Protein 3AP3 (pdb70)

Secondary structure (DSSP, 8-state):
-----TTS-EEEEESSTTSSHHHHHHHHHHSTTEE--S--SHHHHHHHHHHHH---S--HHHHHHHHHHHHHHHHHHHS---SEEEEE-GGGGGSHHHHHHHSTT-EEEEEE--HHHHHHHHHHHT---SS--TT-HHHHHHHHHHHHHHHHHHHHHH-TTTEEEEEHHHHHH-HHHHHHHHHHHHT----GGGGGGGGGBTSTTSB---TTSSS-TTTSS-S-STTTTTTTT-S-HHHHHSHHHH-HHHHHTT--TTSSS-------HHHHHHHHHHHHT-/-----TTS-EEEEESSSSSSHHHHHHHHHHSTTEE--S--SHHHHHHHHHHHHHH-SHHHHHHHHTT--HHHHHHHHHHHHHHHHHHSS---SEEEEE-GGGGGSHHHHHHH-TT-EEEEEE--HHHHHHHHHH--TT--TT-HHHHHHHHHHHHHHHHHHHHHH-TTTEEEEEHHHHHH-HHHHHHHHHHHHTPPP-GGGGGGGGGBTSTTSB---TT----S-S-STTSSTTTT-S-HHHHHSHHHH-HHHHHHT--SSSSS-------HHHHHHHHHHHHT-/-----TTS-EEEEE-SSSSSHHHHHHHHHHSTTEE--S--SHHHHHHHHHHHHHH-SHHHHHHHTTT--HHHHHHHHHHHHHHHHHHSS---SEEEEE-GGGGGSHHHHHHH-TT-EEEEEE--HHHHHHHHHHTT----HHHHHHHHHHHHHHHHHHHHHH-TTTEEEEEHHHHHHSHHHHHHHHHHHHT----GGGGGGGG-BTSTTSB---TTSTTTTTSSS-S-GGGSSTTTT-S-HHHHHSHHHH-HHHHHTT--TTSSS-------HHHHHHHHHHHHT-/-----TTS-EEEEESSTTSSHHHHHHHHHHSTTEE--S--SHHHHHHHHHHHHHT-SSSHHHHHTTT--HHHHHHHHHHHHHHHHHHHS---SEEEEE-GGGGGGHHHHHHHSTT-EEEEEE--HHHHHHHHHHTT---TT--TT-HHHHHHHHHHHHHHHHHHHHHH-TTTEEEEEHHHHHH-HHHHHHHHHHHHT----GGGGGGGGGBTSTTSB---TTSSSSTTTTS-S-STTTTTTTT-S-HHHHHSHHHH-HHHHHTT--TTSSS-------HHHHHHHHHHHHT-

B-factor: mean 124.52, std 7.96, range [46.43, 150.07]

Solvent-accessible surface area: 47917 Å² total; per-residue (Å²): 184,128,212,85,31,116,68,22,65,6,4,2,0,0,0,1,16,19,1,11,6,6,18,0,0,0,0,0,0,4,1,86,54,1,6,0,0,10,38,0,68,0,1,31,90,7,6,41,33,18,121,25,40,94,124,17,23,32,64,86,121,7,12,34,16,0,3,28,16,8,2,19,26,1,3,15,90,6,25,91,89,10,126,3,10,0,0,2,3,12,46,0,0,92,29,1,19,37,1,17,168,5,0,70,83,0,52,0,0,0,1,0,18,0,0,1,3,0,1,10,4,0,26,67,70,146,18,112,33,77,35,12,78,41,105,40,36,92,41,0,1,67,60,2,15,115,9,4,72,40,0,60,56,36,0,85,128,28,20,186,147,50,3,43,36,8,65,14,6,78,1,1,5,52,0,108,149,18,0,89,91,6,2,109,39,18,64,27,74,96,19,59,28,0,6,72,0,32,90,44,54,71,111,108,37,5,1,51,34,4,178,71,32,109,19,21,82,45,5,87,65,14,1,20,34,83,22,18,39,93,2,45,77,106,16,49,52,64,4,43,162,26,0,29,127,14,0,66,14,0,55,145,16,66,12,76,11,125,23,63,48,25,135,34,29,116,52,39,105,60,0,67,95,1,14,84,88,24,110,161,66,138,186,128,211,98,29,113,57,30,61,4,3,1,0,0,0,0,20,64,2,17,7,36,19,0,1,0,0,1,0,3,2,86,50,2,7,0,0,11,37,1,83,0,0,30,52,6,10,63,33,11,92,53,16,36,154,39,67,163,19,74,106,65,4,46,71,5,23,1,40,54,119,6,10,33,14,0,2,25,18,7,0,22,28,0,2,18,95,13,28,83,91,8,118,6,11,0,1,3,5,18,49,1,0,86,35,0,30,43,0,15,175,3,0,69,84,1,47,0,0,0,1,0,15,0,0,0,2,0,0,12,4,31,55,62,111,53,66,20,27,31,115,102,35,33,91,47,4,0,69,83,1,12,111,10,4,68,46,0,58,58,36,0,85,136,27,21,179,151,54,1,42,31,6,64,20,7,66,0,2,3,46,0,112,151,13,0,94,99,4,4,112,41,21,67,15,67,82,26,78,28,0,9,78,0,32,86,45,53,66,111,118,31,6,1,48,43,8,83,72,43,111,64,84,87,13,2,32,38,68,25,22,39,86,0,18,55,111,14,54,56,64,4,42,160,26,0,25,127,13,0,66,15,0,54,149,8,64,13,64,15,140,24,58,47,18,138,33,29,118,47,34,104,67,0,66,89,0,14,73,89,27,113,158,66,133,182,129,208,108,26,113,57,23,64,2,5,2,0,0,0,7,16,24,2,16,6,7,19,0,0,0,0,2,0,3,2,86,54,3,9,0,1,13,39,0,73,2,1,31,56,6,9,67,30,13,88,55,15,44,154,31,47,180,28,98,114,76,5,56,54,2,20,2,38,72,124,10,12,34,20,2,2,29,14,7,0,18,26,3,2,20,99,11,30,79,98,11,119,6,11,0,1,2,4,15,64,0,0,77,32,0,24,43,1,10,167,1,0,74,86,1,50,0,0,0,0,0,17,0,0,0,2,0,0,6,3,21,28,12,77,42,36,88,66,76,29,92,44,24,0,72,93,6,11,110,21,3,64,42,0,67,60,36,0,82,126,27,25,181,147,52,1,41,34,7,69,17,7,66,0,0,4,49,0,111,156,14,0,94,101,5,4,109,40,20,66,17,70,76,24,77,26,0,6,67,1,33,82,45,58,68,105,118,33,4,2,49,36,2,136,26,30,104,13,20,84,50,8,79,68,14,3,22,32,80,23,26,35,91,0,43,58,48,11,58,52,60,5,42,153,27,0,26,126,12,0,64,16,0,56,151,11,65,11,68,16,142,26,39,37,21,136,34,31,115,48,39,98,64,0,67,92,1,14,79,89,27,114,156,66,134,183,134,216,85,31,118,64,24,65,1,4,2,0,0,1,2,18,21,2,13,5,10,19,0,0,0,0,1,0,5,2,90,50,1,8,0,0,10,39,0,74,2,1,34,78,5,9,65,34,16,95,46,12,44,128,23,43,65,11,41,46,31,1,68,59,2,26,2,44,65,124,14,7,35,20,1,3,21,17,9,0,15,31,2,0,14,102,11,24,95,95,10,121,4,6,0,0,2,6,11,53,0,1,89,29,0,22,43,1,13,173,3,0,74,82,0,52,0,0,0,2,0,17,0,0,0,3,0,0,12,4,0,22,76,71,160,18,116,24,85,22,22,70,37,114,34,28,90,43,0,0,72,80,2,16,105,9,5,69,39,1,61,58,33,1,89,129,27,21,181,146,54,2,46,31,8,66,17,6,75,1,1,4,53,0,117,162,17,0,86,96,4,4,111,41,22,66,20,75,87,18,60,34,0,6,72,2,31,91,42,58,68,114,118,38,7,2,48,40,3,158,79,34,117,18,40,93,48,7,81,61,13,1,23,32,86,22,16,32,84,1,48,76,113,16,54,52,65,3,42,166,24,0,27,123,15,0,63,21,0,54,146,11,68,11,72,16,134,24,60,48,22,144,33,33,120,45,35,99,64,0,69,95,0,15,88,80,26,117,160,69,145

GO terms:
  GO:0008476 protein-tyrosine sulfotransferase activity (F, IDA)
  GO:0006478 peptidyl-tyrosine sulfation (P, IDA)
  GO:0000139 Golgi membrane (C, EXP)
  GO:0042803 protein homodimerization activity (F, IPI)
  GO:0000139 Golgi membrane (C, TAS)
  GO:0008476 protein-tyrosine sulfotransferase activity (F, TAS)
  GO:0050427 3'-phosphoadenosine 5'-phosphosulfate metabolic process (P, TAS)
  GO:0006478 peptidyl-tyrosine sulfation (P, TAS)
  GO:0005783 endoplasmic reticulum (C, IDA)

Sequence (1145 aa):
VYRYGKAMPLIFVGGVPRSGTTLMRAMLDAHPEVRCGEETRIIPRVLAMRQAWSEAGVTDEVLDAAMQAFILEVIAKHGEPARVLCNKDPFTLKSSVYLSRLFPNSKFLLMVRDGRASVHSMITRKVTIAGFDLSSYRDCLTKWNKAIEVMYAQCMEVGKEKCLPVYYEQLVLHPRRRSLKLILDFLGIAWSDAVLHHEDLIGKPGGVSLSKIERSTDQVIKPVNLEALSKWTGHIPGDVVRDMAQIAPMLAQLGYDPYANPPNYGNPDPFVINNTQRVLKGDVYRYGKAMPLIFVGGVPRSGTTLMRAMLDAHPEVRCGEETRIIPRVLAMRQAWSKSGREKLRLDEAGVTDEVLDAAMQAFILEVIAKHGEPARVLCNKDPFTLKSSVYLSRLFPNSKFLLMVRDGRASVHSMITRIAGFDLSSYRDCLTKWNKAIEVMYAQCMEVGKEKCLPVYYEQLVLHPRRRSLKLILDFLGIAWSDAVLHHEDLIGKPGGVSLSKIERVIKPVNLEALSKWTGHIPGDVVRDMAQIAPMLAQLGYDPYANPPNYGNPDPFVINNTQRVLKGDVYRYGKAMPLIFVGGVPRSGTTLMRAMLDAHPEVRCGEETRIIPRVLAMRQAWSKSGREKLRLDEAGVTDEVLDAAMQAFILEVIAKHGEPARVLCNKDPFTLKSSVYLSRLFPNSKFLLMVRDGRASVHSMITRKVTISYRDCLTKWNKAIEVMYAQCMEVGKEKCLPVYYEQLVLHPRRRSLKLILDFLGIAWSDAVLHHEDLIGKPGGVSLSKIERSTDQVIKPVNLEALSKWTGHIPGDVVRDMAQIAPMLAQLGYDPYANPPNYGNPDPFVINNTQRVLKGDVYRYGKAMPLIFVGGVPRSGTTLMRAMLDAHPEVRCGEETRIIPRVLAMRQAWSKSGREKLRLDEAGVTDEVLDAAMQAFILEVIAKHGEPARVLCNKDPFTLKSSVYLSRLFPNSKFLLMVRDGRASVHSMITRKVTIAGFDLSSYRDCLTKWNKAIEVMYAQCMEVGKEKCLPVYYEQLVLHPRRRSLKLILDFLGIAWSDAVLHHEDLIGKPGGVSLSKIERSTDQVIKPVNLEALSKWTGHIPGDVVRDMAQIAPMLAQLGYDPYANPPNYGNPDPFVINNTQRVLKGD

Nearest PDB structures (foldseek):
  3ap3-assembly1_A  TM=1.004E+00  e=2.841E-54  Homo sapiens
  3ap3-assembly2_D  TM=1.002E+00  e=1.233E-50  Homo sapiens
  3ap3-assembly2_C  TM=9.803E-01  e=1.554E-47  Homo sapiens
  5wri-assembly1_B  TM=9.965E-01  e=2.778E-38  Homo sapiens
  8w5z-assembly1_C  TM=9.884E-01  e=1.675E-38  Ixodes

InterPro domains:
  IPR026634 Protein-tyrosine sulfotransferase-like [PTHR12788] (1-373)
  IPR027417 P-loop containing nucleoside triphosphate hydrolase [G3DSA:3.40.50.300] (52-359)
  IPR027417 P-loop containing nucleoside triphosphate hydrolase [SSF52540] (63-330)

Organism: Homo sapiens (NCBI:txid9606)

CATH classification: 3.40.50.300

Radius of gyration: 36.96 Å; Cα contacts (8 Å, |Δi|>4): 1955; chains: 4; bounding box: 76×49×127 Å

Foldseek 3Di:
DEDFDQAAEEEEEAADPPLCSLVVQQLQLLALQEHAADAPVVLVVLVVVVVVVPVVPCDPVNSLVVSLVVVRCCQCPVDDHHHYTYYYDHLPLLCVLSVCVRHVNYAYEYRDEDVLLVLLCCLVLVPDDDQQDSPDSLSNLLVSQVRRVRSVVSLVVVHPLRYDYAYSLCCLFCVPVRVVVVVVSSVDDDDPSSQVSLVCEPHPSHYDDDPPDRPPVVSNAGSEDVRRQPSQPVDDVVCLVCQCVSHVVCVVVPAPSNPSHPCSDHHDPSHVVSNVVVVVPD/DEDDDQAAEEEEEAEDPVLCSQQVQLLQLLALQEDAADAPVVLVVVVVVLCVCVVDDPNQVVCVVVVNHPVNSLVVSLVVVRCCQCPVDDHHNYTYYYDHLVLLCVLSVCVRHVNYAYEYRDEDQLLSLLVVQVQDDLADNPDSLRSLLRSQVSNVRSVVSLVVVDVLRYDYQYSLCCLQPVPVRVVVVCVSSVHDDDPSSQVSLVCEVHPSHGDDDPPPSHNAGSEPPSRLPSFPVDDVVCLVCQCVSHVPCVVVPADSNPSHPDSDHHDPSRVVSNVVVVVPD/DEDDFQAAAEEEEAAQPVLCSLLVQQLQLLALQEHAADALVVLVVVVVVLCVCCVDPVNQVVQVVVVNHPVVSLVVSRVVVRCCQCPVDDDHHYYYYYDHLVLLCVLVVCVRHVNYAYEYRDEQQLLSLLCCVVLVHDVPSLVSLLVSQVSRVSSVVSLVVVDCLRYDYQYSLCCLQPVPVRVVVVCVSSVHDDDPSSQVSLVQEPHPSHYDDDCPDSVRPVSNAGSEDVSRQPSFPVDDVVCLVCQCVSHVVCVVVPADSNPRHDCSDHHDPSRVVSNVVVVVPD/DADDDQAAAEEEFAAQPVLCSQLVQLLQLLPLQEHAADAPVVLVVVVVVLCVQVVDDVNVVVVVVVVNDPVNSLVVSLVVVRCCQCPVDDHHNYTYYYDHLVLLCLLVVCVRHVNYAYEYRDEQVLLVLLCCLVLVPDDDDADSVDSLRNLLVSQVSRVNSVVSLVVVPPLRYDYHYSLCCLACVPVRVVVVCVSSVHDDDPSSQVSLVCEPHPSHYDYDPPPSCPVPSNATSEDVSRQPSQPVDDPVCLVCQCVSHVVCVVVPADSNPRHPCSDHHDPSHVVSHVVVVVPD

Structure (mmCIF, N/CA/C/O backbone):
data_3AP3
#
_entry.id   3AP3
#
_cell.length_a   71.432
_cell.length_b   81.326
_cell.length_c   226.659
_cell.angle_alpha   90.00
_cell.angle_beta   90.00
_cell.angle_gamma   90.00
#
_symmetry.space_group_name_H-M   'P 2 21 21'
#
loop_
_entity.id
_entity.type
_entity.pdbx_description
1 polymer 'Protein-tyrosine sulfotransferase 2'
2 non-polymer "ADENOSINE-3'-5'-DIPHOSPHATE"
#
loop_
_atom_site.group_PDB
_atom_site.id
_atom_site.type_symbol
_atom_site.label_atom_id
_atom_site.label_alt_id
_atom_site.label_comp_id
_atom_site.label_asym_id
_atom_site.label_entity_id
_atom_site.label_seq_id
_atom_site.pdbx_PDB_ins_code
_atom_site.Cartn_x
_atom_site.Cartn_y
_atom_site.Cartn_z
_atom_site.occupancy
_atom_site.B_iso_or_equiv
_atom_site.auth_seq_id
_atom_site.auth_comp_id
_atom_site.auth_asym_id
_atom_site.auth_atom_id
_atom_site.pdbx_PDB_model_num
ATOM 1 N N . VAL A 1 39 ? 20.346 -24.814 0.704 1.00 145.53 61 VAL A N 1
ATOM 2 C CA . VAL A 1 39 ? 19.812 -25.527 -0.499 1.00 145.61 61 VAL A CA 1
ATOM 3 C C . VAL A 1 39 ? 18.489 -26.226 -0.166 1.00 145.44 61 VAL A C 1
ATOM 4 O O . VAL A 1 39 ? 18.487 -27.322 0.407 1.00 145.51 61 VAL A O 1
ATOM 8 N N . TYR A 1 40 ? 17.374 -25.582 -0.529 1.00 145.15 62 TYR A N 1
ATOM 9 C CA . TYR A 1 40 ? 16.026 -26.101 -0.246 1.00 144.72 62 TYR A CA 1
ATOM 10 C C . TYR A 1 40 ? 15.368 -26.768 -1.455 1.00 144.20 62 TYR A C 1
ATOM 11 O O . TYR A 1 40 ? 15.225 -26.152 -2.524 1.00 144.22 62 TYR A O 1
ATOM 20 N N . ARG A 1 41 ? 14.962 -28.024 -1.269 1.00 143.39 63 ARG A N 1
ATOM 21 C CA . ARG A 1 41 ? 14.227 -28.762 -2.293 1.00 142.66 63 ARG A CA 1
ATOM 22 C C . ARG A 1 41 ? 12.731 -28.624 -2.098 1.00 141.74 63 ARG A C 1
ATOM 23 O O . ARG A 1 41 ? 12.256 -28.501 -0.968 1.00 141.78 63 ARG A O 1
ATOM 31 N N . TYR A 1 42 ? 11.992 -28.631 -3.205 1.00 140.51 64 TYR A N 1
ATOM 32 C CA . TYR A 1 42 ? 10.537 -28.550 -3.149 1.00 139.10 64 TYR A CA 1
ATOM 33 C C . TYR A 1 42 ? 9.900 -29.421 -4.211 1.00 138.24 64 TYR A C 1
ATOM 34 O O . TYR A 1 42 ? 10.297 -29.382 -5.402 1.00 138.07 64 TYR A O 1
ATOM 43 N N . GLY A 1 43 ? 8.921 -30.220 -3.750 1.00 137.29 65 GLY A N 1
ATOM 44 C CA . GLY A 1 43 ? 8.207 -31.133 -4.616 1.00 136.17 65 GLY A CA 1
ATOM 45 C C . GLY A 1 43 ? 6.773 -31.378 -4.189 1.00 135.44 65 GLY A C 1
ATOM 46 O O . GLY A 1 43 ? 6.354 -31.026 -3.080 1.00 135.43 65 GLY A O 1
ATOM 47 N N . LYS A 1 44 ? 6.030 -31.978 -5.111 1.00 134.57 66 LYS A N 1
ATOM 48 C CA . LYS A 1 44 ? 4.692 -32.511 -4.904 1.00 133.71 66 LYS A CA 1
ATOM 49 C C . LYS A 1 44 ? 4.397 -33.039 -3.488 1.00 132.77 66 LYS A C 1
ATOM 50 O O . LYS A 1 44 ? 3.329 -32.773 -2.934 1.00 132.69 66 LYS A O 1
ATOM 56 N N . ALA A 1 45 ? 5.346 -33.781 -2.917 1.00 131.69 67 ALA A N 1
ATOM 57 C CA . ALA A 1 45 ? 5.115 -34.571 -1.705 1.00 130.62 67 ALA A CA 1
ATOM 58 C C . ALA A 1 45 ? 5.622 -33.938 -0.410 1.00 129.97 67 ALA A C 1
ATOM 59 O O . ALA A 1 45 ? 5.635 -34.587 0.643 1.00 129.96 67 ALA A O 1
ATOM 61 N N . MET A 1 46 ? 6.026 -32.671 -0.485 1.00 129.14 68 MET A N 1
ATOM 62 C CA . MET A 1 46 ? 6.587 -31.995 0.678 1.00 128.43 68 MET A CA 1
ATOM 63 C C . MET A 1 46 ? 5.521 -31.602 1.717 1.00 127.89 68 MET A C 1
ATOM 64 O O . MET A 1 46 ? 4.328 -31.529 1.394 1.00 127.83 68 MET A O 1
ATOM 69 N N . PRO A 1 47 ? 5.952 -31.340 2.971 1.00 127.35 69 PRO A N 1
ATOM 70 C CA . PRO A 1 47 ? 4.986 -30.950 3.987 1.00 126.87 69 PRO A CA 1
ATOM 71 C C . PRO A 1 47 ? 4.624 -29.476 3.834 1.00 126.26 69 PRO A C 1
ATOM 72 O O . PRO A 1 47 ? 5.504 -28.554 4.028 1.00 126.24 69 PRO A O 1
ATOM 76 N N . LEU A 1 48 ? 3.320 -29.265 3.470 1.00 125.44 70 LEU A N 1
ATOM 77 C CA . LEU A 1 48 ? 2.854 -27.910 3.278 1.00 124.63 70 LEU A CA 1
ATOM 78 C C . LEU A 1 48 ? 1.777 -27.549 4.277 1.00 123.81 70 LEU A C 1
ATOM 79 O O . LEU A 1 48 ? 1.132 -28.416 4.870 1.00 123.61 70 LEU A O 1
ATOM 84 N N . ILE A 1 49 ? 1.600 -26.251 4.469 1.00 122.83 71 ILE A N 1
ATOM 85 C CA . ILE A 1 49 ? 0.595 -25.767 5.371 1.00 121.97 71 ILE A CA 1
ATOM 86 C C . ILE A 1 49 ? -0.280 -24.797 4.632 1.00 121.49 71 ILE A C 1
ATOM 87 O O . ILE A 1 49 ? 0.210 -23.873 3.987 1.00 121.37 71 ILE A O 1
ATOM 92 N N . PHE A 1 50 ? -1.583 -25.012 4.732 1.00 120.91 72 PHE A N 1
ATOM 93 C CA . PHE A 1 50 ? -2.524 -24.079 4.173 1.00 120.41 72 PHE A CA 1
ATOM 94 C C . PHE A 1 50 ? -3.411 -23.556 5.260 1.00 120.20 72 PHE A C 1
ATOM 95 O O . PHE A 1 50 ? -4.165 -24.310 5.896 1.00 120.10 72 PHE A O 1
ATOM 103 N N . VAL A 1 51 ? -3.290 -22.253 5.482 1.00 120.05 73 VAL A N 1
ATOM 104 C CA . VAL A 1 51 ? -4.128 -21.560 6.438 1.00 120.05 73 VAL A CA 1
ATOM 105 C C . VAL A 1 51 ? -5.254 -20.912 5.667 1.00 120.01 73 VAL A C 1
ATOM 106 O O . VAL A 1 51 ? -5.047 -20.454 4.532 1.00 120.09 73 VAL A O 1
ATOM 110 N N . GLY A 1 52 ? -6.436 -20.869 6.286 1.00 119.85 74 GLY A N 1
ATOM 111 C CA . GLY A 1 52 ? -7.597 -20.214 5.685 1.00 119.71 74 GLY A CA 1
ATOM 112 C C . GLY A 1 52 ? -8.830 -20.032 6.556 1.00 119.38 74 GLY A C 1
ATOM 113 O O . GLY A 1 52 ? -8.735 -20.007 7.787 1.00 119.38 74 GLY A O 1
ATOM 114 N N . GLY A 1 53 ? -9.986 -19.920 5.889 1.00 119.11 75 GLY A N 1
ATOM 115 C CA . GLY A 1 53 ? -11.254 -19.565 6.527 1.00 118.69 75 GLY A CA 1
ATOM 116 C C . GLY A 1 53 ? -11.828 -18.300 5.913 1.00 118.35 75 GLY A C 1
ATOM 117 O O . GLY A 1 53 ? -11.237 -17.715 5.012 1.00 118.44 75 GLY A O 1
ATOM 118 N N . VAL A 1 54 ? -12.985 -17.870 6.394 1.00 118.01 76 VAL A N 1
ATOM 119 C CA . VAL A 1 54 ? -13.567 -16.619 5.929 1.00 117.79 76 VAL A CA 1
ATOM 120 C C . VAL A 1 54 ? -12.663 -15.476 6.361 1.00 117.57 76 VAL A C 1
ATOM 121 O O . VAL A 1 54 ? -12.122 -15.501 7.462 1.00 117.49 76 VAL A O 1
ATOM 125 N N . PRO A 1 55 ? -12.474 -14.483 5.479 1.00 117.48 77 PRO A N 1
ATOM 126 C CA . PRO A 1 55 ? -11.740 -13.277 5.815 1.00 117.52 77 PRO A CA 1
ATOM 127 C C . PRO A 1 55 ? -12.156 -12.698 7.157 1.00 117.55 77 PRO A C 1
ATOM 128 O O . PRO A 1 55 ? -13.260 -12.951 7.638 1.00 117.64 77 PRO A O 1
ATOM 132 N N . ARG A 1 56 ? -11.260 -11.917 7.743 1.00 117.62 78 ARG A N 1
ATOM 133 C CA . ARG A 1 56 ? -11.476 -11.310 9.047 1.00 117.68 78 ARG A CA 1
ATOM 134 C C . ARG A 1 56 ? -11.495 -12.351 10.164 1.00 117.58 78 ARG A C 1
ATOM 135 O O . ARG A 1 56 ? -11.890 -12.043 11.299 1.00 117.72 78 ARG A O 1
ATOM 143 N N . SER A 1 57 ? -11.061 -13.576 9.834 1.00 117.47 79 SER A N 1
ATOM 144 C CA . SER A 1 57 ? -10.986 -14.672 10.806 1.00 117.45 79 SER A CA 1
ATOM 145 C C . SER A 1 57 ? -9.579 -14.873 11.341 1.00 117.36 79 SER A C 1
ATOM 146 O O . SER A 1 57 ? -9.131 -16.023 11.539 1.00 117.15 79 SER A O 1
ATOM 149 N N . GLY A 1 58 ? -8.895 -13.737 11.573 1.00 117.41 80 GLY A N 1
ATOM 150 C CA . GLY A 1 58 ? -7.556 -13.746 12.124 1.00 117.52 80 GLY A CA 1
ATOM 151 C C . GLY A 1 58 ? -6.664 -14.719 11.398 1.00 117.67 80 GLY A C 1
ATOM 152 O O . GLY A 1 58 ? -5.816 -15.357 12.007 1.00 117.77 80 GLY A O 1
ATOM 153 N N . THR A 1 59 ? -6.868 -14.848 10.093 1.00 117.89 81 THR A N 1
ATOM 154 C CA . THR A 1 59 ? -6.040 -15.734 9.283 1.00 118.13 81 THR A CA 1
ATOM 155 C C . THR A 1 59 ? -4.625 -15.155 9.092 1.00 118.48 81 THR A C 1
ATOM 156 O O . THR A 1 59 ? -3.634 -15.899 9.162 1.00 118.64 81 THR A O 1
ATOM 160 N N . THR A 1 60 ? -4.536 -13.833 8.868 1.00 118.64 82 THR A N 1
ATOM 161 C CA . THR A 1 60 ? -3.244 -13.132 8.800 1.00 118.65 82 THR A CA 1
ATOM 162 C C . THR A 1 60 ? -2.475 -13.337 10.108 1.00 118.70 82 THR A C 1
ATOM 163 O O . THR A 1 60 ? -1.290 -13.663 10.110 1.00 118.49 82 THR A O 1
ATOM 167 N N . LEU A 1 61 ? -3.181 -13.148 11.217 1.00 118.83 83 LEU A N 1
ATOM 168 C CA . LEU A 1 61 ? -2.650 -13.449 12.521 1.00 118.90 83 LEU A CA 1
ATOM 169 C C . LEU A 1 61 ? -2.121 -14.871 12.530 1.00 119.07 83 LEU A C 1
ATOM 170 O O . LEU A 1 61 ? -0.962 -15.081 12.821 1.00 119.37 83 LEU A O 1
ATOM 175 N N . MET A 1 62 ? -2.953 -15.841 12.175 1.00 119.27 84 MET A N 1
ATOM 176 C CA . MET A 1 62 ? -2.534 -17.230 12.225 1.00 119.58 84 MET A CA 1
ATOM 177 C C . MET A 1 62 ? -1.239 -17.467 11.487 1.00 120.05 84 MET A C 1
ATOM 178 O O . MET A 1 62 ? -0.308 -18.047 12.040 1.00 120.33 84 MET A O 1
ATOM 183 N N . ARG A 1 63 ? -1.176 -17.031 10.235 1.00 120.49 85 ARG A N 1
ATOM 184 C CA . ARG A 1 63 ? 0.005 -17.314 9.426 1.00 121.06 85 ARG A CA 1
ATOM 185 C C . ARG A 1 63 ? 1.234 -16.540 9.898 1.00 121.39 85 ARG A C 1
ATOM 186 O O . ARG A 1 63 ? 2.346 -17.056 9.844 1.00 121.47 85 ARG A O 1
ATOM 194 N N . ALA A 1 64 ? 1.027 -15.315 10.376 1.00 121.85 86 ALA A N 1
ATOM 195 C CA . ALA A 1 64 ? 2.134 -14.474 10.836 1.00 122.33 86 ALA A CA 1
ATOM 196 C C . ALA A 1 64 ? 2.967 -15.139 11.936 1.00 122.66 86 ALA A C 1
ATOM 197 O O . ALA A 1 64 ? 4.183 -14.979 11.981 1.00 122.76 86 ALA A O 1
ATOM 199 N N . MET A 1 65 ? 2.305 -15.892 12.811 1.00 123.17 87 MET A N 1
ATOM 200 C CA . MET A 1 65 ? 2.975 -16.598 13.895 1.00 123.67 87 MET A CA 1
ATOM 201 C C . MET A 1 65 ? 3.723 -17.810 13.367 1.00 123.81 87 MET A C 1
ATOM 202 O O . MET A 1 65 ? 4.692 -18.258 13.972 1.00 123.88 87 MET A O 1
ATOM 207 N N . LEU A 1 66 ? 3.277 -18.340 12.237 1.00 124.06 88 LEU A N 1
ATOM 208 C CA . LEU A 1 66 ? 3.988 -19.442 11.609 1.00 124.53 88 LEU A CA 1
ATOM 209 C C . LEU A 1 66 ? 5.210 -18.976 10.790 1.00 124.98 88 LEU A C 1
ATOM 210 O O . LEU A 1 66 ? 6.206 -19.695 10.706 1.00 124.97 88 LEU A O 1
ATOM 215 N N . ASP A 1 67 ? 5.129 -17.781 10.192 1.00 125.52 89 ASP A N 1
ATOM 216 C CA . ASP A 1 67 ? 6.255 -17.163 9.457 1.00 126.00 89 ASP A CA 1
ATOM 217 C C . ASP A 1 67 ? 7.443 -16.927 10.377 1.00 126.32 89 ASP A C 1
ATOM 218 O O . ASP A 1 67 ? 8.598 -17.192 10.006 1.00 126.39 89 ASP A O 1
ATOM 223 N N . ALA A 1 68 ? 7.125 -16.421 11.574 1.00 126.71 90 ALA A N 1
ATOM 224 C CA . ALA A 1 68 ? 8.090 -16.119 12.620 1.00 127.16 90 ALA A CA 1
ATOM 225 C C . ALA A 1 68 ? 8.939 -17.341 12.981 1.00 127.54 90 ALA A C 1
ATOM 226 O O . ALA A 1 68 ? 10.140 -17.211 13.235 1.00 127.53 90 ALA A O 1
ATOM 228 N N . HIS A 1 69 ? 8.305 -18.517 13.003 1.00 128.03 91 HIS A N 1
ATOM 229 C CA . HIS A 1 69 ? 9.002 -19.789 13.142 1.00 128.48 91 HIS A CA 1
ATOM 230 C C . HIS A 1 69 ? 10.083 -19.850 12.062 1.00 129.03 91 HIS A C 1
ATOM 231 O O . HIS A 1 69 ? 9.818 -19.573 10.877 1.00 129.07 91 HIS A O 1
ATOM 238 N N . PRO A 1 70 ? 11.317 -20.185 12.471 1.00 129.48 92 PRO A N 1
ATOM 239 C CA . PRO A 1 70 ? 12.457 -20.189 11.563 1.00 129.76 92 PRO A CA 1
ATOM 240 C C . PRO A 1 70 ? 12.246 -21.183 10.431 1.00 129.97 92 PRO A C 1
ATOM 241 O O . PRO A 1 70 ? 12.442 -20.827 9.241 1.00 130.03 92 PRO A O 1
ATOM 245 N N . GLU A 1 71 ? 11.816 -22.405 10.812 1.00 130.11 93 GLU A N 1
ATOM 246 C CA . GLU A 1 71 ? 11.603 -23.487 9.859 1.00 130.24 93 GLU A CA 1
ATOM 247 C C . GLU A 1 71 ? 10.436 -23.226 8.912 1.00 129.54 93 GLU A C 1
ATOM 248 O O . GLU A 1 71 ? 10.183 -24.039 7.999 1.00 129.74 93 GLU A O 1
ATOM 254 N N . VAL A 1 72 ? 9.700 -22.130 9.132 1.00 128.55 94 VAL A N 1
ATOM 255 C CA . VAL A 1 72 ? 8.481 -21.928 8.363 1.00 127.53 94 VAL A CA 1
ATOM 256 C C . VAL A 1 72 ? 8.335 -20.540 7.774 1.00 126.73 94 VAL A C 1
ATOM 257 O O . VAL A 1 72 ? 8.773 -19.538 8.360 1.00 126.49 94 VAL A O 1
ATOM 261 N N . ARG A 1 73 ? 7.717 -20.525 6.594 1.00 125.72 95 ARG A N 1
ATOM 262 C CA . ARG A 1 73 ? 7.318 -19.313 5.910 1.00 124.87 95 ARG A CA 1
ATOM 263 C C . ARG A 1 73 ? 5.953 -19.519 5.240 1.00 124.45 95 ARG A C 1
ATOM 264 O O . ARG A 1 73 ? 5.707 -20.555 4.603 1.00 124.41 95 ARG A O 1
ATOM 272 N N . CYS A 1 74 ? 5.071 -18.530 5.415 1.00 123.78 96 CYS A N 1
ATOM 273 C CA . CYS A 1 74 ? 3.776 -18.482 4.737 1.00 123.12 96 CYS A CA 1
ATOM 274 C C . CYS A 1 74 ? 3.734 -17.335 3.757 1.00 122.68 96 CYS A C 1
ATOM 275 O O . CYS A 1 74 ? 3.199 -17.468 2.651 1.00 122.62 96 CYS A O 1
ATOM 278 N N . GLY A 1 75 ? 4.277 -16.195 4.194 1.00 122.20 97 GLY A N 1
ATOM 279 C CA . GLY A 1 75 ? 4.218 -14.966 3.423 1.00 121.77 97 GLY A CA 1
ATOM 280 C C . GLY A 1 75 ? 2.786 -14.510 3.218 1.00 121.48 97 GLY A C 1
ATOM 281 O O . GLY A 1 75 ? 1.848 -15.077 3.791 1.00 121.58 97 GLY A O 1
ATOM 282 N N . GLU A 1 76 ? 2.620 -13.499 2.371 1.00 121.09 98 GLU A N 1
ATOM 283 C CA . GLU A 1 76 ? 1.337 -12.830 2.180 1.00 120.79 98 GLU A CA 1
ATOM 284 C C . GLU A 1 76 ? 0.293 -13.691 1.459 1.00 120.49 98 GLU A C 1
ATOM 285 O O . GLU A 1 76 ? 0.526 -14.874 1.170 1.00 120.30 98 GLU A O 1
ATOM 291 N N . GLU A 1 77 ? -0.870 -13.084 1.214 1.00 120.25 99 GLU A N 1
ATOM 292 C CA . GLU A 1 77 ? -1.913 -13.662 0.383 1.00 120.07 99 GLU A CA 1
ATOM 293 C C . GLU A 1 77 ? -1.481 -13.572 -1.067 1.00 119.99 99 GLU A C 1
ATOM 294 O O . GLU A 1 77 ? -1.065 -12.512 -1.519 1.00 119.97 99 GLU A O 1
ATOM 300 N N . THR A 1 78 ? -1.609 -14.673 -1.802 1.00 119.97 100 THR A N 1
ATOM 301 C CA . THR A 1 78 ? -1.226 -14.717 -3.214 1.00 120.02 100 THR A CA 1
ATOM 302 C C . THR A 1 78 ? -2.265 -14.120 -4.177 1.00 120.19 100 THR A C 1
ATOM 303 O O . THR A 1 78 ? -1.898 -13.518 -5.183 1.00 120.40 100 THR A O 1
ATOM 307 N N . ARG A 1 79 ? -3.552 -14.289 -3.873 1.00 120.32 101 ARG A N 1
ATOM 308 C CA . ARG A 1 79 ? -4.649 -13.850 -4.743 1.00 120.53 101 ARG A CA 1
ATOM 309 C C . ARG A 1 79 ? -4.792 -14.774 -5.924 1.00 120.39 101 ARG A C 1
ATOM 310 O O . ARG A 1 79 ? -5.891 -15.014 -6.406 1.00 120.49 101 ARG A O 1
ATOM 318 N N . ILE A 1 80 ? -3.667 -15.282 -6.398 1.00 120.42 102 ILE A N 1
ATOM 319 C CA . ILE A 1 80 ? -3.646 -16.012 -7.647 1.00 120.50 102 ILE A CA 1
ATOM 320 C C . ILE A 1 80 ? -4.052 -17.459 -7.459 1.00 120.31 102 ILE A C 1
ATOM 321 O O . ILE A 1 80 ? -4.720 -18.039 -8.314 1.00 120.34 102 ILE A O 1
ATOM 326 N N . ILE A 1 81 ? -3.655 -18.035 -6.333 1.00 120.11 103 ILE A N 1
ATOM 327 C CA . ILE A 1 81 ? -3.906 -19.439 -6.101 1.00 120.03 103 ILE A CA 1
ATOM 328 C C . ILE A 1 81 ? -5.411 -19.717 -6.071 1.00 120.16 103 ILE A C 1
ATOM 329 O O . ILE A 1 81 ? -5.889 -20.592 -6.798 1.00 120.22 103 ILE A O 1
ATOM 334 N N . PRO A 1 82 ? -6.173 -18.945 -5.273 1.00 120.26 104 PRO A N 1
ATOM 335 C CA . PRO A 1 82 ? -7.623 -19.159 -5.290 1.00 120.34 104 PRO A CA 1
ATOM 336 C C . PRO A 1 82 ? -8.201 -18.957 -6.688 1.00 120.38 104 PRO A C 1
ATOM 337 O O . PRO A 1 82 ? -9.048 -19.730 -7.141 1.00 120.25 104 PRO A O 1
ATOM 341 N N . ARG A 1 83 ? -7.707 -17.928 -7.363 1.00 120.48 105 ARG A N 1
ATOM 342 C CA . ARG A 1 83 ? -8.168 -17.567 -8.676 1.00 120.75 105 ARG A CA 1
ATOM 343 C C . ARG A 1 83 ? -8.030 -18.721 -9.654 1.00 120.42 105 ARG A C 1
ATOM 344 O O . ARG A 1 83 ? -8.965 -19.010 -10.393 1.00 120.52 105 ARG A O 1
ATOM 352 N N . VAL A 1 84 ? -6.878 -19.388 -9.644 1.00 120.23 106 VAL A N 1
ATOM 353 C CA . VAL A 1 84 ? -6.632 -20.512 -10.560 1.00 120.03 106 VAL A CA 1
ATOM 354 C C . VAL A 1 84 ? -7.360 -21.783 -10.129 1.00 119.92 106 VAL A C 1
ATOM 355 O O . VAL A 1 84 ? -7.568 -22.698 -10.937 1.00 119.84 106 VAL A O 1
ATOM 359 N N . LEU A 1 85 ? -7.743 -21.837 -8.855 1.00 119.89 107 LEU A N 1
ATOM 360 C CA . LEU A 1 85 ? -8.552 -22.937 -8.365 1.00 119.83 107 LEU A CA 1
ATOM 361 C C . LEU A 1 85 ? -10.004 -22.736 -8.781 1.00 120.21 107 LEU A C 1
ATOM 362 O O . LEU A 1 85 ? -10.654 -23.677 -9.257 1.00 120.32 107 LEU A O 1
ATOM 367 N N . ALA A 1 86 ? -10.497 -21.503 -8.613 1.00 120.58 108 ALA A N 1
ATOM 368 C CA . ALA A 1 86 ? -11.845 -21.111 -9.045 1.00 120.99 108 ALA A CA 1
ATOM 369 C C . ALA A 1 86 ? -12.129 -21.559 -10.479 1.00 121.46 108 ALA A C 1
ATOM 370 O O . ALA A 1 86 ? -13.145 -22.197 -10.746 1.00 121.45 108 ALA A O 1
ATOM 372 N N . MET A 1 87 ? -11.212 -21.236 -11.388 1.00 122.18 109 MET A N 1
ATOM 373 C CA . MET A 1 87 ? -11.292 -21.696 -12.772 1.00 123.04 109 MET A CA 1
ATOM 374 C C . MET A 1 87 ? -11.113 -23.211 -12.863 1.00 123.48 109 MET A C 1
ATOM 375 O O . MET A 1 87 ? -11.715 -23.844 -13.735 1.00 123.58 109 MET A O 1
ATOM 380 N N . ARG A 1 88 ? -10.268 -23.778 -11.985 1.00 124.17 110 ARG A N 1
ATOM 381 C CA . ARG A 1 88 ? -9.994 -25.220 -11.980 1.00 125.09 110 ARG A CA 1
ATOM 382 C C . ARG A 1 88 ? -11.268 -25.963 -11.707 1.00 125.52 110 ARG A C 1
ATOM 383 O O . ARG A 1 88 ? -11.623 -26.898 -12.420 1.00 125.65 110 ARG A O 1
ATOM 391 N N . GLN A 1 89 ? -11.925 -25.556 -10.632 1.00 126.27 111 GLN A N 1
ATOM 392 C CA . GLN A 1 89 ? -13.260 -26.008 -10.329 1.00 127.28 111 GLN A CA 1
ATOM 393 C C . GLN A 1 89 ? -14.105 -25.989 -11.603 1.00 127.47 111 GLN A C 1
ATOM 394 O O . GLN A 1 89 ? -14.591 -27.031 -12.058 1.00 127.53 111 GLN A O 1
ATOM 400 N N . ALA A 1 90 ? -14.239 -24.792 -12.180 1.00 127.79 112 ALA A N 1
ATOM 401 C CA . ALA A 1 90 ? -15.080 -24.539 -13.346 1.00 128.01 112 ALA A CA 1
ATOM 402 C C . ALA A 1 90 ? -15.012 -25.599 -14.458 1.00 128.26 112 ALA A C 1
ATOM 403 O O . ALA A 1 90 ? -16.055 -26.095 -14.882 1.00 128.48 112 ALA A O 1
ATOM 405 N N . TRP A 1 91 ? -13.810 -25.959 -14.913 1.00 128.54 113 TRP A N 1
ATOM 406 C CA . TRP A 1 91 ? -13.667 -26.843 -16.091 1.00 128.85 113 TRP A CA 1
ATOM 407 C C . TRP A 1 91 ? -14.096 -28.294 -15.867 1.00 129.21 113 TRP A C 1
ATOM 408 O O . TRP A 1 91 ? -14.464 -28.993 -16.837 1.00 129.30 113 TRP A O 1
ATOM 419 N N . SER A 1 92 ? -14.048 -28.747 -14.607 1.00 129.57 114 SER A N 1
ATOM 420 C CA . SER A 1 92 ? -14.577 -30.064 -14.286 1.00 129.99 114 SER A CA 1
ATOM 421 C C . SER A 1 92 ? -16.024 -29.977 -13.829 1.00 130.17 114 SER A C 1
ATOM 422 O O . SER A 1 92 ? -16.806 -30.897 -14.059 1.00 130.31 114 SER A O 1
ATOM 425 N N . GLU A 1 103 ? -11.467 -35.545 -24.632 1.00 129.14 125 GLU A N 1
ATOM 426 C CA . GLU A 1 103 ? -11.193 -35.676 -26.066 1.00 129.30 125 GLU A CA 1
ATOM 427 C C . GLU A 1 103 ? -9.860 -35.041 -26.478 1.00 128.88 125 GLU A C 1
ATOM 428 O O . GLU A 1 103 ? -9.132 -35.579 -27.330 1.00 128.89 125 GLU A O 1
ATOM 434 N N . ALA A 1 104 ? -9.556 -33.900 -25.853 1.00 128.40 126 ALA A N 1
ATOM 435 C CA . ALA A 1 104 ? -8.321 -33.147 -26.089 1.00 127.85 126 ALA A CA 1
ATOM 436 C C . ALA A 1 104 ? -7.074 -33.839 -25.498 1.00 127.50 126 ALA A C 1
ATOM 437 O O . ALA A 1 104 ? -5.939 -33.392 -25.733 1.00 127.43 126 ALA A O 1
ATOM 439 N N . GLY A 1 105 ? -7.296 -34.931 -24.752 1.00 127.04 127 GLY A N 1
ATOM 440 C CA . GLY A 1 105 ? -6.243 -35.604 -23.981 1.00 126.55 127 GLY A CA 1
ATOM 441 C C . GLY A 1 105 ? -6.026 -34.923 -22.632 1.00 126.28 127 GLY A C 1
ATOM 442 O O . GLY A 1 105 ? -5.191 -35.364 -21.822 1.00 126.28 127 GLY A O 1
ATOM 443 N N . VAL A 1 106 ? -6.787 -33.847 -22.403 1.00 125.93 128 VAL A N 1
ATOM 444 C CA . VAL A 1 106 ? -6.687 -33.016 -21.199 1.00 125.48 128 VAL A CA 1
ATOM 445 C C . VAL A 1 106 ? -7.519 -33.654 -20.066 1.00 125.45 128 VAL A C 1
ATOM 446 O O . VAL A 1 106 ? -8.565 -33.113 -19.650 1.00 125.32 128 VAL A O 1
ATOM 450 N N . THR A 1 107 ? -7.039 -34.819 -19.589 1.00 125.49 129 THR A N 1
ATOM 451 C CA . THR A 1 107 ? -7.718 -35.594 -18.540 1.00 125.59 129 THR A CA 1
ATOM 452 C C . THR A 1 107 ? -7.501 -34.970 -17.158 1.00 125.95 129 THR A C 1
ATOM 453 O O . THR A 1 107 ? -6.632 -34.108 -16.985 1.00 126.05 129 THR A O 1
ATOM 457 N N . ASP A 1 108 ? -8.290 -35.408 -16.179 1.00 126.30 130 ASP A N 1
ATOM 458 C CA . ASP A 1 108 ? -8.117 -34.980 -14.789 1.00 126.75 130 ASP A CA 1
ATOM 459 C C . ASP A 1 108 ? -6.638 -34.984 -14.362 1.00 126.73 130 ASP A C 1
ATOM 460 O O . ASP A 1 108 ? -6.127 -33.986 -13.838 1.00 126.76 130 ASP A O 1
ATOM 465 N N . GLU A 1 109 ? -5.965 -36.106 -14.625 1.00 126.75 131 GLU A N 1
ATOM 466 C CA . GLU A 1 109 ? -4.554 -36.336 -14.274 1.00 126.87 131 GLU A CA 1
ATOM 467 C C . GLU A 1 109 ? -3.614 -35.217 -14.727 1.00 126.22 131 GLU A C 1
ATOM 468 O O . GLU A 1 109 ? -2.690 -34.831 -13.990 1.00 126.19 131 GLU A O 1
ATOM 474 N N . VAL A 1 110 ? -3.855 -34.713 -15.942 1.00 125.46 132 VAL A N 1
ATOM 475 C CA . VAL A 1 110 ? -3.051 -33.633 -16.512 1.00 124.81 132 VAL A CA 1
ATOM 476 C C . VAL A 1 110 ? -3.327 -32.296 -15.799 1.00 124.39 132 VAL A C 1
ATOM 477 O O . VAL A 1 110 ? -2.404 -31.663 -15.274 1.00 124.35 132 VAL A O 1
ATOM 481 N N . LEU A 1 111 ? -4.594 -31.884 -15.773 1.00 123.78 133 LEU A N 1
ATOM 482 C CA . LEU A 1 111 ? -4.998 -30.655 -15.100 1.00 123.47 133 LEU A CA 1
ATOM 483 C C . LEU A 1 111 ? -4.393 -30.568 -13.715 1.00 123.37 133 LEU A C 1
ATOM 484 O O . LEU A 1 111 ? -3.808 -29.552 -13.344 1.00 123.38 133 LEU A O 1
ATOM 489 N N . ASP A 1 112 ? -4.538 -31.653 -12.962 1.00 123.24 134 ASP A N 1
ATOM 490 C CA . ASP A 1 112 ? -4.000 -31.758 -11.617 1.00 123.13 134 ASP A CA 1
ATOM 491 C C . ASP A 1 112 ? -2.481 -31.623 -11.622 1.00 122.90 134 ASP A C 1
ATOM 492 O O . ASP A 1 112 ? -1.928 -30.814 -10.876 1.00 122.94 134 ASP A O 1
ATOM 497 N N . ALA A 1 113 ? -1.816 -32.392 -12.485 1.00 122.53 135 ALA A N 1
ATOM 498 C CA . ALA A 1 113 ? -0.370 -32.306 -12.639 1.00 122.19 135 ALA A CA 1
ATOM 499 C C . ALA A 1 113 ? 0.043 -30.865 -12.903 1.00 122.01 135 ALA A C 1
ATOM 500 O O . ALA A 1 113 ? 1.021 -30.372 -12.330 1.00 122.09 135 ALA A O 1
ATOM 502 N N . ALA A 1 114 ? -0.732 -30.196 -13.753 1.00 121.74 136 ALA A N 1
ATOM 503 C CA . ALA A 1 114 ? -0.510 -28.801 -14.095 1.00 121.70 136 ALA A CA 1
ATOM 504 C C . ALA A 1 114 ? -0.776 -27.882 -12.912 1.00 121.69 136 ALA A C 1
ATOM 505 O O . ALA A 1 114 ? -0.058 -26.894 -12.711 1.00 121.75 136 ALA A O 1
ATOM 507 N N . MET A 1 115 ? -1.811 -28.206 -12.134 1.00 121.72 137 MET A N 1
ATOM 508 C CA . MET A 1 115 ? -2.141 -27.425 -10.949 1.00 121.62 137 MET A CA 1
ATOM 509 C C . MET A 1 115 ? -1.009 -27.509 -9.921 1.00 121.62 137 MET A C 1
ATOM 510 O O . MET A 1 115 ? -0.494 -26.481 -9.486 1.00 121.54 137 MET A O 1
ATOM 515 N N . GLN A 1 116 ? -0.622 -28.736 -9.567 1.00 121.68 138 GLN A N 1
ATOM 516 C CA . GLN A 1 116 ? 0.492 -29.013 -8.652 1.00 121.81 138 GLN A CA 1
ATOM 517 C C . GLN A 1 116 ? 1.620 -28.063 -8.928 1.00 121.58 138 GLN A C 1
ATOM 518 O O . GLN A 1 116 ? 1.921 -27.170 -8.140 1.00 121.52 138 GLN A O 1
ATOM 524 N N . ALA A 1 117 ? 2.238 -28.289 -10.079 1.00 121.46 139 ALA A N 1
ATOM 525 C CA . ALA A 1 117 ? 3.339 -27.488 -10.547 1.00 121.43 139 ALA A CA 1
ATOM 526 C C . ALA A 1 117 ? 3.043 -25.998 -10.410 1.00 121.33 139 ALA A C 1
ATOM 527 O O . ALA A 1 117 ? 3.873 -25.259 -9.888 1.00 121.39 139 ALA A O 1
ATOM 529 N N . PHE A 1 118 ? 1.861 -25.561 -10.852 1.00 121.23 140 PHE A N 1
ATOM 530 C CA . PHE A 1 118 ? 1.556 -24.130 -10.862 1.00 121.11 140 PHE A CA 1
ATOM 531 C C . PHE A 1 118 ? 1.652 -23.581 -9.461 1.00 121.14 140 PHE A C 1
ATOM 532 O O . PHE A 1 118 ? 2.388 -22.620 -9.200 1.00 121.18 140 PHE A O 1
ATOM 540 N N . ILE A 1 119 ? 0.897 -24.210 -8.563 1.00 121.21 141 ILE A N 1
ATOM 541 C CA . ILE A 1 119 ? 0.830 -23.769 -7.184 1.00 121.23 141 ILE A CA 1
ATOM 542 C C . ILE A 1 119 ? 2.214 -23.845 -6.524 1.00 121.23 141 ILE A C 1
ATOM 543 O O . ILE A 1 119 ? 2.703 -22.844 -5.998 1.00 121.15 141 ILE A O 1
ATOM 548 N N . LEU A 1 120 ? 2.855 -25.011 -6.599 1.00 121.31 142 LEU A N 1
ATOM 549 C CA . LEU A 1 120 ? 4.188 -25.201 -6.026 1.00 121.47 142 LEU A CA 1
ATOM 550 C C . LEU A 1 120 ? 5.092 -24.012 -6.275 1.00 121.52 142 LEU A C 1
ATOM 551 O O . LEU A 1 120 ? 5.647 -23.451 -5.341 1.00 121.51 142 LEU A O 1
ATOM 556 N N . GLU A 1 121 ? 5.219 -23.627 -7.540 1.00 121.74 143 GLU A N 1
ATOM 557 C CA . GLU A 1 121 ? 6.078 -22.520 -7.934 1.00 122.02 143 GLU A CA 1
ATOM 558 C C . GLU A 1 121 ? 5.703 -21.243 -7.208 1.00 121.83 143 GLU A C 1
ATOM 559 O O . GLU A 1 121 ? 6.559 -20.598 -6.618 1.00 121.95 143 GLU A O 1
ATOM 565 N N . VAL A 1 122 ? 4.423 -20.886 -7.237 1.00 121.74 144 VAL A N 1
ATOM 566 C CA . VAL A 1 122 ? 3.984 -19.638 -6.614 1.00 121.73 144 VAL A CA 1
ATOM 567 C C . VAL A 1 122 ? 4.470 -19.561 -5.170 1.00 121.82 144 VAL A C 1
ATOM 568 O O . VAL A 1 122 ? 5.224 -18.648 -4.807 1.00 121.89 144 VAL A O 1
ATOM 572 N N . ILE A 1 123 ? 4.055 -20.542 -4.361 1.00 121.89 145 ILE A N 1
ATOM 573 C CA . ILE A 1 123 ? 4.403 -20.577 -2.936 1.00 121.85 145 ILE A CA 1
ATOM 574 C C . ILE A 1 123 ? 5.920 -20.559 -2.792 1.00 122.00 145 ILE A C 1
ATOM 575 O O . ILE A 1 123 ? 6.462 -19.674 -2.111 1.00 122.03 145 ILE A O 1
ATOM 580 N N . ALA A 1 124 ? 6.597 -21.508 -3.469 1.00 122.11 146 ALA A N 1
ATOM 581 C CA . ALA A 1 124 ? 8.048 -21.583 -3.413 1.00 122.28 146 ALA A CA 1
ATOM 582 C C . ALA A 1 124 ? 8.666 -20.223 -3.683 1.00 122.60 146 ALA A C 1
ATOM 583 O O . ALA A 1 124 ? 9.489 -19.754 -2.908 1.00 122.70 146 ALA A O 1
ATOM 585 N N . LYS A 1 125 ? 8.232 -19.566 -4.752 1.00 123.11 147 LYS A N 1
ATOM 586 C CA . LYS A 1 125 ? 8.947 -18.391 -5.233 1.00 123.84 147 LYS A CA 1
ATOM 587 C C . LYS A 1 125 ? 8.471 -17.058 -4.683 1.00 124.08 147 LYS A C 1
ATOM 588 O O . LYS A 1 125 ? 9.253 -16.112 -4.615 1.00 124.22 147 LYS A O 1
ATOM 594 N N . HIS A 1 126 ? 7.207 -16.964 -4.293 1.00 124.44 148 HIS A N 1
ATOM 595 C CA . HIS A 1 126 ? 6.662 -15.662 -3.936 1.00 124.79 148 HIS A CA 1
ATOM 596 C C . HIS A 1 126 ? 7.259 -15.063 -2.664 1.00 125.62 148 HIS A C 1
ATOM 597 O O . HIS A 1 126 ? 7.081 -13.878 -2.404 1.00 125.64 148 HIS A O 1
ATOM 604 N N . GLY A 1 127 ? 7.979 -15.873 -1.890 1.00 126.59 149 GLY A N 1
ATOM 605 C CA . GLY A 1 127 ? 8.606 -15.400 -0.649 1.00 128.08 149 GLY A CA 1
ATOM 606 C C . GLY A 1 127 ? 9.975 -16.006 -0.376 1.00 129.06 149 GLY A C 1
ATOM 607 O O . GLY A 1 127 ? 10.477 -16.806 -1.189 1.00 129.17 149 GLY A O 1
ATOM 608 N N . GLU A 1 128 ? 10.580 -15.615 0.760 1.00 129.93 150 GLU A N 1
ATOM 609 C CA . GLU A 1 128 ? 11.853 -16.180 1.214 1.00 130.96 150 GLU A CA 1
ATOM 610 C C . GLU A 1 128 ? 11.750 -17.696 1.402 1.00 131.04 150 GLU A C 1
ATOM 611 O O . GLU A 1 128 ? 10.694 -18.200 1.763 1.00 131.21 150 GLU A O 1
ATOM 617 N N . PRO A 1 129 ? 12.849 -18.433 1.174 1.00 131.25 151 PRO A N 1
ATOM 618 C CA . PRO A 1 129 ? 12.769 -19.892 1.305 1.00 131.33 151 PRO A CA 1
ATOM 619 C C . PRO A 1 129 ? 12.750 -20.371 2.754 1.00 131.33 151 PRO A C 1
ATOM 620 O O . PRO A 1 129 ? 13.035 -19.585 3.671 1.00 131.37 151 PRO A O 1
ATOM 624 N N . ALA A 1 130 ? 12.408 -21.663 2.939 1.00 131.29 152 ALA A N 1
ATOM 625 C CA . ALA A 1 130 ? 12.372 -22.302 4.252 1.00 131.29 152 ALA A CA 1
ATOM 626 C C . ALA A 1 130 ? 12.333 -23.825 4.072 1.00 131.26 152 ALA A C 1
ATOM 627 O O . ALA A 1 130 ? 12.261 -24.315 2.933 1.00 131.24 152 ALA A O 1
ATOM 629 N N . ARG A 1 131 ? 12.388 -24.570 5.185 1.00 131.20 153 ARG A N 1
ATOM 630 C CA . ARG A 1 131 ? 12.265 -26.031 5.125 1.00 131.19 153 ARG A CA 1
ATOM 631 C C . ARG A 1 131 ? 10.793 -26.485 5.092 1.00 130.54 153 ARG A C 1
ATOM 632 O O . ARG A 1 131 ? 10.473 -27.493 4.448 1.00 130.63 153 ARG A O 1
ATOM 640 N N . VAL A 1 132 ? 9.912 -25.756 5.791 1.00 129.65 154 VAL A N 1
ATOM 641 C CA . VAL A 1 132 ? 8.461 -26.007 5.728 1.00 128.55 154 VAL A CA 1
ATOM 642 C C . VAL A 1 132 ? 7.737 -24.814 5.120 1.00 127.65 154 VAL A C 1
ATOM 643 O O . VAL A 1 132 ? 7.794 -23.695 5.649 1.00 127.50 154 VAL A O 1
ATOM 647 N N . LEU A 1 133 ? 7.049 -25.060 4.013 1.00 126.49 155 LEU A N 1
ATOM 648 C CA . LEU A 1 133 ? 6.373 -23.987 3.314 1.00 125.37 155 LEU A CA 1
ATOM 649 C C . LEU A 1 133 ? 4.900 -23.975 3.597 1.00 124.64 155 LEU A C 1
ATOM 650 O O . LEU A 1 133 ? 4.264 -25.017 3.743 1.00 124.40 155 LEU A O 1
ATOM 655 N N . CYS A 1 134 ? 4.372 -22.766 3.670 1.00 123.90 156 CYS A N 1
ATOM 656 C CA . CYS A 1 134 ? 2.985 -22.556 3.983 1.00 123.36 156 CYS A CA 1
ATOM 657 C C . CYS A 1 134 ? 2.404 -21.434 3.135 1.00 123.03 156 CYS A C 1
ATOM 658 O O . CYS A 1 134 ? 3.135 -20.558 2.670 1.00 123.02 156 CYS A O 1
ATOM 661 N N . ASN A 1 135 ? 1.085 -21.462 2.953 1.00 122.49 157 ASN A N 1
ATOM 662 C CA . ASN A 1 135 ? 0.382 -20.446 2.180 1.00 121.91 157 ASN A CA 1
ATOM 663 C C . ASN A 1 135 ? -0.932 -20.034 2.821 1.00 121.47 157 ASN A C 1
ATOM 664 O O . ASN A 1 135 ? -1.731 -20.891 3.270 1.00 121.37 157 ASN A O 1
ATOM 669 N N . LYS A 1 136 ? -1.164 -18.717 2.834 1.00 120.96 158 LYS A N 1
ATOM 670 C CA . LYS A 1 136 ? -2.416 -18.199 3.358 1.00 120.54 158 LYS A CA 1
ATOM 671 C C . LYS A 1 136 ? -3.217 -17.391 2.346 1.00 120.34 158 LYS A C 1
ATOM 672 O O . LYS A 1 136 ? -2.872 -16.249 2.020 1.00 120.25 158 LYS A O 1
ATOM 678 N N . ASP A 1 137 ? -4.295 -18.005 1.868 1.00 120.08 159 ASP A N 1
ATOM 679 C CA . ASP A 1 137 ? -5.291 -17.325 1.059 1.00 120.00 159 ASP A CA 1
ATOM 680 C C . ASP A 1 137 ? -6.679 -17.785 1.456 1.00 119.80 159 ASP A C 1
ATOM 681 O O . ASP A 1 137 ? -7.086 -18.900 1.119 1.00 119.85 159 ASP A O 1
ATOM 686 N N . PRO A 1 138 ? -7.424 -16.913 2.158 1.00 119.51 160 PRO A N 1
ATOM 687 C CA . PRO A 1 138 ? -8.643 -17.335 2.821 1.00 119.28 160 PRO A CA 1
ATOM 688 C C . PRO A 1 138 ? -9.402 -18.431 2.066 1.00 119.25 160 PRO A C 1
ATOM 689 O O . PRO A 1 138 ? -9.579 -19.530 2.604 1.00 119.08 160 PRO A O 1
ATOM 693 N N . PHE A 1 139 ? -9.792 -18.168 0.817 1.00 119.32 161 PHE A N 1
ATOM 694 C CA . PHE A 1 139 ? -10.763 -19.038 0.164 1.00 119.51 161 PHE A CA 1
ATOM 695 C C . PHE A 1 139 ? -10.245 -20.379 -0.346 1.00 119.57 161 PHE A C 1
ATOM 696 O O . PHE A 1 139 ? -11.015 -21.197 -0.829 1.00 119.48 161 PHE A O 1
ATOM 704 N N . THR A 1 140 ? -8.947 -20.611 -0.203 1.00 119.81 162 THR A N 1
ATOM 705 C CA . THR A 1 140 ? -8.353 -21.888 -0.582 1.00 120.20 162 THR A CA 1
ATOM 706 C C . THR A 1 140 ? -9.025 -23.049 0.126 1.00 120.42 162 THR A C 1
ATOM 707 O O . THR A 1 140 ? -9.307 -24.089 -0.466 1.00 120.33 162 THR A O 1
ATOM 711 N N . LEU A 1 141 ? -9.285 -22.851 1.406 1.00 120.93 163 LEU A N 1
ATOM 712 C CA . LEU A 1 141 ? -9.866 -23.882 2.232 1.00 121.58 163 LEU A CA 1
ATOM 713 C C . LEU A 1 141 ? -11.189 -24.356 1.658 1.00 121.92 163 LEU A C 1
ATOM 714 O O . LEU A 1 141 ? -11.761 -25.334 2.129 1.00 122.02 163 LEU A O 1
ATOM 719 N N . LYS A 1 142 ? -11.663 -23.657 0.628 1.00 122.38 164 LYS A N 1
ATOM 720 C CA . LYS A 1 142 ? -12.849 -24.072 -0.109 1.00 122.85 164 LYS A CA 1
ATOM 721 C C . LYS A 1 142 ? -12.594 -25.347 -0.901 1.00 122.69 164 LYS A C 1
ATOM 722 O O . LYS A 1 142 ? -13.508 -26.150 -1.115 1.00 122.66 164 LYS A O 1
ATOM 728 N N . SER A 1 143 ? -11.352 -25.526 -1.342 1.00 122.58 165 SER A N 1
ATOM 729 C CA . SER A 1 143 ? -11.036 -26.590 -2.279 1.00 122.38 165 SER A CA 1
ATOM 730 C C . SER A 1 143 ? -10.182 -27.637 -1.619 1.00 122.33 165 SER A C 1
ATOM 731 O O . SER A 1 143 ? -9.691 -28.562 -2.280 1.00 122.16 165 SER A O 1
ATOM 734 N N . SER A 1 144 ? -10.030 -27.492 -0.300 1.00 122.48 166 SER A N 1
ATOM 735 C CA . SER A 1 144 ? -9.099 -28.308 0.471 1.00 122.76 166 SER A CA 1
ATOM 736 C C . SER A 1 144 ? -9.118 -29.821 0.187 1.00 122.80 166 SER A C 1
ATOM 737 O O . SER A 1 144 ? -8.059 -30.454 0.152 1.00 122.88 166 SER A O 1
ATOM 740 N N . VAL A 1 145 ? -10.300 -30.404 -0.011 1.00 122.86 167 VAL A N 1
ATOM 741 C CA . VAL A 1 145 ? -10.388 -31.830 -0.357 1.00 122.89 167 VAL A CA 1
ATOM 742 C C . VAL A 1 145 ? -9.512 -32.100 -1.574 1.00 123.07 167 VAL A C 1
ATOM 743 O O . VAL A 1 145 ? -8.649 -32.992 -1.548 1.00 123.09 167 VAL A O 1
ATOM 747 N N . TYR A 1 146 ? -9.724 -31.299 -2.623 1.00 123.22 168 TYR A N 1
ATOM 748 C CA . TYR A 1 146 ? -8.893 -31.353 -3.815 1.00 123.42 168 TYR A CA 1
ATOM 749 C C . TYR A 1 146 ? -7.421 -31.153 -3.448 1.00 123.59 168 TYR A C 1
ATOM 750 O O . TYR A 1 146 ? -6.577 -31.994 -3.769 1.00 123.59 168 TYR A O 1
ATOM 759 N N . LEU A 1 147 ? -7.131 -30.057 -2.745 1.00 123.77 169 LEU A N 1
ATOM 760 C CA . LEU A 1 147 ? -5.765 -29.713 -2.368 1.00 123.85 169 LEU A CA 1
ATOM 761 C C . LEU A 1 147 ? -5.047 -30.873 -1.704 1.00 124.34 169 LEU A C 1
ATOM 762 O O . LEU A 1 147 ? -3.858 -31.069 -1.936 1.00 124.41 169 LEU A O 1
ATOM 767 N N . SER A 1 148 ? -5.777 -31.652 -0.903 1.00 125.06 170 SER A N 1
ATOM 768 C CA . SER A 1 148 ? -5.192 -32.788 -0.188 1.00 125.81 170 SER A CA 1
ATOM 769 C C . SER A 1 148 ? -4.819 -33.927 -1.114 1.00 126.19 170 SER A C 1
ATOM 770 O O . SER A 1 148 ? -3.882 -34.682 -0.844 1.00 126.28 170 SER A O 1
ATOM 773 N N . ARG A 1 149 ? -5.575 -34.062 -2.194 1.00 126.66 171 ARG A N 1
ATOM 774 C CA . ARG A 1 149 ? -5.291 -35.079 -3.183 1.00 127.17 171 ARG A CA 1
ATOM 775 C C . ARG A 1 149 ? -4.039 -34.730 -3.976 1.00 126.72 171 ARG A C 1
ATOM 776 O O . ARG A 1 149 ? -3.247 -35.609 -4.301 1.00 126.71 171 ARG A O 1
ATOM 784 N N . LEU A 1 150 ? -3.868 -33.445 -4.277 1.00 126.29 172 LEU A N 1
ATOM 785 C CA . LEU A 1 150 ? -2.690 -32.956 -4.990 1.00 125.88 172 LEU A CA 1
ATOM 786 C C . LEU A 1 150 ? -1.401 -33.108 -4.189 1.00 125.68 172 LEU A C 1
ATOM 787 O O . LEU A 1 150 ? -0.370 -33.529 -4.722 1.00 125.53 172 LEU A O 1
ATOM 792 N N . PHE A 1 151 ? -1.469 -32.738 -2.908 1.00 125.44 173 PHE A N 1
ATOM 793 C CA . PHE A 1 151 ? -0.295 -32.670 -2.056 1.00 125.07 173 PHE A CA 1
ATOM 794 C C . PHE A 1 151 ? -0.543 -33.503 -0.808 1.00 125.08 173 PHE A C 1
ATOM 795 O O . PHE A 1 151 ? -0.817 -32.960 0.268 1.00 125.15 173 PHE A O 1
ATOM 803 N N . PRO A 1 152 ? -0.449 -34.841 -0.960 1.00 125.01 174 PRO A N 1
ATOM 804 C CA . PRO A 1 152 ? -0.858 -35.834 0.039 1.00 124.96 174 PRO A CA 1
ATOM 805 C C . PRO A 1 152 ? -0.183 -35.689 1.408 1.00 124.82 174 PRO A C 1
ATOM 806 O O . PRO A 1 152 ? -0.513 -36.440 2.336 1.00 124.85 174 PRO A O 1
ATOM 810 N N . ASN A 1 153 ? 0.735 -34.730 1.537 1.00 124.53 175 ASN A N 1
ATOM 811 C CA . ASN A 1 153 ? 1.357 -34.460 2.828 1.00 124.30 175 ASN A CA 1
ATOM 812 C C . ASN A 1 153 ? 1.189 -33.028 3.298 1.00 123.92 175 ASN A C 1
ATOM 813 O O . ASN A 1 153 ? 1.841 -32.586 4.241 1.00 123.86 175 ASN A O 1
ATOM 818 N N . SER A 1 154 ? 0.299 -32.303 2.638 1.00 123.54 176 SER A N 1
ATOM 819 C CA . SER A 1 154 ? -0.086 -30.987 3.108 1.00 123.18 176 SER A CA 1
ATOM 820 C C . SER A 1 154 ? -1.066 -31.109 4.270 1.00 122.90 176 SER A C 1
ATOM 821 O O . SER A 1 154 ? -1.788 -32.105 4.398 1.00 122.71 176 SER A O 1
ATOM 824 N N . LYS A 1 155 ? -1.071 -30.087 5.118 1.00 122.64 177 LYS A N 1
ATOM 825 C CA . LYS A 1 155 ? -1.988 -30.015 6.249 1.00 122.40 177 LYS A CA 1
ATOM 826 C C . LYS A 1 155 ? -2.760 -28.703 6.220 1.00 121.74 177 LYS A C 1
ATOM 827 O O . LYS A 1 155 ? -2.356 -27.740 5.556 1.00 121.70 177 LYS A O 1
ATOM 833 N N . PHE A 1 156 ? -3.869 -28.665 6.947 1.00 120.92 178 PHE A N 1
ATOM 834 C CA . PHE A 1 156 ? -4.770 -27.546 6.831 1.00 120.32 178 PHE A CA 1
ATOM 835 C C . PHE A 1 156 ? -5.257 -27.038 8.159 1.00 120.06 178 PHE A C 1
ATOM 836 O O . PHE A 1 156 ? -5.712 -27.803 9.010 1.00 119.93 178 PHE A O 1
ATOM 844 N N . LEU A 1 157 ? -5.181 -25.724 8.308 1.00 119.77 179 LEU A N 1
ATOM 845 C CA . LEU A 1 157 ? -5.714 -25.052 9.475 1.00 119.50 179 LEU A CA 1
ATOM 846 C C . LEU A 1 157 ? -6.855 -24.154 9.035 1.00 119.31 179 LEU A C 1
ATOM 847 O O . LEU A 1 157 ? -6.680 -23.278 8.178 1.00 119.31 179 LEU A O 1
ATOM 852 N N . LEU A 1 158 ? -8.023 -24.392 9.623 1.00 118.96 180 LEU A N 1
ATOM 853 C CA . LEU A 1 158 ? -9.224 -23.673 9.259 1.00 118.70 180 LEU A CA 1
ATOM 854 C C . LEU A 1 158 ? -9.635 -22.705 10.368 1.00 118.56 180 LEU A C 1
ATOM 855 O O . LEU A 1 158 ? -10.125 -23.126 11.414 1.00 118.57 180 LEU A O 1
ATOM 860 N N . MET A 1 159 ? -9.426 -21.412 10.123 1.00 118.55 181 MET A N 1
ATOM 861 C CA . MET A 1 159 ? -9.678 -20.358 11.111 1.00 118.61 181 MET A CA 1
ATOM 862 C C . MET A 1 159 ? -11.147 -20.130 11.322 1.00 118.58 181 MET A C 1
ATOM 863 O O . MET A 1 159 ? -11.841 -19.691 10.405 1.00 118.60 181 MET A O 1
ATOM 868 N N . VAL A 1 160 ? -11.604 -20.403 12.544 1.00 118.66 182 VAL A N 1
ATOM 869 C CA . VAL A 1 160 ? -13.013 -20.256 12.906 1.00 118.52 182 VAL A CA 1
ATOM 870 C C . VAL A 1 160 ? -13.189 -19.093 13.880 1.00 118.45 182 VAL A C 1
ATOM 871 O O . VAL A 1 160 ? -12.768 -19.173 15.035 1.00 118.72 182 VAL A O 1
ATOM 875 N N . ARG A 1 161 ? -13.801 -18.013 13.409 1.00 118.20 183 ARG A N 1
ATOM 876 C CA . ARG A 1 161 ? -14.071 -16.863 14.257 1.00 118.19 183 ARG A CA 1
ATOM 877 C C . ARG A 1 161 ? -15.571 -16.590 14.307 1.00 118.31 183 ARG A C 1
ATOM 878 O O . ARG A 1 161 ? -16.272 -16.791 13.312 1.00 118.56 183 ARG A O 1
ATOM 886 N N . ASP A 1 162 ? -16.066 -16.154 15.466 1.00 118.20 184 ASP A N 1
ATOM 887 C CA . ASP A 1 162 ? -17.453 -15.724 15.585 1.00 118.02 184 ASP A CA 1
ATOM 888 C C . ASP A 1 162 ? -17.758 -14.837 14.381 1.00 117.76 184 ASP A C 1
ATOM 889 O O . ASP A 1 162 ? -17.209 -13.739 14.261 1.00 117.61 184 ASP A O 1
ATOM 894 N N . GLY A 1 163 ? -18.601 -15.337 13.473 1.00 117.48 185 GLY A N 1
ATOM 895 C CA . GLY A 1 163 ? -18.962 -14.603 12.260 1.00 117.20 185 GLY A CA 1
ATOM 896 C C . GLY A 1 163 ? -19.504 -13.221 12.535 1.00 117.08 185 GLY A C 1
ATOM 897 O O . GLY A 1 163 ? -19.459 -12.345 11.677 1.00 116.82 185 GLY A O 1
ATOM 898 N N . ARG A 1 164 ? -20.015 -13.046 13.751 1.00 117.20 186 ARG A N 1
ATOM 899 C CA . ARG A 1 164 ? -20.503 -11.763 14.247 1.00 117.37 186 ARG A CA 1
ATOM 900 C C . ARG A 1 164 ? -19.353 -10.783 14.375 1.00 117.30 186 ARG A C 1
ATOM 901 O O . ARG A 1 164 ? -19.503 -9.584 14.137 1.00 117.26 186 ARG A O 1
ATOM 909 N N . ALA A 1 165 ? -18.197 -11.315 14.742 1.00 117.24 187 ALA A N 1
ATOM 910 C CA . ALA A 1 165 ? -16.986 -10.540 14.746 1.00 117.13 187 ALA A CA 1
ATOM 911 C C . ALA A 1 165 ? -16.519 -10.346 13.301 1.00 117.09 187 ALA A C 1
ATOM 912 O O . ALA A 1 165 ? -16.226 -9.215 12.883 1.00 117.11 187 ALA A O 1
ATOM 914 N N . SER A 1 166 ? -16.476 -11.441 12.536 1.00 117.00 188 SER A N 1
ATOM 915 C CA . SER A 1 166 ? -16.044 -11.387 11.138 1.00 116.96 188 SER A CA 1
ATOM 916 C C . SER A 1 166 ? -16.837 -10.364 10.362 1.00 117.07 188 SER A C 1
ATOM 917 O O . SER A 1 166 ? -16.268 -9.481 9.725 1.00 117.04 188 SER A O 1
ATOM 920 N N . VAL A 1 167 ? -18.160 -10.491 10.431 1.00 117.28 189 VAL A N 1
ATOM 921 C CA . VAL A 1 167 ? -19.073 -9.687 9.620 1.00 117.33 189 VAL A CA 1
ATOM 922 C C . VAL A 1 167 ? -19.070 -8.224 10.059 1.00 117.41 189 VAL A C 1
ATOM 923 O O . VAL A 1 167 ? -19.134 -7.311 9.229 1.00 117.23 189 VAL A O 1
ATOM 927 N N . HIS A 1 168 ? -18.977 -8.006 11.366 1.00 117.71 190 HIS A N 1
ATOM 928 C CA . HIS A 1 168 ? -18.790 -6.661 11.877 1.00 118.15 190 HIS A CA 1
ATOM 929 C C . HIS A 1 168 ? -17.520 -6.102 11.253 1.00 117.99 190 HIS A C 1
ATOM 930 O O . HIS A 1 168 ? -17.554 -5.075 10.562 1.00 118.00 190 HIS A O 1
ATOM 937 N N . SER A 1 169 ? -16.417 -6.818 11.469 1.00 117.97 191 SER A N 1
ATOM 938 C CA . SER A 1 169 ? -15.107 -6.409 10.977 1.00 118.03 191 SER A CA 1
ATOM 939 C C . SER A 1 169 ? -15.185 -5.944 9.521 1.00 118.16 191 SER A C 1
ATOM 940 O O . SER A 1 169 ? -14.825 -4.806 9.202 1.00 118.07 191 SER A O 1
ATOM 943 N N . MET A 1 170 ? -15.699 -6.810 8.653 1.00 118.37 192 MET A N 1
ATOM 944 C CA . MET A 1 170 ? -15.750 -6.498 7.229 1.00 118.57 192 MET A CA 1
ATOM 945 C C . MET A 1 170 ? -16.713 -5.359 6.913 1.00 118.82 192 MET A C 1
ATOM 946 O O . MET A 1 170 ? -16.520 -4.651 5.928 1.00 118.91 192 MET A O 1
ATOM 951 N N . ILE A 1 171 ? -17.734 -5.179 7.747 1.00 119.17 193 ILE A N 1
ATOM 952 C CA . ILE A 1 171 ? -18.694 -4.105 7.520 1.00 119.55 193 ILE A CA 1
ATOM 953 C C . ILE A 1 171 ? -18.122 -2.753 7.923 1.00 119.91 193 ILE A C 1
ATOM 954 O O . ILE A 1 171 ? -18.198 -1.786 7.164 1.00 120.12 193 ILE A O 1
ATOM 959 N N . THR A 1 172 ? -17.520 -2.690 9.100 1.00 120.33 194 THR A N 1
ATOM 960 C CA . THR A 1 172 ? -16.965 -1.435 9.569 1.00 120.89 194 THR A CA 1
ATOM 961 C C . THR A 1 172 ? -15.695 -1.073 8.818 1.00 120.91 194 THR A C 1
ATOM 962 O O . THR A 1 172 ? -15.424 0.103 8.596 1.00 121.04 194 THR A O 1
ATOM 966 N N . ARG A 1 173 ? -14.922 -2.082 8.423 1.00 120.96 195 ARG A N 1
ATOM 967 C CA . ARG A 1 173 ? -13.631 -1.827 7.790 1.00 121.06 195 ARG A CA 1
ATOM 968 C C . ARG A 1 173 ? -13.723 -1.644 6.268 1.00 121.00 195 ARG A C 1
ATOM 969 O O . ARG A 1 173 ? -12.728 -1.305 5.633 1.00 121.13 195 ARG A O 1
ATOM 977 N N . LYS A 1 174 ? -14.911 -1.857 5.699 1.00 120.73 196 LYS A N 1
ATOM 978 C CA . LYS A 1 174 ? -15.166 -1.721 4.243 1.00 120.53 196 LYS A CA 1
ATOM 979 C C . LYS A 1 174 ? -14.460 -2.738 3.332 1.00 120.39 196 LYS A C 1
ATOM 980 O O . LYS A 1 174 ? -14.160 -2.436 2.170 1.00 120.34 196 LYS A O 1
ATOM 986 N N . VAL A 1 175 ? -14.237 -3.942 3.850 1.00 120.26 197 VAL A N 1
ATOM 987 C CA . VAL A 1 175 ? -13.496 -4.983 3.132 1.00 120.22 197 VAL A CA 1
ATOM 988 C C . VAL A 1 175 ? -14.357 -5.761 2.118 1.00 120.12 197 VAL A C 1
ATOM 989 O O . VAL A 1 175 ? -14.929 -6.804 2.440 1.00 120.07 197 VAL A O 1
ATOM 993 N N . THR A 1 176 ? -14.429 -5.258 0.890 1.00 120.11 198 THR A N 1
ATOM 994 C CA . THR A 1 176 ? -15.188 -5.925 -0.172 1.00 120.28 198 THR A CA 1
ATOM 995 C C . THR A 1 176 ? -14.666 -7.337 -0.496 1.00 120.38 198 THR A C 1
ATOM 996 O O . THR A 1 176 ? -13.475 -7.516 -0.808 1.00 120.37 198 THR A O 1
ATOM 1000 N N . ILE A 1 177 ? -15.571 -8.326 -0.412 1.00 120.52 199 ILE A N 1
ATOM 1001 C CA . ILE A 1 177 ? -15.250 -9.730 -0.738 1.00 120.54 199 ILE A CA 1
ATOM 1002 C C . ILE A 1 177 ? -16.180 -10.290 -1.842 1.00 120.99 199 ILE A C 1
ATOM 1003 O O . ILE A 1 177 ? -17.097 -9.570 -2.322 1.00 120.87 199 ILE A O 1
ATOM 1008 N N . ALA A 1 178 ? -15.931 -11.561 -2.225 1.00 121.62 200 ALA A N 1
ATOM 1009 C CA . ALA A 1 178 ? -16.669 -12.269 -3.287 1.00 122.27 200 ALA A CA 1
ATOM 1010 C C . ALA A 1 178 ? -18.169 -12.478 -3.011 1.00 122.79 200 ALA A C 1
ATOM 1011 O O . ALA A 1 178 ? -18.582 -13.553 -2.547 1.00 123.08 200 ALA A O 1
ATOM 1013 N N . GLY A 1 179 ? -18.973 -11.451 -3.305 1.00 123.23 201 GLY A N 1
ATOM 1014 C CA . GLY A 1 179 ? -20.436 -11.509 -3.146 1.00 123.65 201 GLY A CA 1
ATOM 1015 C C . GLY A 1 179 ? -20.990 -10.914 -1.856 1.00 123.93 201 GLY A C 1
ATOM 1016 O O . GLY A 1 179 ? -22.212 -10.750 -1.707 1.00 124.11 201 GLY A O 1
ATOM 1017 N N . PHE A 1 180 ? -20.091 -10.588 -0.927 1.00 124.01 202 PHE A N 1
ATOM 1018 C CA . PHE A 1 180 ? -20.463 -10.049 0.381 1.00 124.12 202 PHE A CA 1
ATOM 1019 C C . PHE A 1 180 ? -20.863 -8.573 0.280 1.00 124.07 202 PHE A C 1
ATOM 1020 O O . PHE A 1 180 ? -20.013 -7.676 0.203 1.00 123.97 202 PHE A O 1
ATOM 1028 N N . ASP A 1 181 ? -22.176 -8.348 0.257 1.00 124.08 203 ASP A N 1
ATOM 1029 C CA . ASP A 1 181 ? -22.759 -7.014 0.129 1.00 124.05 203 ASP A CA 1
ATOM 1030 C C . ASP A 1 181 ? -22.706 -6.288 1.473 1.00 123.93 203 ASP A C 1
ATOM 1031 O O . ASP A 1 181 ? -23.394 -6.672 2.420 1.00 124.00 203 ASP A O 1
ATOM 1036 N N . LEU A 1 182 ? -21.896 -5.232 1.536 1.00 123.69 204 LEU A N 1
ATOM 1037 C CA . LEU A 1 182 ? -21.580 -4.532 2.787 1.00 123.58 204 LEU A CA 1
ATOM 1038 C C . LEU A 1 182 ? -22.743 -3.774 3.439 1.00 123.28 204 LEU A C 1
ATOM 1039 O O . LEU A 1 182 ? -22.650 -3.351 4.604 1.00 123.22 204 LEU A O 1
ATOM 1044 N N . SER A 1 183 ? -23.837 -3.639 2.685 1.00 122.99 205 SER A N 1
ATOM 1045 C CA . SER A 1 183 ? -25.005 -2.826 3.063 1.00 122.62 205 SER A CA 1
ATOM 1046 C C . SER A 1 183 ? -26.000 -3.486 4.049 1.00 122.11 205 SER A C 1
ATOM 1047 O O . SER A 1 183 ? -26.836 -2.805 4.663 1.00 122.05 205 SER A O 1
ATOM 1050 N N . SER A 1 184 ? -25.905 -4.807 4.192 1.00 121.36 206 SER A N 1
ATOM 1051 C CA . SER A 1 184 ? -26.806 -5.556 5.054 1.00 120.53 206 SER A CA 1
ATOM 1052 C C . SER A 1 184 ? -26.050 -6.602 5.854 1.00 120.14 206 SER A C 1
ATOM 1053 O O . SER A 1 184 ? -25.422 -7.505 5.283 1.00 119.92 206 SER A O 1
ATOM 1056 N N . TYR A 1 185 ? -26.119 -6.473 7.178 1.00 119.81 207 TYR A N 1
ATOM 1057 C CA . TYR A 1 185 ? -25.589 -7.495 8.079 1.00 119.54 207 TYR A CA 1
ATOM 1058 C C . TYR A 1 185 ? -26.209 -8.855 7.747 1.00 119.47 207 TYR A C 1
ATOM 1059 O O . TYR A 1 185 ? -25.504 -9.873 7.691 1.00 119.37 207 TYR A O 1
ATOM 1068 N N . ARG A 1 186 ? -27.527 -8.840 7.498 1.00 119.46 208 ARG A N 1
ATOM 1069 C CA . ARG A 1 186 ? -28.314 -10.040 7.166 1.00 119.25 208 ARG A CA 1
ATOM 1070 C C . ARG A 1 186 ? -27.691 -10.779 5.995 1.00 119.06 208 ARG A C 1
ATOM 1071 O O . ARG A 1 186 ? -27.458 -11.990 6.057 1.00 119.03 208 ARG A O 1
ATOM 1079 N N . ASP A 1 187 ? -27.415 -10.026 4.937 1.00 118.82 209 ASP A N 1
ATOM 1080 C CA . ASP A 1 187 ? -26.737 -10.548 3.780 1.00 118.60 209 ASP A CA 1
ATOM 1081 C C . ASP A 1 187 ? -25.429 -11.198 4.234 1.00 118.34 209 ASP A C 1
ATOM 1082 O O . ASP A 1 187 ? -25.244 -12.433 4.124 1.00 118.25 209 ASP A O 1
ATOM 1087 N N . CYS A 1 188 ? -24.548 -10.370 4.794 1.00 118.17 210 CYS A N 1
ATOM 1088 C CA . CYS A 1 188 ? -23.190 -10.791 5.139 1.00 118.15 210 CYS A CA 1
ATOM 1089 C C . CYS A 1 188 ? -23.145 -12.075 5.942 1.00 118.03 210 CYS A C 1
ATOM 1090 O O . CYS A 1 188 ? -22.293 -12.933 5.718 1.00 117.97 210 CYS A O 1
ATOM 1093 N N . LEU A 1 189 ? -24.075 -12.190 6.879 1.00 117.97 211 LEU A N 1
ATOM 1094 C CA . LEU A 1 189 ? -24.085 -13.290 7.822 1.00 117.99 211 LEU A CA 1
ATOM 1095 C C . LEU A 1 189 ? -24.554 -14.572 7.168 1.00 117.98 211 LEU A C 1
ATOM 1096 O O . LEU A 1 189 ? -23.993 -15.647 7.398 1.00 117.89 211 LEU A O 1
ATOM 1101 N N . THR A 1 190 ? -25.581 -14.442 6.334 1.00 118.08 212 THR A N 1
ATOM 1102 C CA . THR A 1 190 ? -26.048 -15.547 5.527 1.00 118.10 212 THR A CA 1
ATOM 1103 C C . THR A 1 190 ? -24.866 -16.046 4.730 1.00 118.00 212 THR A C 1
ATOM 1104 O O . THR A 1 190 ? -24.613 -17.248 4.647 1.00 118.00 212 THR A O 1
ATOM 1108 N N . LYS A 1 191 ? -24.131 -15.090 4.173 1.00 117.99 213 LYS A N 1
ATOM 1109 C CA . LYS A 1 191 ? -23.036 -15.373 3.274 1.00 118.07 213 LYS A CA 1
ATOM 1110 C C . LYS A 1 191 ? -21.930 -16.092 4.031 1.00 118.02 213 LYS A C 1
ATOM 1111 O O . LYS A 1 191 ? -21.547 -17.216 3.674 1.00 117.91 213 LYS A O 1
ATOM 1117 N N . TRP A 1 192 ? -21.441 -15.441 5.088 1.00 118.01 214 TRP A N 1
ATOM 1118 C CA . TRP A 1 192 ? -20.491 -16.036 6.021 1.00 118.07 214 TRP A CA 1
ATOM 1119 C C . TRP A 1 192 ? -20.935 -17.456 6.294 1.00 118.06 214 TRP A C 1
ATOM 1120 O O . TRP A 1 192 ? -20.147 -18.399 6.230 1.00 117.83 214 TRP A O 1
ATOM 1131 N N . ASN A 1 193 ? -22.229 -17.584 6.572 1.00 118.35 215 ASN A N 1
ATOM 1132 C CA . ASN A 1 193 ? -22.816 -18.843 6.949 1.00 118.65 215 ASN A CA 1
ATOM 1133 C C . ASN A 1 193 ? -22.610 -19.880 5.864 1.00 118.92 215 ASN A C 1
ATOM 1134 O O . ASN A 1 193 ? -21.981 -20.911 6.100 1.00 118.91 215 ASN A O 1
ATOM 1139 N N . LYS A 1 194 ? -23.111 -19.593 4.669 1.00 119.39 216 LYS A N 1
ATOM 1140 C CA . LYS A 1 194 ? -22.909 -20.497 3.558 1.00 120.06 216 LYS A CA 1
ATOM 1141 C C . LYS A 1 194 ? -21.431 -20.821 3.444 1.00 120.07 216 LYS A C 1
ATOM 1142 O O . LYS A 1 194 ? -21.046 -21.994 3.411 1.00 120.30 216 LYS A O 1
ATOM 1148 N N . ALA A 1 195 ? -20.610 -19.773 3.411 1.00 119.99 217 ALA A N 1
ATOM 1149 C CA . ALA A 1 195 ? -19.175 -19.921 3.227 1.00 119.78 217 ALA A CA 1
ATOM 1150 C C . ALA A 1 195 ? -18.609 -20.942 4.199 1.00 119.71 217 ALA A C 1
ATOM 1151 O O . ALA A 1 195 ? -18.119 -22.000 3.788 1.00 119.65 217 ALA A O 1
ATOM 1153 N N . ILE A 1 196 ? -18.731 -20.637 5.489 1.00 119.84 218 ILE A N 1
ATOM 1154 C CA . ILE A 1 196 ? -18.080 -21.414 6.539 1.00 120.13 218 ILE A CA 1
ATOM 1155 C C . ILE A 1 196 ? -18.522 -22.883 6.522 1.00 120.20 218 ILE A C 1
ATOM 1156 O O . ILE A 1 196 ? -17.701 -23.809 6.702 1.00 119.96 218 ILE A O 1
ATOM 1161 N N . GLU A 1 197 ? -19.818 -23.076 6.260 1.00 120.54 219 GLU A N 1
ATOM 1162 C CA . GLU A 1 197 ? -20.437 -24.393 6.238 1.00 120.95 219 GLU A CA 1
ATOM 1163 C C . GLU A 1 197 ? -19.672 -25.322 5.302 1.00 120.76 219 GLU A C 1
ATOM 1164 O O . GLU A 1 197 ? -19.417 -26.487 5.619 1.00 120.57 219 GLU A O 1
ATOM 1170 N N . VAL A 1 198 ? -19.293 -24.776 4.156 1.00 120.81 220 VAL A N 1
ATOM 1171 C CA . VAL A 1 198 ? -18.637 -25.539 3.119 1.00 121.01 220 VAL A CA 1
ATOM 1172 C C . VAL A 1 198 ? -17.226 -25.927 3.545 1.00 121.14 220 VAL A C 1
ATOM 1173 O O . VAL A 1 198 ? -16.905 -27.110 3.634 1.00 120.90 220 VAL A O 1
ATOM 1177 N N . MET A 1 199 ? -16.397 -24.921 3.823 1.00 121.64 221 MET A N 1
ATOM 1178 C CA . MET A 1 199 ? -15.010 -25.140 4.220 1.00 122.23 221 MET A CA 1
ATOM 1179 C C . MET A 1 199 ? -14.921 -26.177 5.340 1.00 122.56 221 MET A C 1
ATOM 1180 O O . MET A 1 199 ? -14.002 -27.003 5.355 1.00 122.35 221 MET A O 1
ATOM 1185 N N . TYR A 1 200 ? -15.881 -26.126 6.271 1.00 123.11 222 TYR A N 1
ATOM 1186 C CA . TYR A 1 200 ? -15.929 -27.072 7.383 1.00 123.70 222 TYR A CA 1
ATOM 1187 C C . TYR A 1 200 ? -16.257 -28.464 6.869 1.00 123.79 222 TYR A C 1
ATOM 1188 O O . TYR A 1 200 ? -15.589 -29.437 7.230 1.00 123.68 222 TYR A O 1
ATOM 1197 N N . ALA A 1 201 ? -17.282 -28.547 6.019 1.00 124.05 223 ALA A N 1
ATOM 1198 C CA . ALA A 1 201 ? -17.677 -29.811 5.408 1.00 124.31 223 ALA A CA 1
ATOM 1199 C C . ALA A 1 201 ? -16.447 -30.455 4.779 1.00 124.52 223 ALA A C 1
ATOM 1200 O O . ALA A 1 201 ? -16.140 -31.628 5.032 1.00 124.55 223 ALA A O 1
ATOM 1202 N N . GLN A 1 202 ? -15.735 -29.654 3.988 1.00 124.76 224 GLN A N 1
ATOM 1203 C CA . GLN A 1 202 ? -14.456 -30.039 3.415 1.00 124.99 224 GLN A CA 1
ATOM 1204 C C . GLN A 1 202 ? -13.519 -30.552 4.502 1.00 125.08 224 GLN A C 1
ATOM 1205 O O . GLN A 1 202 ? -13.109 -31.717 4.489 1.00 124.92 224 GLN A O 1
ATOM 1211 N N . CYS A 1 203 ? -13.209 -29.675 5.452 1.00 125.43 225 CYS A N 1
ATOM 1212 C CA . CYS A 1 203 ? -12.288 -29.988 6.535 1.00 126.00 225 CYS A CA 1
ATOM 1213 C C . CYS A 1 203 ? -12.626 -31.311 7.220 1.00 126.57 225 CYS A C 1
ATOM 1214 O O . CYS A 1 203 ? -11.722 -32.067 7.604 1.00 126.56 225 CYS A O 1
ATOM 1217 N N . MET A 1 204 ? -13.930 -31.576 7.354 1.00 127.22 226 MET A N 1
ATOM 1218 C CA . MET A 1 204 ? -14.440 -32.788 7.995 1.00 127.89 226 MET A CA 1
ATOM 1219 C C . MET A 1 204 ? -14.243 -34.009 7.122 1.00 128.26 226 MET A C 1
ATOM 1220 O O . MET A 1 204 ? -13.805 -35.061 7.594 1.00 128.28 226 MET A O 1
ATOM 1225 N N . GLU A 1 205 ? -14.581 -33.865 5.846 1.00 128.80 227 GLU A N 1
ATOM 1226 C CA . GLU A 1 205 ? -14.351 -34.919 4.886 1.00 129.46 227 GLU A CA 1
ATOM 1227 C C . GLU A 1 205 ? -12.868 -35.235 4.910 1.00 129.54 227 GLU A C 1
ATOM 1228 O O . GLU A 1 205 ? -12.467 -36.398 5.013 1.00 129.57 227 GLU A O 1
ATOM 1234 N N . VAL A 1 206 ? -12.069 -34.172 4.854 1.00 129.78 228 VAL A N 1
ATOM 1235 C CA . VAL A 1 206 ? -10.619 -34.254 4.863 1.00 130.06 228 VAL A CA 1
ATOM 1236 C C . VAL A 1 206 ? -10.120 -35.173 5.961 1.00 130.23 228 VAL A C 1
ATOM 1237 O O . VAL A 1 206 ? -9.353 -36.107 5.705 1.00 130.23 228 VAL A O 1
ATOM 1241 N N . GLY A 1 207 ? -10.570 -34.908 7.182 1.00 130.55 229 GLY A N 1
ATOM 1242 C CA . GLY A 1 207 ? -10.187 -35.733 8.310 1.00 131.10 229 GLY A CA 1
ATOM 1243 C C . GLY A 1 207 ? -9.367 -35.013 9.362 1.00 131.42 229 GLY A C 1
ATOM 1244 O O . GLY A 1 207 ? -8.560 -34.123 9.053 1.00 131.49 229 GLY A O 1
ATOM 1245 N N . LYS A 1 208 ? -9.577 -35.439 10.608 1.00 131.65 230 LYS A N 1
ATOM 1246 C CA . LYS A 1 208 ? -8.946 -34.872 11.800 1.00 131.86 230 LYS A CA 1
ATOM 1247 C C . LYS A 1 208 ? -7.430 -34.873 11.662 1.00 131.50 230 LYS A C 1
ATOM 1248 O O . LYS A 1 208 ? -6.740 -34.035 12.243 1.00 131.50 230 LYS A O 1
ATOM 1254 N N . GLU A 1 209 ? -6.937 -35.808 10.856 1.00 131.16 231 GLU A N 1
ATOM 1255 C CA . GLU A 1 209 ? -5.519 -36.031 10.659 1.00 130.90 231 GLU A CA 1
ATOM 1256 C C . GLU A 1 209 ? -4.852 -34.958 9.807 1.00 130.01 231 GLU A C 1
ATOM 1257 O O . GLU A 1 209 ? -3.671 -34.654 9.996 1.00 130.01 231 GLU A O 1
ATOM 1263 N N . LYS A 1 210 ? -5.601 -34.395 8.864 1.00 128.91 232 LYS A N 1
ATOM 1264 C CA . LYS A 1 210 ? -5.033 -33.415 7.944 1.00 127.91 232 LYS A CA 1
ATOM 1265 C C . LYS A 1 210 ? -5.557 -31.993 8.169 1.00 126.99 232 LYS A C 1
ATOM 1266 O O . LYS A 1 210 ? -4.879 -31.012 7.838 1.00 126.76 232 LYS A O 1
ATOM 1272 N N . CYS A 1 211 ? -6.752 -31.887 8.742 1.00 125.96 233 CYS A N 1
ATOM 1273 C CA . CYS A 1 211 ? -7.362 -30.588 8.985 1.00 125.05 233 CYS A CA 1
ATOM 1274 C C . CYS A 1 211 ? -7.623 -30.347 10.457 1.00 124.28 233 CYS A C 1
ATOM 1275 O O . CYS A 1 211 ? -8.155 -31.212 11.166 1.00 123.99 233 CYS A O 1
ATOM 1278 N N . LEU A 1 212 ? -7.258 -29.149 10.898 1.00 123.58 234 LEU A N 1
ATOM 1279 C CA . LEU A 1 212 ? -7.422 -28.760 12.284 1.00 123.04 234 LEU A CA 1
ATOM 1280 C C . LEU A 1 212 ? -8.160 -27.440 12.356 1.00 122.47 234 LEU A C 1
ATOM 1281 O O . LEU A 1 212 ? -7.697 -26.437 11.813 1.00 122.51 234 LEU A O 1
ATOM 1286 N N . PRO A 1 213 ? -9.315 -27.436 13.028 1.00 121.91 235 PRO A N 1
ATOM 1287 C CA . PRO A 1 213 ? -10.071 -26.205 13.205 1.00 121.57 235 PRO A CA 1
ATOM 1288 C C . PRO A 1 213 ? -9.401 -25.351 14.254 1.00 121.17 235 PRO A C 1
ATOM 1289 O O . PRO A 1 213 ? -8.909 -25.878 15.253 1.00 121.03 235 PRO A O 1
ATOM 1293 N N . VAL A 1 214 ? -9.384 -24.037 14.025 1.00 120.86 236 VAL A N 1
ATOM 1294 C CA . VAL A 1 214 ? -8.619 -23.148 14.882 1.00 120.68 236 VAL A CA 1
ATOM 1295 C C . VAL A 1 214 ? -9.435 -21.936 15.303 1.00 120.56 236 VAL A C 1
ATOM 1296 O O . VAL A 1 214 ? -9.691 -21.026 14.518 1.00 120.29 236 VAL A O 1
ATOM 1300 N N . TYR A 1 215 ? -9.824 -21.935 16.569 1.00 120.77 237 TYR A N 1
ATOM 1301 C CA . TYR A 1 215 ? -10.715 -20.913 17.086 1.00 120.99 237 TYR A CA 1
ATOM 1302 C C . TYR A 1 215 ? -9.971 -19.647 17.455 1.00 120.47 237 TYR A C 1
ATOM 1303 O O . TYR A 1 215 ? -9.236 -19.610 18.439 1.00 120.44 237 TYR A O 1
ATOM 1312 N N . TYR A 1 216 ? -10.174 -18.620 16.634 1.00 119.92 238 TYR A N 1
ATOM 1313 C CA . TYR A 1 216 ? -9.558 -17.320 16.818 1.00 119.65 238 TYR A CA 1
ATOM 1314 C C . TYR A 1 216 ? -9.572 -16.843 18.252 1.00 120.01 238 TYR A C 1
ATOM 1315 O O . TYR A 1 216 ? -8.564 -16.359 18.753 1.00 120.21 238 TYR A O 1
ATOM 1324 N N . GLU A 1 217 ? -10.721 -16.949 18.909 1.00 120.52 239 GLU A N 1
ATOM 1325 C CA . GLU A 1 217 ? -10.835 -16.445 20.274 1.00 120.87 239 GLU A CA 1
ATOM 1326 C C . GLU A 1 217 ? -10.106 -17.330 21.270 1.00 121.15 239 GLU A C 1
ATOM 1327 O O . GLU A 1 217 ? -9.544 -16.824 22.239 1.00 121.20 239 GLU A O 1
ATOM 1333 N N . GLN A 1 218 ? -10.089 -18.640 21.005 1.00 121.58 240 GLN A N 1
ATOM 1334 C CA . GLN A 1 218 ? -9.264 -19.582 21.773 1.00 122.18 240 GLN A CA 1
ATOM 1335 C C . GLN A 1 218 ? -7.787 -19.242 21.633 1.00 122.27 240 GLN A C 1
ATOM 1336 O O . GLN A 1 218 ? -7.006 -19.386 22.576 1.00 122.26 240 GLN A O 1
ATOM 1342 N N . LEU A 1 219 ? -7.422 -18.792 20.439 1.00 122.44 241 LEU A N 1
ATOM 1343 C CA . LEU A 1 219 ? -6.064 -18.404 20.126 1.00 122.59 241 LEU A CA 1
ATOM 1344 C C . LEU A 1 219 ? -5.693 -17.106 20.840 1.00 122.57 241 LEU A C 1
ATOM 1345 O O . LEU A 1 219 ? -4.645 -17.040 21.489 1.00 122.65 241 LEU A O 1
ATOM 1350 N N . VAL A 1 220 ? -6.546 -16.084 20.724 1.00 122.58 242 VAL A N 1
ATOM 1351 C CA . VAL A 1 220 ? -6.264 -14.760 21.304 1.00 122.74 242 VAL A CA 1
ATOM 1352 C C . VAL A 1 220 ? -6.103 -14.827 22.823 1.00 122.95 242 VAL A C 1
ATOM 1353 O O . VAL A 1 220 ? -5.204 -14.200 23.391 1.00 122.96 242 VAL A O 1
ATOM 1357 N N . LEU A 1 221 ? -6.970 -15.612 23.460 1.00 123.17 243 LEU A N 1
ATOM 1358 C CA . LEU A 1 221 ? -6.925 -15.832 24.902 1.00 123.37 243 LEU A CA 1
ATOM 1359 C C . LEU A 1 221 ? -5.757 -16.714 25.357 1.00 123.52 243 LEU A C 1
ATOM 1360 O O . LEU A 1 221 ? -5.005 -16.321 26.244 1.00 123.38 243 LEU A O 1
ATOM 1365 N N . HIS A 1 222 ? -5.621 -17.902 24.760 1.00 123.87 244 HIS A N 1
ATOM 1366 C CA . HIS A 1 222 ? -4.595 -18.872 25.169 1.00 124.23 244 HIS A CA 1
ATOM 1367 C C . HIS A 1 222 ? -3.599 -19.177 24.044 1.00 124.45 244 HIS A C 1
ATOM 1368 O O . HIS A 1 222 ? -3.511 -20.327 23.581 1.00 124.39 244 HIS A O 1
ATOM 1375 N N . PRO A 1 223 ? -2.829 -18.155 23.610 1.00 124.75 245 PRO A N 1
ATOM 1376 C CA . PRO A 1 223 ? -1.952 -18.389 22.476 1.00 125.15 245 PRO A CA 1
ATOM 1377 C C . PRO A 1 223 ? -0.963 -19.527 22.736 1.00 125.65 245 PRO A C 1
ATOM 1378 O O . PRO A 1 223 ? -0.746 -20.377 21.847 1.00 125.71 245 PRO A O 1
ATOM 1382 N N . ARG A 1 224 ? -0.407 -19.558 23.956 1.00 126.21 246 ARG A N 1
ATOM 1383 C CA . ARG A 1 224 ? 0.607 -20.542 24.311 1.00 126.86 246 ARG A CA 1
ATOM 1384 C C . ARG A 1 224 ? 0.083 -21.975 24.178 1.00 126.74 246 ARG A C 1
ATOM 1385 O O . ARG A 1 224 ? 0.693 -22.806 23.497 1.00 126.76 246 ARG A O 1
ATOM 1393 N N . ARG A 1 225 ? -1.048 -22.252 24.819 1.00 126.71 247 ARG A N 1
ATOM 1394 C CA A ARG A 1 225 ? -1.655 -23.566 24.706 0.50 126.75 247 ARG A CA 1
ATOM 1395 C CA B ARG A 1 225 ? -1.695 -23.549 24.712 0.50 126.77 247 ARG A CA 1
ATOM 1396 C C . ARG A 1 225 ? -1.958 -23.842 23.238 1.00 126.64 247 ARG A C 1
ATOM 1397 O O . ARG A 1 225 ? -1.586 -24.901 22.719 1.00 126.69 247 ARG A O 1
ATOM 1412 N N . SER A 1 226 ? -2.593 -22.874 22.576 1.00 126.33 248 SER A N 1
ATOM 1413 C CA . SER A 1 226 ? -3.015 -23.010 21.191 1.00 125.92 248 SER A CA 1
ATOM 1414 C C . SER A 1 226 ? -1.903 -23.508 20.294 1.00 125.75 248 SER A C 1
ATOM 1415 O O . SER A 1 226 ? -1.947 -24.641 19.794 1.00 125.63 248 SER A O 1
ATOM 1418 N N . LEU A 1 227 ? -0.888 -22.664 20.116 1.00 125.62 249 LEU A N 1
ATOM 1419 C CA . LEU A 1 227 ? 0.146 -22.949 19.149 1.00 125.68 249 LEU A CA 1
ATOM 1420 C C . LEU A 1 227 ? 0.748 -24.314 19.367 1.00 125.90 249 LEU A C 1
ATOM 1421 O O . LEU A 1 227 ? 0.926 -25.091 18.390 1.00 125.84 249 LEU A O 1
ATOM 1426 N N . LYS A 1 228 ? 1.024 -24.607 20.653 1.00 126.31 250 LYS A N 1
ATOM 1427 C CA . LYS A 1 228 ? 1.533 -25.911 21.042 1.00 126.85 250 LYS A CA 1
ATOM 1428 C C . LYS A 1 228 ? 0.822 -27.016 20.265 1.00 126.79 250 LYS A C 1
ATOM 1429 O O . LYS A 1 228 ? 1.447 -27.734 19.472 1.00 126.81 250 LYS A O 1
ATOM 1435 N N . LEU A 1 229 ? -0.495 -27.121 20.471 1.00 126.73 251 LEU A N 1
ATOM 1436 C CA . LEU A 1 229 ? -1.286 -28.192 19.870 1.00 126.59 251 LEU A CA 1
ATOM 1437 C C . LEU A 1 229 ? -1.236 -28.100 18.349 1.00 126.20 251 LEU A C 1
ATOM 1438 O O . LEU A 1 229 ? -1.177 -29.124 17.656 1.00 126.11 251 LEU A O 1
ATOM 1443 N N . ILE A 1 230 ? -1.243 -26.857 17.847 1.00 125.81 252 ILE A N 1
ATOM 1444 C CA . ILE A 1 230 ? -1.253 -26.586 16.418 1.00 125.46 252 ILE A CA 1
ATOM 1445 C C . ILE A 1 230 ? -0.060 -27.250 15.777 1.00 125.49 252 ILE A C 1
ATOM 1446 O O . ILE A 1 230 ? -0.191 -28.150 14.944 1.00 125.27 252 ILE A O 1
ATOM 1451 N N . LEU A 1 231 ? 1.111 -26.813 16.206 1.00 125.65 253 LEU A N 1
ATOM 1452 C CA . LEU A 1 231 ? 2.334 -27.326 15.658 1.00 125.93 253 LEU A CA 1
ATOM 1453 C C . LEU A 1 231 ? 2.406 -28.825 15.910 1.00 126.27 253 LEU A C 1
ATOM 1454 O O . LEU A 1 231 ? 3.019 -29.544 15.128 1.00 126.20 253 LEU A O 1
ATOM 1459 N N . ASP A 1 232 ? 1.754 -29.291 16.980 1.00 126.76 254 ASP A N 1
ATOM 1460 C CA . ASP A 1 232 ? 1.752 -30.722 17.322 1.00 127.26 254 ASP A CA 1
ATOM 1461 C C . ASP A 1 232 ? 0.984 -31.485 16.263 1.00 127.00 254 ASP A C 1
ATOM 1462 O O . ASP A 1 232 ? 1.476 -32.472 15.695 1.00 126.93 254 ASP A O 1
ATOM 1467 N N . PHE A 1 233 ? -0.228 -31.014 16.006 1.00 126.80 255 PHE A N 1
ATOM 1468 C CA . PHE A 1 233 ? -1.010 -31.511 14.899 1.00 126.74 255 PHE A CA 1
ATOM 1469 C C . PHE A 1 233 ? -0.181 -31.419 13.620 1.00 126.88 255 PHE A C 1
ATOM 1470 O O . PHE A 1 233 ? -0.208 -32.321 12.775 1.00 126.79 255 PHE A O 1
ATOM 1478 N N . LEU A 1 234 ? 0.553 -30.316 13.493 1.00 127.06 256 LEU A N 1
ATOM 1479 C CA . LEU A 1 234 ? 1.419 -30.090 12.347 1.00 127.25 256 LEU A CA 1
ATOM 1480 C C . LEU A 1 234 ? 2.638 -31.011 12.357 1.00 127.61 256 LEU A C 1
ATOM 1481 O O . LEU A 1 234 ? 3.173 -31.346 11.302 1.00 127.70 256 LEU A O 1
ATOM 1486 N N . GLY A 1 235 ? 3.069 -31.417 13.547 1.00 127.98 257 GLY A N 1
ATOM 1487 C CA . GLY A 1 235 ? 4.248 -32.267 13.688 1.00 128.46 257 GLY A CA 1
ATOM 1488 C C . GLY A 1 235 ? 5.573 -31.542 13.470 1.00 128.75 257 GLY A C 1
ATOM 1489 O O . GLY A 1 235 ? 6.476 -32.086 12.815 1.00 128.76 257 GLY A O 1
ATOM 1490 N N . ILE A 1 236 ? 5.684 -30.317 14.019 1.00 129.13 258 ILE A N 1
ATOM 1491 C CA . ILE A 1 236 ? 6.941 -29.534 14.006 1.00 129.47 258 ILE A CA 1
ATOM 1492 C C . ILE A 1 236 ? 7.400 -29.217 15.443 1.00 129.67 258 ILE A C 1
ATOM 1493 O O . ILE A 1 236 ? 6.573 -29.015 16.335 1.00 129.82 258 ILE A O 1
ATOM 1498 N N . ALA A 1 237 ? 8.715 -29.186 15.659 1.00 129.78 259 ALA A N 1
ATOM 1499 C CA . ALA A 1 237 ? 9.293 -28.953 16.985 1.00 129.77 259 ALA A CA 1
ATOM 1500 C C . ALA A 1 237 ? 9.003 -27.550 17.498 1.00 129.75 259 ALA A C 1
ATOM 1501 O O . ALA A 1 237 ? 8.939 -26.597 16.714 1.00 129.71 259 ALA A O 1
ATOM 1503 N N . TRP A 1 238 ? 8.842 -27.431 18.819 1.00 129.75 260 TRP A N 1
ATOM 1504 C CA . TRP A 1 238 ? 8.441 -26.164 19.433 1.00 129.74 260 TRP A CA 1
ATOM 1505 C C . TRP A 1 238 ? 9.424 -25.014 19.211 1.00 129.47 260 TRP A C 1
ATOM 1506 O O . TRP A 1 238 ? 10.641 -25.202 19.227 1.00 129.47 260 TRP A O 1
ATOM 1517 N N . SER A 1 239 ? 8.853 -23.824 19.011 1.00 129.11 261 SER A N 1
ATOM 1518 C CA . SER A 1 239 ? 9.580 -22.569 19.068 1.00 128.77 261 SER A CA 1
ATOM 1519 C C . SER A 1 239 ? 8.716 -21.535 19.769 1.00 128.71 261 SER A C 1
ATOM 1520 O O . SER A 1 239 ? 7.541 -21.390 19.462 1.00 128.72 261 SER A O 1
ATOM 1523 N N . ASP A 1 240 ? 9.312 -20.801 20.701 1.00 128.75 262 ASP A N 1
ATOM 1524 C CA . ASP A 1 240 ? 8.600 -19.763 21.446 1.00 128.64 262 ASP A CA 1
ATOM 1525 C C . ASP A 1 240 ? 8.386 -18.490 20.613 1.00 128.24 262 ASP A C 1
ATOM 1526 O O . ASP A 1 240 ? 7.545 -17.653 20.953 1.00 128.02 262 ASP A O 1
ATOM 1531 N N . ALA A 1 241 ? 9.150 -18.352 19.526 1.00 127.89 263 ALA A N 1
ATOM 1532 C CA . ALA A 1 241 ? 9.101 -17.163 18.661 1.00 127.63 263 ALA A CA 1
ATOM 1533 C C . ALA A 1 241 ? 7.668 -16.846 18.261 1.00 127.46 263 ALA A C 1
ATOM 1534 O O . ALA A 1 241 ? 7.284 -15.681 18.079 1.00 127.42 263 ALA A O 1
ATOM 1536 N N . VAL A 1 242 ? 6.889 -17.918 18.134 1.00 127.24 264 VAL A N 1
ATOM 1537 C CA . VAL A 1 242 ? 5.489 -17.860 17.760 1.00 126.98 264 VAL A CA 1
ATOM 1538 C C . VAL A 1 242 ? 4.766 -16.744 18.498 1.00 126.85 264 VAL A C 1
ATOM 1539 O O . VAL A 1 242 ? 4.006 -15.969 17.909 1.00 126.57 264 VAL A O 1
ATOM 1543 N N . LEU A 1 243 ? 5.046 -16.646 19.789 1.00 126.91 265 LEU A N 1
ATOM 1544 C CA . LEU A 1 243 ? 4.328 -15.721 20.633 1.00 127.12 265 LEU A CA 1
ATOM 1545 C C . LEU A 1 243 ? 4.893 -14.317 20.474 1.00 127.18 265 LEU A C 1
ATOM 1546 O O . LEU A 1 243 ? 4.308 -13.338 20.955 1.00 127.18 265 LEU A O 1
ATOM 1551 N N . HIS A 1 244 ? 6.030 -14.232 19.783 1.00 127.24 266 HIS A N 1
ATOM 1552 C CA . HIS A 1 244 ? 6.736 -12.973 19.610 1.00 127.35 266 HIS A CA 1
ATOM 1553 C C . HIS A 1 244 ? 6.820 -12.597 18.151 1.00 127.29 266 HIS A C 1
ATOM 1554 O O . HIS A 1 244 ? 7.787 -11.979 17.706 1.00 127.13 266 HIS A O 1
ATOM 1561 N N . HIS A 1 245 ? 5.786 -12.964 17.409 1.00 127.40 267 HIS A N 1
ATOM 1562 C CA . HIS A 1 245 ? 5.727 -12.628 16.008 1.00 127.58 267 HIS A CA 1
ATOM 1563 C C . HIS A 1 245 ? 6.001 -11.141 15.783 1.00 127.82 267 HIS A C 1
ATOM 1564 O O . HIS A 1 245 ? 6.768 -10.783 14.892 1.00 127.81 267 HIS A O 1
ATOM 1571 N N . GLU A 1 246 ? 5.407 -10.291 16.619 1.00 128.26 268 GLU A N 1
ATOM 1572 C CA . GLU A 1 246 ? 5.505 -8.836 16.486 1.00 128.83 268 GLU A CA 1
ATOM 1573 C C . GLU A 1 246 ? 6.941 -8.381 16.314 1.00 129.20 268 GLU A C 1
ATOM 1574 O O . GLU A 1 246 ? 7.214 -7.342 15.709 1.00 129.00 268 GLU A O 1
ATOM 1580 N N . ASP A 1 247 ? 7.849 -9.186 16.856 1.00 129.98 269 ASP A N 1
ATOM 1581 C CA . ASP A 1 247 ? 9.266 -8.867 16.887 1.00 130.83 269 ASP A CA 1
ATOM 1582 C C . ASP A 1 247 ? 10.029 -9.396 15.661 1.00 131.23 269 ASP A C 1
ATOM 1583 O O . ASP A 1 247 ? 11.263 -9.270 15.597 1.00 131.36 269 ASP A O 1
ATOM 1588 N N . LEU A 1 248 ? 9.304 -9.967 14.687 1.00 131.83 270 LEU A N 1
ATOM 1589 C CA . LEU A 1 248 ? 9.950 -10.586 13.515 1.00 132.34 270 LEU A CA 1
ATOM 1590 C C . LEU A 1 248 ? 9.454 -10.090 12.136 1.00 132.84 270 LEU A C 1
ATOM 1591 O O . LEU A 1 248 ? 9.641 -10.768 11.122 1.00 132.83 270 LEU A O 1
ATOM 1596 N N . ILE A 1 249 ? 8.857 -8.899 12.102 1.00 133.55 271 ILE A N 1
ATOM 1597 C CA . ILE A 1 249 ? 8.288 -8.338 10.865 1.00 134.26 271 ILE A CA 1
ATOM 1598 C C . ILE A 1 249 ? 9.359 -7.660 10.020 1.00 134.64 271 ILE A C 1
ATOM 1599 O O . ILE A 1 249 ? 10.137 -6.850 10.522 1.00 134.69 271 ILE A O 1
ATOM 1604 N N . GLY A 1 250 ? 9.381 -7.989 8.728 1.00 135.21 272 GLY A N 1
ATOM 1605 C CA . GLY A 1 250 ? 10.373 -7.443 7.805 1.00 135.73 272 GLY A CA 1
ATOM 1606 C C . GLY A 1 250 ? 11.754 -8.010 8.076 1.00 135.98 272 GLY A C 1
ATOM 1607 O O . GLY A 1 250 ? 12.731 -7.640 7.423 1.00 136.08 272 GLY A O 1
ATOM 1608 N N . LYS A 1 251 ? 11.830 -8.909 9.054 1.00 136.18 273 LYS A N 1
ATOM 1609 C CA . LYS A 1 251 ? 13.071 -9.577 9.375 1.00 136.39 273 LYS A CA 1
ATOM 1610 C C . LYS A 1 251 ? 13.094 -10.920 8.669 1.00 136.13 273 LYS A C 1
ATOM 1611 O O . LYS A 1 251 ? 12.046 -11.556 8.501 1.00 136.20 273 LYS A O 1
ATOM 1617 N N . PRO A 1 252 ? 14.292 -11.347 8.239 1.00 135.80 274 PRO A N 1
ATOM 1618 C CA . PRO A 1 252 ? 14.532 -12.624 7.564 1.00 135.42 274 PRO A CA 1
ATOM 1619 C C . PRO A 1 252 ? 14.139 -13.845 8.402 1.00 134.84 274 PRO A C 1
ATOM 1620 O O . PRO A 1 252 ? 14.155 -13.758 9.655 1.00 134.87 274 PRO A O 1
ATOM 1624 N N . GLY A 1 253 ? 13.784 -14.967 7.699 1.00 134.13 275 GLY A N 1
ATOM 1625 C CA . GLY A 1 253 ? 13.314 -16.198 8.356 1.00 133.07 275 GLY A CA 1
ATOM 1626 C C . GLY A 1 253 ? 11.920 -16.034 8.952 1.00 132.29 275 GLY A C 1
ATOM 1627 O O . GLY A 1 253 ? 11.199 -17.013 9.215 1.00 132.06 275 GLY A O 1
ATOM 1628 N N . GLY A 1 254 ? 11.547 -14.773 9.141 1.00 131.56 276 GLY A N 1
ATOM 1629 C CA . GLY A 1 254 ? 10.359 -14.421 9.873 1.00 130.67 276 GLY A CA 1
ATOM 1630 C C . GLY A 1 254 ? 9.199 -14.043 8.991 1.00 130.01 276 GLY A C 1
ATOM 1631 O O . GLY A 1 254 ? 8.856 -14.772 8.059 1.00 129.88 276 GLY A O 1
ATOM 1632 N N . VAL A 1 255 ? 8.622 -12.875 9.294 1.00 129.48 277 VAL A N 1
ATOM 1633 C CA . VAL A 1 255 ? 7.283 -12.505 8.846 1.00 128.79 277 VAL A CA 1
ATOM 1634 C C . VAL A 1 255 ? 7.291 -11.382 7.814 1.00 128.51 277 VAL A C 1
ATOM 1635 O O . VAL A 1 255 ? 7.729 -10.261 8.089 1.00 128.43 277 VAL A O 1
ATOM 1639 N N . SER A 1 256 ? 6.781 -11.700 6.627 1.00 128.26 278 SER A N 1
ATOM 1640 C CA . SER A 1 256 ? 6.724 -10.759 5.512 1.00 128.15 278 SER A CA 1
ATOM 1641 C C . SER A 1 256 ? 5.292 -10.219 5.269 1.00 127.92 278 SER A C 1
ATOM 1642 O O . SER A 1 256 ? 4.374 -10.998 4.946 1.00 127.77 278 SER A O 1
ATOM 1645 N N . LEU A 1 257 ? 5.116 -8.891 5.418 1.00 127.64 279 LEU A N 1
ATOM 1646 C CA . LEU A 1 257 ? 3.786 -8.261 5.377 1.00 127.44 279 LEU A CA 1
ATOM 1647 C C . LEU A 1 257 ? 3.513 -7.373 4.170 1.00 127.48 279 LEU A C 1
ATOM 1648 O O . LEU A 1 257 ? 4.336 -6.515 3.821 1.00 127.53 279 LEU A O 1
ATOM 1653 N N . SER A 1 258 ? 2.332 -7.575 3.570 1.00 127.48 280 SER A N 1
ATOM 1654 C CA . SER A 1 258 ? 1.815 -6.724 2.499 1.00 127.47 280 SER A CA 1
ATOM 1655 C C . SER A 1 258 ? 1.274 -5.428 3.081 1.00 127.56 280 SER A C 1
ATOM 1656 O O . SER A 1 258 ? 0.358 -5.459 3.903 1.00 127.62 280 SER A O 1
ATOM 1659 N N . LYS A 1 259 ? 1.816 -4.292 2.641 1.00 127.66 281 LYS A N 1
ATOM 1660 C CA . LYS A 1 259 ? 1.411 -3.001 3.203 1.00 127.84 281 LYS A CA 1
ATOM 1661 C C . LYS A 1 259 ? 0.087 -2.471 2.619 1.00 127.31 281 LYS A C 1
ATOM 1662 O O . LYS A 1 259 ? -0.341 -1.330 2.917 1.00 127.37 281 LYS A O 1
ATOM 1668 N N . ILE A 1 260 ? -0.562 -3.288 1.789 1.00 126.71 282 ILE A N 1
ATOM 1669 C CA . ILE A 1 260 ? -1.918 -2.959 1.360 1.00 126.32 282 ILE A CA 1
ATOM 1670 C C . ILE A 1 260 ? -2.934 -4.036 1.717 1.00 125.96 282 ILE A C 1
ATOM 1671 O O . ILE A 1 260 ? -4.125 -3.859 1.479 1.00 125.96 282 ILE A O 1
ATOM 1676 N N . GLU A 1 261 ? -2.471 -5.146 2.285 1.00 125.51 283 GLU A N 1
ATOM 1677 C CA . GLU A 1 261 ? -3.395 -6.128 2.843 1.00 125.15 283 GLU A CA 1
ATOM 1678 C C . GLU A 1 261 ? -4.099 -5.541 4.063 1.00 124.99 283 GLU A C 1
ATOM 1679 O O . GLU A 1 261 ? -3.502 -4.753 4.812 1.00 124.95 283 GLU A O 1
ATOM 1685 N N . ARG A 1 262 ? -5.364 -5.920 4.254 1.00 124.74 284 ARG A N 1
ATOM 1686 C CA . ARG A 1 262 ? -6.228 -5.232 5.215 1.00 124.51 284 ARG A CA 1
ATOM 1687 C C . ARG A 1 262 ? -5.907 -5.525 6.672 1.00 123.97 284 ARG A C 1
ATOM 1688 O O . ARG A 1 262 ? -5.824 -4.563 7.514 1.00 123.87 284 ARG A O 1
ATOM 1696 N N . SER A 1 263 ? -5.747 -6.841 6.972 1.00 123.45 285 SER A N 1
ATOM 1697 C CA . SER A 1 263 ? -5.337 -7.232 8.316 1.00 122.92 285 SER A CA 1
ATOM 1698 C C . SER A 1 263 ? -3.841 -7.143 8.468 1.00 122.60 285 SER A C 1
ATOM 1699 O O . SER A 1 263 ? -3.139 -8.152 8.556 1.00 122.33 285 SER A O 1
ATOM 1702 N N . THR A 1 264 ? -3.366 -5.907 8.496 1.00 122.37 286 THR A N 1
ATOM 1703 C CA . THR A 1 264 ? -1.962 -5.645 8.680 1.00 122.37 286 THR A CA 1
ATOM 1704 C C . THR A 1 264 ? -1.782 -4.826 9.953 1.00 122.19 286 THR A C 1
ATOM 1705 O O . THR A 1 264 ? -1.231 -5.322 10.932 1.00 122.19 286 THR A O 1
ATOM 1709 N N . ASP A 1 265 ? -2.285 -3.596 9.959 1.00 122.04 287 ASP A N 1
ATOM 1710 C CA . ASP A 1 265 ? -2.029 -2.680 11.065 1.00 122.02 287 ASP A CA 1
ATOM 1711 C C . ASP A 1 265 ? -2.491 -3.210 12.422 1.00 122.15 287 ASP A C 1
ATOM 1712 O O . ASP A 1 265 ? -2.241 -2.572 13.448 1.00 122.12 287 ASP A O 1
ATOM 1717 N N . GLN A 1 266 ? -3.153 -4.374 12.415 1.00 122.39 288 GLN A N 1
ATOM 1718 C CA . GLN A 1 266 ? -3.517 -5.099 13.645 1.00 122.58 288 GLN A CA 1
ATOM 1719 C C . GLN A 1 266 ? -2.552 -6.245 13.995 1.00 122.88 288 GLN A C 1
ATOM 1720 O O . GLN A 1 266 ? -2.365 -6.555 15.179 1.00 122.82 288 GLN A O 1
ATOM 1726 N N . VAL A 1 267 ? -1.975 -6.882 12.967 1.00 123.23 289 VAL A N 1
ATOM 1727 C CA . VAL A 1 267 ? -0.991 -7.974 13.134 1.00 123.59 289 VAL A CA 1
ATOM 1728 C C . VAL A 1 267 ? 0.380 -7.436 13.567 1.00 123.82 289 VAL A C 1
ATOM 1729 O O . VAL A 1 267 ? 1.207 -8.185 14.109 1.00 123.77 289 VAL A O 1
ATOM 1733 N N . ILE A 1 268 ? 0.610 -6.140 13.324 1.00 124.13 290 ILE A N 1
ATOM 1734 C CA . ILE A 1 268 ? 1.856 -5.474 13.731 1.00 124.46 290 ILE A CA 1
ATOM 1735 C C . ILE A 1 268 ? 2.051 -5.527 15.246 1.00 124.53 290 ILE A C 1
ATOM 1736 O O . ILE A 1 268 ? 3.179 -5.656 15.731 1.00 124.66 290 ILE A O 1
ATOM 1741 N N . LYS A 1 269 ? 0.938 -5.437 15.975 1.00 124.61 291 LYS A N 1
ATOM 1742 C CA . LYS A 1 269 ? 0.918 -5.612 17.428 1.00 124.61 291 LYS A CA 1
ATOM 1743 C C . LYS A 1 269 ? 0.920 -7.108 17.769 1.00 124.29 291 LYS A C 1
ATOM 1744 O O . LYS A 1 269 ? 0.526 -7.938 16.941 1.00 124.41 291 LYS A O 1
ATOM 1750 N N . PRO A 1 270 ? 1.375 -7.461 18.986 1.00 123.93 292 PRO A N 1
ATOM 1751 C CA . PRO A 1 270 ? 1.300 -8.851 19.449 1.00 123.57 292 PRO A CA 1
ATOM 1752 C C . PRO A 1 270 ? -0.137 -9.294 19.717 1.00 123.10 292 PRO A C 1
ATOM 1753 O O . PRO A 1 270 ? -1.048 -8.452 19.795 1.00 122.92 292 PRO A O 1
ATOM 1757 N N . VAL A 1 271 ? -0.317 -10.611 19.844 1.00 122.66 293 VAL A N 1
ATOM 1758 C CA . VAL A 1 271 ? -1.606 -11.207 20.158 1.00 122.36 293 VAL A CA 1
ATOM 1759 C C . VAL A 1 271 ? -2.324 -10.363 21.210 1.00 122.43 293 VAL A C 1
ATOM 1760 O O . VAL A 1 271 ? -1.967 -10.407 22.392 1.00 122.54 293 VAL A O 1
ATOM 1764 N N . ASN A 1 272 ? -3.305 -9.569 20.774 1.00 122.33 294 ASN A N 1
ATOM 1765 C CA . ASN A 1 272 ? -4.098 -8.758 21.705 1.00 122.32 294 ASN A CA 1
ATOM 1766 C C . ASN A 1 272 ? -5.605 -9.010 21.663 1.00 122.51 294 ASN A C 1
ATOM 1767 O O . ASN A 1 272 ? -6.145 -9.524 20.679 1.00 122.46 294 ASN A O 1
ATOM 1772 N N . LEU A 1 273 ? -6.269 -8.635 22.750 1.00 122.77 295 LEU A N 1
ATOM 1773 C CA . LEU A 1 273 ? -7.635 -9.050 22.993 1.00 123.14 295 LEU A CA 1
ATOM 1774 C C . LEU A 1 273 ? -8.662 -8.098 22.395 1.00 123.35 295 LEU A C 1
ATOM 1775 O O . LEU A 1 273 ? -9.823 -8.494 22.185 1.00 123.56 295 LEU A O 1
ATOM 1780 N N . GLU A 1 274 ? -8.243 -6.853 22.112 1.00 123.48 296 GLU A N 1
ATOM 1781 C CA . GLU A 1 274 ? -9.193 -5.770 21.830 1.00 123.80 296 GLU A CA 1
ATOM 1782 C C . GLU A 1 274 ? -10.306 -6.096 20.844 1.00 123.54 296 GLU A C 1
ATOM 1783 O O . GLU A 1 274 ? -11.390 -5.515 20.916 1.00 123.53 296 GLU A O 1
ATOM 1789 N N . ALA A 1 275 ? -10.039 -7.037 19.945 1.00 123.49 297 ALA A N 1
ATOM 1790 C CA . ALA A 1 275 ? -10.969 -7.365 18.868 1.00 123.57 297 ALA A CA 1
ATOM 1791 C C . ALA A 1 275 ? -12.099 -8.344 19.244 1.00 123.57 297 ALA A C 1
ATOM 1792 O O . ALA A 1 275 ? -13.198 -8.299 18.637 1.00 123.78 297 ALA A O 1
ATOM 1794 N N . LEU A 1 276 ? -11.837 -9.218 20.236 1.00 123.25 298 LEU A N 1
ATOM 1795 C CA . LEU A 1 276 ? -12.735 -10.348 20.494 1.00 122.95 298 LEU A CA 1
ATOM 1796 C C . LEU A 1 276 ? -14.213 -9.983 20.419 1.00 122.75 298 LEU A C 1
ATOM 1797 O O . LEU A 1 276 ? -14.987 -10.651 19.733 1.00 122.63 298 LEU A O 1
ATOM 1802 N N . SER A 1 277 ? -14.584 -8.893 21.091 1.00 122.62 299 SER A N 1
ATOM 1803 C CA . SER A 1 277 ? -15.984 -8.628 21.376 1.00 122.61 299 SER A CA 1
ATOM 1804 C C . SER A 1 277 ? -16.450 -7.213 21.052 1.00 122.47 299 SER A C 1
ATOM 1805 O O . SER A 1 277 ? -17.584 -6.859 21.366 1.00 122.73 299 SER A O 1
ATOM 1808 N N . LYS A 1 278 ? -15.608 -6.395 20.430 1.00 122.09 300 LYS A N 1
ATOM 1809 C CA . LYS A 1 278 ? -16.039 -5.030 20.101 1.00 121.79 300 LYS A CA 1
ATOM 1810 C C . LYS A 1 278 ? -17.294 -5.006 19.188 1.00 121.55 300 LYS A C 1
ATOM 1811 O O . LYS A 1 278 ? -17.924 -3.960 19.002 1.00 121.37 300 LYS A O 1
ATOM 1817 N N . TRP A 1 279 ? -17.656 -6.172 18.651 1.00 121.29 301 TRP A N 1
ATOM 1818 C CA . TRP A 1 279 ? -18.789 -6.293 17.747 1.00 121.19 301 TRP A CA 1
ATOM 1819 C C . TRP A 1 279 ? -20.120 -6.160 18.472 1.00 121.56 301 TRP A C 1
ATOM 1820 O O . TRP A 1 279 ? -21.079 -5.611 17.920 1.00 121.69 301 TRP A O 1
ATOM 1831 N N . THR A 1 280 ? -20.183 -6.667 19.700 1.00 121.86 302 THR A N 1
ATOM 1832 C CA . THR A 1 280 ? -21.447 -6.704 20.433 1.00 122.23 302 THR A CA 1
ATOM 1833 C C . THR A 1 280 ? -22.008 -5.307 20.707 1.00 122.49 302 THR A C 1
ATOM 1834 O O . THR A 1 280 ? -21.285 -4.405 21.132 1.00 122.47 302 THR A O 1
ATOM 1838 N N . GLY A 1 281 ? -23.297 -5.144 20.418 1.00 122.85 303 GLY A N 1
ATOM 1839 C CA . GLY A 1 281 ? -23.978 -3.866 20.545 1.00 123.14 303 GLY A CA 1
ATOM 1840 C C . GLY A 1 281 ? -24.307 -3.271 19.188 1.00 123.39 303 GLY A C 1
ATOM 1841 O O . GLY A 1 281 ? -25.264 -2.509 19.065 1.00 123.46 303 GLY A O 1
ATOM 1842 N N . HIS A 1 282 ? -23.522 -3.639 18.172 1.00 123.64 304 HIS A N 1
ATOM 1843 C CA . HIS A 1 282 ? -23.587 -3.016 16.837 1.00 123.95 304 HIS A CA 1
ATOM 1844 C C . HIS A 1 282 ? -24.586 -3.678 15.868 1.00 123.40 304 HIS A C 1
ATOM 1845 O O . HIS A 1 282 ? -24.981 -3.086 14.837 1.00 123.32 304 HIS A O 1
ATOM 1852 N N . ILE A 1 283 ? -24.997 -4.900 16.220 1.00 122.79 305 ILE A N 1
ATOM 1853 C CA . ILE A 1 283 ? -25.899 -5.696 15.389 1.00 122.13 305 ILE A CA 1
ATOM 1854 C C . ILE A 1 283 ? -27.312 -5.111 15.390 1.00 121.88 305 ILE A C 1
ATOM 1855 O O . ILE A 1 283 ? -27.844 -4.784 16.462 1.00 121.87 305 ILE A O 1
ATOM 1860 N N . PRO A 1 284 ? -27.923 -4.967 14.193 1.00 121.50 306 PRO A N 1
ATOM 1861 C CA . PRO A 1 284 ? -29.335 -4.591 14.067 1.00 121.26 306 PRO A CA 1
ATOM 1862 C C . PRO A 1 284 ? -30.220 -5.530 14.875 1.00 121.05 306 PRO A C 1
ATOM 1863 O O . PRO A 1 284 ? -30.128 -6.746 14.712 1.00 121.16 306 PRO A O 1
ATOM 1867 N N . GLY A 1 285 ? -31.059 -4.967 15.740 1.00 120.74 307 GLY A N 1
ATOM 1868 C CA . GLY A 1 285 ? -31.921 -5.760 16.612 1.00 120.40 307 GLY A CA 1
ATOM 1869 C C . GLY A 1 285 ? -32.562 -6.949 15.922 1.00 120.22 307 GLY A C 1
ATOM 1870 O O . GLY A 1 285 ? -32.484 -8.073 16.416 1.00 120.07 307 GLY A O 1
ATOM 1871 N N . ASP A 1 286 ? -33.179 -6.698 14.768 1.00 120.03 308 ASP A N 1
ATOM 1872 C CA . ASP A 1 286 ? -33.895 -7.727 14.010 1.00 119.95 308 ASP A CA 1
ATOM 1873 C C . ASP A 1 286 ? -32.993 -8.870 13.575 1.00 119.75 308 ASP A C 1
ATOM 1874 O O . ASP A 1 286 ? -33.442 -10.004 13.375 1.00 119.53 308 ASP A O 1
ATOM 1879 N N . VAL A 1 287 ? -31.716 -8.551 13.409 1.00 119.80 309 VAL A N 1
ATOM 1880 C CA . VAL A 1 287 ? -30.717 -9.541 13.055 1.00 119.91 309 VAL A CA 1
ATOM 1881 C C . VAL A 1 287 ? -30.393 -10.363 14.305 1.00 120.04 309 VAL A C 1
ATOM 1882 O O . VAL A 1 287 ? -30.397 -11.602 14.266 1.00 119.85 309 VAL A O 1
ATOM 1886 N N . VAL A 1 288 ? -30.147 -9.649 15.409 1.00 120.38 310 VAL A N 1
ATOM 1887 C CA . VAL A 1 288 ? -29.955 -10.246 16.736 1.00 120.77 310 VAL A CA 1
ATOM 1888 C C . VAL A 1 288 ? -31.095 -11.219 17.025 1.00 121.11 310 VAL A C 1
ATOM 1889 O O . VAL A 1 288 ? -30.944 -12.217 17.744 1.00 121.12 310 VAL A O 1
ATOM 1893 N N . ARG A 1 289 ? -32.241 -10.888 16.442 1.00 121.47 311 ARG A N 1
ATOM 1894 C CA . ARG A 1 289 ? -33.480 -11.599 16.631 1.00 121.87 311 ARG A CA 1
ATOM 1895 C C . ARG A 1 289 ? -33.455 -12.878 15.781 1.00 121.79 311 ARG A C 1
ATOM 1896 O O . ARG A 1 289 ? -33.590 -13.994 16.307 1.00 121.80 311 ARG A O 1
ATOM 1904 N N . ASP A 1 290 ? -33.234 -12.717 14.476 1.00 121.73 312 ASP A N 1
ATOM 1905 C CA . ASP A 1 290 ? -33.247 -13.849 13.556 1.00 121.78 312 ASP A CA 1
ATOM 1906 C C . ASP A 1 290 ? -31.933 -14.591 13.574 1.00 121.70 312 ASP A C 1
ATOM 1907 O O . ASP A 1 290 ? -31.648 -15.381 12.680 1.00 121.63 312 ASP A O 1
ATOM 1912 N N . MET A 1 291 ? -31.142 -14.345 14.606 1.00 121.68 313 MET A N 1
ATOM 1913 C CA . MET A 1 291 ? -29.778 -14.831 14.655 1.00 121.82 313 MET A CA 1
ATOM 1914 C C . MET A 1 291 ? -29.580 -16.313 14.303 1.00 122.04 313 MET A C 1
ATOM 1915 O O . MET A 1 291 ? -28.686 -16.634 13.531 1.00 122.34 313 MET A O 1
ATOM 1920 N N . ALA A 1 292 ? -30.399 -17.211 14.842 1.00 122.29 314 ALA A N 1
ATOM 1921 C CA . ALA A 1 292 ? -30.177 -18.654 14.626 1.00 122.55 314 ALA A CA 1
ATOM 1922 C C . ALA A 1 292 ? -30.729 -19.196 13.290 1.00 122.77 314 ALA A C 1
ATOM 1923 O O . ALA A 1 292 ? -30.374 -20.311 12.883 1.00 122.72 314 ALA A O 1
ATOM 1925 N N . GLN A 1 293 ? -31.603 -18.419 12.635 1.00 123.04 315 GLN A N 1
ATOM 1926 C CA . GLN A 1 293 ? -32.103 -18.730 11.286 1.00 123.39 315 GLN A CA 1
ATOM 1927 C C . GLN A 1 293 ? -31.059 -18.335 10.259 1.00 123.21 315 GLN A C 1
ATOM 1928 O O . GLN A 1 293 ? -30.741 -19.117 9.358 1.00 123.22 315 GLN A O 1
ATOM 1934 N N . ILE A 1 294 ? -30.545 -17.110 10.398 1.00 122.97 316 ILE A N 1
ATOM 1935 C CA . ILE A 1 294 ? -29.533 -16.562 9.492 1.00 122.66 316 ILE A CA 1
ATOM 1936 C C . ILE A 1 294 ? -28.212 -17.338 9.602 1.00 122.57 316 ILE A C 1
ATOM 1937 O O . ILE A 1 294 ? -27.522 -17.527 8.598 1.00 122.71 316 ILE A O 1
ATOM 1942 N N . ALA A 1 295 ? -27.872 -17.794 10.811 1.00 122.38 317 ALA A N 1
ATOM 1943 C CA . ALA A 1 295 ? -26.617 -18.510 11.029 1.00 122.18 317 ALA A CA 1
ATOM 1944 C C . ALA A 1 295 ? -26.744 -19.737 11.939 1.00 122.08 317 ALA A C 1
ATOM 1945 O O . ALA A 1 295 ? -26.325 -19.685 13.099 1.00 122.05 317 ALA A O 1
ATOM 1947 N N . PRO A 1 296 ? -27.307 -20.851 11.412 1.00 122.03 318 PRO A N 1
ATOM 1948 C CA . PRO A 1 296 ? -27.390 -22.091 12.186 1.00 122.14 318 PRO A CA 1
ATOM 1949 C C . PRO A 1 296 ? -26.015 -22.704 12.436 1.00 122.29 318 PRO A C 1
ATOM 1950 O O . PRO A 1 296 ? -25.865 -23.537 13.333 1.00 122.35 318 PRO A O 1
ATOM 1954 N N . MET A 1 297 ? -25.027 -22.285 11.647 1.00 122.44 319 MET A N 1
ATOM 1955 C CA . MET A 1 297 ? -23.636 -22.694 11.846 1.00 122.52 319 MET A CA 1
ATOM 1956 C C . MET A 1 297 ? -23.099 -22.261 13.203 1.00 122.51 319 MET A C 1
ATOM 1957 O O . MET A 1 297 ? -22.460 -23.057 13.902 1.00 122.31 319 MET A O 1
ATOM 1962 N N . LEU A 1 298 ? -23.362 -21.001 13.562 1.00 122.63 320 LEU A N 1
ATOM 1963 C CA . LEU A 1 298 ? -22.990 -20.481 14.866 1.00 122.86 320 LEU A CA 1
ATOM 1964 C C . LEU A 1 298 ? -23.138 -21.601 15.870 1.00 123.48 320 LEU A C 1
ATOM 1965 O O . LEU A 1 298 ? -22.151 -22.051 16.455 1.00 123.68 320 LEU A O 1
ATOM 1970 N N . ALA A 1 299 ? -24.375 -22.069 16.033 1.00 124.08 321 ALA A N 1
ATOM 1971 C CA . ALA A 1 299 ? -24.703 -23.123 16.988 1.00 124.74 321 ALA A CA 1
ATOM 1972 C C . ALA A 1 299 ? -23.843 -24.383 16.832 1.00 125.25 321 ALA A C 1
ATOM 1973 O O . ALA A 1 299 ? -23.272 -24.878 17.810 1.00 125.34 321 ALA A O 1
ATOM 1975 N N . GLN A 1 300 ? -23.739 -24.882 15.603 1.00 125.78 322 GLN A N 1
ATOM 1976 C CA . GLN A 1 300 ? -23.025 -26.124 15.331 1.00 126.43 322 GLN A CA 1
ATOM 1977 C C . GLN A 1 300 ? -21.584 -26.030 15.769 1.00 126.13 322 GLN A C 1
ATOM 1978 O O . GLN A 1 300 ? -21.027 -26.974 16.346 1.00 126.13 322 GLN A O 1
ATOM 1984 N N . LEU A 1 301 ? -20.992 -24.874 15.487 1.00 125.99 323 LEU A N 1
ATOM 1985 C CA . LEU A 1 301 ? -19.604 -24.605 15.836 1.00 125.82 323 LEU A CA 1
ATOM 1986 C C . LEU A 1 301 ? -19.439 -24.323 17.332 1.00 125.64 323 LEU A C 1
ATOM 1987 O O . LEU A 1 301 ? -18.317 -24.124 17.813 1.00 125.62 323 LEU A O 1
ATOM 1992 N N . GLY A 1 302 ? -20.562 -24.303 18.053 1.00 125.38 324 GLY A N 1
ATOM 1993 C CA . GLY A 1 302 ? -20.572 -24.028 19.488 1.00 125.14 324 GLY A CA 1
ATOM 1994 C C . GLY A 1 302 ? -20.678 -22.552 19.837 1.00 124.97 324 GLY A C 1
ATOM 1995 O O . GLY A 1 302 ? -20.480 -22.179 21.007 1.00 125.02 324 GLY A O 1
ATOM 1996 N N . TYR A 1 303 ? -20.966 -21.706 18.824 1.00 124.77 325 TYR A N 1
ATOM 1997 C CA . TYR A 1 303 ? -21.238 -20.288 19.062 1.00 124.60 325 TYR A CA 1
ATOM 1998 C C . TYR A 1 303 ? -22.723 -20.113 19.359 1.00 124.90 325 TYR A C 1
ATOM 1999 O O . TYR A 1 303 ? -23.568 -20.317 18.484 1.00 124.95 325 TYR A O 1
ATOM 2008 N N . ASP A 1 304 ? -23.033 -19.749 20.601 1.00 125.21 326 ASP A N 1
ATOM 2009 C CA . ASP A 1 304 ? -24.416 -19.530 21.027 1.00 125.43 326 ASP A CA 1
ATOM 2010 C C . ASP A 1 304 ? -24.967 -18.284 20.334 1.00 125.48 326 ASP A C 1
ATOM 2011 O O . ASP A 1 304 ? -24.660 -17.150 20.745 1.00 125.47 326 ASP A O 1
ATOM 2016 N N . PRO A 1 305 ? -25.791 -18.495 19.279 1.00 125.57 327 PRO A N 1
ATOM 2017 C CA . PRO A 1 305 ? -26.281 -17.387 18.447 1.00 125.76 327 PRO A CA 1
ATOM 2018 C C . PRO A 1 305 ? -26.982 -16.278 19.251 1.00 126.07 327 PRO A C 1
ATOM 2019 O O . PRO A 1 305 ? -26.997 -15.107 18.834 1.00 125.86 327 PRO A O 1
ATOM 2023 N N . TYR A 1 306 ? -27.532 -16.649 20.409 1.00 126.62 328 TYR A N 1
ATOM 2024 C CA . TYR A 1 306 ? -28.336 -15.721 21.211 1.00 127.19 328 TYR A CA 1
ATOM 2025 C C . TYR A 1 306 ? -27.557 -15.119 22.367 1.00 126.98 328 TYR A C 1
ATOM 2026 O O . TYR A 1 306 ? -28.057 -14.216 23.056 1.00 127.06 328 TYR A O 1
ATOM 2035 N N . ALA A 1 307 ? -26.337 -15.628 22.580 1.00 126.71 329 ALA A N 1
ATOM 2036 C CA . ALA A 1 307 ? -25.427 -15.027 23.541 1.00 126.46 329 ALA A CA 1
ATOM 2037 C C . ALA A 1 307 ? -24.899 -13.782 22.868 1.00 126.26 329 ALA A C 1
ATOM 2038 O O . ALA A 1 307 ? -24.531 -13.825 21.691 1.00 126.30 329 ALA A O 1
ATOM 2040 N N . ASN A 1 308 ? -24.897 -12.670 23.602 1.00 126.10 330 ASN A N 1
ATOM 2041 C CA . ASN A 1 308 ? -24.623 -11.376 22.989 1.00 126.08 330 ASN A CA 1
ATOM 2042 C C . ASN A 1 308 ? -23.663 -10.490 23.796 1.00 125.83 330 ASN A C 1
ATOM 2043 O O . ASN A 1 308 ? -24.089 -9.488 24.375 1.00 125.88 330 ASN A O 1
ATOM 2048 N N . PRO A 1 309 ? -22.359 -10.840 23.828 1.00 125.55 331 PRO A N 1
ATOM 2049 C CA . PRO A 1 309 ? -21.665 -11.974 23.207 1.00 125.38 331 PRO A CA 1
ATOM 2050 C C . PRO A 1 309 ? -21.813 -13.263 24.030 1.00 125.21 331 PRO A C 1
ATOM 2051 O O . PRO A 1 309 ? -22.511 -13.239 25.037 1.00 125.40 331 PRO A O 1
ATOM 2055 N N . PRO A 1 310 ? -21.208 -14.394 23.588 1.00 124.92 332 PRO A N 1
ATOM 2056 C CA . PRO A 1 310 ? -21.064 -15.499 24.545 1.00 124.74 332 PRO A CA 1
ATOM 2057 C C . PRO A 1 310 ? -19.982 -15.164 25.558 1.00 124.56 332 PRO A C 1
ATOM 2058 O O . PRO A 1 310 ? -19.405 -14.076 25.497 1.00 124.61 332 PRO A O 1
ATOM 2062 N N . ASN A 1 311 ? -19.715 -16.066 26.498 1.00 124.35 333 ASN A N 1
ATOM 2063 C CA . ASN A 1 311 ? -18.483 -15.945 27.261 1.00 124.28 333 ASN A CA 1
ATOM 2064 C C . ASN A 1 311 ? -17.441 -16.840 26.604 1.00 124.21 333 ASN A C 1
ATOM 2065 O O . ASN A 1 311 ? -17.549 -18.075 26.636 1.00 124.16 333 ASN A O 1
ATOM 2070 N N . TYR A 1 312 ? -16.449 -16.200 25.982 1.00 124.16 334 TYR A N 1
ATOM 2071 C CA . TYR A 1 312 ? -15.428 -16.909 25.213 1.00 124.10 334 TYR A CA 1
ATOM 2072 C C . TYR A 1 312 ? -14.405 -17.606 26.115 1.00 124.25 334 TYR A C 1
ATOM 2073 O O . TYR A 1 312 ? -13.928 -18.701 25.802 1.00 124.12 334 TYR A O 1
ATOM 2082 N N . GLY A 1 313 ? -14.082 -16.965 27.236 1.00 124.45 335 GLY A N 1
ATOM 2083 C CA . GLY A 1 313 ? -13.154 -17.524 28.214 1.00 124.84 335 GLY A CA 1
ATOM 2084 C C . GLY A 1 313 ? -12.428 -16.456 29.022 1.00 125.20 335 GLY A C 1
ATOM 2085 O O . GLY A 1 313 ? -12.865 -15.296 29.092 1.00 125.26 335 GLY A O 1
ATOM 2086 N N . ASN A 1 314 ? -11.314 -16.853 29.633 1.00 125.50 336 ASN A N 1
ATOM 2087 C CA . ASN A 1 314 ? -10.511 -15.949 30.455 1.00 125.79 336 ASN A CA 1
ATOM 2088 C C . ASN A 1 314 ? -9.059 -15.850 29.975 1.00 125.77 336 ASN A C 1
ATOM 2089 O O . ASN A 1 314 ? -8.416 -16.880 29.717 1.00 125.71 336 ASN A O 1
ATOM 2094 N N . PRO A 1 315 ? -8.544 -14.607 29.852 1.00 125.83 337 PRO A N 1
ATOM 2095 C CA . PRO A 1 315 ? -7.218 -14.348 29.258 1.00 126.06 337 PRO A CA 1
ATOM 2096 C C . PRO A 1 315 ? -5.996 -14.849 30.066 1.00 126.20 337 PRO A C 1
ATOM 2097 O O . PRO A 1 315 ? -6.019 -14.821 31.297 1.00 126.20 337 PRO A O 1
ATOM 2101 N N . ASP A 1 316 ? -4.950 -15.309 29.367 1.00 126.32 338 ASP A N 1
ATOM 2102 C CA . ASP A 1 316 ? -3.652 -15.600 29.996 1.00 126.40 338 ASP A CA 1
ATOM 2103 C C . ASP A 1 316 ? -2.987 -14.286 30.384 1.00 126.13 338 ASP A C 1
ATOM 2104 O O . ASP A 1 316 ? -3.246 -13.255 29.740 1.00 126.16 338 ASP A O 1
ATOM 2109 N N . PRO A 1 317 ? -2.107 -14.316 31.422 1.00 125.83 339 PRO A N 1
ATOM 2110 C CA . PRO A 1 317 ? -1.452 -13.086 31.844 1.00 125.58 339 PRO A CA 1
ATOM 2111 C C . PRO A 1 317 ? -0.708 -12.499 30.664 1.00 125.49 339 PRO A C 1
ATOM 2112 O O . PRO A 1 317 ? -0.745 -11.282 30.447 1.00 125.43 339 PRO A O 1
ATOM 2116 N N . PHE A 1 318 ? -0.069 -13.386 29.900 1.00 125.49 340 PHE A N 1
ATOM 2117 C CA . PHE A 1 318 ? 0.688 -13.024 28.709 1.00 125.58 340 PHE A CA 1
ATOM 2118 C C . PHE A 1 318 ? -0.073 -12.033 27.836 1.00 125.48 340 PHE A C 1
ATOM 2119 O O . PHE A 1 318 ? 0.437 -10.950 27.523 1.00 125.35 340 PHE A O 1
ATOM 2127 N N . VAL A 1 319 ? -1.305 -12.401 27.482 1.00 125.43 341 VAL A N 1
ATOM 2128 C CA . VAL A 1 319 ? -2.111 -11.631 26.541 1.00 125.34 341 VAL A CA 1
ATOM 2129 C C . VAL A 1 319 ? -2.526 -10.301 27.136 1.00 125.16 341 VAL A C 1
ATOM 2130 O O . VAL A 1 319 ? -2.430 -9.257 26.481 1.00 125.03 341 VAL A O 1
ATOM 2134 N N . ILE A 1 320 ? -2.994 -10.350 28.381 1.00 125.10 342 ILE A N 1
ATOM 2135 C CA . ILE A 1 320 ? -3.389 -9.143 29.080 1.00 125.07 342 ILE A CA 1
ATOM 2136 C C . ILE A 1 320 ? -2.236 -8.152 29.003 1.00 125.14 342 ILE A C 1
ATOM 2137 O O . ILE A 1 320 ? -2.394 -7.041 28.478 1.00 125.09 342 ILE A O 1
ATOM 2142 N N . ASN A 1 321 ? -1.067 -8.583 29.478 1.00 125.26 343 ASN A N 1
ATOM 2143 C CA . ASN A 1 321 ? 0.113 -7.737 29.463 1.00 125.43 343 ASN A CA 1
ATOM 2144 C C . ASN A 1 321 ? 0.421 -7.201 28.083 1.00 125.11 343 ASN A C 1
ATOM 2145 O O . ASN A 1 321 ? 0.788 -6.035 27.938 1.00 125.21 343 ASN A O 1
ATOM 2150 N N . ASN A 1 322 ? 0.250 -8.043 27.070 1.00 124.70 344 ASN A N 1
ATOM 2151 C CA . ASN A 1 322 ? 0.432 -7.595 25.703 1.00 124.34 344 ASN A CA 1
ATOM 2152 C C . ASN A 1 322 ? -0.540 -6.463 25.391 1.00 124.12 344 ASN A C 1
ATOM 2153 O O . ASN A 1 322 ? -0.133 -5.396 24.928 1.00 123.88 344 ASN A O 1
ATOM 2158 N N . THR A 1 323 ? -1.817 -6.691 25.700 1.00 123.97 345 THR A N 1
ATOM 2159 C CA . THR A 1 323 ? -2.882 -5.741 25.398 1.00 123.86 345 THR A CA 1
ATOM 2160 C C . THR A 1 323 ? -2.584 -4.412 26.036 1.00 124.06 345 THR A C 1
ATOM 2161 O O . THR A 1 323 ? -2.749 -3.360 25.422 1.00 123.94 345 THR A O 1
ATOM 2165 N N . GLN A 1 324 ? -2.147 -4.481 27.289 1.00 124.46 346 GLN A N 1
ATOM 2166 C CA . GLN A 1 324 ? -1.747 -3.301 28.016 1.00 125.03 346 GLN A CA 1
ATOM 2167 C C . GLN A 1 324 ? -0.696 -2.572 27.195 1.00 125.38 346 GLN A C 1
ATOM 2168 O O . GLN A 1 324 ? -0.865 -1.380 26.854 1.00 125.41 346 GLN A O 1
ATOM 2174 N N . ARG A 1 325 ? 0.367 -3.304 26.848 1.00 125.86 347 ARG A N 1
ATOM 2175 C CA . ARG A 1 325 ? 1.448 -2.738 26.056 1.00 126.50 347 ARG A CA 1
ATOM 2176 C C . ARG A 1 325 ? 0.883 -2.023 24.846 1.00 126.74 347 ARG A C 1
ATOM 2177 O O . ARG A 1 325 ? 1.408 -0.986 24.437 1.00 126.94 347 ARG A O 1
ATOM 2185 N N . VAL A 1 326 ? -0.193 -2.576 24.286 1.00 126.97 348 VAL A N 1
ATOM 2186 C CA . VAL A 1 326 ? -0.780 -2.033 23.071 1.00 127.22 348 VAL A CA 1
ATOM 2187 C C . VAL A 1 326 ? -1.400 -0.665 23.340 1.00 127.64 348 VAL A C 1
ATOM 2188 O O . VAL A 1 326 ? -1.228 0.273 22.567 1.00 127.46 348 VAL A O 1
ATOM 2192 N N . LEU A 1 327 ? -2.089 -0.550 24.464 1.00 128.49 349 LEU A N 1
ATOM 2193 C CA . LEU A 1 327 ? -2.740 0.698 24.828 1.00 129.51 349 LEU A CA 1
ATOM 2194 C C . LEU A 1 327 ? -1.736 1.802 25.129 1.00 130.73 349 LEU A C 1
ATOM 2195 O O . LEU A 1 327 ? -2.013 2.991 24.926 1.00 130.59 349 LEU A O 1
ATOM 2200 N N . LYS A 1 328 ? -0.563 1.388 25.605 1.00 132.56 350 LYS A N 1
ATOM 2201 C CA . LYS A 1 328 ? 0.522 2.314 25.938 1.00 134.49 350 LYS A CA 1
ATOM 2202 C C . LYS A 1 328 ? 1.232 2.887 24.695 1.00 135.60 350 LYS A C 1
ATOM 2203 O O . LYS A 1 328 ? 1.925 3.908 24.783 1.00 135.81 350 LYS A O 1
ATOM 2209 N N . GLY A 1 329 ? 1.067 2.225 23.550 1.00 136.85 351 GLY A N 1
ATOM 2210 C CA . GLY A 1 329 ? 1.673 2.680 22.294 1.00 138.40 351 GLY A CA 1
ATOM 2211 C C . GLY A 1 329 ? 3.060 2.132 21.982 1.00 139.51 351 GLY A C 1
ATOM 2212 O O . GLY A 1 329 ? 3.911 2.854 21.444 1.00 139.72 351 GLY A O 1
ATOM 2213 N N . ASP A 1 330 ? 3.286 0.859 22.314 1.00 140.47 352 ASP A N 1
ATOM 2214 C CA . ASP A 1 330 ? 4.536 0.162 21.983 1.00 141.31 352 ASP A CA 1
ATOM 2215 C C . ASP A 1 330 ? 4.525 -0.248 20.512 1.00 141.37 352 ASP A C 1
ATOM 2216 O O . ASP A 1 330 ? 5.480 0.082 19.760 1.00 141.51 352 ASP A O 1
ATOM 2221 N N . VAL B 1 39 ? 13.086 -43.470 -22.305 1.00 145.46 61 VAL B N 1
ATOM 2222 C CA . VAL B 1 39 ? 12.956 -42.452 -21.177 1.00 145.50 61 VAL B CA 1
ATOM 2223 C C . VAL B 1 39 ? 13.125 -41.042 -21.740 1.00 145.21 61 VAL B C 1
ATOM 2224 O O . VAL B 1 39 ? 14.230 -40.640 -22.110 1.00 145.19 61 VAL B O 1
ATOM 2228 N N . TYR B 1 40 ? 12.021 -40.300 -21.809 1.00 144.83 62 TYR B N 1
ATOM 2229 C CA . TYR B 1 40 ? 12.052 -38.924 -22.297 1.00 144.43 62 TYR B CA 1
ATOM 2230 C C . TYR B 1 40 ? 11.995 -37.919 -21.154 1.00 143.84 62 TYR B C 1
ATOM 2231 O O . TYR B 1 40 ? 11.103 -37.958 -20.297 1.00 143.90 62 TYR B O 1
ATOM 2240 N N . ARG B 1 41 ? 12.970 -37.022 -21.148 1.00 143.00 63 ARG B N 1
ATOM 2241 C CA . ARG B 1 41 ? 13.007 -35.946 -20.186 1.00 142.18 63 ARG B CA 1
ATOM 2242 C C . ARG B 1 41 ? 12.379 -34.702 -20.764 1.00 141.17 63 ARG B C 1
ATOM 2243 O O . ARG B 1 41 ? 12.157 -34.613 -21.996 1.00 141.13 63 ARG B O 1
ATOM 2251 N N . TYR B 1 42 ? 12.108 -33.734 -19.859 1.00 139.87 64 TYR B N 1
ATOM 2252 C CA . TYR B 1 42 ? 11.516 -32.479 -20.269 1.00 138.59 64 TYR B CA 1
ATOM 2253 C C . TYR B 1 42 ? 11.869 -31.357 -19.300 1.00 137.59 64 TYR B C 1
ATOM 2254 O O . TYR B 1 42 ? 12.137 -31.608 -18.108 1.00 137.56 64 TYR B O 1
ATOM 2263 N N . GLY B 1 43 ? 11.889 -30.125 -19.826 1.00 136.39 65 GLY B N 1
ATOM 2264 C CA . GLY B 1 43 ? 12.235 -28.965 -19.019 1.00 135.05 65 GLY B CA 1
ATOM 2265 C C . GLY B 1 43 ? 12.125 -27.669 -19.785 1.00 134.22 65 GLY B C 1
ATOM 2266 O O . GLY B 1 43 ? 12.185 -27.649 -21.014 1.00 134.25 65 GLY B O 1
ATOM 2267 N N . LYS B 1 44 ? 11.955 -26.589 -19.031 1.00 133.46 66 LYS B N 1
ATOM 2268 C CA . LYS B 1 44 ? 11.868 -25.211 -19.519 1.00 132.94 66 LYS B CA 1
ATOM 2269 C C . LYS B 1 44 ? 12.479 -24.925 -20.887 1.00 132.21 66 LYS B C 1
ATOM 2270 O O . LYS B 1 44 ? 11.907 -24.203 -21.704 1.00 132.07 66 LYS B O 1
ATOM 2276 N N . ALA B 1 45 ? 13.661 -25.488 -21.111 1.00 131.47 67 ALA B N 1
ATOM 2277 C CA . ALA B 1 45 ? 14.545 -25.054 -22.187 1.00 130.62 67 ALA B CA 1
ATOM 2278 C C . ALA B 1 45 ? 14.545 -25.979 -23.385 1.00 130.01 67 ALA B C 1
ATOM 2279 O O . ALA B 1 45 ? 15.239 -25.716 -24.362 1.00 129.96 67 ALA B O 1
ATOM 2281 N N . MET B 1 46 ? 13.785 -27.071 -23.312 1.00 129.23 68 MET B N 1
ATOM 2282 C CA . MET B 1 46 ? 13.779 -28.028 -24.402 1.00 128.56 68 MET B CA 1
ATOM 2283 C C . MET B 1 46 ? 13.278 -27.361 -25.704 1.00 128.04 68 MET B C 1
ATOM 2284 O O . MET B 1 46 ? 12.866 -26.168 -25.677 1.00 127.89 68 MET B O 1
ATOM 2289 N N . PRO B 1 47 ? 13.360 -28.109 -26.849 1.00 127.49 69 PRO B N 1
ATOM 2290 C CA . PRO B 1 47 ? 12.972 -27.529 -28.120 1.00 126.92 69 PRO B CA 1
ATOM 2291 C C . PRO B 1 47 ? 11.508 -27.798 -28.385 1.00 126.26 69 PRO B C 1
ATOM 2292 O O . PRO B 1 47 ? 11.113 -28.957 -28.654 1.00 126.24 69 PRO B O 1
ATOM 2296 N N . LEU B 1 48 ? 10.704 -26.724 -28.290 1.00 125.51 70 LEU B N 1
ATOM 2297 C CA . LEU B 1 48 ? 9.273 -26.862 -28.468 1.00 124.66 70 LEU B CA 1
ATOM 2298 C C . LEU B 1 48 ? 8.843 -26.302 -29.801 1.00 123.93 70 LEU B C 1
ATOM 2299 O O . LEU B 1 48 ? 9.462 -25.362 -30.324 1.00 123.77 70 LEU B O 1
ATOM 2304 N N . ILE B 1 49 ? 7.787 -26.903 -30.354 1.00 123.08 71 ILE B N 1
ATOM 2305 C CA . ILE B 1 49 ? 7.149 -26.361 -31.541 1.00 122.19 71 ILE B CA 1
ATOM 2306 C C . ILE B 1 49 ? 5.789 -25.816 -31.174 1.00 121.59 71 ILE B C 1
ATOM 2307 O O . ILE B 1 49 ? 4.937 -26.521 -30.623 1.00 121.13 71 ILE B O 1
ATOM 2312 N N . PHE B 1 50 ? 5.603 -24.544 -31.488 1.00 121.00 72 PHE B N 1
ATOM 2313 C CA . PHE B 1 50 ? 4.310 -2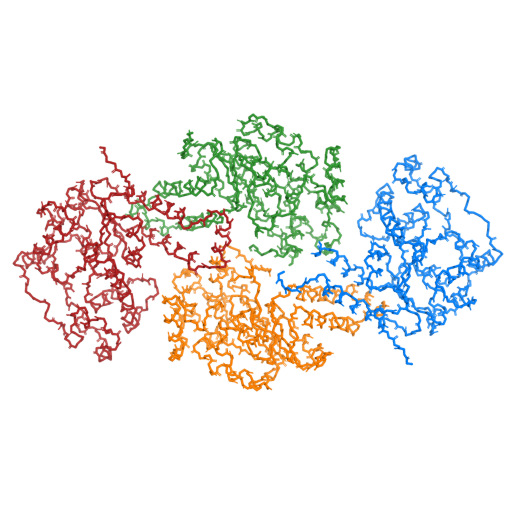3.943 -31.377 1.00 120.61 72 PHE B CA 1
ATOM 2314 C C . PHE B 1 50 ? 3.747 -23.758 -32.762 1.00 120.36 72 PHE B C 1
ATOM 2315 O O . PHE B 1 50 ? 4.349 -23.101 -33.617 1.00 120.22 72 PHE B O 1
ATOM 2323 N N . VAL B 1 51 ? 2.598 -24.386 -32.974 1.00 120.17 73 VAL B N 1
ATOM 2324 C CA . VAL B 1 51 ? 1.808 -24.162 -34.157 1.00 120.14 73 VAL B CA 1
ATOM 2325 C C . VAL B 1 51 ? 0.669 -23.246 -33.757 1.00 120.11 73 VAL B C 1
ATOM 2326 O O . VAL B 1 51 ? 0.150 -23.316 -32.632 1.00 120.06 73 VAL B O 1
ATOM 2330 N N . GLY B 1 52 ? 0.302 -22.364 -34.677 1.00 120.22 74 GLY B N 1
ATOM 2331 C CA . GLY B 1 52 ? -0.833 -21.476 -34.460 1.00 120.36 74 GLY B CA 1
ATOM 2332 C C . GLY B 1 52 ? -1.215 -20.680 -35.697 1.00 120.33 74 GLY B C 1
ATOM 2333 O O . GLY B 1 52 ? -0.723 -20.947 -36.806 1.00 120.38 74 GLY B O 1
ATOM 2334 N N . GLY B 1 53 ? -2.086 -19.691 -35.487 1.00 120.14 75 GLY B N 1
ATOM 2335 C CA . GLY B 1 53 ? -2.647 -18.870 -36.560 1.00 119.80 75 GLY B CA 1
ATOM 2336 C C . GLY B 1 53 ? -4.164 -18.863 -36.486 1.00 119.54 75 GLY B C 1
ATOM 2337 O O . GLY B 1 53 ? -4.752 -19.642 -35.717 1.00 119.54 75 GLY B O 1
ATOM 2338 N N . VAL B 1 54 ? -4.791 -17.984 -37.276 1.00 119.30 76 VAL B N 1
ATOM 2339 C CA . VAL B 1 54 ? -6.259 -17.908 -37.366 1.00 119.01 76 VAL B CA 1
ATOM 2340 C C . VAL B 1 54 ? -6.817 -19.285 -37.812 1.00 118.95 76 VAL B C 1
ATOM 2341 O O . VAL B 1 54 ? -6.344 -19.842 -38.807 1.00 118.73 76 VAL B O 1
ATOM 2345 N N . PRO B 1 55 ? -7.791 -19.854 -37.049 1.00 118.95 77 PRO B N 1
ATOM 2346 C CA . PRO B 1 55 ? -8.405 -21.146 -37.382 1.00 118.90 77 PRO B CA 1
ATOM 2347 C C . PRO B 1 55 ? -8.923 -21.168 -38.807 1.00 118.95 77 PRO B C 1
ATOM 2348 O O . PRO B 1 55 ? -9.124 -20.112 -39.420 1.00 119.11 77 PRO B O 1
ATOM 2352 N N . ARG B 1 56 ? -9.152 -22.374 -39.318 1.00 118.90 78 ARG B N 1
ATOM 2353 C CA . ARG B 1 56 ? -9.463 -22.593 -40.732 1.00 118.80 78 ARG B CA 1
ATOM 2354 C C . ARG B 1 56 ? -8.292 -22.176 -41.649 1.00 118.60 78 ARG B C 1
ATOM 2355 O O . ARG B 1 56 ? -8.501 -21.855 -42.821 1.00 118.52 78 ARG B O 1
ATOM 2363 N N . SER B 1 57 ? -7.071 -22.186 -41.104 1.00 118.37 79 SER B N 1
ATOM 2364 C CA . SER B 1 57 ? -5.873 -21.873 -41.877 1.00 118.35 79 SER B CA 1
ATOM 2365 C C . SER B 1 57 ? -4.957 -23.093 -42.085 1.00 118.46 79 SER B C 1
ATOM 2366 O O . SER B 1 57 ? -3.764 -22.940 -42.401 1.00 118.67 79 SER B O 1
ATOM 2369 N N . GLY B 1 58 ? -5.523 -24.295 -41.920 1.00 118.43 80 GLY B N 1
ATOM 2370 C CA . GLY B 1 58 ? -4.787 -25.546 -42.138 1.00 118.50 80 GLY B CA 1
ATOM 2371 C C . GLY B 1 58 ? -3.801 -25.883 -41.035 1.00 118.61 80 GLY B C 1
ATOM 2372 O O . GLY B 1 58 ? -2.836 -26.626 -41.255 1.00 118.65 80 GLY B O 1
ATOM 2373 N N . THR B 1 59 ? -4.032 -25.326 -39.847 1.00 118.72 81 THR B N 1
ATOM 2374 C CA . THR B 1 59 ? -3.177 -25.604 -38.695 1.00 118.91 81 THR B CA 1
ATOM 2375 C C . THR B 1 59 ? -3.189 -27.108 -38.348 1.00 119.10 81 THR B C 1
ATOM 2376 O O . THR B 1 59 ? -2.155 -27.651 -37.922 1.00 119.00 81 THR B O 1
ATOM 2380 N N . THR B 1 60 ? -4.342 -27.767 -38.565 1.00 119.27 82 THR B N 1
ATOM 2381 C CA . THR B 1 60 ? -4.515 -29.207 -38.272 1.00 119.31 82 THR B CA 1
ATOM 2382 C C . THR B 1 60 ? -3.667 -29.993 -39.233 1.00 119.21 82 THR B C 1
ATOM 2383 O O . THR B 1 60 ? -2.946 -30.898 -38.831 1.00 119.21 82 THR B O 1
ATOM 2387 N N . LEU B 1 61 ? -3.751 -29.636 -40.504 1.00 119.19 83 LEU B N 1
ATOM 2388 C CA . LEU B 1 61 ? -2.863 -30.225 -41.479 1.00 119.58 83 LEU B CA 1
ATOM 2389 C C . LEU B 1 61 ? -1.418 -30.079 -40.996 1.00 120.00 83 LEU B C 1
ATOM 2390 O O . LEU B 1 61 ? -0.703 -31.078 -40.813 1.00 120.15 83 LEU B O 1
ATOM 2395 N N . MET B 1 62 ? -1.005 -28.830 -40.770 1.00 120.27 84 MET B N 1
ATOM 2396 C CA . MET B 1 62 ? 0.368 -28.530 -40.396 1.00 120.33 84 MET B CA 1
ATOM 2397 C C . MET B 1 62 ? 0.803 -29.488 -39.317 1.00 120.34 84 MET B C 1
ATOM 2398 O O . MET B 1 62 ? 1.755 -30.240 -39.492 1.00 120.14 84 MET B O 1
ATOM 2403 N N . ARG B 1 63 ? 0.061 -29.491 -38.221 1.00 120.75 85 ARG B N 1
ATOM 2404 C CA . ARG B 1 63 ? 0.425 -30.304 -37.080 1.00 121.44 85 ARG B CA 1
ATOM 2405 C C . ARG B 1 63 ? 0.303 -31.799 -37.366 1.00 121.81 85 ARG B C 1
ATOM 2406 O O . ARG B 1 63 ? 1.135 -32.592 -36.913 1.00 121.87 85 ARG B O 1
ATOM 2414 N N . ALA B 1 64 ? -0.724 -32.174 -38.125 1.00 122.27 86 ALA B N 1
ATOM 2415 C CA . ALA B 1 64 ? -0.962 -33.575 -38.451 1.00 122.79 86 ALA B CA 1
ATOM 2416 C C . ALA B 1 64 ? 0.269 -34.160 -39.109 1.00 123.19 86 ALA B C 1
ATOM 2417 O O . ALA B 1 64 ? 0.701 -35.260 -38.767 1.00 123.32 86 ALA B O 1
ATOM 2419 N N . MET B 1 65 ? 0.845 -33.403 -40.039 1.00 123.64 87 MET B N 1
ATOM 2420 C CA . MET B 1 65 ? 2.058 -33.833 -40.718 1.00 124.15 87 MET B CA 1
ATOM 2421 C C . MET B 1 65 ? 3.263 -33.869 -39.770 1.00 124.33 87 MET B C 1
ATOM 2422 O O . MET B 1 65 ? 4.181 -34.674 -39.947 1.00 124.41 87 MET B O 1
ATOM 2427 N N . LEU B 1 66 ? 3.246 -33.011 -38.754 1.00 124.55 88 LEU B N 1
ATOM 2428 C CA . LEU B 1 66 ? 4.334 -32.971 -37.796 1.00 124.87 88 LEU B CA 1
ATOM 2429 C C . LEU B 1 66 ? 4.307 -34.207 -36.905 1.00 125.25 88 LEU B C 1
ATOM 2430 O O . LEU B 1 66 ? 5.354 -34.831 -36.669 1.00 125.37 88 LEU B O 1
ATOM 2435 N N . ASP B 1 67 ? 3.105 -34.563 -36.433 1.00 125.69 89 ASP B N 1
ATOM 2436 C CA . ASP B 1 67 ? 2.903 -35.721 -35.550 1.00 126.14 89 ASP B CA 1
ATOM 2437 C C . ASP B 1 67 ? 3.371 -37.022 -36.172 1.00 126.45 89 ASP B C 1
ATOM 2438 O O . ASP B 1 67 ? 3.873 -37.918 -35.477 1.00 126.27 89 ASP B O 1
ATOM 2443 N N . ALA B 1 68 ? 3.182 -37.101 -37.489 1.00 126.94 90 ALA B N 1
ATOM 2444 C CA . ALA B 1 68 ? 3.566 -38.246 -38.298 1.00 127.54 90 ALA B CA 1
ATOM 2445 C C . ALA B 1 68 ? 5.047 -38.566 -38.144 1.00 127.98 90 ALA B C 1
ATOM 2446 O O . ALA B 1 68 ? 5.430 -39.738 -38.117 1.00 128.09 90 ALA B O 1
ATOM 2448 N N . HIS B 1 69 ? 5.870 -37.522 -38.041 1.00 128.50 91 HIS B N 1
ATOM 2449 C CA . HIS B 1 69 ? 7.295 -37.678 -37.764 1.00 129.10 91 HIS B CA 1
ATOM 2450 C C . HIS B 1 69 ? 7.468 -38.557 -36.518 1.00 129.47 91 HIS B C 1
ATOM 2451 O O . HIS B 1 69 ? 6.754 -38.365 -35.523 1.00 129.64 91 HIS B O 1
ATOM 2458 N N . PRO B 1 70 ? 8.378 -39.552 -36.581 1.00 129.73 92 PRO B N 1
ATOM 2459 C CA . PRO B 1 70 ? 8.570 -40.451 -35.438 1.00 129.97 92 PRO B CA 1
ATOM 2460 C C . PRO B 1 70 ? 9.183 -39.744 -34.227 1.00 130.19 92 PRO B C 1
ATOM 2461 O O . PRO B 1 70 ? 8.900 -40.124 -33.088 1.00 130.26 92 PRO B O 1
ATOM 2465 N N . GLU B 1 71 ? 9.987 -38.710 -34.486 1.00 130.42 93 GLU B N 1
ATOM 2466 C CA . GLU B 1 71 ? 10.633 -37.910 -33.435 1.00 130.70 93 GLU B CA 1
ATOM 2467 C C . GLU B 1 71 ? 9.695 -36.891 -32.767 1.00 130.00 93 GLU B C 1
ATOM 2468 O O . GLU B 1 71 ? 10.002 -36.398 -31.672 1.00 130.08 93 GLU B O 1
ATOM 2474 N N . VAL B 1 72 ? 8.570 -36.580 -33.424 1.00 129.11 94 VAL B N 1
ATOM 2475 C CA . VAL B 1 72 ? 7.698 -35.446 -33.042 1.00 128.06 94 VAL B CA 1
ATOM 2476 C C . VAL B 1 72 ? 6.279 -35.863 -32.582 1.00 127.38 94 VAL B C 1
ATOM 2477 O O . VAL B 1 72 ? 5.718 -36.868 -33.064 1.00 127.32 94 VAL B O 1
ATOM 2481 N N . ARG B 1 73 ? 5.723 -35.077 -31.648 1.00 126.41 95 ARG B N 1
ATOM 2482 C CA . ARG B 1 73 ? 4.312 -35.169 -31.239 1.00 125.28 95 ARG B CA 1
ATOM 2483 C C . ARG B 1 73 ? 3.733 -33.789 -30.890 1.00 124.64 95 ARG B C 1
ATOM 2484 O O . ARG B 1 73 ? 4.253 -33.088 -30.020 1.00 124.40 95 ARG B O 1
ATOM 2492 N N . CYS B 1 74 ? 2.670 -33.405 -31.596 1.00 123.97 96 CYS B N 1
ATOM 2493 C CA . CYS B 1 74 ? 1.924 -32.187 -31.280 1.00 123.53 96 CYS B CA 1
ATOM 2494 C C . CYS B 1 74 ? 0.679 -32.517 -30.475 1.00 123.29 96 CYS B C 1
ATOM 2495 O O . CYS B 1 74 ? 0.406 -31.890 -29.441 1.00 123.21 96 CYS B O 1
ATOM 2498 N N . GLY B 1 75 ? -0.084 -33.490 -30.981 1.00 122.98 97 GLY B N 1
ATOM 2499 C CA . GLY B 1 75 ? -1.370 -33.879 -30.400 1.00 122.61 97 GLY B CA 1
ATOM 2500 C C . GLY B 1 75 ? -2.509 -32.918 -30.738 1.00 122.34 97 GLY B C 1
ATOM 2501 O O . GLY B 1 75 ? -2.421 -32.090 -31.680 1.00 122.35 97 GLY B O 1
ATOM 2502 N N . GLU B 1 76 ? -3.578 -33.027 -29.946 1.00 121.96 98 GLU B N 1
ATOM 2503 C CA . GLU B 1 76 ? -4.787 -32.237 -30.154 1.00 121.68 98 GLU B CA 1
ATOM 2504 C C . GLU B 1 76 ? -4.642 -30.817 -29.617 1.00 121.25 98 GLU B C 1
ATOM 2505 O O . GLU B 1 76 ? -3.629 -30.474 -29.007 1.00 121.09 98 GLU B O 1
ATOM 2511 N N . GLU B 1 77 ? -5.658 -29.992 -29.869 1.00 120.86 99 GLU B N 1
ATOM 2512 C CA . GLU B 1 77 ? -5.780 -28.699 -29.211 1.00 120.54 99 GLU B CA 1
ATOM 2513 C C . GLU B 1 77 ? -6.081 -29.013 -27.752 1.00 120.44 99 GLU B C 1
ATOM 2514 O O . GLU B 1 77 ? -6.876 -29.902 -27.457 1.00 120.39 99 GLU B O 1
ATOM 2520 N N . THR B 1 78 ? -5.413 -28.316 -26.844 1.00 120.50 100 THR B N 1
ATOM 2521 C CA . THR B 1 78 ? -5.589 -28.560 -25.420 1.00 120.65 100 THR B CA 1
ATOM 2522 C C . THR B 1 78 ? -6.748 -27.740 -24.897 1.00 120.83 100 THR B C 1
ATOM 2523 O O . THR B 1 78 ? -7.478 -28.194 -24.005 1.00 120.80 100 THR B O 1
ATOM 2527 N N . ARG B 1 79 ? -6.889 -26.523 -25.455 1.00 121.15 101 ARG B N 1
ATOM 2528 C CA . ARG B 1 79 ? -7.949 -25.560 -25.081 1.00 121.61 101 ARG B CA 1
ATOM 2529 C C . ARG B 1 79 ? -7.653 -24.762 -23.792 1.00 121.44 101 ARG B C 1
ATOM 2530 O O . ARG B 1 79 ? -8.126 -23.625 -23.598 1.00 121.46 101 ARG B O 1
ATOM 2538 N N . ILE B 1 80 ? -6.862 -25.372 -22.917 1.00 121.14 102 ILE B N 1
ATOM 2539 C CA . ILE B 1 80 ? -6.613 -24.809 -21.610 1.00 120.84 102 ILE B CA 1
ATOM 2540 C C . ILE B 1 80 ? -5.465 -23.805 -21.590 1.00 120.59 102 ILE B C 1
ATOM 2541 O O . ILE B 1 80 ? -5.524 -22.794 -20.885 1.00 120.51 102 ILE B O 1
ATOM 2546 N N . ILE B 1 81 ? -4.417 -24.103 -22.358 1.00 120.39 103 ILE B N 1
ATOM 2547 C CA . ILE B 1 81 ? -3.199 -23.311 -22.336 1.00 120.22 103 ILE B CA 1
ATOM 2548 C C . ILE B 1 81 ? -3.538 -21.885 -22.720 1.00 120.11 103 ILE B C 1
ATOM 2549 O O . ILE B 1 81 ? -3.290 -20.964 -21.948 1.00 119.84 103 ILE B O 1
ATOM 2554 N N . PRO B 1 82 ? -4.143 -21.696 -23.905 1.00 120.22 104 PRO B N 1
ATOM 2555 C CA . PRO B 1 82 ? -4.412 -20.312 -24.266 1.00 120.39 104 PRO B CA 1
ATOM 2556 C C . PRO B 1 82 ? -5.305 -19.676 -23.198 1.00 120.44 104 PRO B C 1
ATOM 2557 O O . PRO B 1 82 ? -5.193 -18.476 -22.917 1.00 120.36 104 PRO B O 1
ATOM 2561 N N . ARG B 1 83 ? -6.147 -20.506 -22.589 1.00 120.52 105 ARG B N 1
ATOM 2562 C CA . ARG B 1 83 ? -7.101 -20.069 -21.592 1.00 120.85 105 ARG B CA 1
ATOM 2563 C C . ARG B 1 83 ? -6.381 -19.391 -20.440 1.00 120.43 105 ARG B C 1
ATOM 2564 O O . ARG B 1 83 ? -6.679 -18.247 -20.088 1.00 120.19 105 ARG B O 1
ATOM 2572 N N . VAL B 1 84 ? -5.407 -20.102 -19.881 1.00 120.23 106 VAL B N 1
ATOM 2573 C CA . VAL B 1 84 ? -4.674 -19.630 -18.710 1.00 119.94 106 VAL B CA 1
ATOM 2574 C C . VAL B 1 84 ? -3.820 -18.418 -19.036 1.00 119.77 106 VAL B C 1
ATOM 2575 O O . VAL B 1 84 ? -3.674 -17.508 -18.201 1.00 119.58 106 VAL B O 1
ATOM 2579 N N . LEU B 1 85 ? -3.285 -18.412 -20.267 1.00 119.72 107 LEU B N 1
ATOM 2580 C CA . LEU B 1 85 ? -2.474 -17.315 -20.763 1.00 119.76 107 LEU B CA 1
ATOM 2581 C C . LEU B 1 85 ? -3.274 -16.036 -20.718 1.00 119.97 107 LEU B C 1
ATOM 2582 O O . LEU B 1 85 ? -2.833 -15.030 -20.170 1.00 119.68 107 LEU B O 1
ATOM 2587 N N . ALA B 1 86 ? -4.462 -16.093 -21.307 1.00 120.49 108 ALA B N 1
ATOM 2588 C CA . ALA B 1 86 ? -5.335 -14.942 -21.386 1.00 121.04 108 ALA B CA 1
ATOM 2589 C C . ALA B 1 86 ? -5.491 -14.338 -20.005 1.00 121.45 108 ALA B C 1
ATOM 2590 O O . ALA B 1 86 ? -5.410 -13.124 -19.845 1.00 121.43 108 ALA B O 1
ATOM 2592 N N . MET B 1 87 ? -5.684 -15.199 -19.010 1.00 122.11 109 MET B N 1
ATOM 2593 C CA . MET B 1 87 ? -5.876 -14.761 -17.633 1.00 122.92 109 MET B CA 1
ATOM 2594 C C . MET B 1 87 ? -4.626 -14.128 -17.118 1.00 123.17 109 MET B C 1
ATOM 2595 O O . MET B 1 87 ? -4.654 -13.025 -16.571 1.00 122.91 109 MET B O 1
ATOM 2600 N N . ARG B 1 88 ? -3.525 -14.854 -17.281 1.00 124.02 110 ARG B N 1
ATOM 2601 C CA . ARG B 1 88 ? -2.239 -14.339 -16.876 1.00 125.07 110 ARG B CA 1
ATOM 2602 C C . ARG B 1 88 ? -2.049 -12.965 -17.510 1.00 125.54 110 ARG B C 1
ATOM 2603 O O . ARG B 1 88 ? -1.641 -12.020 -16.833 1.00 125.40 110 ARG B O 1
ATOM 2611 N N . GLN B 1 89 ? -2.377 -12.861 -18.799 1.00 126.32 111 GLN B N 1
ATOM 2612 C CA . GLN B 1 89 ? -2.337 -11.587 -19.504 1.00 127.16 111 GLN B CA 1
ATOM 2613 C C . GLN B 1 89 ? -3.102 -10.554 -18.697 1.00 127.14 111 GLN B C 1
ATOM 2614 O O . GLN B 1 89 ? -2.544 -9.543 -18.279 1.00 127.08 111 GLN B O 1
ATOM 2620 N N . ALA B 1 90 ? -4.372 -10.856 -18.452 1.00 127.31 112 ALA B N 1
ATOM 2621 C CA . ALA B 1 90 ? -5.278 -9.968 -17.748 1.00 127.43 112 ALA B CA 1
ATOM 2622 C C . ALA B 1 90 ? -4.668 -9.445 -16.464 1.00 127.50 112 ALA B C 1
ATOM 2623 O O . ALA B 1 90 ? -4.671 -8.242 -16.214 1.00 127.38 112 ALA B O 1
ATOM 2625 N N . TRP B 1 91 ? -4.131 -10.353 -15.658 1.00 127.70 113 TRP B N 1
ATOM 2626 C CA . TRP B 1 91 ? -3.589 -9.961 -14.376 1.00 128.09 113 TRP B CA 1
ATOM 2627 C C . TRP B 1 91 ? -2.524 -8.907 -14.541 1.00 128.63 113 TRP B C 1
ATOM 2628 O O . TRP B 1 91 ? -2.537 -7.894 -13.839 1.00 128.72 113 TRP B O 1
ATOM 2639 N N . SER B 1 92 ? -1.599 -9.146 -15.469 1.00 129.22 114 SER B N 1
ATOM 2640 C CA . SER B 1 92 ? -0.566 -8.165 -15.757 1.00 129.56 114 SER B CA 1
ATOM 2641 C C . SER B 1 92 ? -1.187 -6.992 -16.476 1.00 129.38 114 SER B C 1
ATOM 2642 O O . SER B 1 92 ? -0.807 -5.847 -16.229 1.00 129.57 114 SER B O 1
ATOM 2645 N N . LYS B 1 93 ? -2.159 -7.281 -17.347 1.00 128.82 115 LYS B N 1
ATOM 2646 C CA . LYS B 1 93 ? -2.856 -6.235 -18.094 1.00 128.30 115 LYS B CA 1
ATOM 2647 C C . LYS B 1 93 ? -3.692 -5.355 -17.153 1.00 127.90 115 LYS B C 1
ATOM 2648 O O . LYS B 1 93 ? -4.231 -4.325 -17.558 1.00 127.90 115 LYS B O 1
ATOM 2654 N N . SER B 1 94 ? -3.771 -5.751 -15.888 1.00 127.39 116 SER B N 1
ATOM 2655 C CA . SER B 1 94 ? -4.373 -4.900 -14.872 1.00 127.00 116 SER B CA 1
ATOM 2656 C C . SER B 1 94 ? -3.410 -3.791 -14.436 1.00 126.59 116 SER B C 1
ATOM 2657 O O . SER B 1 94 ? -2.202 -3.863 -14.706 1.00 126.63 116 SER B O 1
ATOM 2660 N N . GLY B 1 95 ? -3.952 -2.773 -13.763 1.00 125.98 117 GLY B N 1
ATOM 2661 C CA . GLY B 1 95 ? -3.138 -1.725 -13.154 1.00 125.23 117 GLY B CA 1
ATOM 2662 C C . GLY B 1 95 ? -3.061 -1.881 -11.648 1.00 124.72 117 GLY B C 1
ATOM 2663 O O . GLY B 1 95 ? -2.008 -1.678 -11.049 1.00 124.61 117 GLY B O 1
ATOM 2664 N N . ARG B 1 96 ? -4.188 -2.257 -11.045 1.00 124.35 118 ARG B N 1
ATOM 2665 C CA . ARG B 1 96 ? -4.347 -2.330 -9.585 1.00 124.00 118 ARG B CA 1
ATOM 2666 C C . ARG B 1 96 ? -3.941 -3.683 -8.998 1.00 123.59 118 ARG B C 1
ATOM 2667 O O . ARG B 1 96 ? -3.384 -3.742 -7.893 1.00 123.54 118 ARG B O 1
ATOM 2675 N N . GLU B 1 97 ? -4.238 -4.761 -9.728 1.00 123.09 119 GLU B N 1
ATOM 2676 C CA . GLU B 1 97 ? -3.919 -6.121 -9.279 1.00 122.65 119 GLU B CA 1
ATOM 2677 C C . GLU B 1 97 ? -2.405 -6.407 -9.353 1.00 122.51 119 GLU B C 1
ATOM 2678 O O . GLU B 1 97 ? -1.866 -7.121 -8.502 1.00 122.51 119 GLU B O 1
ATOM 2684 N N . LYS B 1 98 ? -1.717 -5.842 -10.347 1.00 122.07 120 LYS B N 1
ATOM 2685 C CA . LYS B 1 98 ? -0.268 -6.000 -10.413 1.00 121.59 120 LYS B CA 1
ATOM 2686 C C . LYS B 1 98 ? 0.346 -5.435 -9.144 1.00 121.14 120 LYS B C 1
ATOM 2687 O O . LYS B 1 98 ? 1.026 -6.152 -8.414 1.00 121.13 120 LYS B O 1
ATOM 2693 N N . LEU B 1 99 ? 0.075 -4.159 -8.875 1.00 120.65 121 LEU B N 1
ATOM 2694 C CA . LEU B 1 99 ? 0.553 -3.509 -7.662 1.00 120.30 121 LEU B CA 1
ATOM 2695 C C . LEU B 1 99 ? 0.353 -4.462 -6.508 1.00 119.97 121 LEU B C 1
ATOM 2696 O O . LEU B 1 99 ? 1.295 -4.774 -5.776 1.00 119.89 121 LEU B O 1
ATOM 2701 N N . ARG B 1 100 ? -0.885 -4.920 -6.367 1.00 119.57 122 ARG B N 1
ATOM 2702 C CA . ARG B 1 100 ? -1.211 -5.942 -5.410 1.00 119.51 122 ARG B CA 1
ATOM 2703 C C . ARG B 1 100 ? -0.243 -7.105 -5.553 1.00 119.66 122 ARG B C 1
ATOM 2704 O O . ARG B 1 100 ? 0.588 -7.323 -4.687 1.00 119.67 122 ARG B O 1
ATOM 2712 N N . LEU B 1 101 ? -0.323 -7.825 -6.665 1.00 120.06 123 LEU B N 1
ATOM 2713 C CA . LEU B 1 101 ? 0.404 -9.085 -6.810 1.00 120.57 123 LEU B CA 1
ATOM 2714 C C . LEU B 1 101 ? 1.905 -9.020 -6.511 1.00 121.18 123 LEU B C 1
ATOM 2715 O O . LEU B 1 101 ? 2.441 -9.930 -5.886 1.00 121.20 123 LEU B O 1
ATOM 2720 N N . ASP B 1 102 ? 2.579 -7.959 -6.954 1.00 122.02 124 ASP B N 1
ATOM 2721 C CA . ASP B 1 102 ? 4.019 -7.814 -6.713 1.00 122.87 124 ASP B CA 1
ATOM 2722 C C . ASP B 1 102 ? 4.307 -7.768 -5.213 1.00 123.62 124 ASP B C 1
ATOM 2723 O O . ASP B 1 102 ? 5.143 -8.525 -4.698 1.00 123.47 124 ASP B O 1
ATOM 2728 N N . GLU B 1 103 ? 3.574 -6.890 -4.523 1.00 124.87 125 GLU B N 1
ATOM 2729 C CA . GLU B 1 103 ? 3.634 -6.752 -3.073 1.00 125.92 125 GLU B CA 1
ATOM 2730 C C . GLU B 1 103 ? 3.580 -8.068 -2.302 1.00 125.79 125 GLU B C 1
ATOM 2731 O O . GLU B 1 103 ? 4.156 -8.221 -1.257 1.00 125.85 125 GLU B O 1
ATOM 2737 N N . ALA B 1 104 ? 2.805 -9.013 -2.830 1.00 125.74 126 ALA B N 1
ATOM 2738 C CA . ALA B 1 104 ? 2.612 -10.315 -2.200 1.00 125.46 126 ALA B CA 1
ATOM 2739 C C . ALA B 1 104 ? 3.832 -11.176 -2.379 1.00 125.15 126 ALA B C 1
ATOM 2740 O O . ALA B 1 104 ? 3.840 -12.284 -1.832 1.00 124.91 126 ALA B O 1
ATOM 2742 N N . GLY B 1 105 ? 4.796 -10.650 -3.157 1.00 124.88 127 GLY B N 1
ATOM 2743 C CA . GLY B 1 105 ? 5.944 -11.417 -3.593 1.00 124.65 127 GLY B CA 1
ATOM 2744 C C . GLY B 1 105 ? 5.644 -12.226 -4.843 1.00 124.63 127 GLY B C 1
ATOM 2745 O O . GLY B 1 105 ? 6.467 -13.026 -5.277 1.00 124.55 127 GLY B O 1
ATOM 2746 N N . VAL B 1 106 ? 4.461 -12.024 -5.421 1.00 124.68 128 VAL B N 1
ATOM 2747 C CA . VAL B 1 106 ? 4.073 -12.725 -6.644 1.00 124.49 128 VAL B CA 1
ATOM 2748 C C . VAL B 1 106 ? 4.402 -11.816 -7.832 1.00 124.59 128 VAL B C 1
ATOM 2749 O O . VAL B 1 106 ? 3.565 -11.029 -8.294 1.00 124.53 128 VAL B O 1
ATOM 2753 N N . THR B 1 107 ? 5.649 -11.927 -8.306 1.00 124.77 129 THR B N 1
ATOM 2754 C CA . THR B 1 107 ? 6.150 -11.098 -9.406 1.00 124.94 129 THR B CA 1
ATOM 2755 C C . THR B 1 107 ? 6.065 -11.819 -10.739 1.00 125.18 129 THR B C 1
ATOM 2756 O O . THR B 1 107 ? 5.771 -13.018 -10.800 1.00 125.17 129 THR B O 1
ATOM 2760 N N . ASP B 1 108 ? 6.343 -11.071 -11.805 1.00 125.45 130 ASP B N 1
ATOM 2761 C CA . ASP B 1 108 ? 6.411 -11.626 -13.137 1.00 125.89 130 ASP B CA 1
ATOM 2762 C C . ASP B 1 108 ? 7.119 -12.966 -13.129 1.00 125.90 130 ASP B C 1
ATOM 2763 O O . ASP B 1 108 ? 6.548 -13.978 -13.542 1.00 125.92 130 ASP B O 1
ATOM 2768 N N . GLU B 1 109 ? 8.356 -12.961 -12.618 1.00 125.95 131 GLU B N 1
ATOM 2769 C CA . GLU B 1 109 ? 9.204 -14.147 -12.583 1.00 126.02 131 GLU B CA 1
ATOM 2770 C C . GLU B 1 109 ? 8.437 -15.367 -12.075 1.00 125.33 131 GLU B C 1
ATOM 2771 O O . GLU B 1 109 ? 8.379 -16.405 -12.755 1.00 125.17 131 GLU B O 1
ATOM 2777 N N . VAL B 1 110 ? 7.837 -15.228 -10.886 1.00 124.62 132 VAL B N 1
ATOM 2778 C CA . VAL B 1 110 ? 7.093 -16.316 -10.288 1.00 123.98 132 VAL B CA 1
ATOM 2779 C C . VAL B 1 110 ? 6.016 -16.726 -11.273 1.00 123.63 132 VAL B C 1
ATOM 2780 O O . VAL B 1 110 ? 5.969 -17.872 -11.709 1.00 123.54 132 VAL B O 1
ATOM 2784 N N . LEU B 1 111 ? 5.172 -15.766 -11.642 1.00 123.20 133 LEU B N 1
ATOM 2785 C CA . LEU B 1 111 ? 4.094 -16.011 -12.579 1.00 122.85 133 LEU B CA 1
ATOM 2786 C C . LEU B 1 111 ? 4.641 -16.846 -13.697 1.00 122.54 133 LEU B C 1
ATOM 2787 O O . LEU B 1 111 ? 4.216 -17.972 -13.938 1.00 122.24 133 LEU B O 1
ATOM 2792 N N . ASP B 1 112 ? 5.637 -16.284 -14.351 1.00 122.49 134 ASP B N 1
ATOM 2793 C CA . ASP B 1 112 ? 6.254 -16.939 -15.456 1.00 122.62 134 ASP B CA 1
ATOM 2794 C C . ASP B 1 112 ? 6.664 -18.334 -15.037 1.00 122.50 134 ASP B C 1
ATOM 2795 O O . ASP B 1 112 ? 6.296 -19.309 -15.695 1.00 122.54 134 ASP B O 1
ATOM 2800 N N . ALA B 1 113 ? 7.370 -18.428 -13.911 1.00 122.28 135 ALA B N 1
ATOM 2801 C CA . ALA B 1 113 ? 7.815 -19.716 -13.401 1.00 122.11 135 ALA B CA 1
ATOM 2802 C C . ALA B 1 113 ? 6.643 -20.680 -13.354 1.00 122.03 135 ALA B C 1
ATOM 2803 O O . ALA B 1 113 ? 6.740 -21.825 -13.805 1.00 122.04 135 ALA B O 1
ATOM 2805 N N . ALA B 1 114 ? 5.523 -20.198 -12.835 1.00 121.88 136 ALA B N 1
ATOM 2806 C CA . ALA B 1 114 ? 4.351 -21.031 -12.701 1.00 121.81 136 ALA B CA 1
ATOM 2807 C C . ALA B 1 114 ? 3.843 -21.387 -14.083 1.00 121.81 136 ALA B C 1
ATOM 2808 O O . ALA B 1 114 ? 3.624 -22.567 -14.397 1.00 121.78 136 ALA B O 1
ATOM 2810 N N . MET B 1 115 ? 3.686 -20.358 -14.914 1.00 121.78 137 MET B N 1
ATOM 2811 C CA . MET B 1 115 ? 3.210 -20.545 -16.266 1.00 121.79 137 MET B CA 1
ATOM 2812 C C . MET B 1 115 ? 3.949 -21.706 -16.897 1.00 121.82 137 MET B C 1
ATOM 2813 O O . MET B 1 115 ? 3.340 -22.689 -17.315 1.00 121.83 137 MET B O 1
ATOM 2818 N N . GLN B 1 116 ? 5.270 -21.590 -16.923 1.00 121.79 138 GLN B N 1
ATOM 2819 C CA . GLN B 1 116 ? 6.137 -22.633 -17.429 1.00 121.89 138 GLN B CA 1
ATOM 2820 C C . GLN B 1 116 ? 5.705 -23.995 -16.918 1.00 121.49 138 GLN B C 1
ATOM 2821 O O . GLN B 1 116 ? 5.182 -24.826 -17.676 1.00 121.34 138 GLN B O 1
ATOM 2827 N N . ALA B 1 117 ? 5.916 -24.197 -15.616 1.00 121.16 139 ALA B N 1
ATOM 2828 C CA . ALA B 1 117 ? 5.649 -25.460 -14.960 1.00 120.93 139 ALA B CA 1
ATOM 2829 C C . ALA B 1 117 ? 4.312 -25.988 -15.414 1.00 120.89 139 ALA B C 1
ATOM 2830 O O . ALA B 1 117 ? 4.194 -27.145 -15.808 1.00 120.93 139 ALA B O 1
ATOM 2832 N N . PHE B 1 118 ? 3.319 -25.107 -15.382 1.00 120.84 140 PHE B N 1
ATOM 2833 C CA . PHE B 1 118 ? 1.973 -25.427 -15.803 1.00 120.90 140 PHE B CA 1
ATOM 2834 C C . PHE B 1 118 ? 1.978 -25.908 -17.252 1.00 120.82 140 PHE B C 1
ATOM 2835 O O . PHE B 1 118 ? 1.776 -27.099 -17.524 1.00 120.84 140 PHE B O 1
ATOM 2843 N N . ILE B 1 119 ? 2.240 -24.990 -18.179 1.00 120.64 141 ILE B N 1
ATOM 2844 C CA . ILE B 1 119 ? 2.129 -25.308 -19.589 1.00 120.54 141 ILE B CA 1
ATOM 2845 C C . ILE B 1 119 ? 2.890 -26.582 -19.892 1.00 120.67 141 ILE B C 1
ATOM 2846 O O . ILE B 1 119 ? 2.382 -27.477 -20.570 1.00 120.61 141 ILE B O 1
ATOM 2851 N N . LEU B 1 120 ? 4.093 -26.671 -19.342 1.00 120.97 142 LEU B N 1
ATOM 2852 C CA . LEU B 1 120 ? 4.930 -27.823 -19.559 1.00 121.49 142 LEU B CA 1
ATOM 2853 C C . LEU B 1 120 ? 4.170 -29.106 -19.352 1.00 121.56 142 LEU B C 1
ATOM 2854 O O . LEU B 1 120 ? 4.001 -29.905 -20.290 1.00 121.79 142 LEU B O 1
ATOM 2859 N N . GLU B 1 121 ? 3.695 -29.287 -18.123 1.00 121.59 143 GLU B N 1
ATOM 2860 C CA . GLU B 1 121 ? 3.013 -30.501 -17.746 1.00 121.76 143 GLU B CA 1
ATOM 2861 C C . GLU B 1 121 ? 1.989 -30.909 -18.773 1.00 121.66 143 GLU B C 1
ATOM 2862 O O . GLU B 1 121 ? 2.024 -32.032 -19.278 1.00 121.72 143 GLU B O 1
ATOM 2868 N N . VAL B 1 122 ? 1.086 -29.984 -19.088 1.00 121.55 144 VAL B N 1
ATOM 2869 C CA . VAL B 1 122 ? 0.051 -30.241 -20.071 1.00 121.46 144 VAL B CA 1
ATOM 2870 C C . VAL B 1 122 ? 0.716 -30.859 -21.286 1.00 121.37 144 VAL B C 1
ATOM 2871 O O . VAL B 1 122 ? 0.446 -32.010 -21.632 1.00 121.27 144 VAL B O 1
ATOM 2875 N N . ILE B 1 123 ? 1.635 -30.108 -21.880 1.00 121.31 145 ILE B N 1
ATOM 2876 C CA . ILE B 1 123 ? 2.265 -30.516 -23.115 1.00 121.40 145 ILE B CA 1
ATOM 2877 C C . ILE B 1 123 ? 2.962 -31.867 -22.974 1.00 121.51 145 ILE B C 1
ATOM 2878 O O . ILE B 1 123 ? 2.942 -32.694 -23.909 1.00 121.78 145 ILE B O 1
ATOM 2883 N N . ALA B 1 124 ? 3.544 -32.101 -21.799 1.00 121.61 146 ALA B N 1
ATOM 2884 C CA . ALA B 1 124 ? 4.265 -33.337 -21.568 1.00 121.98 146 ALA B CA 1
ATOM 2885 C C . ALA B 1 124 ? 3.349 -34.531 -21.441 1.00 122.36 146 ALA B C 1
ATOM 2886 O O . ALA B 1 124 ? 3.731 -35.649 -21.830 1.00 122.45 146 ALA B O 1
ATOM 2888 N N . LYS B 1 125 ? 2.141 -34.297 -20.900 1.00 122.93 147 LYS B N 1
ATOM 2889 C CA . LYS B 1 125 ? 1.318 -35.408 -20.456 1.00 123.73 147 LYS B CA 1
ATOM 2890 C C . LYS B 1 125 ? 0.160 -35.732 -21.373 1.00 124.08 147 LYS B C 1
ATOM 2891 O O . LYS B 1 125 ? -0.245 -36.892 -21.469 1.00 123.99 147 LYS B O 1
ATOM 2897 N N . HIS B 1 126 ? -0.363 -34.713 -22.051 1.00 124.79 148 HIS B N 1
ATOM 2898 C CA . HIS B 1 126 ? -1.621 -34.843 -22.808 1.00 125.55 148 HIS B CA 1
ATOM 2899 C C . HIS B 1 126 ? -1.629 -35.899 -23.939 1.00 126.29 148 HIS B C 1
ATOM 2900 O O . HIS B 1 126 ? -2.705 -36.419 -24.308 1.00 126.38 148 HIS B O 1
ATOM 2907 N N . GLY B 1 127 ? -0.442 -36.221 -24.466 1.00 127.05 149 GLY B N 1
ATOM 2908 C CA . GLY B 1 127 ? -0.329 -37.175 -25.568 1.00 128.27 149 GLY B CA 1
ATOM 2909 C C . GLY B 1 127 ? 0.710 -38.249 -25.328 1.00 129.21 149 GLY B C 1
ATOM 2910 O O . GLY B 1 127 ? 1.085 -38.517 -24.162 1.00 129.27 149 GLY B O 1
ATOM 2911 N N . GLU B 1 128 ? 1.165 -38.868 -26.437 1.00 130.20 150 GLU B N 1
ATOM 2912 C CA . GLU B 1 128 ? 2.275 -39.814 -26.387 1.00 131.27 150 GLU B CA 1
ATOM 2913 C C . GLU B 1 128 ? 3.588 -39.089 -26.134 1.00 131.42 150 GLU B C 1
ATOM 2914 O O . GLU B 1 128 ? 3.751 -37.944 -26.560 1.00 131.47 150 GLU B O 1
ATOM 2920 N N . PRO B 1 129 ? 4.534 -39.754 -25.443 1.00 131.69 151 PRO B N 1
ATOM 2921 C CA . PRO B 1 129 ? 5.863 -39.150 -25.295 1.00 131.77 151 PRO B CA 1
ATOM 2922 C C . PRO B 1 129 ? 6.595 -39.060 -26.639 1.00 131.69 151 PRO B C 1
ATOM 2923 O O . PRO B 1 129 ? 6.413 -39.928 -27.504 1.00 131.60 151 PRO B O 1
ATOM 2927 N N . ALA B 1 130 ? 7.391 -38.000 -26.801 1.00 131.57 152 ALA B N 1
ATOM 2928 C CA . ALA B 1 130 ? 8.172 -37.760 -28.014 1.00 131.52 152 ALA B CA 1
ATOM 2929 C C . ALA B 1 130 ? 9.495 -37.073 -27.672 1.00 131.49 152 ALA B C 1
ATOM 2930 O O . ALA B 1 130 ? 9.629 -36.489 -26.593 1.00 131.52 152 ALA B O 1
ATOM 2932 N N . ARG B 1 131 ? 10.467 -37.149 -28.585 1.00 131.31 153 ARG B N 1
ATOM 2933 C CA . ARG B 1 131 ? 11.740 -36.452 -28.409 1.00 131.24 153 ARG B CA 1
ATOM 2934 C C . ARG B 1 131 ? 11.580 -34.934 -28.573 1.00 130.47 153 ARG B C 1
ATOM 2935 O O . ARG B 1 131 ? 12.127 -34.148 -27.794 1.00 130.64 153 ARG B O 1
ATOM 2943 N N . VAL B 1 132 ? 10.842 -34.526 -29.596 1.00 129.49 154 VAL B N 1
ATOM 2944 C CA . VAL B 1 132 ? 10.483 -33.125 -29.751 1.00 128.63 154 VAL B CA 1
ATOM 2945 C C . VAL B 1 132 ? 9.003 -33.004 -29.493 1.00 127.91 154 VAL B C 1
ATOM 2946 O O . VAL B 1 132 ? 8.192 -33.722 -30.085 1.00 128.01 154 VAL B O 1
ATOM 2950 N N . LEU B 1 133 ? 8.635 -32.102 -28.602 1.00 126.85 155 LEU B N 1
ATOM 2951 C CA . LEU B 1 133 ? 7.227 -31.913 -28.356 1.00 125.70 155 LEU B CA 1
ATOM 2952 C C . LEU B 1 133 ? 6.730 -30.639 -29.010 1.00 124.99 155 LEU B C 1
ATOM 2953 O O . LEU B 1 133 ? 7.437 -29.625 -29.086 1.00 124.75 155 LEU B O 1
ATOM 2958 N N . CYS B 1 134 ? 5.505 -30.732 -29.511 1.00 124.19 156 CYS B N 1
ATOM 2959 C CA . CYS B 1 134 ? 4.849 -29.621 -30.147 1.00 123.45 156 CYS B CA 1
ATOM 2960 C C . CYS B 1 134 ? 3.408 -29.512 -29.669 1.00 123.11 156 CYS B C 1
ATOM 2961 O O . CYS B 1 134 ? 2.833 -30.472 -29.149 1.00 123.07 156 CYS B O 1
ATOM 2964 N N . ASN B 1 135 ? 2.826 -28.333 -29.858 1.00 122.64 157 ASN B N 1
ATOM 2965 C CA . ASN B 1 135 ? 1.444 -28.079 -29.473 1.00 122.09 157 ASN B CA 1
ATOM 2966 C C . ASN B 1 135 ? 0.736 -27.280 -30.547 1.00 121.70 157 ASN B C 1
ATOM 2967 O O . ASN B 1 135 ? 1.372 -26.513 -31.280 1.00 121.87 157 ASN B O 1
ATOM 2972 N N . LYS B 1 136 ? -0.583 -27.451 -30.631 1.00 121.14 158 LYS B N 1
ATOM 2973 C CA . LYS B 1 136 ? -1.371 -26.687 -31.582 1.00 120.54 158 LYS B CA 1
ATOM 2974 C C . LYS B 1 136 ? -2.660 -26.173 -30.969 1.00 120.25 158 LYS B C 1
ATOM 2975 O O . LYS B 1 136 ? -3.578 -26.947 -30.743 1.00 119.98 158 LYS B O 1
ATOM 2981 N N . ASP B 1 137 ? -2.700 -24.866 -30.703 1.00 120.18 159 ASP B N 1
ATOM 2982 C CA . ASP B 1 137 ? -3.906 -24.154 -30.245 1.00 120.21 159 ASP B CA 1
ATOM 2983 C C . ASP B 1 137 ? -3.951 -22.760 -30.863 1.00 120.13 159 ASP B C 1
ATOM 2984 O O . ASP B 1 137 ? -3.240 -21.864 -30.393 1.00 120.23 159 ASP B O 1
ATOM 2989 N N . PRO B 1 138 ? -4.812 -22.559 -31.889 1.00 120.04 160 PRO B N 1
ATOM 2990 C CA . PRO B 1 138 ? -4.718 -21.414 -32.805 1.00 119.94 160 PRO B CA 1
ATOM 2991 C C . PRO B 1 138 ? -4.168 -20.128 -32.168 1.00 120.01 160 PRO B C 1
ATOM 2992 O O . PRO B 1 138 ? -3.086 -19.656 -32.558 1.00 119.99 160 PRO B O 1
ATOM 2996 N N . PHE B 1 139 ? -4.880 -19.605 -31.166 1.00 120.08 161 PHE B N 1
ATOM 2997 C CA . PHE B 1 139 ? -4.592 -18.274 -30.620 1.00 120.15 161 PHE B CA 1
ATOM 2998 C C . PHE B 1 139 ? -3.307 -18.180 -29.794 1.00 120.20 161 PHE B C 1
ATOM 2999 O O . PHE B 1 139 ? -2.849 -17.071 -29.484 1.00 120.20 161 PHE B O 1
ATOM 3007 N N . THR B 1 140 ? -2.718 -19.332 -29.458 1.00 120.33 162 THR B N 1
ATOM 3008 C CA . THR B 1 140 ? -1.431 -19.340 -28.762 1.00 120.42 162 THR B CA 1
ATOM 3009 C C . THR B 1 140 ? -0.509 -18.301 -29.377 1.00 120.78 162 THR B C 1
ATOM 3010 O O . THR B 1 140 ? 0.045 -17.461 -28.672 1.00 120.90 162 THR B O 1
ATOM 3014 N N . LEU B 1 141 ? -0.388 -18.333 -30.699 1.00 121.23 163 LEU B N 1
ATOM 3015 C CA . LEU B 1 141 ? 0.514 -17.437 -31.418 1.00 121.80 163 LEU B CA 1
ATOM 3016 C C . LEU B 1 141 ? 0.227 -15.931 -31.239 1.00 122.15 163 LEU B C 1
ATOM 3017 O O . LEU B 1 141 ? 0.946 -15.088 -31.788 1.00 122.13 163 LEU B O 1
ATOM 3022 N N . LYS B 1 142 ? -0.808 -15.599 -30.466 1.00 122.63 164 LYS B N 1
ATOM 3023 C CA . LYS B 1 142 ? -1.087 -14.203 -30.112 1.00 123.23 164 LYS B CA 1
ATOM 3024 C C . LYS B 1 142 ? -0.112 -13.687 -29.061 1.00 123.27 164 LYS B C 1
ATOM 3025 O O . LYS B 1 142 ? 0.053 -12.473 -28.896 1.00 123.29 164 LYS B O 1
ATOM 3031 N N . SER B 1 143 ? 0.529 -14.624 -28.358 1.00 123.47 165 SER B N 1
ATOM 3032 C CA . SER B 1 143 ? 1.418 -14.311 -27.227 1.00 123.45 165 SER B CA 1
ATOM 3033 C C . SER B 1 143 ? 2.841 -14.893 -27.375 1.00 123.38 165 SER B C 1
ATOM 3034 O O . SER B 1 143 ? 3.571 -15.033 -26.384 1.00 123.27 165 SER B O 1
ATOM 3037 N N . SER B 1 144 ? 3.232 -15.216 -28.611 1.00 123.35 166 SER B N 1
ATOM 3038 C CA . SER B 1 144 ? 4.532 -15.843 -28.876 1.00 123.39 166 SER B CA 1
ATOM 3039 C C . SER B 1 144 ? 5.698 -15.062 -28.259 1.00 123.27 166 SER B C 1
ATOM 3040 O O . SER B 1 144 ? 6.644 -15.669 -27.747 1.00 123.23 166 SER B O 1
ATOM 3043 N N . VAL B 1 145 ? 5.608 -13.728 -28.287 1.00 123.12 167 VAL B N 1
ATOM 3044 C CA . VAL B 1 145 ? 6.616 -12.857 -27.671 1.00 122.96 167 VAL B CA 1
ATOM 3045 C C . VAL B 1 145 ? 6.887 -13.357 -26.269 1.00 122.97 167 VAL B C 1
ATOM 3046 O O . VAL B 1 145 ? 8.034 -13.613 -25.899 1.00 123.01 167 VAL B O 1
ATOM 3050 N N . TYR B 1 146 ? 5.809 -13.516 -25.512 1.00 123.06 168 TYR B N 1
ATOM 3051 C CA . TYR B 1 146 ? 5.881 -13.984 -24.146 1.00 123.24 168 TYR B CA 1
ATOM 3052 C C . TYR B 1 146 ? 6.260 -15.466 -24.091 1.00 123.31 168 TYR B C 1
ATOM 3053 O O . TYR B 1 146 ? 7.066 -15.866 -23.245 1.00 123.34 168 TYR B O 1
ATOM 3062 N N . LEU B 1 147 ? 5.699 -16.268 -24.998 1.00 123.53 169 LEU B N 1
ATOM 3063 C CA . LEU B 1 147 ? 5.997 -17.700 -25.064 1.00 123.92 169 LEU B CA 1
ATOM 3064 C C . LEU B 1 147 ? 7.478 -17.973 -25.234 1.00 124.47 169 LEU B C 1
ATOM 3065 O O . LEU B 1 147 ? 8.049 -18.839 -24.564 1.00 124.54 169 LEU B O 1
ATOM 3070 N N . SER B 1 148 ? 8.092 -17.223 -26.141 1.00 125.14 170 SER B N 1
ATOM 3071 C CA . SER B 1 148 ? 9.505 -17.360 -26.434 1.00 125.75 170 SER B CA 1
ATOM 3072 C C . SER B 1 148 ? 10.361 -16.991 -25.244 1.00 126.01 170 SER B C 1
ATOM 3073 O O . SER B 1 148 ? 11.416 -17.579 -25.045 1.00 126.22 170 SER B O 1
ATOM 3076 N N . ARG B 1 149 ? 9.913 -16.004 -24.472 1.00 126.45 171 ARG B N 1
ATOM 3077 C CA . ARG B 1 149 ? 10.559 -15.665 -23.207 1.00 126.90 171 ARG B CA 1
ATOM 3078 C C . ARG B 1 149 ? 10.467 -16.823 -22.234 1.00 126.47 171 ARG B C 1
ATOM 3079 O O . ARG B 1 149 ? 11.397 -17.056 -21.476 1.00 126.55 171 ARG B O 1
ATOM 3087 N N . LEU B 1 150 ? 9.350 -17.548 -22.267 1.00 126.04 172 LEU B N 1
ATOM 3088 C CA . LEU B 1 150 ? 9.159 -18.687 -21.381 1.00 125.69 172 LEU B CA 1
ATOM 3089 C C . LEU B 1 150 ? 9.951 -19.913 -21.816 1.00 125.44 172 LEU B C 1
ATOM 3090 O O . LEU B 1 150 ? 10.448 -20.669 -20.978 1.00 125.46 172 LEU B O 1
ATOM 3095 N N . PHE B 1 151 ? 10.063 -20.123 -23.121 1.00 125.10 173 PHE B N 1
ATOM 3096 C CA . PHE B 1 151 ? 10.756 -21.306 -23.611 1.00 125.01 173 PHE B CA 1
ATOM 3097 C C . PHE B 1 151 ? 11.824 -20.934 -24.617 1.00 125.07 173 PHE B C 1
ATOM 3098 O O . PHE B 1 151 ? 11.579 -20.930 -25.824 1.00 125.27 173 PHE B O 1
ATOM 3106 N N . PRO B 1 152 ? 13.030 -20.639 -24.114 1.00 124.96 174 PRO B N 1
ATOM 3107 C CA . PRO B 1 152 ? 14.063 -19.963 -24.890 1.00 124.81 174 PRO B CA 1
ATOM 3108 C C . PRO B 1 152 ? 14.505 -20.734 -26.124 1.00 124.60 174 PRO B C 1
ATOM 3109 O O . PRO B 1 152 ? 15.219 -20.182 -26.957 1.00 124.65 174 PRO B O 1
ATOM 3113 N N . ASN B 1 153 ? 14.075 -21.989 -26.242 1.00 124.28 175 ASN B N 1
ATOM 3114 C CA . ASN B 1 153 ? 14.434 -22.801 -27.394 1.00 124.03 175 ASN B CA 1
ATOM 3115 C C . ASN B 1 153 ? 13.230 -23.307 -28.153 1.00 123.62 175 ASN B C 1
ATOM 3116 O O . ASN B 1 153 ? 13.328 -24.224 -28.962 1.00 123.46 175 ASN B O 1
ATOM 3121 N N . SER B 1 154 ? 12.091 -22.683 -27.892 1.00 123.29 176 SER B N 1
ATOM 3122 C CA . SER B 1 154 ? 10.870 -22.993 -28.612 1.00 122.87 176 SER B CA 1
ATOM 3123 C C . SER B 1 154 ? 10.872 -22.328 -29.965 1.00 122.56 176 SER B C 1
ATOM 3124 O O . SER B 1 154 ? 11.394 -21.224 -30.123 1.00 122.45 176 SER B O 1
ATOM 3127 N N . LYS B 1 155 ? 10.257 -23.004 -30.927 1.00 122.25 177 LYS B N 1
ATOM 3128 C CA . LYS B 1 155 ? 10.059 -22.466 -32.260 1.00 122.02 177 LYS B CA 1
ATOM 3129 C C . LYS B 1 155 ? 8.569 -22.274 -32.567 1.00 121.45 177 LYS B C 1
ATOM 3130 O O . LYS B 1 155 ? 7.701 -22.926 -31.979 1.00 121.16 177 LYS B O 1
ATOM 3136 N N . PHE B 1 156 ? 8.290 -21.377 -33.508 1.00 120.98 178 PHE B N 1
ATOM 3137 C CA . PHE B 1 156 ? 6.925 -20.986 -33.852 1.00 120.41 178 PHE B CA 1
ATOM 3138 C C . PHE B 1 156 ? 6.635 -21.020 -35.367 1.00 120.26 178 PHE B C 1
ATOM 3139 O O . PHE B 1 156 ? 7.351 -20.396 -36.164 1.00 120.11 178 PHE B O 1
ATOM 3147 N N . LEU B 1 157 ? 5.579 -21.744 -35.748 1.00 119.97 179 LEU B N 1
ATOM 3148 C CA . LEU B 1 157 ? 5.076 -21.757 -37.129 1.00 119.75 179 LEU B CA 1
ATOM 3149 C C . LEU B 1 157 ? 3.754 -21.002 -37.236 1.00 119.65 179 LEU B C 1
ATOM 3150 O O . LEU B 1 157 ? 2.724 -21.453 -36.705 1.00 119.68 179 LEU B O 1
ATOM 3155 N N . LEU B 1 158 ? 3.789 -19.854 -37.918 1.00 119.48 180 LEU B N 1
ATOM 3156 C CA . LEU B 1 158 ? 2.588 -19.043 -38.149 1.00 119.34 180 LEU B CA 1
ATOM 3157 C C . LEU B 1 158 ? 1.933 -19.412 -39.487 1.00 119.36 180 LEU B C 1
ATOM 3158 O O . LEU B 1 158 ? 2.379 -18.950 -40.546 1.00 119.45 180 LEU B O 1
ATOM 3163 N N . MET B 1 159 ? 0.887 -20.248 -39.433 1.00 119.25 181 MET B N 1
ATOM 3164 C CA . MET B 1 159 ? 0.115 -20.628 -40.631 1.00 118.98 181 MET B CA 1
ATOM 3165 C C . MET B 1 159 ? -0.599 -19.413 -41.236 1.00 118.94 181 MET B C 1
ATOM 3166 O O . MET B 1 159 ? -1.399 -18.746 -40.570 1.00 118.85 181 MET B O 1
ATOM 3171 N N . VAL B 1 160 ? -0.298 -19.127 -42.499 1.00 118.92 182 VAL B N 1
ATOM 3172 C CA . VAL B 1 160 ? -0.902 -17.985 -43.194 1.00 119.01 182 VAL B CA 1
ATOM 3173 C C . VAL B 1 160 ? -1.725 -18.422 -44.427 1.00 119.15 182 VAL B C 1
ATOM 3174 O O . VAL B 1 160 ? -1.166 -18.758 -45.493 1.00 119.17 182 VAL B O 1
ATOM 3178 N N . ARG B 1 161 ? -3.057 -18.424 -44.254 1.00 119.25 183 ARG B N 1
ATOM 3179 C CA . ARG B 1 161 ? -3.991 -18.733 -45.335 1.00 119.12 183 ARG B CA 1
ATOM 3180 C C . ARG B 1 161 ? -4.786 -17.492 -45.693 1.00 119.02 183 ARG B C 1
ATOM 3181 O O . ARG B 1 161 ? -5.302 -16.792 -44.786 1.00 118.87 183 ARG B O 1
ATOM 3189 N N . ASP B 1 162 ? -4.887 -17.227 -47.011 1.00 118.92 184 ASP B N 1
ATOM 3190 C CA . ASP B 1 162 ? -5.701 -16.124 -47.501 1.00 118.88 184 ASP B CA 1
ATOM 3191 C C . ASP B 1 162 ? -7.001 -16.096 -46.694 1.00 118.78 184 ASP B C 1
ATOM 3192 O O . ASP B 1 162 ? -7.686 -17.122 -46.555 1.00 118.74 184 ASP B O 1
ATOM 3197 N N . GLY B 1 163 ? -7.305 -14.917 -46.141 1.00 118.66 185 GLY B N 1
ATOM 3198 C CA . GLY B 1 163 ? -8.455 -14.723 -45.259 1.00 118.48 185 GLY B CA 1
ATOM 3199 C C . GLY B 1 163 ? -9.811 -14.975 -45.888 1.00 118.38 185 GLY B C 1
ATOM 3200 O O . GLY B 1 163 ? -10.766 -15.322 -45.194 1.00 118.38 185 GLY B O 1
ATOM 3201 N N . ARG B 1 164 ? -9.901 -14.797 -47.202 1.00 118.31 186 ARG B N 1
ATOM 3202 C CA . ARG B 1 164 ? -11.134 -15.096 -47.929 1.00 118.40 186 ARG B CA 1
ATOM 3203 C C . ARG B 1 164 ? -11.506 -16.597 -47.885 1.00 118.43 186 ARG B C 1
ATOM 3204 O O . ARG B 1 164 ? -12.691 -16.935 -47.871 1.00 118.65 186 ARG B O 1
ATOM 3212 N N . ALA B 1 165 ? -10.502 -17.479 -47.834 1.00 118.33 187 ALA B N 1
ATOM 3213 C CA . ALA B 1 165 ? -10.718 -18.938 -47.760 1.00 118.14 187 ALA B CA 1
ATOM 3214 C C . ALA B 1 165 ? -10.991 -19.447 -46.338 1.00 118.04 187 ALA B C 1
ATOM 3215 O O . ALA B 1 165 ? -11.714 -20.442 -46.151 1.00 117.82 187 ALA B O 1
ATOM 3217 N N . SER B 1 166 ? -10.388 -18.770 -45.352 1.00 118.10 188 SER B N 1
ATOM 3218 C CA . SER B 1 166 ? -10.655 -19.031 -43.934 1.00 118.35 188 SER B CA 1
ATOM 3219 C C . SER B 1 166 ? -12.066 -18.521 -43.513 1.00 118.48 188 SER B C 1
ATOM 3220 O O . SER B 1 166 ? -12.844 -19.276 -42.897 1.00 118.51 188 SER B O 1
ATOM 3223 N N . VAL B 1 167 ? -12.375 -17.249 -43.844 1.00 118.41 189 VAL B N 1
ATOM 3224 C CA . VAL B 1 167 ? -13.631 -16.574 -43.441 1.00 118.10 189 VAL B CA 1
ATOM 3225 C C . VAL B 1 167 ? -14.828 -17.291 -44.047 1.00 118.21 189 VAL B C 1
ATOM 3226 O O . VAL B 1 167 ? -15.865 -17.443 -43.401 1.00 118.17 189 VAL B O 1
ATOM 3230 N N . HIS B 1 168 ? -14.657 -17.742 -45.287 1.00 118.34 190 HIS B N 1
ATOM 3231 C CA . HIS B 1 168 ? -15.612 -18.631 -45.934 1.00 118.66 190 HIS B CA 1
ATOM 3232 C C . HIS B 1 168 ? -15.713 -19.987 -45.236 1.00 118.38 190 HIS B C 1
ATOM 3233 O O . HIS B 1 168 ? -16.811 -20.440 -44.905 1.00 118.30 190 HIS B O 1
ATOM 3240 N N . SER B 1 169 ? -14.565 -20.639 -45.046 1.00 118.20 191 SER B N 1
ATOM 3241 C CA . SER B 1 169 ? -14.507 -21.908 -44.349 1.00 117.99 191 SER B CA 1
ATOM 3242 C C . SER B 1 169 ? -15.285 -21.790 -43.057 1.00 118.30 191 SER B C 1
ATOM 3243 O O . SER B 1 169 ? -16.204 -22.569 -42.821 1.00 118.20 191 SER B O 1
ATOM 3246 N N . MET B 1 170 ? -14.928 -20.789 -42.246 1.00 118.79 192 MET B N 1
ATOM 3247 C CA . MET B 1 170 ? -15.544 -20.571 -40.921 1.00 119.41 192 MET B CA 1
ATOM 3248 C C . MET B 1 170 ? -17.040 -20.181 -40.948 1.00 119.50 192 MET B C 1
ATOM 3249 O O . MET B 1 170 ? -17.797 -20.526 -40.028 1.00 119.39 192 MET B O 1
ATOM 3254 N N . ILE B 1 171 ? -17.451 -19.476 -42.002 1.00 119.76 193 ILE B N 1
ATOM 3255 C CA . ILE B 1 171 ? -18.849 -19.077 -42.178 1.00 120.07 193 ILE B CA 1
ATOM 3256 C C . ILE B 1 171 ? -19.716 -20.274 -42.604 1.00 120.42 193 ILE B C 1
ATOM 3257 O O . ILE B 1 171 ? -20.775 -20.522 -42.018 1.00 120.50 193 ILE B O 1
ATOM 3262 N N . THR B 1 172 ? -19.235 -21.030 -43.591 1.00 120.88 194 THR B N 1
ATOM 3263 C CA . THR B 1 172 ? -19.965 -22.176 -44.140 1.00 121.34 194 THR B CA 1
ATOM 3264 C C . THR B 1 172 ? -20.030 -23.401 -43.210 1.00 121.50 194 THR B C 1
ATOM 3265 O O . THR B 1 172 ? -21.072 -24.061 -43.109 1.00 121.55 194 THR B O 1
ATOM 3269 N N . ARG B 1 173 ? -18.922 -23.700 -42.532 1.00 121.73 195 ARG B N 1
ATOM 3270 C CA . ARG B 1 173 ? -18.857 -24.872 -41.655 1.00 121.75 195 ARG B CA 1
ATOM 3271 C C . ARG B 1 173 ? -19.626 -24.666 -40.346 1.00 121.70 195 ARG B C 1
ATOM 3272 O O . ARG B 1 173 ? -19.813 -25.605 -39.568 1.00 121.67 195 ARG B O 1
ATOM 3280 N N . ILE B 1 177 ? -15.779 -18.949 -32.877 1.00 121.09 199 ILE B N 1
ATOM 3281 C CA . ILE B 1 177 ? -14.515 -18.503 -32.272 1.00 121.33 199 ILE B CA 1
ATOM 3282 C C . ILE B 1 177 ? -14.736 -17.275 -31.377 1.00 122.00 199 ILE B C 1
ATOM 3283 O O . ILE B 1 177 ? -15.647 -16.477 -31.619 1.00 121.83 199 ILE B O 1
ATOM 3288 N N . ALA B 1 178 ? -13.889 -17.143 -30.350 1.00 123.13 200 ALA B N 1
ATOM 3289 C CA . ALA B 1 178 ? -13.880 -15.999 -29.414 1.00 124.11 200 ALA B CA 1
ATOM 3290 C C . ALA B 1 178 ? -13.391 -14.682 -30.042 1.00 124.81 200 ALA B C 1
ATOM 3291 O O . ALA B 1 178 ? -12.173 -14.437 -30.157 1.00 124.90 200 ALA B O 1
ATOM 3293 N N . GLY B 1 179 ? -14.352 -13.838 -30.422 1.00 125.45 201 GLY B N 1
ATOM 3294 C CA . GLY B 1 179 ? -14.071 -12.577 -31.100 1.00 126.33 201 GLY B CA 1
ATOM 3295 C C . GLY B 1 179 ? -14.891 -12.363 -32.366 1.00 127.01 201 GLY B C 1
ATOM 3296 O O . GLY B 1 179 ? -15.224 -11.220 -32.698 1.00 127.25 201 GLY B O 1
ATOM 3297 N N . PHE B 1 180 ? -15.244 -13.458 -33.051 1.00 127.58 202 PHE B N 1
ATOM 3298 C CA . PHE B 1 180 ? -15.856 -13.424 -34.406 1.00 128.22 202 PHE B CA 1
ATOM 3299 C C . PHE B 1 180 ? -17.433 -13.424 -34.465 1.00 128.43 202 PHE B C 1
ATOM 3300 O O . PHE B 1 180 ? -18.087 -13.911 -33.535 1.00 128.57 202 PHE B O 1
ATOM 3308 N N . ASP B 1 181 ? -18.023 -12.881 -35.547 1.00 128.57 203 ASP B N 1
ATOM 3309 C CA . ASP B 1 181 ? -19.511 -12.760 -35.727 1.00 128.69 203 ASP B CA 1
ATOM 3310 C C . ASP B 1 181 ? -20.102 -13.691 -36.822 1.00 128.62 203 ASP B C 1
ATOM 3311 O O . ASP B 1 181 ? -19.584 -13.740 -37.959 1.00 128.80 203 ASP B O 1
ATOM 3316 N N . LEU B 1 182 ? -21.206 -14.384 -36.475 1.00 128.22 204 LEU B N 1
ATOM 3317 C CA . LEU B 1 182 ? -21.780 -15.491 -37.288 1.00 127.62 204 LEU B CA 1
ATOM 3318 C C . LEU B 1 182 ? -22.665 -15.119 -38.498 1.00 127.11 204 LEU B C 1
ATOM 3319 O O . LEU B 1 182 ? -23.120 -16.024 -39.216 1.00 127.22 204 LEU B O 1
ATOM 3324 N N . SER B 1 183 ? -22.892 -13.822 -38.738 1.00 126.30 205 SER B N 1
ATOM 3325 C CA . SER B 1 183 ? -23.797 -13.382 -39.829 1.00 125.47 205 SER B CA 1
ATOM 3326 C C . SER B 1 183 ? -23.292 -12.276 -40.789 1.00 124.59 205 SER B C 1
ATOM 3327 O O . SER B 1 183 ? -24.083 -11.709 -41.568 1.00 124.43 205 SER B O 1
ATOM 3330 N N . SER B 1 184 ? -21.988 -11.987 -40.745 1.00 123.28 206 SER B N 1
ATOM 3331 C CA . SER B 1 184 ? -21.376 -11.019 -41.672 1.00 122.18 206 SER B CA 1
ATOM 3332 C C . SER B 1 184 ? -19.997 -11.459 -42.201 1.00 121.48 206 SER B C 1
ATOM 3333 O O . SER B 1 184 ? -19.104 -11.856 -41.412 1.00 121.14 206 SER B O 1
ATOM 3336 N N . TYR B 1 185 ? -19.843 -11.395 -43.535 1.00 120.75 207 TYR B N 1
ATOM 3337 C CA . TYR B 1 185 ? -18.533 -11.577 -44.161 1.00 120.35 207 TYR B CA 1
ATOM 3338 C C . TYR B 1 185 ? -17.640 -10.374 -43.879 1.00 120.18 207 TYR B C 1
ATOM 3339 O O . TYR B 1 185 ? -16.452 -10.532 -43.513 1.00 120.29 207 TYR B O 1
ATOM 3348 N N . ARG B 1 186 ? -18.224 -9.182 -44.035 1.00 119.79 208 ARG B N 1
ATOM 3349 C CA . ARG B 1 186 ? -17.577 -7.933 -43.635 1.00 119.51 208 ARG B CA 1
ATOM 3350 C C . ARG B 1 186 ? -16.964 -7.965 -42.211 1.00 119.37 208 ARG B C 1
ATOM 3351 O O . ARG B 1 186 ? -15.803 -7.575 -42.021 1.00 119.30 208 ARG B O 1
ATOM 3359 N N . ASP B 1 187 ? -17.738 -8.428 -41.226 1.00 119.08 209 ASP B N 1
ATOM 3360 C CA . ASP B 1 187 ? -17.239 -8.559 -39.854 1.00 119.04 209 ASP B CA 1
ATOM 3361 C C . ASP B 1 187 ? -16.162 -9.642 -39.702 1.00 118.91 209 ASP B C 1
ATOM 3362 O O . ASP B 1 187 ? -15.167 -9.418 -39.007 1.00 118.89 209 ASP B O 1
ATOM 3367 N N . CYS B 1 188 ? -16.382 -10.810 -40.323 1.00 118.81 210 CYS B N 1
ATOM 3368 C CA . CYS B 1 188 ? -15.462 -11.971 -40.230 1.00 118.67 210 CYS B CA 1
ATOM 3369 C C . CYS B 1 188 ? -14.046 -11.657 -40.727 1.00 118.58 210 CYS B C 1
ATOM 3370 O O . CYS B 1 188 ? -13.041 -12.056 -40.110 1.00 118.40 210 CYS B O 1
ATOM 3373 N N . LEU B 1 189 ? -13.991 -10.935 -41.843 1.00 118.45 211 LEU B N 1
ATOM 3374 C CA . LEU B 1 189 ? -12.738 -10.513 -42.443 1.00 118.54 211 LEU B CA 1
ATOM 3375 C C . LEU B 1 189 ? -11.997 -9.448 -41.620 1.00 118.59 211 LEU B C 1
ATOM 3376 O O . LEU B 1 189 ? -10.848 -9.682 -41.196 1.00 118.60 211 LEU B O 1
ATOM 3381 N N . THR B 1 190 ? -12.647 -8.296 -41.387 1.00 118.69 212 THR B N 1
ATOM 3382 C CA . THR B 1 190 ? -12.096 -7.249 -40.508 1.00 118.80 212 THR B CA 1
ATOM 3383 C C . THR B 1 190 ? -11.431 -7.874 -39.271 1.00 118.81 212 THR B C 1
ATOM 3384 O O . THR B 1 190 ? -10.369 -7.419 -38.810 1.00 118.72 212 THR B O 1
ATOM 3388 N N . LYS B 1 191 ? -12.077 -8.926 -38.763 1.00 118.92 213 LYS B N 1
ATOM 3389 C CA . LYS B 1 191 ? -11.663 -9.632 -37.553 1.00 119.01 213 LYS B CA 1
ATOM 3390 C C . LYS B 1 191 ? -10.482 -10.551 -37.829 1.00 119.03 213 LYS B C 1
ATOM 3391 O O . LYS B 1 191 ? -9.476 -10.504 -37.105 1.00 119.10 213 LYS B O 1
ATOM 3397 N N . TRP B 1 192 ? -10.611 -11.388 -38.864 1.00 118.94 214 TRP B N 1
ATOM 3398 C CA . TRP B 1 192 ? -9.479 -12.151 -39.388 1.00 118.90 214 TRP B CA 1
ATOM 3399 C C . TRP B 1 192 ? -8.279 -11.212 -39.499 1.00 118.86 214 TRP B C 1
ATOM 3400 O O . TRP B 1 192 ? -7.175 -11.538 -39.048 1.00 118.57 214 TRP B O 1
ATOM 3411 N N . ASN B 1 193 ? -8.546 -10.044 -40.090 1.00 118.99 215 ASN B N 1
ATOM 3412 C CA . ASN B 1 193 ? -7.591 -8.967 -40.297 1.00 119.24 215 ASN B CA 1
ATOM 3413 C C . ASN B 1 193 ? -6.894 -8.519 -39.015 1.00 119.62 215 ASN B C 1
ATOM 3414 O O . ASN B 1 193 ? -5.668 -8.630 -38.898 1.00 119.80 215 ASN B O 1
ATOM 3419 N N . LYS B 1 194 ? -7.664 -8.012 -38.058 1.00 119.93 216 LYS B N 1
ATOM 3420 C CA . LYS B 1 194 ? -7.078 -7.570 -36.806 1.00 120.49 216 LYS B CA 1
ATOM 3421 C C . LYS B 1 194 ? -6.243 -8.693 -36.175 1.00 120.39 216 LYS B C 1
ATOM 3422 O O . LYS B 1 194 ? -5.099 -8.460 -35.772 1.00 120.33 216 LYS B O 1
ATOM 3428 N N . ALA B 1 195 ? -6.806 -9.908 -36.147 1.00 120.44 217 ALA B N 1
ATOM 3429 C CA . ALA B 1 195 ? -6.175 -11.101 -35.545 1.00 120.52 217 ALA B CA 1
ATOM 3430 C C . ALA B 1 195 ? -4.827 -11.499 -36.165 1.00 120.63 217 ALA B C 1
ATOM 3431 O O . ALA B 1 195 ? -3.832 -11.730 -35.450 1.00 120.56 217 ALA B O 1
ATOM 3433 N N . ILE B 1 196 ? -4.806 -11.589 -37.492 1.00 120.79 218 ILE B N 1
ATOM 3434 C CA . ILE B 1 196 ? -3.595 -11.944 -38.222 1.00 120.96 218 ILE B CA 1
ATOM 3435 C C . ILE B 1 196 ? -2.575 -10.794 -38.204 1.00 121.00 218 ILE B C 1
ATOM 3436 O O . ILE B 1 196 ? -1.374 -11.038 -38.283 1.00 121.12 218 ILE B O 1
ATOM 3441 N N . GLU B 1 197 ? -3.054 -9.555 -38.078 1.00 121.11 219 GLU B N 1
ATOM 3442 C CA . GLU B 1 197 ? -2.183 -8.379 -37.974 1.00 121.44 219 GLU B CA 1
ATOM 3443 C C . GLU B 1 197 ? -1.330 -8.409 -36.690 1.00 121.32 219 GLU B C 1
ATOM 3444 O O . GLU B 1 197 ? -0.179 -7.949 -36.681 1.00 121.22 219 GLU B O 1
ATOM 3450 N N . VAL B 1 198 ? -1.898 -8.970 -35.622 1.00 121.35 220 VAL B N 1
ATOM 3451 C CA . VAL B 1 198 ? -1.214 -9.076 -34.335 1.00 121.44 220 VAL B CA 1
ATOM 3452 C C . VAL B 1 198 ? -0.187 -10.218 -34.314 1.00 121.70 220 VAL B C 1
ATOM 3453 O O . VAL B 1 198 ? 0.983 -9.997 -33.986 1.00 121.79 220 VAL B O 1
ATOM 3457 N N . MET B 1 199 ? -0.628 -11.426 -34.669 1.00 122.09 221 MET B N 1
ATOM 3458 C CA . MET B 1 199 ? 0.230 -12.622 -34.693 1.00 122.66 221 MET B CA 1
ATOM 3459 C C . MET B 1 199 ? 1.501 -12.467 -35.530 1.00 122.90 221 MET B C 1
ATOM 3460 O O . MET B 1 199 ? 2.539 -13.058 -35.216 1.00 122.82 221 MET B O 1
ATOM 3465 N N . TYR B 1 200 ? 1.393 -11.688 -36.603 1.00 123.34 222 TYR B N 1
ATOM 3466 C CA . TYR B 1 200 ? 2.502 -11.408 -37.503 1.00 124.01 222 TYR B CA 1
ATOM 3467 C C . TYR B 1 200 ? 3.496 -10.432 -36.867 1.00 124.06 222 TYR B C 1
ATOM 3468 O O . TYR B 1 200 ? 4.700 -10.702 -36.868 1.00 124.29 222 TYR B O 1
ATOM 3477 N N . ALA B 1 201 ? 3.003 -9.315 -36.320 1.00 124.11 223 ALA B N 1
ATOM 3478 C CA . ALA B 1 201 ? 3.861 -8.345 -35.612 1.00 124.24 223 ALA B CA 1
ATOM 3479 C C . ALA B 1 201 ? 4.635 -9.034 -34.481 1.00 124.37 223 ALA B C 1
ATOM 3480 O O . ALA B 1 201 ? 5.836 -8.785 -34.277 1.00 124.26 223 ALA B O 1
ATOM 3482 N N . GLN B 1 202 ? 3.923 -9.905 -33.766 1.00 124.58 224 GLN B N 1
ATOM 3483 C CA . GLN B 1 202 ? 4.510 -10.830 -32.813 1.00 124.87 224 GLN B CA 1
ATOM 3484 C C . GLN B 1 202 ? 5.601 -11.665 -33.499 1.00 125.15 224 GLN B C 1
ATOM 3485 O O . GLN B 1 202 ? 6.782 -11.551 -33.158 1.00 125.26 224 GLN B O 1
ATOM 3491 N N . CYS B 1 203 ? 5.207 -12.471 -34.483 1.00 125.44 225 CYS B N 1
ATOM 3492 C CA . CYS B 1 203 ? 6.148 -13.283 -35.244 1.00 125.92 225 CYS B CA 1
ATOM 3493 C C . CYS B 1 203 ? 7.349 -12.485 -35.751 1.00 126.36 225 CYS B C 1
ATOM 3494 O O . CYS B 1 203 ? 8.443 -13.034 -35.893 1.00 126.36 225 CYS B O 1
ATOM 3497 N N . MET B 1 204 ? 7.133 -11.196 -36.019 1.00 127.04 226 MET B N 1
ATOM 3498 C CA . MET B 1 204 ? 8.166 -10.322 -36.585 1.00 127.93 226 MET B CA 1
ATOM 3499 C C . MET B 1 204 ? 9.140 -9.795 -35.542 1.00 128.36 226 MET B C 1
ATOM 3500 O O . MET B 1 204 ? 10.355 -9.754 -35.767 1.00 128.51 226 MET B O 1
ATOM 3505 N N . GLU B 1 205 ? 8.602 -9.381 -34.403 1.00 128.87 227 GLU B N 1
ATOM 3506 C CA . GLU B 1 205 ? 9.426 -8.962 -33.283 1.00 129.33 227 GLU B CA 1
ATOM 3507 C C . GLU B 1 205 ? 10.213 -10.170 -32.779 1.00 129.26 227 GLU B C 1
ATOM 3508 O O . GLU B 1 205 ? 11.390 -10.054 -32.439 1.00 129.15 227 GLU B O 1
ATOM 3514 N N . VAL B 1 206 ? 9.542 -11.325 -32.763 1.00 129.40 228 VAL B N 1
ATOM 3515 C CA . VAL B 1 206 ? 10.132 -12.614 -32.398 1.00 129.60 228 VAL B CA 1
ATOM 3516 C C . VAL B 1 206 ? 11.462 -12.838 -33.112 1.00 129.85 228 VAL B C 1
ATOM 3517 O O . VAL B 1 206 ? 12.475 -13.110 -32.469 1.00 129.91 228 VAL B O 1
ATOM 3521 N N . GLY B 1 207 ? 11.456 -12.707 -34.437 1.00 130.19 229 GLY B N 1
ATOM 3522 C CA . GLY B 1 207 ? 12.673 -12.882 -35.229 1.00 130.58 229 GLY B CA 1
ATOM 3523 C C . GLY B 1 207 ? 12.594 -14.076 -36.156 1.00 130.79 229 GLY B C 1
ATOM 3524 O O . GLY B 1 207 ? 12.129 -15.152 -35.761 1.00 130.83 229 GLY B O 1
ATOM 3525 N N . LYS B 1 208 ? 13.066 -13.877 -37.391 1.00 130.99 230 LYS B N 1
ATOM 3526 C CA . LYS B 1 208 ? 12.986 -14.888 -38.442 1.00 131.35 230 LYS B CA 1
ATOM 3527 C C . LYS B 1 208 ? 13.444 -16.233 -37.901 1.00 131.10 230 LYS B C 1
ATOM 3528 O O . LYS B 1 208 ? 12.934 -17.297 -38.294 1.00 130.93 230 LYS B O 1
ATOM 3534 N N . GLU B 1 209 ? 14.395 -16.148 -36.966 1.00 130.98 231 GLU B N 1
ATOM 3535 C CA . GLU B 1 209 ? 15.110 -17.294 -36.438 1.00 130.96 231 GLU B CA 1
ATOM 3536 C C . GLU B 1 209 ? 14.226 -18.146 -35.542 1.00 130.14 231 GLU B C 1
ATOM 3537 O O . GLU B 1 209 ? 14.397 -19.364 -35.467 1.00 130.18 231 GLU B O 1
ATOM 3543 N N . LYS B 1 210 ? 13.289 -17.497 -34.859 1.00 129.14 232 LYS B N 1
ATOM 3544 C CA . LYS B 1 210 ? 12.385 -18.198 -33.968 1.00 128.25 232 LYS B CA 1
ATOM 3545 C C . LYS B 1 210 ? 11.021 -18.400 -34.608 1.00 127.51 232 LYS B C 1
ATOM 3546 O O . LYS B 1 210 ? 10.335 -19.380 -34.308 1.00 127.50 232 LYS B O 1
ATOM 3552 N N . CYS B 1 211 ? 10.628 -17.479 -35.486 1.00 126.56 233 CYS B N 1
ATOM 3553 C CA . CYS B 1 211 ? 9.298 -17.537 -36.089 1.00 125.62 233 CYS B CA 1
ATOM 3554 C C . CYS B 1 211 ? 9.306 -17.581 -37.617 1.00 125.08 233 CYS B C 1
ATOM 3555 O O . CYS B 1 211 ? 9.965 -16.762 -38.273 1.00 124.96 233 CYS B O 1
ATOM 3558 N N . LEU B 1 212 ? 8.546 -18.538 -38.159 1.00 124.35 234 LEU B N 1
ATOM 3559 C CA . LEU B 1 212 ? 8.489 -18.821 -39.601 1.00 123.57 234 LEU B CA 1
ATOM 3560 C C . LEU B 1 212 ? 7.048 -18.798 -40.098 1.00 122.92 234 LEU B C 1
ATOM 3561 O O . LEU B 1 212 ? 6.267 -19.708 -39.760 1.00 122.85 234 LEU B O 1
ATOM 3566 N N . PRO B 1 213 ? 6.691 -17.765 -40.900 1.00 122.31 235 PRO B N 1
ATOM 3567 C CA . PRO B 1 213 ? 5.404 -17.758 -41.614 1.00 121.91 235 PRO B CA 1
ATOM 3568 C C . PRO B 1 213 ? 5.309 -18.929 -42.605 1.00 121.60 235 PRO B C 1
ATOM 3569 O O . PRO B 1 213 ? 6.189 -19.085 -43.456 1.00 121.45 235 PRO B O 1
ATOM 3573 N N . VAL B 1 214 ? 4.263 -19.756 -42.471 1.00 121.38 236 VAL B N 1
ATOM 3574 C CA . VAL B 1 214 ? 4.090 -20.943 -43.322 1.00 121.19 236 VAL B CA 1
ATOM 3575 C C . VAL B 1 214 ? 2.802 -20.815 -44.146 1.00 121.34 236 VAL B C 1
ATOM 3576 O O . VAL B 1 214 ? 1.695 -20.883 -43.592 1.00 121.21 236 VAL B O 1
ATOM 3580 N N . TYR B 1 215 ? 2.972 -20.628 -45.462 1.00 121.47 237 TYR B N 1
ATOM 3581 C CA . TYR B 1 215 ? 1.875 -20.358 -46.401 1.00 121.57 237 TYR B CA 1
ATOM 3582 C C . TYR B 1 215 ? 1.121 -21.606 -46.832 1.00 121.26 237 TYR B C 1
ATOM 3583 O O . TYR B 1 215 ? 1.668 -22.483 -47.501 1.00 120.99 237 TYR B O 1
ATOM 3592 N N . TYR B 1 216 ? -0.154 -21.644 -46.430 1.00 121.26 238 TYR B N 1
ATOM 3593 C CA . TYR B 1 216 ? -1.081 -22.773 -46.628 1.00 121.09 238 TYR B CA 1
ATOM 3594 C C . TYR B 1 216 ? -1.104 -23.258 -48.075 1.00 121.17 238 TYR B C 1
ATOM 3595 O O . TYR B 1 216 ? -0.946 -24.453 -48.356 1.00 121.20 238 TYR B O 1
ATOM 3604 N N . GLU B 1 217 ? -1.303 -22.309 -48.979 1.00 121.20 239 GLU B N 1
ATOM 3605 C CA . GLU B 1 217 ? -1.362 -22.594 -50.389 1.00 121.26 239 GLU B CA 1
ATOM 3606 C C . GLU B 1 217 ? -0.030 -23.115 -50.909 1.00 121.44 239 GLU B C 1
ATOM 3607 O O . GLU B 1 217 ? -0.002 -24.024 -51.732 1.00 121.36 239 GLU B O 1
ATOM 3613 N N . GLN B 1 218 ? 1.072 -22.571 -50.397 1.00 121.84 240 GLN B N 1
ATOM 3614 C CA . GLN B 1 218 ? 2.402 -23.078 -50.751 1.00 122.27 240 GLN B CA 1
ATOM 3615 C C . GLN B 1 218 ? 2.613 -24.496 -50.254 1.00 122.24 240 GLN B C 1
ATOM 3616 O O . GLN B 1 218 ? 3.147 -25.342 -50.979 1.00 122.01 240 GLN B O 1
ATOM 3622 N N . LEU B 1 219 ? 2.179 -24.733 -49.010 1.00 122.53 241 LEU B N 1
ATOM 3623 C CA . LEU B 1 219 ? 2.286 -26.031 -48.349 1.00 122.72 241 LEU B CA 1
ATOM 3624 C C . LEU B 1 219 ? 1.496 -27.089 -49.107 1.00 122.81 241 LEU B C 1
ATOM 3625 O O . LEU B 1 219 ? 2.029 -28.145 -49.453 1.00 122.71 241 LEU B O 1
ATOM 3630 N N . VAL B 1 220 ? 0.219 -26.793 -49.348 1.00 123.00 242 VAL B N 1
ATOM 3631 C CA . VAL B 1 220 ? -0.672 -27.710 -50.047 1.00 123.03 242 VAL B CA 1
ATOM 3632 C C . VAL B 1 220 ? -0.156 -27.959 -51.472 1.00 123.28 242 VAL B C 1
ATOM 3633 O O . VAL B 1 220 ? -0.055 -29.115 -51.894 1.00 123.28 242 VAL B O 1
ATOM 3637 N N . LEU B 1 221 ? 0.204 -26.883 -52.184 1.00 123.59 243 LEU B N 1
ATOM 3638 C CA . LEU B 1 221 ? 0.788 -26.992 -53.534 1.00 124.01 243 LEU B CA 1
ATOM 3639 C C . LEU B 1 221 ? 2.108 -27.762 -53.535 1.00 124.37 243 LEU B C 1
ATOM 3640 O O . LEU B 1 221 ? 2.292 -28.716 -54.307 1.00 124.44 243 LEU B O 1
ATOM 3645 N N . HIS B 1 222 ? 3.026 -27.331 -52.671 1.00 124.68 244 HIS B N 1
ATOM 3646 C CA . HIS B 1 222 ? 4.378 -27.871 -52.650 1.00 124.98 244 HIS B CA 1
ATOM 3647 C C . HIS B 1 222 ? 4.675 -28.474 -51.272 1.00 125.29 244 HIS B C 1
ATOM 3648 O O . HIS B 1 222 ? 5.362 -27.840 -50.451 1.00 125.49 244 HIS B O 1
ATOM 3655 N N . PRO B 1 223 ? 4.164 -29.705 -51.015 1.00 125.48 245 PRO B N 1
ATOM 3656 C CA . PRO B 1 223 ? 4.300 -30.282 -49.678 1.00 125.69 245 PRO B CA 1
ATOM 3657 C C . PRO B 1 223 ? 5.735 -30.707 -49.359 1.00 126.03 245 PRO B C 1
ATOM 3658 O O . PRO B 1 223 ? 6.188 -30.518 -48.233 1.00 126.02 245 PRO B O 1
ATOM 3662 N N . ARG B 1 224 ? 6.442 -31.252 -50.347 1.00 126.54 246 ARG B N 1
ATOM 3663 C CA . ARG B 1 224 ? 7.830 -31.676 -50.166 1.00 127.11 246 ARG B CA 1
ATOM 3664 C C . ARG B 1 224 ? 8.792 -30.488 -49.993 1.00 126.97 246 ARG B C 1
ATOM 3665 O O . ARG B 1 224 ? 9.762 -30.584 -49.211 1.00 126.81 246 ARG B O 1
ATOM 3673 N N . ARG B 1 225 ? 8.506 -29.383 -50.721 1.00 127.04 247 ARG B N 1
ATOM 3674 C CA A ARG B 1 225 ? 9.319 -28.166 -50.653 0.50 127.04 247 ARG B CA 1
ATOM 3675 C CA B ARG B 1 225 ? 9.316 -28.164 -50.646 0.50 127.06 247 ARG B CA 1
ATOM 3676 C C . ARG B 1 225 ? 9.156 -27.473 -49.296 1.00 126.91 247 ARG B C 1
ATOM 3677 O O . ARG B 1 225 ? 10.147 -27.175 -48.624 1.00 126.96 247 ARG B O 1
ATOM 3692 N N . SER B 1 226 ? 7.905 -27.223 -48.906 1.00 126.70 248 SER B N 1
ATOM 3693 C CA . SER B 1 226 ? 7.591 -26.571 -47.624 1.00 126.54 248 SER B CA 1
ATOM 3694 C C . SER B 1 226 ? 8.154 -27.333 -46.413 1.00 126.43 248 SER B C 1
ATOM 3695 O O . SER B 1 226 ? 8.846 -26.742 -45.585 1.00 126.39 248 SER B O 1
ATOM 3698 N N . LEU B 1 227 ? 7.875 -28.640 -46.339 1.00 126.31 249 LEU B N 1
ATOM 3699 C CA . LEU B 1 227 ? 8.375 -29.520 -45.265 1.00 126.26 249 LEU B CA 1
ATOM 3700 C C . LEU B 1 227 ? 9.889 -29.637 -45.185 1.00 126.51 249 LEU B C 1
ATOM 3701 O O . LEU B 1 227 ? 10.450 -29.814 -44.090 1.00 126.65 249 LEU B O 1
ATOM 3706 N N . LYS B 1 228 ? 10.554 -29.564 -46.338 1.00 126.76 250 LYS B N 1
ATOM 3707 C CA . LYS B 1 228 ? 11.995 -29.476 -46.331 1.00 127.18 250 LYS B CA 1
ATOM 3708 C C . LYS B 1 228 ? 12.420 -28.181 -45.643 1.00 126.98 250 LYS B C 1
ATOM 3709 O O . LYS B 1 228 ? 13.232 -28.225 -44.721 1.00 127.17 250 LYS B O 1
ATOM 3715 N N . LEU B 1 229 ? 11.843 -27.047 -46.065 1.00 126.69 251 LEU B N 1
ATOM 3716 C CA . LEU B 1 229 ? 12.209 -25.721 -45.532 1.00 126.53 251 LEU B CA 1
ATOM 3717 C C . LEU B 1 229 ? 11.858 -25.520 -44.069 1.00 126.28 251 LEU B C 1
ATOM 3718 O O . LEU B 1 229 ? 12.467 -24.661 -43.382 1.00 126.38 251 LEU B O 1
ATOM 3723 N N . ILE B 1 230 ? 10.862 -26.304 -43.608 1.00 125.97 252 ILE B N 1
ATOM 3724 C CA . ILE B 1 230 ? 10.383 -26.228 -42.231 1.00 125.55 252 ILE B CA 1
ATOM 3725 C C . ILE B 1 230 ? 11.248 -27.050 -41.251 1.00 125.65 252 ILE B C 1
ATOM 3726 O O . ILE B 1 230 ? 11.743 -26.493 -40.264 1.00 125.64 252 ILE B O 1
ATOM 3731 N N . LEU B 1 231 ? 11.445 -28.346 -41.528 1.00 125.82 253 LEU B N 1
ATOM 3732 C CA . LEU B 1 231 ? 12.363 -29.207 -40.737 1.00 126.14 253 LEU B CA 1
ATOM 3733 C C . LEU B 1 231 ? 13.743 -28.580 -40.597 1.00 126.41 253 LEU B C 1
ATOM 3734 O O . LEU B 1 231 ? 14.372 -28.653 -39.543 1.00 126.21 253 LEU B O 1
ATOM 3739 N N . ASP B 1 232 ? 14.191 -27.991 -41.702 1.00 126.93 254 ASP B N 1
ATOM 3740 C CA . ASP B 1 232 ? 15.384 -27.160 -41.779 1.00 127.51 254 ASP B CA 1
ATOM 3741 C C . ASP B 1 232 ? 15.347 -26.069 -40.703 1.00 127.15 254 ASP B C 1
ATOM 3742 O O . ASP B 1 232 ? 16.113 -26.121 -39.752 1.00 127.22 254 ASP B O 1
ATOM 3747 N N . PHE B 1 233 ? 14.441 -25.102 -40.845 1.00 126.83 255 PHE B N 1
ATOM 3748 C CA . PHE B 1 233 ? 14.273 -24.019 -39.867 1.00 126.44 255 PHE B CA 1
ATOM 3749 C C . PHE B 1 233 ? 14.129 -24.539 -38.439 1.00 126.48 255 PHE B C 1
ATOM 3750 O O . PHE B 1 233 ? 14.576 -23.895 -37.492 1.00 126.36 255 PHE B O 1
ATOM 3758 N N . LEU B 1 234 ? 13.504 -25.702 -38.296 1.00 126.56 256 LEU B N 1
ATOM 3759 C CA . LEU B 1 234 ? 13.383 -26.339 -36.995 1.00 126.91 256 LEU B CA 1
ATOM 3760 C C . LEU B 1 234 ? 14.653 -27.049 -36.599 1.00 127.22 256 LEU B C 1
ATOM 3761 O O . LEU B 1 234 ? 14.887 -27.281 -35.418 1.00 127.28 256 LEU B O 1
ATOM 3766 N N . GLY B 1 235 ? 15.464 -27.404 -37.587 1.00 127.66 257 GLY B N 1
ATOM 3767 C CA . GLY B 1 235 ? 16.686 -28.160 -37.339 1.00 128.18 257 GLY B CA 1
ATOM 3768 C C . GLY B 1 235 ? 16.351 -29.599 -37.015 1.00 128.55 257 GLY B C 1
ATOM 3769 O O . GLY B 1 235 ? 17.057 -30.245 -36.245 1.00 128.61 257 GLY B O 1
ATOM 3770 N N . ILE B 1 236 ? 15.259 -30.095 -37.599 1.00 128.93 258 ILE B N 1
ATOM 3771 C CA . ILE B 1 236 ? 14.859 -31.480 -37.422 1.00 129.30 258 ILE B CA 1
ATOM 3772 C C . ILE B 1 236 ? 15.206 -32.266 -38.670 1.00 129.58 258 ILE B C 1
ATOM 3773 O O . ILE B 1 236 ? 14.976 -31.801 -39.797 1.00 129.64 258 ILE B O 1
ATOM 3778 N N . ALA B 1 237 ? 15.766 -33.455 -38.450 1.00 129.86 259 ALA B N 1
ATOM 3779 C CA . ALA B 1 237 ? 16.128 -34.375 -39.522 1.00 130.18 259 ALA B CA 1
ATOM 3780 C C . ALA B 1 237 ? 14.909 -34.724 -40.360 1.00 130.38 259 ALA B C 1
ATOM 3781 O O . ALA B 1 237 ? 13.821 -34.941 -39.821 1.00 130.50 259 ALA B O 1
ATOM 3783 N N . TRP B 1 238 ? 15.088 -34.760 -41.678 1.00 130.51 260 TRP B N 1
ATOM 3784 C CA . TRP B 1 238 ? 14.003 -35.148 -42.569 1.00 130.52 260 TRP B CA 1
ATOM 3785 C C . TRP B 1 238 ? 13.672 -36.644 -42.402 1.00 130.31 260 TRP B C 1
ATOM 3786 O O . TRP B 1 238 ? 14.577 -37.526 -42.321 1.00 130.33 260 TRP B O 1
ATOM 3797 N N . SER B 1 239 ? 12.352 -36.900 -42.329 1.00 130.10 261 SER B N 1
ATOM 3798 C CA . SER B 1 239 ? 11.834 -38.254 -42.427 1.00 129.88 261 SER B CA 1
ATOM 3799 C C . SER B 1 239 ? 10.736 -38.263 -43.479 1.00 129.80 261 SER B C 1
ATOM 3800 O O . SER B 1 239 ? 9.991 -37.280 -43.635 1.00 129.79 261 SER B O 1
ATOM 3803 N N . ASP B 1 240 ? 10.630 -39.378 -44.192 1.00 129.62 262 ASP B N 1
ATOM 3804 C CA . ASP B 1 240 ? 9.667 -39.476 -45.267 1.00 129.46 262 ASP B CA 1
ATOM 3805 C C . ASP B 1 240 ? 8.221 -39.588 -44.781 1.00 128.94 262 ASP B C 1
ATOM 3806 O O . ASP B 1 240 ? 7.292 -39.221 -45.510 1.00 128.97 262 ASP B O 1
ATOM 3811 N N . ALA B 1 241 ? 8.034 -40.073 -43.553 1.00 128.32 263 ALA B N 1
ATOM 3812 C CA . ALA B 1 241 ? 6.692 -40.212 -42.969 1.00 127.99 263 ALA B CA 1
ATOM 3813 C C . ALA B 1 241 ? 5.844 -38.934 -43.049 1.00 127.78 263 ALA B C 1
ATOM 3814 O O . ALA B 1 241 ? 4.617 -39.012 -43.107 1.00 127.67 263 ALA B O 1
ATOM 3816 N N . VAL B 1 242 ? 6.516 -37.778 -43.058 1.00 127.63 264 VAL B N 1
ATOM 3817 C CA . VAL B 1 242 ? 5.904 -36.439 -43.198 1.00 127.60 264 VAL B CA 1
ATOM 3818 C C . VAL B 1 242 ? 4.844 -36.272 -44.314 1.00 127.79 264 VAL B C 1
ATOM 3819 O O . VAL B 1 242 ? 3.770 -35.688 -44.089 1.00 127.83 264 VAL B O 1
ATOM 3823 N N . LEU B 1 243 ? 5.144 -36.788 -45.505 1.00 127.89 265 LEU B N 1
ATOM 3824 C CA . LEU B 1 243 ? 4.266 -36.615 -46.657 1.00 128.04 265 LEU B CA 1
ATOM 3825 C C . LEU B 1 243 ? 3.158 -37.669 -46.681 1.00 128.26 265 LEU B C 1
ATOM 3826 O O . LEU B 1 243 ? 2.170 -37.537 -47.438 1.00 128.49 265 LEU B O 1
ATOM 3831 N N . HIS B 1 244 ? 3.320 -38.698 -45.830 1.00 128.37 266 HIS B N 1
ATOM 3832 C CA . HIS B 1 244 ? 2.377 -39.821 -45.761 1.00 128.60 266 HIS B CA 1
ATOM 3833 C C . HIS B 1 244 ? 1.573 -39.834 -44.452 1.00 128.78 266 HIS B C 1
ATOM 3834 O O . HIS B 1 244 ? 1.369 -40.897 -43.841 1.00 128.94 266 HIS B O 1
ATOM 3841 N N . HIS B 1 245 ? 1.101 -38.646 -44.050 1.00 128.87 267 HIS B N 1
ATOM 3842 C CA . HIS B 1 245 ? 0.453 -38.442 -42.748 1.00 128.84 267 HIS B CA 1
ATOM 3843 C C . HIS B 1 245 ? -0.866 -39.201 -42.609 1.00 129.03 267 HIS B C 1
ATOM 3844 O O . HIS B 1 245 ? -1.207 -39.686 -41.521 1.00 128.94 267 HIS B O 1
ATOM 3851 N N . GLU B 1 246 ? -1.593 -39.301 -43.722 1.00 129.35 268 GLU B N 1
ATOM 3852 C CA . GLU B 1 246 ? -2.876 -40.002 -43.772 1.00 129.89 268 GLU B CA 1
ATOM 3853 C C . GLU B 1 246 ? -2.783 -41.465 -43.306 1.00 130.32 268 GLU B C 1
ATOM 3854 O O . GLU B 1 246 ? -3.748 -42.014 -42.763 1.00 130.39 268 GLU B O 1
ATOM 3860 N N . ASP B 1 247 ? -1.616 -42.078 -43.496 1.00 130.90 269 ASP B N 1
ATOM 3861 C CA . ASP B 1 247 ? -1.422 -43.489 -43.169 1.00 131.54 269 ASP B CA 1
ATOM 3862 C C . ASP B 1 247 ? -1.105 -43.745 -41.696 1.00 132.01 269 ASP B C 1
ATOM 3863 O O . ASP B 1 247 ? -1.038 -44.901 -41.272 1.00 132.17 269 ASP B O 1
ATOM 3868 N N . LEU B 1 248 ? -0.937 -42.671 -40.920 1.00 132.64 270 LEU B N 1
ATOM 3869 C CA . LEU B 1 248 ? -0.446 -42.769 -39.532 1.00 133.27 270 LEU B CA 1
ATOM 3870 C C . LEU B 1 248 ? -1.398 -42.248 -38.422 1.00 133.71 270 LEU B C 1
ATOM 3871 O O . LEU B 1 248 ? -0.972 -42.080 -37.265 1.00 133.63 270 LEU B O 1
ATOM 3876 N N . ILE B 1 249 ? -2.675 -42.003 -38.771 1.00 134.32 271 ILE B N 1
ATOM 3877 C CA . ILE B 1 249 ? -3.680 -41.540 -37.793 1.00 134.90 271 ILE B CA 1
ATOM 3878 C C . ILE B 1 249 ? -4.050 -42.673 -36.830 1.00 135.30 271 ILE B C 1
ATOM 3879 O O . ILE B 1 249 ? -4.343 -43.800 -37.254 1.00 135.34 271 ILE B O 1
ATOM 3884 N N . GLY B 1 250 ? -4.013 -42.359 -35.534 1.00 135.78 272 GLY B N 1
ATOM 3885 C CA . GLY B 1 250 ? -4.266 -43.337 -34.474 1.00 136.29 272 GLY B CA 1
ATOM 3886 C C . GLY B 1 250 ? -3.129 -44.330 -34.270 1.00 136.64 272 GLY B C 1
ATOM 3887 O O . GLY B 1 250 ? -3.194 -45.170 -33.366 1.00 136.73 272 GLY B O 1
ATOM 3888 N N . LYS B 1 251 ? -2.093 -44.234 -35.109 1.00 136.92 273 LYS B N 1
ATOM 3889 C CA . LYS B 1 251 ? -0.926 -45.125 -35.043 1.00 137.15 273 LYS B CA 1
ATOM 3890 C C . LYS B 1 251 ? 0.162 -44.530 -34.138 1.00 136.94 273 LYS B C 1
ATOM 3891 O O . LYS B 1 251 ? 0.401 -43.302 -34.190 1.00 136.97 273 LYS B O 1
ATOM 3897 N N . PRO B 1 252 ? 0.805 -45.395 -33.296 1.00 136.74 274 PRO B N 1
ATOM 3898 C CA . PRO B 1 252 ? 1.894 -45.024 -32.360 1.00 136.36 274 PRO B CA 1
ATOM 3899 C C . PRO B 1 252 ? 3.087 -44.249 -32.969 1.00 135.79 274 PRO B C 1
ATOM 3900 O O . PRO B 1 252 ? 3.604 -44.634 -34.025 1.00 135.76 274 PRO B O 1
ATOM 3904 N N . GLY B 1 253 ? 3.505 -43.171 -32.292 1.00 135.05 275 GLY B N 1
ATOM 3905 C CA . GLY B 1 253 ? 4.601 -42.290 -32.751 1.00 133.97 275 GLY B CA 1
ATOM 3906 C C . GLY B 1 253 ? 4.164 -41.244 -33.771 1.00 133.23 275 GLY B C 1
ATOM 3907 O O . GLY B 1 253 ? 4.963 -40.383 -34.178 1.00 132.96 275 GLY B O 1
ATOM 3908 N N . GLY B 1 254 ? 2.879 -41.326 -34.164 1.00 132.63 276 GLY B N 1
ATOM 3909 C CA . GLY B 1 254 ? 2.297 -40.505 -35.227 1.00 131.75 276 GLY B CA 1
ATOM 3910 C C . GLY B 1 254 ? 1.113 -39.629 -34.776 1.00 131.11 276 GLY B C 1
ATOM 3911 O O . GLY B 1 254 ? 1.154 -38.990 -33.692 1.00 130.95 276 GLY B O 1
ATOM 3912 N N . VAL B 1 255 ? 0.056 -39.624 -35.609 1.00 130.48 277 VAL B N 1
ATOM 3913 C CA . VAL B 1 255 ? -1.019 -38.598 -35.544 1.00 129.80 277 VAL B CA 1
ATOM 3914 C C . VAL B 1 255 ? -2.233 -38.970 -34.682 1.00 129.45 277 VAL B C 1
ATOM 3915 O O . VAL B 1 255 ? -3.054 -39.815 -35.057 1.00 129.30 277 VAL B O 1
ATOM 3919 N N . SER B 1 256 ? -2.340 -38.301 -33.535 1.00 129.13 278 SER B N 1
ATOM 3920 C CA . SER B 1 256 ? -3.471 -38.469 -32.633 1.00 128.93 278 SER B CA 1
ATOM 3921 C C . SER B 1 256 ? -4.499 -37.359 -32.876 1.00 128.83 278 SER B C 1
ATOM 3922 O O . SER B 1 256 ? -4.151 -36.168 -32.898 1.00 128.76 278 SER B O 1
ATOM 3925 N N . LEU B 1 257 ? -5.761 -37.756 -33.060 1.00 128.77 279 LEU B N 1
ATOM 3926 C CA . LEU B 1 257 ? -6.833 -36.805 -33.382 1.00 128.73 279 LEU B CA 1
ATOM 3927 C C . LEU B 1 257 ? -8.007 -36.856 -32.385 1.00 128.73 279 LEU B C 1
ATOM 3928 O O . LEU B 1 257 ? -8.269 -37.903 -31.759 1.00 128.78 279 LEU B O 1
ATOM 3933 N N . SER B 1 258 ? -8.689 -35.710 -32.232 1.00 128.77 280 SER B N 1
ATOM 3934 C CA . SER B 1 258 ? -9.980 -35.642 -31.532 1.00 128.79 280 SER B CA 1
ATOM 3935 C C . SER B 1 258 ? -11.108 -35.857 -32.560 1.00 128.80 280 SER B C 1
ATOM 3936 O O . SER B 1 258 ? -11.053 -35.308 -33.682 1.00 128.64 280 SER B O 1
ATOM 3939 N N . LYS B 1 259 ? -12.112 -36.663 -32.189 1.00 128.82 281 LYS B N 1
ATOM 3940 C CA . LYS B 1 259 ? -13.228 -36.961 -33.102 1.00 128.99 281 LYS B CA 1
ATOM 3941 C C . LYS B 1 259 ? -14.300 -35.847 -33.142 1.00 128.57 281 LYS B C 1
ATOM 3942 O O . LYS B 1 259 ? -15.271 -35.937 -33.918 1.00 128.65 281 LYS B O 1
ATOM 3948 N N . ILE B 1 260 ? -14.108 -34.806 -32.318 1.00 127.97 282 ILE B N 1
ATOM 3949 C CA . ILE B 1 260 ? -15.031 -33.651 -32.263 1.00 127.29 282 ILE B CA 1
ATOM 3950 C C . ILE B 1 260 ? -14.415 -32.267 -32.632 1.00 126.96 282 ILE B C 1
ATOM 3951 O O . ILE B 1 260 ? -15.124 -31.246 -32.615 1.00 126.91 282 ILE B O 1
ATOM 3956 N N . GLU B 1 261 ? -13.117 -32.247 -32.982 1.00 126.51 283 GLU B N 1
ATOM 3957 C CA . GLU B 1 261 ? -12.486 -31.090 -33.660 1.00 126.02 283 GLU B CA 1
ATOM 3958 C C . GLU B 1 261 ? -13.064 -30.884 -35.080 1.00 125.88 283 GLU B C 1
ATOM 3959 O O . GLU B 1 261 ? -13.436 -31.852 -35.762 1.00 125.69 283 GLU B O 1
ATOM 3965 N N . ARG B 1 262 ? -13.129 -29.623 -35.513 1.00 125.79 284 ARG B N 1
ATOM 3966 C CA . ARG B 1 262 ? -13.849 -29.242 -36.739 1.00 125.82 284 ARG B CA 1
ATOM 3967 C C . ARG B 1 262 ? -13.070 -29.528 -38.022 1.00 125.64 284 ARG B C 1
ATOM 3968 O O . ARG B 1 262 ? -13.664 -29.737 -39.083 1.00 125.49 284 ARG B O 1
ATOM 3976 N N . VAL B 1 267 ? -8.366 -33.341 -43.011 1.00 124.69 289 VAL B N 1
ATOM 3977 C CA . VAL B 1 267 ? -7.114 -33.828 -42.374 1.00 124.99 289 VAL B CA 1
ATOM 3978 C C . VAL B 1 267 ? -6.909 -35.346 -42.541 1.00 125.13 289 VAL B C 1
ATOM 3979 O O . VAL B 1 267 ? -5.774 -35.807 -42.772 1.00 124.95 289 VAL B O 1
ATOM 3983 N N . ILE B 1 268 ? -8.009 -36.106 -42.435 1.00 125.41 290 ILE B N 1
ATOM 3984 C CA . ILE B 1 268 ? -7.992 -37.575 -42.618 1.00 125.55 290 ILE B CA 1
ATOM 3985 C C . ILE B 1 268 ? -7.438 -38.009 -43.988 1.00 125.62 290 ILE B C 1
ATOM 3986 O O . ILE B 1 268 ? -6.820 -39.077 -44.104 1.00 125.73 290 ILE B O 1
ATOM 3991 N N . LYS B 1 269 ? -7.652 -37.165 -45.003 1.00 125.57 291 LYS B N 1
ATOM 3992 C CA . LYS B 1 269 ? -7.129 -37.379 -46.364 1.00 125.56 291 LYS B CA 1
ATOM 3993 C C . LYS B 1 269 ? -5.703 -36.811 -46.524 1.00 125.10 291 LYS B C 1
ATOM 3994 O O . LYS B 1 269 ? -5.320 -35.912 -45.762 1.00 125.05 291 LYS B O 1
ATOM 4000 N N . PRO B 1 270 ? -4.911 -37.337 -47.504 1.00 124.72 292 PRO B N 1
ATOM 4001 C CA . PRO B 1 270 ? -3.594 -36.744 -47.797 1.00 124.41 292 PRO B CA 1
ATOM 4002 C C . PRO B 1 270 ? -3.712 -35.319 -48.346 1.00 124.18 292 PRO B C 1
ATOM 4003 O O . PRO B 1 270 ? -4.830 -34.839 -48.604 1.00 124.15 292 PRO B O 1
ATOM 4007 N N . VAL B 1 271 ? -2.562 -34.656 -48.505 1.00 123.90 293 VAL B N 1
ATOM 4008 C CA . VAL B 1 271 ? -2.478 -33.306 -49.085 1.00 123.68 293 VAL B CA 1
ATOM 4009 C C . VAL B 1 271 ? -3.306 -33.183 -50.400 1.00 123.62 293 VAL B C 1
ATOM 4010 O O . VAL B 1 271 ? -2.835 -33.600 -51.468 1.00 123.52 293 VAL B O 1
ATOM 4014 N N . ASN B 1 272 ? -4.536 -32.639 -50.310 1.00 123.58 294 ASN B N 1
ATOM 4015 C CA . ASN B 1 272 ? -5.419 -32.415 -51.506 1.00 123.56 294 ASN B CA 1
ATOM 4016 C C . ASN B 1 272 ? -5.698 -30.930 -51.894 1.00 123.72 294 ASN B C 1
ATOM 4017 O O . ASN B 1 272 ? -5.706 -30.038 -51.028 1.00 123.89 294 ASN B O 1
ATOM 4022 N N . LEU B 1 273 ? -5.927 -30.684 -53.194 1.00 123.76 295 LEU B N 1
ATOM 4023 C CA . LEU B 1 273 ? -6.053 -29.316 -53.742 1.00 124.00 295 LEU B CA 1
ATOM 4024 C C . LEU B 1 273 ? -7.422 -28.640 -53.536 1.00 124.24 295 LEU B C 1
ATOM 4025 O O . LEU B 1 273 ? -7.606 -27.458 -53.909 1.00 124.26 295 LEU B O 1
ATOM 4030 N N . GLU B 1 274 ? -8.368 -29.393 -52.937 1.00 124.50 296 GLU B N 1
ATOM 4031 C CA . GLU B 1 274 ? -9.800 -29.064 -53.013 1.00 124.76 296 GLU B CA 1
ATOM 4032 C C . GLU B 1 274 ? -10.239 -27.783 -52.286 1.00 124.39 296 GLU B C 1
ATOM 4033 O O . GLU B 1 274 ? -11.170 -27.093 -52.735 1.00 124.22 296 GLU B O 1
ATOM 4039 N N . ALA B 1 275 ? -9.562 -27.465 -51.184 1.00 124.09 297 ALA B N 1
ATOM 4040 C CA . ALA B 1 275 ? -9.952 -26.330 -50.345 1.00 123.92 297 ALA B CA 1
ATOM 4041 C C . ALA B 1 275 ? -9.390 -24.963 -50.786 1.00 123.89 297 ALA B C 1
ATOM 4042 O O . ALA B 1 275 ? -9.784 -23.920 -50.220 1.00 123.91 297 ALA B O 1
ATOM 4044 N N . LEU B 1 276 ? -8.506 -24.975 -51.805 1.00 123.81 298 LEU B N 1
ATOM 4045 C CA . LEU B 1 276 ? -7.705 -23.791 -52.218 1.00 123.64 298 LEU B CA 1
ATOM 4046 C C . LEU B 1 276 ? -8.476 -22.538 -52.672 1.00 123.50 298 LEU B C 1
ATOM 4047 O O . LEU B 1 276 ? -8.328 -21.454 -52.085 1.00 123.31 298 LEU B O 1
ATOM 4052 N N . SER B 1 277 ? -9.279 -22.691 -53.724 1.00 123.45 299 SER B N 1
ATOM 4053 C CA . SER B 1 277 ? -9.976 -21.558 -54.340 1.00 123.46 299 SER B CA 1
ATOM 4054 C C . SER B 1 277 ? -11.505 -21.656 -54.265 1.00 123.35 299 SER B C 1
ATOM 4055 O O . SER B 1 277 ? -12.202 -20.903 -54.948 1.00 123.39 299 SER B O 1
ATOM 4058 N N . LYS B 1 278 ? -12.029 -22.568 -53.443 1.00 123.13 300 LYS B N 1
ATOM 4059 C CA . LYS B 1 278 ? -13.475 -22.841 -53.451 1.00 122.95 300 LYS B CA 1
ATOM 4060 C C . LYS B 1 278 ? -14.281 -21.648 -52.927 1.00 122.86 300 LYS B C 1
ATOM 4061 O O . LYS B 1 278 ? -15.483 -21.515 -53.210 1.00 122.80 300 LYS B O 1
ATOM 4067 N N . TRP B 1 279 ? -13.582 -20.784 -52.186 1.00 122.64 301 TRP B N 1
ATOM 4068 C CA . TRP B 1 279 ? -14.131 -19.562 -51.595 1.00 122.42 301 TRP B CA 1
ATOM 4069 C C . TRP B 1 279 ? -14.639 -18.562 -52.641 1.00 122.57 301 TRP B C 1
ATOM 4070 O O . TRP B 1 279 ? -15.617 -17.849 -52.388 1.00 122.49 301 TRP B O 1
ATOM 4081 N N . THR B 1 280 ? -13.956 -18.499 -53.792 1.00 122.79 302 THR B N 1
ATOM 4082 C CA . THR B 1 280 ? -14.235 -17.476 -54.812 1.00 123.13 302 THR B CA 1
ATOM 4083 C C . THR B 1 280 ? -15.602 -17.668 -55.484 1.00 123.39 302 THR B C 1
ATOM 4084 O O . THR B 1 280 ? -15.969 -18.781 -55.878 1.00 123.39 302 THR B O 1
ATOM 4088 N N . GLY B 1 281 ? -16.352 -16.568 -55.569 1.00 123.65 303 GLY B N 1
ATOM 4089 C CA . GLY B 1 281 ? -17.709 -16.567 -56.108 1.00 123.88 303 GLY B CA 1
ATOM 4090 C C . GLY B 1 281 ? -18.774 -16.393 -55.037 1.00 124.04 303 GLY B C 1
ATOM 4091 O O . GLY B 1 281 ? -19.868 -15.893 -55.304 1.00 124.28 303 GLY B O 1
ATOM 4092 N N . HIS B 1 282 ? -18.452 -16.795 -53.817 1.00 124.11 304 HIS B N 1
ATOM 4093 C CA . HIS B 1 282 ? -19.435 -16.807 -52.748 1.00 124.35 304 HIS B CA 1
ATOM 4094 C C . HIS B 1 282 ? -19.359 -15.543 -51.891 1.00 123.94 304 HIS B C 1
ATOM 4095 O O . HIS B 1 282 ? -20.096 -15.408 -50.903 1.00 124.09 304 HIS B O 1
ATOM 4102 N N . ILE B 1 283 ? -18.481 -14.615 -52.285 1.00 123.30 305 ILE B N 1
ATOM 4103 C CA . ILE B 1 283 ? -18.289 -13.368 -51.545 1.00 122.62 305 ILE B CA 1
ATOM 4104 C C . ILE B 1 283 ? -19.306 -12.317 -52.010 1.00 122.12 305 ILE B C 1
ATOM 4105 O O . ILE B 1 283 ? -19.404 -12.051 -53.218 1.00 121.83 305 ILE B O 1
ATOM 4110 N N . PRO B 1 284 ? -20.070 -11.729 -51.053 1.00 121.64 306 PRO B N 1
ATOM 4111 C CA . PRO B 1 284 ? -20.972 -10.633 -51.389 1.00 121.28 306 PRO B CA 1
ATOM 4112 C C . PRO B 1 284 ? -20.196 -9.570 -52.160 1.00 121.17 306 PRO B C 1
ATOM 4113 O O . PRO B 1 284 ? -19.201 -9.041 -51.636 1.00 121.18 306 PRO B O 1
ATOM 4117 N N . GLY B 1 285 ? -20.630 -9.294 -53.404 1.00 121.09 307 GLY B N 1
ATOM 4118 C CA . GLY B 1 285 ? -19.987 -8.303 -54.282 1.00 120.77 307 GLY B CA 1
ATOM 4119 C C . GLY B 1 285 ? -19.475 -7.047 -53.584 1.00 120.73 307 GLY B C 1
ATOM 4120 O O . GLY B 1 285 ? -18.381 -6.575 -53.893 1.00 120.55 307 GLY B O 1
ATOM 4121 N N . ASP B 1 286 ? -20.256 -6.515 -52.636 1.00 120.76 308 ASP B N 1
ATOM 4122 C CA . ASP B 1 286 ? -19.878 -5.309 -51.885 1.00 120.89 308 ASP B CA 1
ATOM 4123 C C . ASP B 1 286 ? -18.608 -5.488 -51.041 1.00 120.78 308 ASP B C 1
ATOM 4124 O O . ASP B 1 286 ? -17.782 -4.567 -50.947 1.00 120.75 308 ASP B O 1
ATOM 4129 N N . VAL B 1 287 ? -18.470 -6.667 -50.421 1.00 120.73 309 VAL B N 1
ATOM 4130 C CA . VAL B 1 287 ? -17.288 -7.010 -49.613 1.00 120.54 309 VAL B CA 1
ATOM 4131 C C . VAL B 1 287 ? -16.076 -7.247 -50.535 1.00 120.45 309 VAL B C 1
ATOM 4132 O O . VAL B 1 287 ? -14.937 -6.944 -50.155 1.00 120.17 309 VAL B O 1
ATOM 4136 N N . VAL B 1 288 ? -16.348 -7.753 -51.749 1.00 120.63 310 VAL B N 1
ATOM 4137 C CA . VAL B 1 288 ? -15.336 -7.900 -52.816 1.00 120.93 310 VAL B CA 1
ATOM 4138 C C . VAL B 1 288 ? -14.895 -6.534 -53.393 1.00 121.29 310 VAL B C 1
ATOM 4139 O O . VAL B 1 288 ? -13.809 -6.399 -53.991 1.00 121.07 310 VAL B O 1
ATOM 4143 N N . ARG B 1 289 ? -15.760 -5.535 -53.217 1.00 121.79 311 ARG B N 1
ATOM 4144 C CA . ARG B 1 289 ? -15.523 -4.166 -53.680 1.00 122.18 311 ARG B CA 1
ATOM 4145 C C . ARG B 1 289 ? -14.655 -3.400 -52.678 1.00 122.18 311 ARG B C 1
ATOM 4146 O O . ARG B 1 289 ? -13.693 -2.724 -53.055 1.00 122.09 311 ARG B O 1
ATOM 4154 N N . ASP B 1 290 ? -15.003 -3.528 -51.400 1.00 122.21 312 ASP B N 1
ATOM 4155 C CA . ASP B 1 290 ? -14.292 -2.860 -50.318 1.00 122.33 312 ASP B CA 1
ATOM 4156 C C . ASP B 1 290 ? -13.068 -3.666 -49.820 1.00 122.31 312 ASP B C 1
ATOM 4157 O O . ASP B 1 290 ? -12.493 -3.346 -48.776 1.00 122.36 312 ASP B O 1
ATOM 4162 N N . MET B 1 291 ? -12.659 -4.689 -50.575 1.00 122.26 313 MET B N 1
ATOM 4163 C CA . MET B 1 291 ? -11.698 -5.686 -50.081 1.00 122.24 313 MET B CA 1
ATOM 4164 C C . MET B 1 291 ? -10.467 -5.098 -49.416 1.00 122.48 313 MET B C 1
ATOM 4165 O O . MET B 1 291 ? -10.108 -5.512 -48.309 1.00 122.46 313 MET B O 1
ATOM 4170 N N . ALA B 1 292 ? -9.842 -4.129 -50.087 1.00 122.81 314 ALA B N 1
ATOM 4171 C CA . ALA B 1 292 ? -8.567 -3.561 -49.631 1.00 123.25 314 ALA B CA 1
ATOM 4172 C C . ALA B 1 292 ? -8.642 -2.738 -48.330 1.00 123.50 314 ALA B C 1
ATOM 4173 O O . ALA B 1 292 ? -7.634 -2.577 -47.638 1.00 123.67 314 ALA B O 1
ATOM 4175 N N . GLN B 1 293 ? -9.822 -2.224 -47.996 1.00 123.72 315 GLN B N 1
ATOM 4176 C CA . GLN B 1 293 ? -9.997 -1.488 -46.744 1.00 123.94 315 GLN B CA 1
ATOM 4177 C C . GLN B 1 293 ? -10.268 -2.453 -45.592 1.00 123.84 315 GLN B C 1
ATOM 4178 O O . GLN B 1 293 ? -9.721 -2.268 -44.501 1.00 123.91 315 GLN B O 1
ATOM 4184 N N . ILE B 1 294 ? -11.104 -3.472 -45.848 1.00 123.68 316 ILE B N 1
ATOM 4185 C CA . ILE B 1 294 ? -11.505 -4.485 -44.842 1.00 123.45 316 ILE B CA 1
ATOM 4186 C C . ILE B 1 294 ? -10.318 -5.320 -44.368 1.00 123.46 316 ILE B C 1
ATOM 4187 O O . ILE B 1 294 ? -10.208 -5.638 -43.168 1.00 123.40 316 ILE B O 1
ATOM 4192 N N . ALA B 1 295 ? -9.444 -5.670 -45.319 1.00 123.39 317 ALA B N 1
ATOM 4193 C CA . ALA B 1 295 ? -8.195 -6.383 -45.029 1.00 123.28 317 ALA B CA 1
ATOM 4194 C C . ALA B 1 295 ? -6.966 -5.820 -45.798 1.00 123.22 317 ALA B C 1
ATOM 4195 O O . ALA B 1 295 ? -6.591 -6.368 -46.850 1.00 123.30 317 ALA B O 1
ATOM 4197 N N . PRO B 1 296 ? -6.332 -4.727 -45.281 1.00 123.08 318 PRO B N 1
ATOM 4198 C CA . PRO B 1 296 ? -5.073 -4.263 -45.899 1.00 122.99 318 PRO B CA 1
ATOM 4199 C C . PRO B 1 296 ? -3.952 -5.288 -45.730 1.00 123.02 318 PRO B C 1
ATOM 4200 O O . PRO B 1 296 ? -2.942 -5.226 -46.438 1.00 122.82 318 PRO B O 1
ATOM 4204 N N . MET B 1 297 ? -4.167 -6.221 -44.796 1.00 123.22 319 MET B N 1
ATOM 4205 C CA . MET B 1 297 ? -3.239 -7.313 -44.473 1.00 123.43 319 MET B CA 1
ATOM 4206 C C . MET B 1 297 ? -3.005 -8.301 -45.614 1.00 123.51 319 MET B C 1
ATOM 4207 O O . MET B 1 297 ? -1.865 -8.691 -45.873 1.00 123.61 319 MET B O 1
ATOM 4212 N N . LEU B 1 298 ? -4.070 -8.721 -46.289 1.00 123.60 320 LEU B N 1
ATOM 4213 C CA . LEU B 1 298 ? -3.890 -9.570 -47.462 1.00 123.81 320 LEU B CA 1
ATOM 4214 C C . LEU B 1 298 ? -2.737 -9.005 -48.308 1.00 124.11 320 LEU B C 1
ATOM 4215 O O . LEU B 1 298 ? -1.768 -9.719 -48.590 1.00 123.87 320 LEU B O 1
ATOM 4220 N N . ALA B 1 299 ? -2.838 -7.712 -48.648 1.00 124.66 321 ALA B N 1
ATOM 4221 C CA . ALA B 1 299 ? -1.871 -7.003 -49.510 1.00 125.18 321 ALA B CA 1
ATOM 4222 C C . ALA B 1 299 ? -0.416 -7.121 -49.045 1.00 125.53 321 ALA B C 1
ATOM 4223 O O . ALA B 1 299 ? 0.450 -7.499 -49.834 1.00 125.55 321 ALA B O 1
ATOM 4225 N N . GLN B 1 300 ? -0.155 -6.802 -47.774 1.00 125.99 322 GLN B N 1
ATOM 4226 C CA . GLN B 1 300 ? 1.204 -6.864 -47.216 1.00 126.57 322 GLN B CA 1
ATOM 4227 C C . GLN B 1 300 ? 1.700 -8.313 -47.035 1.00 126.20 322 GLN B C 1
ATOM 4228 O O . GLN B 1 300 ? 2.897 -8.565 -47.151 1.00 126.11 322 GLN B O 1
ATOM 4234 N N . LEU B 1 301 ? 0.779 -9.249 -46.752 1.00 126.01 323 LEU B N 1
ATOM 4235 C CA . LEU B 1 301 ? 1.093 -10.689 -46.644 1.00 125.78 323 LEU B CA 1
ATOM 4236 C C . LEU B 1 301 ? 1.499 -11.294 -47.980 1.00 125.70 323 LEU B C 1
ATOM 4237 O O . LEU B 1 301 ? 2.075 -12.396 -48.032 1.00 125.52 323 LEU B O 1
ATOM 4242 N N . GLY B 1 302 ? 1.166 -10.577 -49.054 1.00 125.73 324 GLY B N 1
ATOM 4243 C CA . GLY B 1 302 ? 1.421 -11.037 -50.415 1.00 125.65 324 GLY B CA 1
ATOM 4244 C C . GLY B 1 302 ? 0.158 -11.511 -51.122 1.00 125.57 324 GLY B C 1
ATOM 4245 O O . GLY B 1 302 ? 0.228 -12.111 -52.198 1.00 125.54 324 GLY B O 1
ATOM 4246 N N . TYR B 1 303 ? -0.998 -11.255 -50.518 1.00 125.45 325 TYR B N 1
ATOM 4247 C CA . TYR B 1 303 ? -2.261 -11.598 -51.154 1.00 125.41 325 TYR B CA 1
ATOM 4248 C C . TYR B 1 303 ? -2.861 -10.386 -51.859 1.00 125.80 325 TYR B C 1
ATOM 4249 O O . TYR B 1 303 ? -3.075 -9.338 -51.238 1.00 125.99 325 TYR B O 1
ATOM 4258 N N . ASP B 1 304 ? -3.120 -10.544 -53.163 1.00 125.99 326 ASP B N 1
ATOM 4259 C CA . ASP B 1 304 ? -3.796 -9.530 -53.967 1.00 126.14 326 ASP B CA 1
ATOM 4260 C C . ASP B 1 304 ? -5.296 -9.446 -53.624 1.00 126.19 326 ASP B C 1
ATOM 4261 O O . ASP B 1 304 ? -6.055 -10.377 -53.956 1.00 125.90 326 ASP B O 1
ATOM 4266 N N . PRO B 1 305 ? -5.724 -8.317 -52.982 1.00 126.40 327 PRO B N 1
ATOM 4267 C CA . PRO B 1 305 ? -7.115 -8.132 -52.517 1.00 126.59 327 PRO B CA 1
ATOM 4268 C C . PRO B 1 305 ? -8.081 -8.006 -53.693 1.00 126.90 327 PRO B C 1
ATOM 4269 O O . PRO B 1 305 ? -9.310 -8.172 -53.527 1.00 126.77 327 PRO B O 1
ATOM 4273 N N . TYR B 1 306 ? -7.496 -7.734 -54.871 1.00 127.26 328 TYR B N 1
ATOM 4274 C CA . TYR B 1 306 ? -8.236 -7.478 -56.102 1.00 127.60 328 TYR B CA 1
ATOM 4275 C C . TYR B 1 306 ? -8.187 -8.646 -57.100 1.00 127.30 328 TYR B C 1
ATOM 4276 O O . TYR B 1 306 ? -9.015 -8.713 -58.014 1.00 127.37 328 TYR B O 1
ATOM 4285 N N . ALA B 1 307 ? -7.240 -9.571 -56.916 1.00 126.95 329 ALA B N 1
ATOM 4286 C CA . ALA B 1 307 ? -7.281 -10.821 -57.662 1.00 126.77 329 ALA B CA 1
ATOM 4287 C C . ALA B 1 307 ? -8.314 -11.744 -57.018 1.00 126.88 329 ALA B C 1
ATOM 4288 O O . ALA B 1 307 ? -8.263 -11.990 -55.804 1.00 126.81 329 ALA B O 1
ATOM 4290 N N . ASN B 1 308 ? -9.263 -12.226 -57.829 1.00 127.07 330 ASN B N 1
ATOM 4291 C CA . ASN B 1 308 ? -10.351 -13.098 -57.339 1.00 127.38 330 ASN B CA 1
ATOM 4292 C C . ASN B 1 308 ? -10.494 -14.455 -58.069 1.00 127.26 330 ASN B C 1
ATOM 4293 O O . ASN B 1 308 ? -11.397 -14.616 -58.897 1.00 127.22 330 ASN B O 1
ATOM 4298 N N . PRO B 1 309 ? -9.627 -15.448 -57.738 1.00 127.18 331 PRO B N 1
ATOM 4299 C CA . PRO B 1 309 ? -8.553 -15.402 -56.725 1.00 126.85 331 PRO B CA 1
ATOM 4300 C C . PRO B 1 309 ? -7.238 -14.800 -57.263 1.00 126.40 331 PRO B C 1
ATOM 4301 O O . PRO B 1 309 ? -7.164 -14.479 -58.458 1.00 126.20 331 PRO B O 1
ATOM 4305 N N . PRO B 1 310 ? -6.222 -14.598 -56.379 1.00 126.07 332 PRO B N 1
ATOM 4306 C CA . PRO B 1 310 ? -4.873 -14.493 -56.938 1.00 125.77 332 PRO B CA 1
ATOM 4307 C C . PRO B 1 310 ? -4.516 -15.836 -57.592 1.00 125.67 332 PRO B C 1
ATOM 4308 O O . PRO B 1 310 ? -5.210 -16.847 -57.348 1.00 125.81 332 PRO B O 1
ATOM 4312 N N . ASN B 1 311 ? -3.478 -15.854 -58.435 1.00 125.35 333 ASN B N 1
ATOM 4313 C CA . ASN B 1 311 ? -2.949 -17.129 -58.926 1.00 124.91 333 ASN B CA 1
ATOM 4314 C C . ASN B 1 311 ? -1.880 -17.664 -57.982 1.00 124.82 333 ASN B C 1
ATOM 4315 O O . ASN B 1 311 ? -0.726 -17.205 -57.979 1.00 124.70 333 ASN B O 1
ATOM 4320 N N . TYR B 1 312 ? -2.292 -18.647 -57.188 1.00 124.82 334 TYR B N 1
ATOM 4321 C CA . TYR B 1 312 ? -1.497 -19.168 -56.085 1.00 124.82 334 TYR B CA 1
ATOM 4322 C C . TYR B 1 312 ? -0.228 -19.906 -56.564 1.00 124.91 334 TYR B C 1
ATOM 4323 O O . TYR B 1 312 ? 0.831 -19.814 -55.937 1.00 124.88 334 TYR B O 1
ATOM 4332 N N . GLY B 1 313 ? -0.341 -20.627 -57.676 1.00 125.08 335 GLY B N 1
ATOM 4333 C CA . GLY B 1 313 ? 0.774 -21.403 -58.219 1.00 125.38 335 GLY B CA 1
ATOM 4334 C C . GLY B 1 313 ? 0.311 -22.725 -58.815 1.00 125.69 335 GLY B C 1
ATOM 4335 O O . GLY B 1 313 ? -0.900 -22.952 -58.993 1.00 125.71 335 GLY B O 1
ATOM 4336 N N . ASN B 1 314 ? 1.277 -23.600 -59.114 1.00 126.00 336 ASN B N 1
ATOM 4337 C CA . ASN B 1 314 ? 1.021 -24.875 -59.817 1.00 126.26 336 ASN B CA 1
ATOM 4338 C C . ASN B 1 314 ? 1.357 -26.138 -59.008 1.00 126.32 336 ASN B C 1
ATOM 4339 O O . ASN B 1 314 ? 2.472 -26.257 -58.482 1.00 126.30 336 ASN B O 1
ATOM 4344 N N . PRO B 1 315 ? 0.399 -27.094 -58.924 1.00 126.41 337 PRO B N 1
ATOM 4345 C CA . PRO B 1 315 ? 0.590 -28.256 -58.044 1.00 126.46 337 PRO B CA 1
ATOM 4346 C C . PRO B 1 315 ? 1.709 -29.214 -58.458 1.00 126.50 337 PRO B C 1
ATOM 4347 O O . PRO B 1 315 ? 2.019 -29.359 -59.649 1.00 126.28 337 PRO B O 1
ATOM 4351 N N . ASP B 1 316 ? 2.319 -29.829 -57.445 1.00 126.73 338 ASP B N 1
ATOM 4352 C CA . ASP B 1 316 ? 3.224 -30.956 -57.620 1.00 126.86 338 ASP B CA 1
ATOM 4353 C C . ASP B 1 316 ? 2.412 -32.106 -58.212 1.00 126.76 338 ASP B C 1
ATOM 4354 O O . ASP B 1 316 ? 1.225 -32.268 -57.863 1.00 126.64 338 ASP B O 1
ATOM 4359 N N . PRO B 1 317 ? 3.036 -32.909 -59.106 1.00 126.67 339 PRO B N 1
ATOM 4360 C CA . PRO B 1 317 ? 2.395 -34.155 -59.549 1.00 126.67 339 PRO B CA 1
ATOM 4361 C C . PRO B 1 317 ? 1.967 -35.022 -58.356 1.00 126.68 339 PRO B C 1
ATOM 4362 O O . PRO B 1 317 ? 0.982 -35.772 -58.466 1.00 126.64 339 PRO B O 1
ATOM 4366 N N . PHE B 1 318 ? 2.695 -34.891 -57.233 1.00 126.75 340 PHE B N 1
ATOM 4367 C CA . PHE B 1 318 ? 2.367 -35.591 -55.983 1.00 127.01 340 PHE B CA 1
ATOM 4368 C C . PHE B 1 318 ? 1.022 -35.170 -55.340 1.00 126.98 340 PHE B C 1
ATOM 4369 O O . PHE B 1 318 ? 0.291 -36.027 -54.803 1.00 127.04 340 PHE B O 1
ATOM 4377 N N . VAL B 1 319 ? 0.706 -33.869 -55.388 1.00 126.86 341 VAL B N 1
ATOM 4378 C CA . VAL B 1 319 ? -0.540 -33.329 -54.792 1.00 126.63 341 VAL B CA 1
ATOM 4379 C C . VAL B 1 319 ? -1.787 -33.578 -55.672 1.00 126.53 341 VAL B C 1
ATOM 4380 O O . VAL B 1 319 ? -2.906 -33.771 -55.150 1.00 126.28 341 VAL B O 1
ATOM 4384 N N . ILE B 1 320 ? -1.575 -33.568 -56.999 1.00 126.43 342 ILE B N 1
ATOM 4385 C CA . ILE B 1 320 ? -2.607 -33.928 -57.992 1.00 126.31 342 ILE B CA 1
ATOM 4386 C C . ILE B 1 320 ? -3.072 -35.400 -57.871 1.00 126.39 342 ILE B C 1
ATOM 4387 O O . ILE B 1 320 ? -4.282 -35.661 -57.793 1.00 126.33 342 ILE B O 1
ATOM 4392 N N . ASN B 1 321 ? -2.108 -36.337 -57.862 1.00 126.37 343 ASN B N 1
ATOM 4393 C CA . ASN B 1 321 ? -2.360 -37.779 -57.638 1.00 126.29 343 ASN B CA 1
ATOM 4394 C C . ASN B 1 321 ? -2.976 -38.072 -56.279 1.00 125.99 343 ASN B C 1
ATOM 4395 O O . ASN B 1 321 ? -3.693 -39.077 -56.123 1.00 125.93 343 ASN B O 1
ATOM 4400 N N . ASN B 1 322 ? -2.681 -37.195 -55.305 1.00 125.69 344 ASN B N 1
ATOM 4401 C CA . ASN B 1 322 ? -3.370 -37.198 -54.017 1.00 125.61 344 ASN B CA 1
ATOM 4402 C C . ASN B 1 322 ? -4.818 -36.682 -54.105 1.00 125.61 344 ASN B C 1
ATOM 4403 O O . ASN B 1 322 ? -5.728 -37.256 -53.446 1.00 125.68 344 ASN B O 1
ATOM 4408 N N . THR B 1 323 ? -5.030 -35.613 -54.903 1.00 125.52 345 THR B N 1
ATOM 4409 C CA . THR B 1 323 ? -6.385 -35.059 -55.133 1.00 125.43 345 THR B CA 1
ATOM 4410 C C . THR B 1 323 ? -7.270 -36.096 -55.833 1.00 125.56 345 THR B C 1
ATOM 4411 O O . THR B 1 323 ? -8.477 -36.187 -55.541 1.00 125.38 345 THR B O 1
ATOM 4415 N N . GLN B 1 324 ? -6.629 -36.872 -56.736 1.00 125.74 346 GLN B N 1
ATOM 4416 C CA . GLN B 1 324 ? -7.250 -37.945 -57.544 1.00 125.92 346 GLN B CA 1
ATOM 4417 C C . GLN B 1 324 ? -7.668 -39.221 -56.768 1.00 126.20 346 GLN B C 1
ATOM 4418 O O . GLN B 1 324 ? -8.762 -39.755 -57.022 1.00 126.16 346 GLN B O 1
ATOM 4424 N N . ARG B 1 325 ? -6.810 -39.710 -55.853 1.00 126.58 347 ARG B N 1
ATOM 4425 C CA . ARG B 1 325 ? -7.154 -40.846 -54.954 1.00 127.05 347 ARG B CA 1
ATOM 4426 C C . ARG B 1 325 ? -8.309 -40.526 -53.987 1.00 127.30 347 ARG B C 1
ATOM 4427 O O . ARG B 1 325 ? -9.089 -41.419 -53.632 1.00 127.16 347 ARG B O 1
ATOM 4435 N N . VAL B 1 326 ? -8.383 -39.259 -53.557 1.00 127.84 348 VAL B N 1
ATOM 4436 C CA . VAL B 1 326 ? -9.443 -38.733 -52.669 1.00 128.33 348 VAL B CA 1
ATOM 4437 C C . VAL B 1 326 ? -10.821 -38.602 -53.366 1.00 128.83 348 VAL B C 1
ATOM 4438 O O . VAL B 1 326 ? -11.848 -38.947 -52.773 1.00 128.75 348 VAL B O 1
ATOM 4442 N N . LEU B 1 327 ? -10.840 -38.106 -54.609 1.00 129.61 349 LEU B N 1
ATOM 4443 C CA . LEU B 1 327 ? -12.057 -38.108 -55.450 1.00 130.50 349 LEU B CA 1
ATOM 4444 C C . LEU B 1 327 ? -12.533 -39.536 -55.809 1.00 131.67 349 LEU B C 1
ATOM 4445 O O . LEU B 1 327 ? -13.717 -39.749 -56.093 1.00 131.57 349 LEU B O 1
ATOM 4450 N N . LYS B 1 328 ? -11.601 -40.496 -55.800 1.00 133.33 350 LYS B N 1
ATOM 4451 C CA . LYS B 1 328 ? -11.889 -41.917 -56.076 1.00 135.00 350 LYS B CA 1
ATOM 4452 C C . LYS B 1 328 ? -12.412 -42.677 -54.848 1.00 136.07 350 LYS B C 1
ATOM 4453 O O . LYS B 1 328 ? -13.086 -43.704 -54.996 1.00 136.34 350 LYS B O 1
ATOM 4459 N N . GLY B 1 329 ? -12.094 -42.178 -53.644 1.00 137.29 351 GLY B N 1
ATOM 4460 C CA . GLY B 1 329 ? -12.607 -42.755 -52.400 1.00 138.82 351 GLY B CA 1
ATOM 4461 C C . GLY B 1 329 ? -11.616 -43.631 -51.642 1.00 139.91 351 GLY B C 1
ATOM 4462 O O . GLY B 1 329 ? -12.001 -44.675 -51.087 1.00 140.13 351 GLY B O 1
ATOM 4463 N N . ASP B 1 330 ? -10.342 -43.204 -51.610 1.00 140.85 352 ASP B N 1
ATOM 4464 C CA . ASP B 1 330 ? -9.297 -43.924 -50.869 1.00 141.67 352 ASP B CA 1
ATOM 4465 C C . ASP B 1 330 ? -9.254 -43.444 -49.407 1.00 141.76 352 ASP B C 1
ATOM 4466 O O . ASP B 1 330 ? -9.449 -44.312 -48.477 1.00 141.95 352 ASP B O 1
ATOM 4471 N N . VAL C 1 39 ? -51.272 -44.906 -37.109 1.00 145.35 61 VAL C N 1
ATOM 4472 C CA . VAL C 1 39 ? -51.386 -44.206 -38.444 1.00 145.28 61 VAL C CA 1
ATOM 4473 C C . VAL C 1 39 ? -51.429 -42.687 -38.232 1.00 144.97 61 VAL C C 1
ATOM 4474 O O . VAL C 1 39 ? -52.484 -42.105 -38.000 1.00 144.88 61 VAL C O 1
ATOM 4478 N N . TYR C 1 40 ? -50.264 -42.053 -38.314 1.00 144.68 62 TYR C N 1
ATOM 4479 C CA . TYR C 1 40 ? -50.148 -40.636 -38.003 1.00 144.41 62 TYR C CA 1
ATOM 4480 C C . TYR C 1 40 ? -50.061 -39.795 -39.271 1.00 143.84 62 TYR C C 1
ATOM 4481 O O . TYR C 1 40 ? -49.202 -40.030 -40.126 1.00 143.99 62 TYR C O 1
ATOM 4490 N N . ARG C 1 41 ? -50.953 -38.815 -39.383 1.00 143.00 63 ARG C N 1
ATOM 4491 C CA . ARG C 1 41 ? -50.954 -37.890 -40.515 1.00 142.34 63 ARG C CA 1
ATOM 4492 C C . ARG C 1 41 ? -50.150 -36.627 -40.227 1.00 141.35 63 ARG C C 1
ATOM 4493 O O . ARG C 1 41 ? -50.014 -36.219 -39.070 1.00 141.39 63 ARG C O 1
ATOM 4501 N N . TYR C 1 42 ? -49.635 -35.998 -41.284 1.00 140.11 64 TYR C N 1
ATOM 4502 C CA . TYR C 1 42 ? -48.708 -34.861 -41.098 1.00 138.89 64 TYR C CA 1
ATOM 4503 C C . TYR C 1 42 ? -48.689 -33.849 -42.253 1.00 137.85 64 TYR C C 1
ATOM 4504 O O . TYR C 1 42 ? -48.737 -34.228 -43.426 1.00 137.73 64 TYR C O 1
ATOM 4513 N N . GLY C 1 43 ? -48.587 -32.556 -41.910 1.00 136.65 65 GLY C N 1
ATOM 4514 C CA . GLY C 1 43 ? -48.510 -31.489 -42.913 1.00 135.28 65 GLY C CA 1
ATOM 4515 C C . GLY C 1 43 ? -48.393 -30.096 -42.316 1.00 134.39 65 GLY C C 1
ATOM 4516 O O . GLY C 1 43 ? -48.561 -29.879 -41.098 1.00 134.30 65 GLY C O 1
ATOM 4517 N N . LYS C 1 44 ? -48.096 -29.163 -43.221 1.00 133.67 66 LYS C N 1
ATOM 4518 C CA . LYS C 1 44 ? -48.061 -27.715 -42.987 1.00 133.14 66 LYS C CA 1
ATOM 4519 C C . LYS C 1 44 ? -48.714 -27.248 -41.692 1.00 132.39 66 LYS C C 1
ATOM 4520 O O . LYS C 1 44 ? -48.091 -26.585 -40.841 1.00 132.15 66 LYS C O 1
ATOM 4526 N N . ALA C 1 45 ? -49.997 -27.599 -41.573 1.00 131.71 67 ALA C N 1
ATOM 4527 C CA . ALA C 1 45 ? -50.881 -26.953 -40.629 1.00 130.95 67 ALA C CA 1
ATOM 4528 C C . ALA C 1 45 ? -50.838 -27.625 -39.275 1.00 130.35 67 ALA C C 1
ATOM 4529 O O . ALA C 1 45 ? -51.436 -27.130 -38.307 1.00 130.34 67 ALA C O 1
ATOM 4531 N N . MET C 1 46 ? -50.147 -28.762 -39.205 1.00 129.51 68 MET C N 1
ATOM 4532 C CA . MET C 1 46 ? -50.200 -29.563 -38.003 1.00 128.77 68 MET C CA 1
ATOM 4533 C C . MET C 1 46 ? -49.596 -28.807 -36.820 1.00 128.20 68 MET C C 1
ATOM 4534 O O . MET C 1 46 ? -48.860 -27.822 -37.013 1.00 128.08 68 MET C O 1
ATOM 4539 N N . PRO C 1 47 ? -49.944 -29.236 -35.593 1.00 127.60 69 PRO C N 1
ATOM 4540 C CA . PRO C 1 47 ? -49.490 -28.502 -34.436 1.00 126.99 69 PRO C CA 1
ATOM 4541 C C . PRO C 1 47 ? -48.053 -28.880 -34.130 1.00 126.26 69 PRO C C 1
ATOM 4542 O O . PRO C 1 47 ? -47.759 -30.026 -33.697 1.00 126.16 69 PRO C O 1
ATOM 4546 N N . LEU C 1 48 ? -47.164 -27.906 -34.391 1.00 125.42 70 LEU C N 1
ATOM 4547 C CA . LEU C 1 48 ? -45.753 -28.139 -34.198 1.00 124.61 70 LEU C CA 1
ATOM 4548 C C . LEU C 1 48 ? -45.232 -27.331 -33.039 1.00 123.82 70 LEU C C 1
ATOM 4549 O O . LEU C 1 48 ? -45.772 -26.269 -32.708 1.00 123.72 70 LEU C O 1
ATOM 4554 N N . ILE C 1 49 ? -44.185 -27.853 -32.410 1.00 122.84 71 ILE C N 1
ATOM 4555 C CA . ILE C 1 49 ? -43.562 -27.147 -31.313 1.00 121.92 71 ILE C CA 1
ATOM 4556 C C . ILE C 1 49 ? -42.113 -26.884 -31.633 1.00 121.35 71 ILE C C 1
ATOM 4557 O O . ILE C 1 49 ? -41.336 -27.797 -31.923 1.00 121.07 71 ILE C O 1
ATOM 4562 N N . PHE C 1 50 ? -41.761 -25.611 -31.583 1.00 120.80 72 PHE C N 1
ATOM 4563 C CA . PHE C 1 50 ? -40.393 -25.213 -31.776 1.00 120.44 72 PHE C CA 1
ATOM 4564 C C . PHE C 1 50 ? -39.813 -24.751 -30.476 1.00 120.33 72 PHE C C 1
ATOM 4565 O O . PHE C 1 50 ? -40.270 -23.770 -29.893 1.00 120.46 72 PHE C O 1
ATOM 4573 N N . VAL C 1 51 ? -38.805 -25.468 -30.012 1.00 120.16 73 VAL C N 1
ATOM 4574 C CA . VAL C 1 51 ? -38.071 -25.029 -28.845 1.00 119.99 73 VAL C CA 1
ATOM 4575 C C . VAL C 1 51 ? -36.742 -24.440 -29.297 1.00 119.77 73 VAL C C 1
ATOM 4576 O O . VAL C 1 51 ? -36.061 -24.988 -30.184 1.00 119.61 73 VAL C O 1
ATOM 4580 N N . GLY C 1 52 ? -36.395 -23.305 -28.697 1.00 119.57 74 GLY C N 1
ATOM 4581 C CA . GLY C 1 52 ? -35.149 -22.641 -29.006 1.00 119.44 74 GLY C CA 1
ATOM 4582 C C . GLY C 1 52 ? -34.818 -21.595 -27.968 1.00 119.39 74 GLY C C 1
ATOM 4583 O O . GLY C 1 52 ? -35.493 -21.487 -26.933 1.00 119.59 74 GLY C O 1
ATOM 4584 N N . GLY C 1 53 ? -33.784 -20.808 -28.271 1.00 119.33 75 GLY C N 1
ATOM 4585 C CA . GLY C 1 53 ? -33.186 -19.885 -27.311 1.00 119.12 75 GLY C CA 1
ATOM 4586 C C . GLY C 1 53 ? -31.676 -19.954 -27.456 1.00 119.00 75 GLY C C 1
ATOM 4587 O O . GLY C 1 53 ? -31.158 -20.837 -28.148 1.00 119.01 75 GLY C O 1
ATOM 4588 N N . VAL C 1 54 ? -30.968 -19.022 -26.818 1.00 118.77 76 VAL C N 1
ATOM 4589 C CA . VAL C 1 54 ? -29.504 -19.056 -26.787 1.00 118.43 76 VAL C CA 1
ATOM 4590 C C . VAL C 1 54 ? -29.057 -20.396 -26.166 1.00 118.29 76 VAL C C 1
ATOM 4591 O O . VAL C 1 54 ? -29.554 -20.779 -25.107 1.00 118.20 76 VAL C O 1
ATOM 4595 N N . PRO C 1 55 ? -28.155 -21.134 -26.848 1.00 118.12 77 PRO C N 1
ATOM 4596 C CA . PRO C 1 55 ? -27.713 -22.416 -26.324 1.00 118.00 77 PRO C CA 1
ATOM 4597 C C . PRO C 1 55 ? -27.257 -22.276 -24.897 1.00 117.93 77 PRO C C 1
ATOM 4598 O O . PRO C 1 55 ? -26.979 -21.167 -24.436 1.00 117.93 77 PRO C O 1
ATOM 4602 N N . ARG C 1 56 ? -27.176 -23.403 -24.209 1.00 117.92 78 ARG C N 1
ATOM 4603 C CA . ARG C 1 56 ? -26.867 -23.421 -22.788 1.00 118.03 78 ARG C CA 1
ATOM 4604 C C . ARG C 1 56 ? -27.966 -22.692 -22.001 1.00 117.94 78 ARG C C 1
ATOM 4605 O O . ARG C 1 56 ? -27.715 -22.162 -20.917 1.00 117.87 78 ARG C O 1
ATOM 4613 N N . SER C 1 57 ? -29.180 -22.674 -22.562 1.00 117.87 79 SER C N 1
ATOM 4614 C CA . SER C 1 57 ? -30.356 -22.137 -21.871 1.00 117.77 79 SER C CA 1
ATOM 4615 C C . SER C 1 57 ? -31.340 -23.235 -21.498 1.00 117.68 79 SER C C 1
ATOM 4616 O O . SER C 1 57 ? -32.532 -22.983 -21.351 1.00 117.61 79 SER C O 1
ATOM 4619 N N . GLY C 1 58 ? -30.823 -24.450 -21.345 1.00 117.69 80 GLY C N 1
ATOM 4620 C CA . GLY C 1 58 ? -31.611 -25.599 -20.908 1.00 117.80 80 GLY C CA 1
ATOM 4621 C C . GLY C 1 58 ? -32.587 -26.073 -21.956 1.00 117.89 80 GLY C C 1
ATOM 4622 O O . GLY C 1 58 ? -33.618 -26.687 -21.645 1.00 117.85 80 GLY C O 1
ATOM 4623 N N . THR C 1 59 ? -32.260 -25.783 -23.207 1.00 117.99 81 THR C N 1
ATOM 4624 C CA . THR C 1 59 ? -33.139 -26.117 -24.300 1.00 118.26 81 THR C CA 1
ATOM 4625 C C . THR C 1 59 ? -33.226 -27.624 -24.485 1.00 118.41 81 THR C C 1
ATOM 4626 O O . THR C 1 59 ? -34.276 -28.142 -24.844 1.00 118.70 81 THR C O 1
ATOM 4630 N N . THR C 1 60 ? -32.140 -28.335 -24.223 1.00 118.54 82 THR C N 1
ATOM 4631 C CA . THR C 1 60 ? -32.180 -29.781 -24.331 1.00 118.86 82 THR C CA 1
ATOM 4632 C C . THR C 1 60 ? -33.052 -30.331 -23.231 1.00 118.94 82 THR C C 1
ATOM 4633 O O . THR C 1 60 ? -33.750 -31.322 -23.431 1.00 118.91 82 THR C O 1
ATOM 4637 N N . LEU C 1 61 ? -33.005 -29.675 -22.070 1.00 119.14 83 LEU C N 1
ATOM 4638 C CA . LEU C 1 61 ? -33.816 -30.076 -20.925 1.00 119.32 83 LEU C CA 1
ATOM 4639 C C . LEU C 1 61 ? -35.305 -29.945 -21.213 1.00 119.61 83 LEU C C 1
ATOM 4640 O O . LEU C 1 61 ? -36.085 -30.894 -21.025 1.00 119.82 83 LEU C O 1
ATOM 4645 N N . MET C 1 62 ? -35.690 -28.753 -21.655 1.00 119.82 84 MET C N 1
ATOM 4646 C CA . MET C 1 62 ? -37.061 -28.467 -22.019 1.00 119.95 84 MET C CA 1
ATOM 4647 C C . MET C 1 62 ? -37.635 -29.602 -22.851 1.00 120.02 84 MET C C 1
ATOM 4648 O O . MET C 1 62 ? -38.571 -30.290 -22.437 1.00 119.76 84 MET C O 1
ATOM 4653 N N . ARG C 1 63 ? -37.022 -29.810 -24.011 1.00 120.51 85 ARG C N 1
ATOM 4654 C CA . ARG C 1 63 ? -37.481 -30.797 -24.975 1.00 121.12 85 ARG C CA 1
ATOM 4655 C C . ARG C 1 63 ? -37.500 -32.211 -24.411 1.00 121.41 85 ARG C C 1
ATOM 4656 O O . ARG C 1 63 ? -38.435 -32.970 -24.662 1.00 121.46 85 ARG C O 1
ATOM 4664 N N . ALA C 1 64 ? -36.468 -32.554 -23.645 1.00 121.90 86 ALA C N 1
ATOM 4665 C CA . ALA C 1 64 ? -36.330 -33.900 -23.116 1.00 122.34 86 ALA C CA 1
ATOM 4666 C C . ALA C 1 64 ? -37.576 -34.251 -22.350 1.00 122.62 86 ALA C C 1
ATOM 4667 O O . ALA C 1 64 ? -38.074 -35.367 -22.445 1.00 122.62 86 ALA C O 1
ATOM 4669 N N . MET C 1 65 ? -38.081 -33.272 -21.608 1.00 123.08 87 MET C N 1
ATOM 4670 C CA . MET C 1 65 ? -39.286 -33.450 -20.824 1.00 123.63 87 MET C CA 1
ATOM 4671 C C . MET C 1 65 ? -40.517 -33.593 -21.708 1.00 123.79 87 MET C C 1
ATOM 4672 O O . MET C 1 65 ? -41.431 -34.364 -21.399 1.00 123.82 87 MET C O 1
ATOM 4677 N N . LEU C 1 66 ? -40.530 -32.861 -22.818 1.00 123.97 88 LEU C N 1
ATOM 4678 C CA . LEU C 1 66 ? -41.637 -32.962 -23.731 1.00 124.14 88 LEU C CA 1
ATOM 4679 C C . LEU C 1 66 ? -41.599 -34.303 -24.452 1.00 124.60 88 LEU C C 1
ATOM 4680 O O . LEU C 1 66 ? -42.641 -34.875 -24.733 1.00 124.71 88 LEU C O 1
ATOM 4685 N N . ASP C 1 67 ? -40.398 -34.811 -24.728 1.00 125.28 89 ASP C N 1
ATOM 4686 C CA . ASP C 1 67 ? -40.225 -36.102 -25.421 1.00 125.90 89 ASP C CA 1
ATOM 4687 C C . ASP C 1 67 ? -40.830 -37.249 -24.621 1.00 126.19 89 ASP C C 1
ATOM 4688 O O . ASP C 1 67 ? -41.436 -38.176 -25.180 1.00 126.16 89 ASP C O 1
ATOM 4693 N N . ALA C 1 68 ? -40.654 -37.159 -23.306 1.00 126.65 90 ALA C N 1
ATOM 4694 C CA . ALA C 1 68 ? -41.122 -38.165 -22.372 1.00 127.24 90 ALA C CA 1
ATOM 4695 C C . ALA C 1 68 ? -42.613 -38.430 -22.552 1.00 127.76 90 ALA C C 1
ATOM 4696 O O . ALA C 1 68 ? -43.059 -39.590 -22.542 1.00 127.79 90 ALA C O 1
ATOM 4698 N N . HIS C 1 69 ? -43.373 -37.344 -22.729 1.00 128.44 91 HIS C N 1
ATOM 4699 C CA . HIS C 1 69 ? -44.807 -37.425 -23.003 1.00 129.01 91 HIS C CA 1
ATOM 4700 C C . HIS C 1 69 ? -45.069 -38.442 -24.121 1.00 129.42 91 HIS C C 1
ATOM 4701 O O . HIS C 1 69 ? -44.379 -38.436 -25.158 1.00 129.37 91 HIS C O 1
ATOM 4708 N N . PRO C 1 70 ? -46.050 -39.338 -23.896 1.00 129.78 92 PRO C N 1
ATOM 4709 C CA . PRO C 1 70 ? -46.418 -40.367 -24.868 1.00 130.04 92 PRO C CA 1
ATOM 4710 C C . PRO C 1 70 ? -46.928 -39.787 -26.190 1.00 130.25 92 PRO C C 1
ATOM 4711 O O . PRO C 1 70 ? -46.669 -40.369 -27.240 1.00 130.38 92 PRO C O 1
ATOM 4715 N N . GLU C 1 71 ? -47.630 -38.653 -26.135 1.00 130.42 93 GLU C N 1
ATOM 4716 C CA . GLU C 1 71 ? -48.184 -38.005 -27.336 1.00 130.54 93 GLU C CA 1
ATOM 4717 C C . GLU C 1 71 ? -47.147 -37.167 -28.110 1.00 129.79 93 GLU C C 1
ATOM 4718 O O . GLU C 1 71 ? -47.407 -36.771 -29.252 1.00 129.98 93 GLU C O 1
ATOM 4724 N N . VAL C 1 72 ? -45.987 -36.895 -27.504 1.00 128.71 94 VAL C N 1
ATOM 4725 C CA . VAL C 1 72 ? -45.036 -35.933 -28.081 1.00 127.60 94 VAL C CA 1
ATOM 4726 C C . VAL C 1 72 ? -43.645 -36.502 -28.407 1.00 126.84 94 VAL C C 1
ATOM 4727 O O . VAL C 1 72 ? -43.181 -37.467 -27.774 1.00 126.77 94 VAL C O 1
ATOM 4731 N N . ARG C 1 73 ? -43.009 -35.883 -29.412 1.00 125.74 95 ARG C N 1
ATOM 4732 C CA . ARG C 1 73 ? -41.618 -36.125 -29.769 1.00 124.69 95 ARG C CA 1
ATOM 4733 C C . ARG C 1 73 ? -40.991 -34.860 -30.350 1.00 124.09 95 ARG C C 1
ATOM 4734 O O . ARG C 1 73 ? -41.603 -34.162 -31.162 1.00 123.75 95 ARG C O 1
ATOM 4742 N N . CYS C 1 74 ? -39.765 -34.575 -29.904 1.00 123.61 96 CYS C N 1
ATOM 4743 C CA . CYS C 1 74 ? -38.951 -33.490 -30.441 1.00 123.13 96 CYS C CA 1
ATOM 4744 C C . CYS C 1 74 ? -37.717 -34.067 -31.088 1.00 122.76 96 CYS C C 1
ATOM 4745 O O . CYS C 1 74 ? -37.379 -33.723 -32.222 1.00 122.75 96 CYS C O 1
ATOM 4748 N N . GLY C 1 75 ? -37.032 -34.924 -30.330 1.00 122.43 97 GLY C N 1
ATOM 4749 C CA . GLY C 1 75 ? -35.759 -35.512 -30.740 1.00 122.16 97 GLY C CA 1
ATOM 4750 C C . GLY C 1 75 ? -34.514 -34.628 -30.611 1.00 121.81 97 GLY C C 1
ATOM 4751 O O . GLY C 1 75 ? -34.493 -33.617 -29.874 1.00 121.80 97 GLY C O 1
ATOM 4752 N N . GLU C 1 76 ? -33.478 -35.022 -31.354 1.00 121.35 98 GLU C N 1
ATOM 4753 C CA . GLU C 1 76 ? -32.188 -34.353 -31.348 1.00 121.09 98 GLU C CA 1
ATOM 4754 C C . GLU C 1 76 ? -32.227 -33.073 -32.142 1.00 120.67 98 GLU C C 1
ATOM 4755 O O . GLU C 1 76 ? -33.230 -32.755 -32.779 1.00 120.56 98 GLU C O 1
ATOM 4761 N N . GLU C 1 77 ? -31.124 -32.336 -32.091 1.00 120.39 99 GLU C N 1
ATOM 4762 C CA . GLU C 1 77 ? -30.919 -31.209 -32.983 1.00 120.23 99 GLU C CA 1
ATOM 4763 C C . GLU C 1 77 ? -30.742 -31.770 -34.386 1.00 120.18 99 GLU C C 1
ATOM 4764 O O . GLU C 1 77 ? -30.127 -32.826 -34.575 1.00 120.16 99 GLU C O 1
ATOM 4770 N N . THR C 1 78 ? -31.312 -31.083 -35.364 1.00 120.23 100 THR C N 1
ATOM 4771 C CA . THR C 1 78 ? -31.236 -31.540 -36.741 1.00 120.46 100 THR C CA 1
ATOM 4772 C C . THR C 1 78 ? -30.059 -30.876 -37.404 1.00 120.57 100 THR C C 1
ATOM 4773 O O . THR C 1 78 ? -29.482 -31.426 -38.344 1.00 120.47 100 THR C O 1
ATOM 4777 N N . ARG C 1 79 ? -29.740 -29.671 -36.916 1.00 120.86 101 ARG C N 1
ATOM 4778 C CA . ARG C 1 79 ? -28.689 -28.803 -37.465 1.00 121.22 101 ARG C CA 1
ATOM 4779 C C . ARG C 1 79 ? -29.068 -28.278 -38.853 1.00 120.99 101 ARG C C 1
ATOM 4780 O O . ARG C 1 79 ? -28.783 -27.125 -39.200 1.00 121.05 101 ARG C O 1
ATOM 4788 N N . ILE C 1 80 ? -29.716 -29.136 -39.636 1.00 120.69 102 ILE C N 1
ATOM 4789 C CA . ILE C 1 80 ? -29.968 -28.866 -41.033 1.00 120.44 102 ILE C CA 1
ATOM 4790 C C . ILE C 1 80 ? -30.911 -27.694 -41.215 1.00 120.14 102 ILE C C 1
ATOM 4791 O O . ILE C 1 80 ? -30.766 -26.870 -42.120 1.00 119.93 102 ILE C O 1
ATOM 4796 N N . ILE C 1 81 ? -31.879 -27.624 -40.324 1.00 119.92 103 ILE C N 1
ATOM 4797 C CA . ILE C 1 81 ? -32.923 -26.657 -40.470 1.00 119.92 103 ILE C CA 1
ATOM 4798 C C . ILE C 1 81 ? -32.376 -25.235 -40.336 1.00 120.01 103 ILE C C 1
ATOM 4799 O O . ILE C 1 81 ? -32.507 -24.449 -41.276 1.00 120.02 103 ILE C O 1
ATOM 4804 N N . PRO C 1 82 ? -31.717 -24.909 -39.202 1.00 120.09 104 PRO C N 1
ATOM 4805 C CA . PRO C 1 82 ? -31.295 -23.516 -39.059 1.00 120.11 104 PRO C CA 1
ATOM 4806 C C . PRO C 1 82 ? -30.441 -23.125 -40.239 1.00 120.17 104 PRO C C 1
ATOM 4807 O O . PRO C 1 82 ? -30.388 -21.944 -40.626 1.00 120.09 104 PRO C O 1
ATOM 4811 N N . ARG C 1 83 ? -29.815 -24.144 -40.827 1.00 120.41 105 ARG C N 1
ATOM 4812 C CA . ARG C 1 83 ? -28.947 -23.946 -41.954 1.00 120.99 105 ARG C CA 1
ATOM 4813 C C . ARG C 1 83 ? -29.729 -23.437 -43.147 1.00 120.54 105 ARG C C 1
ATOM 4814 O O . ARG C 1 83 ? -29.439 -22.361 -43.687 1.00 120.32 105 ARG C O 1
ATOM 4822 N N . VAL C 1 84 ? -30.743 -24.205 -43.535 1.00 120.31 106 VAL C N 1
ATOM 4823 C CA . VAL C 1 84 ? -31.544 -23.864 -44.703 1.00 120.08 106 VAL C CA 1
ATOM 4824 C C . VAL C 1 84 ? -32.269 -22.542 -44.505 1.00 119.89 106 VAL C C 1
ATOM 4825 O O . VAL C 1 84 ? -32.586 -21.847 -45.469 1.00 119.80 106 VAL C O 1
ATOM 4829 N N . LEU C 1 85 ? -32.497 -22.199 -43.239 1.00 119.75 107 LEU C N 1
ATOM 4830 C CA . LEU C 1 85 ? -33.137 -20.946 -42.869 1.00 119.74 107 LEU C CA 1
ATOM 4831 C C . LEU C 1 85 ? -32.226 -19.778 -43.144 1.00 119.95 107 LEU C C 1
ATOM 4832 O O . LEU C 1 85 ? -32.609 -18.828 -43.822 1.00 119.94 107 LEU C O 1
ATOM 4837 N N . ALA C 1 86 ? -31.018 -19.856 -42.604 1.00 120.34 108 ALA C N 1
ATOM 4838 C CA . ALA C 1 86 ? -30.023 -18.823 -42.812 1.00 120.86 108 ALA C CA 1
ATOM 4839 C C . ALA C 1 86 ? -29.933 -18.485 -44.302 1.00 121.27 108 ALA C C 1
ATOM 4840 O O . ALA C 1 86 ? -29.890 -17.317 -44.686 1.00 121.16 108 ALA C O 1
ATOM 4842 N N . MET C 1 87 ? -29.946 -19.520 -45.135 1.00 121.92 109 MET C N 1
ATOM 4843 C CA . MET C 1 87 ? -29.843 -19.354 -46.572 1.00 122.84 109 MET C CA 1
ATOM 4844 C C . MET C 1 87 ? -31.074 -18.703 -47.116 1.00 123.20 109 MET C C 1
ATOM 4845 O O . MET C 1 87 ? -31.002 -17.705 -47.836 1.00 123.00 109 MET C O 1
ATOM 4850 N N . ARG C 1 88 ? -32.212 -19.306 -46.787 1.00 124.12 110 ARG C N 1
ATOM 4851 C CA . ARG C 1 88 ? -33.492 -18.795 -47.228 1.00 125.20 110 ARG C CA 1
ATOM 4852 C C . ARG C 1 88 ? -33.485 -17.295 -47.003 1.00 125.71 110 ARG C C 1
ATOM 4853 O O . ARG C 1 88 ? -33.678 -16.503 -47.936 1.00 125.60 110 ARG C O 1
ATOM 4861 N N . GLN C 1 89 ? -33.237 -16.930 -45.748 1.00 126.62 111 GLN C N 1
ATOM 4862 C CA . GLN C 1 89 ? -33.039 -15.551 -45.354 1.00 127.55 111 GLN C CA 1
ATOM 4863 C C . GLN C 1 89 ? -32.221 -14.835 -46.419 1.00 127.60 111 GLN C C 1
ATOM 4864 O O . GLN C 1 89 ? -32.723 -13.944 -47.116 1.00 127.55 111 GLN C O 1
ATOM 4870 N N . ALA C 1 90 ? -30.973 -15.272 -46.562 1.00 127.80 112 ALA C N 1
ATOM 4871 C CA . ALA C 1 90 ? -30.027 -14.623 -47.448 1.00 127.98 112 ALA C CA 1
ATOM 4872 C C . ALA C 1 90 ? -30.659 -14.225 -48.779 1.00 128.04 112 ALA C C 1
ATOM 4873 O O . ALA C 1 90 ? -30.526 -13.081 -49.216 1.00 127.84 112 ALA C O 1
ATOM 4875 N N . TRP C 1 91 ? -31.380 -15.154 -49.398 1.00 128.36 113 TRP C N 1
ATOM 4876 C CA . TRP C 1 91 ? -31.936 -14.911 -50.730 1.00 128.92 113 TRP C CA 1
ATOM 4877 C C . TRP C 1 91 ? -32.999 -13.830 -50.739 1.00 129.48 113 TRP C C 1
ATOM 4878 O O . TRP C 1 91 ? -33.154 -13.114 -51.743 1.00 129.43 113 TRP C O 1
ATOM 4889 N N . SER C 1 92 ? -33.737 -13.730 -49.627 1.00 130.20 114 SER C N 1
ATOM 4890 C CA . SER C 1 92 ? -34.752 -12.687 -49.492 1.00 130.89 114 SER C CA 1
ATOM 4891 C C . SER C 1 92 ? -34.163 -11.411 -48.927 1.00 131.09 114 SER C C 1
ATOM 4892 O O . SER C 1 92 ? -34.625 -10.310 -49.259 1.00 131.23 114 SER C O 1
ATOM 4895 N N . LYS C 1 93 ? -33.135 -11.562 -48.083 1.00 131.24 115 LYS C N 1
ATOM 4896 C CA . LYS C 1 93 ? -32.386 -10.420 -47.576 1.00 131.45 115 LYS C CA 1
ATOM 4897 C C . LYS C 1 93 ? -31.940 -9.529 -48.743 1.00 131.47 115 LYS C C 1
ATOM 4898 O O . LYS C 1 93 ? -31.623 -8.351 -48.567 1.00 131.49 115 LYS C O 1
ATOM 4904 N N . SER C 1 94 ? -31.962 -10.112 -49.941 1.00 131.54 116 SER C N 1
ATOM 4905 C CA . SER C 1 94 ? -31.655 -9.418 -51.188 1.00 131.54 116 SER C CA 1
ATOM 4906 C C . SER C 1 94 ? -32.766 -8.498 -51.726 1.00 131.53 116 SER C C 1
ATOM 4907 O O . SER C 1 94 ? -33.930 -8.585 -51.317 1.00 131.47 116 SER C O 1
ATOM 4910 N N . GLY C 1 95 ? -32.371 -7.610 -52.641 1.00 131.51 117 GLY C N 1
ATOM 4911 C CA . GLY C 1 95 ? -33.291 -6.844 -53.488 1.00 131.44 117 GLY C CA 1
ATOM 4912 C C . GLY C 1 95 ? -33.050 -7.177 -54.958 1.00 131.37 117 GLY C C 1
ATOM 4913 O O . GLY C 1 95 ? -33.926 -6.976 -55.809 1.00 131.39 117 GLY C O 1
ATOM 4914 N N . ARG C 1 96 ? -31.852 -7.699 -55.235 1.00 131.32 118 ARG C N 1
ATOM 4915 C CA . ARG C 1 96 ? -31.387 -8.087 -56.574 1.00 131.23 118 ARG C CA 1
ATOM 4916 C C . ARG C 1 96 ? -31.831 -9.525 -56.879 1.00 131.13 118 ARG C C 1
ATOM 4917 O O . ARG C 1 96 ? -32.760 -9.739 -57.663 1.00 131.05 118 ARG C O 1
ATOM 4925 N N . GLU C 1 97 ? -31.159 -10.492 -56.240 1.00 131.04 119 GLU C N 1
ATOM 4926 C CA . GLU C 1 97 ? -31.487 -11.928 -56.307 1.00 130.89 119 GLU C CA 1
ATOM 4927 C C . GLU C 1 97 ? -32.942 -12.161 -55.915 1.00 130.68 119 GLU C C 1
ATOM 4928 O O . GLU C 1 97 ? -33.502 -13.230 -56.159 1.00 130.67 119 GLU C O 1
ATOM 4934 N N . LYS C 1 98 ? -33.533 -11.143 -55.296 1.00 130.49 120 LYS C N 1
ATOM 4935 C CA . LYS C 1 98 ? -34.962 -11.086 -55.012 1.00 130.21 120 LYS C CA 1
ATOM 4936 C C . LYS C 1 98 ? -35.730 -11.030 -56.334 1.00 129.91 120 LYS C C 1
ATOM 4937 O O . LYS C 1 98 ? -36.383 -12.006 -56.718 1.00 129.85 120 LYS C O 1
ATOM 4943 N N . LEU C 1 99 ? -35.620 -9.899 -57.033 1.00 129.54 121 LEU C N 1
ATOM 4944 C CA . LEU C 1 99 ? -36.286 -9.700 -58.321 1.00 129.18 121 LEU C CA 1
ATOM 4945 C C . LEU C 1 99 ? -35.859 -10.744 -59.343 1.00 128.85 121 LEU C C 1
ATOM 4946 O O . LEU C 1 99 ? -36.688 -11.234 -60.106 1.00 128.72 121 LEU C O 1
ATOM 4951 N N . ARG C 1 100 ? -34.568 -11.088 -59.326 1.00 128.59 122 ARG C N 1
ATOM 4952 C CA . ARG C 1 100 ? -33.994 -12.163 -60.154 1.00 128.30 122 ARG C CA 1
ATOM 4953 C C . ARG C 1 100 ? -34.702 -13.520 -59.977 1.00 128.01 122 ARG C C 1
ATOM 4954 O O . ARG C 1 100 ? -34.507 -14.432 -60.789 1.00 128.00 122 ARG C O 1
ATOM 4962 N N . LEU C 1 101 ? -35.517 -13.648 -58.923 1.00 127.62 123 LEU C N 1
ATOM 4963 C CA . LEU C 1 101 ? -36.208 -14.908 -58.628 1.00 127.12 123 LEU C CA 1
ATOM 4964 C C . LEU C 1 101 ? -37.702 -14.891 -58.976 1.00 127.07 123 LEU C C 1
ATOM 4965 O O . LEU C 1 101 ? -38.233 -15.898 -59.437 1.00 126.99 123 LEU C O 1
ATOM 4970 N N . ASP C 1 102 ? -38.370 -13.756 -58.763 1.00 127.08 124 ASP C N 1
ATOM 4971 C CA . ASP C 1 102 ? -39.800 -13.615 -59.099 1.00 127.03 124 ASP C CA 1
ATOM 4972 C C . ASP C 1 102 ? -39.980 -13.579 -60.608 1.00 127.22 124 ASP C C 1
ATOM 4973 O O . ASP C 1 102 ? -41.034 -13.929 -61.139 1.00 127.02 124 ASP C O 1
ATOM 4978 N N . GLU C 1 103 ? -38.928 -13.126 -61.286 1.00 127.65 125 GLU C N 1
ATOM 4979 C CA . GLU C 1 103 ? -38.821 -13.225 -62.731 1.00 128.01 125 GLU C CA 1
ATOM 4980 C C . GLU C 1 103 ? -38.729 -14.688 -63.179 1.00 127.66 125 GLU C C 1
ATOM 4981 O O . GLU C 1 103 ? -39.258 -15.056 -64.227 1.00 127.65 125 GLU C O 1
ATOM 4987 N N . ALA C 1 104 ? -38.058 -15.514 -62.374 1.00 127.24 126 ALA C N 1
ATOM 4988 C CA . ALA C 1 104 ? -37.895 -16.943 -62.658 1.00 126.62 126 ALA C CA 1
ATOM 4989 C C . ALA C 1 104 ? -39.134 -17.760 -62.238 1.00 126.10 126 ALA C C 1
ATOM 4990 O O . ALA C 1 104 ? -39.187 -18.986 -62.395 1.00 125.69 126 ALA C O 1
ATOM 4992 N N . GLY C 1 105 ? -40.133 -17.066 -61.709 1.00 125.75 127 GLY C N 1
ATOM 4993 C CA . GLY C 1 105 ? -41.305 -17.726 -61.155 1.00 125.57 127 GLY C CA 1
ATOM 4994 C C . GLY C 1 105 ? -41.063 -18.263 -59.751 1.00 125.45 127 GLY C C 1
ATOM 4995 O O . GLY C 1 105 ? -41.951 -18.875 -59.154 1.00 125.40 127 GLY C O 1
ATOM 4996 N N . VAL C 1 106 ? -39.859 -18.040 -59.223 1.00 125.28 128 VAL C N 1
ATOM 4997 C CA . VAL C 1 106 ? -39.516 -18.469 -57.872 1.00 124.97 128 VAL C CA 1
ATOM 4998 C C . VAL C 1 106 ? -39.849 -17.322 -56.933 1.00 125.02 128 VAL C C 1
ATOM 4999 O O . VAL C 1 106 ? -38.990 -16.499 -56.605 1.00 124.98 128 VAL C O 1
ATOM 5003 N N . THR C 1 107 ? -41.113 -17.264 -56.520 1.00 125.22 129 THR C N 1
ATOM 5004 C CA . THR C 1 107 ? -41.581 -16.219 -55.607 1.00 125.52 129 THR C CA 1
ATOM 5005 C C . THR C 1 107 ? -41.561 -16.700 -54.165 1.00 125.84 129 THR C C 1
ATOM 5006 O O . THR C 1 107 ? -41.300 -17.877 -53.887 1.00 125.91 129 THR C O 1
ATOM 5010 N N . ASP C 1 108 ? -41.860 -15.782 -53.251 1.00 126.20 130 ASP C N 1
ATOM 5011 C CA . ASP C 1 108 ? -41.987 -16.106 -51.839 1.00 126.52 130 ASP C CA 1
ATOM 5012 C C . ASP C 1 108 ? -42.807 -17.370 -51.664 1.00 126.39 130 ASP C C 1
ATOM 5013 O O . ASP C 1 108 ? -42.381 -18.309 -50.995 1.00 126.22 130 ASP C O 1
ATOM 5018 N N . GLU C 1 109 ? -43.968 -17.384 -52.313 1.00 126.41 131 GLU C N 1
ATOM 5019 C CA . GLU C 1 109 ? -44.931 -18.477 -52.218 1.00 126.58 131 GLU C CA 1
ATOM 5020 C C . GLU C 1 109 ? -44.309 -19.820 -52.559 1.00 125.89 131 GLU C C 1
ATOM 5021 O O . GLU C 1 109 ? -44.446 -20.773 -51.797 1.00 125.99 131 GLU C O 1
ATOM 5027 N N . VAL C 1 110 ? -43.625 -19.901 -53.695 1.00 125.04 132 VAL C N 1
ATOM 5028 C CA . VAL C 1 110 ? -42.954 -21.134 -54.043 1.00 124.30 132 VAL C CA 1
ATOM 5029 C C . VAL C 1 110 ? -41.913 -21.400 -52.967 1.00 123.97 132 VAL C C 1
ATOM 5030 O O . VAL C 1 110 ? -41.855 -22.499 -52.422 1.00 123.95 132 VAL C O 1
ATOM 5034 N N . LEU C 1 111 ? -41.122 -20.376 -52.640 1.00 123.56 133 LEU C N 1
ATOM 5035 C CA . LEU C 1 111 ? -40.056 -20.512 -51.651 1.00 123.41 133 LEU C CA 1
ATOM 5036 C C . LEU C 1 111 ? -40.564 -21.160 -50.371 1.00 123.13 133 LEU C C 1
ATOM 5037 O O . LEU C 1 111 ? -40.111 -22.236 -49.962 1.00 122.97 133 LEU C O 1
ATOM 5042 N N . ASP C 1 112 ? -41.528 -20.489 -49.756 1.00 122.82 134 ASP C N 1
ATOM 5043 C CA . ASP C 1 112 ? -42.105 -20.944 -48.519 1.00 122.62 134 ASP C CA 1
ATOM 5044 C C . ASP C 1 112 ? -42.630 -22.352 -48.673 1.00 122.35 134 ASP C C 1
ATOM 5045 O O . ASP C 1 112 ? -42.320 -23.217 -47.863 1.00 122.27 134 ASP C O 1
ATOM 5050 N N . ALA C 1 113 ? -43.389 -22.586 -49.740 1.00 122.20 135 ALA C N 1
ATOM 5051 C CA . ALA C 1 113 ? -43.886 -23.921 -50.051 1.00 122.09 135 ALA C CA 1
ATOM 5052 C C . ALA C 1 113 ? -42.778 -24.959 -49.942 1.00 122.04 135 ALA C C 1
ATOM 5053 O O . ALA C 1 113 ? -42.922 -25.963 -49.242 1.00 121.97 135 ALA C O 1
ATOM 5055 N N . ALA C 1 114 ? -41.668 -24.702 -50.633 1.00 121.96 136 ALA C N 1
ATOM 5056 C CA . ALA C 1 114 ? -40.539 -25.611 -50.618 1.00 121.89 136 ALA C CA 1
ATOM 5057 C C . ALA C 1 114 ? -40.044 -25.761 -49.194 1.00 121.99 136 ALA C C 1
ATOM 5058 O O . ALA C 1 114 ? -39.903 -26.885 -48.693 1.00 122.06 136 ALA C O 1
ATOM 5060 N N . MET C 1 115 ? -39.809 -24.624 -48.538 1.00 122.01 137 MET C N 1
ATOM 5061 C CA . MET C 1 115 ? -39.336 -24.620 -47.163 1.00 121.97 137 MET C CA 1
ATOM 5062 C C . MET C 1 115 ? -40.191 -25.558 -46.334 1.00 122.02 137 MET C C 1
ATOM 5063 O O . MET C 1 115 ? -39.665 -26.484 -45.721 1.00 121.91 137 MET C O 1
ATOM 5068 N N . GLN C 1 116 ? -41.509 -25.331 -46.364 1.00 122.22 138 GLN C N 1
ATOM 5069 C CA . GLN C 1 116 ? -42.491 -26.181 -45.682 1.00 122.41 138 GLN C CA 1
ATOM 5070 C C . GLN C 1 116 ? -42.193 -27.644 -45.928 1.00 122.12 138 GLN C C 1
ATOM 5071 O O . GLN C 1 116 ? -41.897 -28.391 -44.996 1.00 122.10 138 GLN C O 1
ATOM 5077 N N . ALA C 1 117 ? -42.259 -28.033 -47.199 1.00 121.84 139 ALA C N 1
ATOM 5078 C CA . ALA C 1 117 ? -41.994 -29.398 -47.617 1.00 121.58 139 ALA C CA 1
ATOM 5079 C C . ALA C 1 117 ? -40.729 -29.930 -46.964 1.00 121.45 139 ALA C C 1
ATOM 5080 O O . ALA C 1 117 ? -40.746 -31.003 -46.362 1.00 121.32 139 ALA C O 1
ATOM 5082 N N . PHE C 1 118 ? -39.652 -29.145 -47.065 1.00 121.40 140 PHE C N 1
ATOM 5083 C CA . PHE C 1 118 ? -38.322 -29.540 -46.596 1.00 121.45 140 PHE C CA 1
ATOM 5084 C C . PHE C 1 118 ? -38.262 -29.812 -45.097 1.00 121.48 140 PHE C C 1
ATOM 5085 O O . PHE C 1 118 ? -38.123 -30.961 -44.666 1.00 121.52 140 PHE C O 1
ATOM 5093 N N . ILE C 1 119 ? -38.348 -28.738 -44.308 1.00 121.52 141 ILE C N 1
ATOM 5094 C CA . ILE C 1 119 ? -38.330 -28.849 -42.859 1.00 121.45 141 ILE C CA 1
ATOM 5095 C C . ILE C 1 119 ? -39.237 -30.000 -42.435 1.00 121.62 141 ILE C C 1
ATOM 5096 O O . ILE C 1 119 ? -38.804 -30.893 -41.703 1.00 121.52 141 ILE C O 1
ATOM 5101 N N . LEU C 1 120 ? -40.475 -29.990 -42.940 1.00 121.86 142 LEU C N 1
ATOM 5102 C CA . LEU C 1 120 ? -41.471 -31.012 -42.613 1.00 122.23 142 LEU C CA 1
ATOM 5103 C C . LEU C 1 120 ? -40.904 -32.416 -42.689 1.00 122.16 142 LEU C C 1
ATOM 5104 O O . LEU C 1 120 ? -40.914 -33.150 -41.706 1.00 122.34 142 LEU C O 1
ATOM 5109 N N . GLU C 1 121 ? -40.397 -32.781 -43.858 1.00 122.04 143 GLU C N 1
ATOM 5110 C CA . GLU C 1 121 ? -39.847 -34.104 -44.040 1.00 122.10 143 GLU C CA 1
ATOM 5111 C C . GLU C 1 121 ? -38.880 -34.408 -42.927 1.00 121.80 143 GLU C C 1
ATOM 5112 O O . GLU C 1 121 ? -39.001 -35.424 -42.246 1.00 121.76 143 GLU C O 1
ATOM 5118 N N . VAL C 1 122 ? -37.935 -33.496 -42.736 1.00 121.55 144 VAL C N 1
ATOM 5119 C CA . VAL C 1 122 ? -36.904 -33.662 -41.741 1.00 121.43 144 VAL C CA 1
ATOM 5120 C C . VAL C 1 122 ? -37.595 -33.959 -40.423 1.00 121.26 144 VAL C C 1
ATOM 5121 O O . VAL C 1 122 ? -37.502 -35.073 -39.889 1.00 121.12 144 VAL C O 1
ATOM 5125 N N . ILE C 1 123 ? -38.330 -32.965 -39.933 1.00 121.13 145 ILE C N 1
ATOM 5126 C CA . ILE C 1 123 ? -39.005 -33.096 -38.668 1.00 121.31 145 ILE C CA 1
ATOM 5127 C C . ILE C 1 123 ? -39.681 -34.461 -38.588 1.00 121.69 145 ILE C C 1
ATOM 5128 O O . ILE C 1 123 ? -39.536 -35.179 -37.599 1.00 121.95 145 ILE C O 1
ATOM 5133 N N . ALA C 1 124 ? -40.373 -34.831 -39.658 1.00 122.11 146 ALA C N 1
ATOM 5134 C CA . ALA C 1 124 ? -41.139 -36.066 -39.700 1.00 122.58 146 ALA C CA 1
ATOM 5135 C C . ALA C 1 124 ? -40.273 -37.303 -39.584 1.00 122.91 146 ALA C C 1
ATOM 5136 O O . ALA C 1 124 ? -40.553 -38.192 -38.783 1.00 122.98 146 ALA C O 1
ATOM 5138 N N . LYS C 1 125 ? -39.221 -37.352 -40.388 1.00 123.37 147 LYS C N 1
ATOM 5139 C CA . LYS C 1 125 ? -38.508 -38.595 -40.605 1.00 123.93 147 LYS C CA 1
ATOM 5140 C C . LYS C 1 125 ? -37.420 -38.855 -39.589 1.00 124.10 147 LYS C C 1
ATOM 5141 O O . LYS C 1 125 ? -37.064 -40.006 -39.347 1.00 124.01 147 LYS C O 1
ATOM 5147 N N . HIS C 1 126 ? -36.897 -37.794 -38.988 1.00 124.53 148 HIS C N 1
ATOM 5148 C CA . HIS C 1 126 ? -35.658 -37.920 -38.227 1.00 125.06 148 HIS C CA 1
ATOM 5149 C C . HIS C 1 126 ? -35.795 -38.721 -36.933 1.00 125.78 148 HIS C C 1
ATOM 5150 O O . HIS C 1 126 ? -34.794 -39.155 -36.359 1.00 125.81 148 HIS C O 1
ATOM 5157 N N . GLY C 1 127 ? -37.035 -38.962 -36.510 1.00 126.63 149 GLY C N 1
ATOM 5158 C CA . GLY C 1 127 ? -37.278 -39.686 -35.271 1.00 127.81 149 GLY C CA 1
ATOM 5159 C C . GLY C 1 127 ? -38.527 -40.542 -35.261 1.00 128.58 149 GLY C C 1
ATOM 5160 O O . GLY C 1 127 ? -39.152 -40.763 -36.293 1.00 128.46 149 GLY C O 1
ATOM 5161 N N . GLU C 1 128 ? -38.874 -41.022 -34.071 1.00 129.62 150 GLU C N 1
ATOM 5162 C CA . GLU C 1 128 ? -40.060 -41.842 -33.854 1.00 130.84 150 GLU C CA 1
ATOM 5163 C C . GLU C 1 128 ? -41.333 -41.091 -34.197 1.00 131.04 150 GLU C C 1
ATOM 5164 O O . GLU C 1 128 ? -41.382 -39.866 -34.037 1.00 131.12 150 GLU C O 1
ATOM 5170 N N . PRO C 1 129 ? -42.375 -41.827 -34.655 1.00 131.33 151 PRO C N 1
ATOM 5171 C CA . PRO C 1 129 ? -43.666 -41.205 -34.971 1.00 131.42 151 PRO C CA 1
ATOM 5172 C C . PRO C 1 129 ? -44.412 -40.833 -33.705 1.00 131.40 151 PRO C C 1
ATOM 5173 O O . PRO C 1 129 ? -44.286 -41.529 -32.700 1.00 131.40 151 PRO C O 1
ATOM 5177 N N . ALA C 1 130 ? -45.176 -39.745 -33.764 1.00 131.41 152 ALA C N 1
ATOM 5178 C CA . ALA C 1 130 ? -46.016 -39.306 -32.646 1.00 131.44 152 ALA C CA 1
ATOM 5179 C C . ALA C 1 130 ? -47.224 -38.500 -33.134 1.00 131.36 152 ALA C C 1
ATOM 5180 O O . ALA C 1 130 ? -47.331 -38.200 -34.339 1.00 131.44 152 ALA C O 1
ATOM 5182 N N . ARG C 1 131 ? -48.127 -38.155 -32.198 1.00 131.13 153 ARG C N 1
ATOM 5183 C CA . ARG C 1 131 ? -49.308 -37.361 -32.528 1.00 131.05 153 ARG C CA 1
ATOM 5184 C C . ARG C 1 131 ? -49.002 -35.862 -32.693 1.00 130.31 153 ARG C C 1
ATOM 5185 O O . ARG C 1 131 ? -49.429 -35.235 -33.668 1.00 130.28 153 ARG C O 1
ATOM 5193 N N . VAL C 1 132 ? -48.281 -35.291 -31.728 1.00 129.50 154 VAL C N 1
ATOM 5194 C CA . VAL C 1 132 ? -47.820 -33.901 -31.816 1.00 128.59 154 VAL C CA 1
ATOM 5195 C C . VAL C 1 132 ? -46.311 -33.909 -31.998 1.00 127.79 154 VAL C C 1
ATOM 5196 O O . VAL C 1 132 ? -45.583 -34.492 -31.188 1.00 127.81 154 VAL C O 1
ATOM 5200 N N . LEU C 1 133 ? -45.838 -33.271 -33.061 1.00 126.72 155 LEU C N 1
ATOM 5201 C CA . LEU C 1 133 ? -44.404 -33.229 -33.301 1.00 125.60 155 LEU C CA 1
ATOM 5202 C C . LEU C 1 133 ? -43.787 -31.920 -32.817 1.00 124.94 155 LEU C C 1
ATOM 5203 O O . LEU C 1 133 ? -44.450 -30.877 -32.748 1.00 124.78 155 LEU C O 1
ATOM 5208 N N . CYS C 1 134 ? -42.512 -32.004 -32.456 1.00 124.09 156 CYS C N 1
ATOM 5209 C CA . CYS C 1 134 ? -41.755 -30.845 -32.045 1.00 123.34 156 CYS C CA 1
ATOM 5210 C C . CYS C 1 134 ? -40.339 -30.885 -32.573 1.00 122.90 156 CYS C C 1
ATOM 5211 O O . CYS C 1 134 ? -39.830 -31.934 -32.972 1.00 122.89 156 CYS C O 1
ATOM 5214 N N . ASN C 1 135 ? -39.700 -29.727 -32.557 1.00 122.27 157 ASN C N 1
ATOM 5215 C CA . ASN C 1 135 ? -38.323 -29.635 -32.954 1.00 121.79 157 ASN C CA 1
ATOM 5216 C C . ASN C 1 135 ? -37.559 -28.740 -32.003 1.00 121.47 157 ASN C C 1
ATOM 5217 O O . ASN C 1 135 ? -38.156 -27.856 -31.354 1.00 121.48 157 ASN C O 1
ATOM 5222 N N . LYS C 1 136 ? -36.241 -28.983 -31.925 1.00 120.95 158 LYS C N 1
ATOM 5223 C CA . LYS C 1 136 ? -35.353 -28.156 -31.123 1.00 120.41 158 LYS C CA 1
ATOM 5224 C C . LYS C 1 136 ? -34.010 -27.933 -31.823 1.00 120.17 158 LYS C C 1
ATOM 5225 O O . LYS C 1 136 ? -33.213 -28.859 -31.968 1.00 120.10 158 LYS C O 1
ATOM 5231 N N . ASP C 1 137 ? -33.789 -26.696 -32.268 1.00 119.96 159 ASP C N 1
ATOM 5232 C CA . ASP C 1 137 ? -32.485 -26.237 -32.741 1.00 119.88 159 ASP C CA 1
ATOM 5233 C C . ASP C 1 137 ? -32.348 -24.782 -32.378 1.00 119.88 159 ASP C C 1
ATOM 5234 O O . ASP C 1 137 ? -32.963 -23.925 -33.009 1.00 119.92 159 ASP C O 1
ATOM 5239 N N . PRO C 1 138 ? -31.520 -24.493 -31.367 1.00 119.97 160 PRO C N 1
ATOM 5240 C CA . PRO C 1 138 ? -31.517 -23.199 -30.696 1.00 119.90 160 PRO C CA 1
ATOM 5241 C C . PRO C 1 138 ? -31.874 -22.020 -31.606 1.00 119.79 160 PRO C C 1
ATOM 5242 O O . PRO C 1 138 ? -32.819 -21.281 -31.291 1.00 119.73 160 PRO C O 1
ATOM 5246 N N . PHE C 1 139 ? -31.170 -21.874 -32.741 1.00 119.73 161 PHE C N 1
ATOM 5247 C CA . PHE C 1 139 ? -31.268 -20.638 -33.517 1.00 119.80 161 PHE C CA 1
ATOM 5248 C C . PHE C 1 139 ? -32.493 -20.473 -34.414 1.00 119.94 161 PHE C C 1
ATOM 5249 O O . PHE C 1 139 ? -32.662 -19.421 -35.044 1.00 119.97 161 PHE C O 1
ATOM 5257 N N . THR C 1 140 ? -33.355 -21.496 -34.448 1.00 120.10 162 THR C N 1
ATOM 5258 C CA . THR C 1 140 ? -34.630 -21.407 -35.158 1.00 120.04 162 THR C CA 1
ATOM 5259 C C . THR C 1 140 ? -35.421 -20.223 -34.638 1.00 120.32 162 THR C C 1
ATOM 5260 O O . THR C 1 140 ? -35.878 -19.393 -35.414 1.00 120.24 162 THR C O 1
ATOM 5264 N N . LEU C 1 141 ? -35.536 -20.137 -33.314 1.00 120.93 163 LEU C N 1
ATOM 5265 C CA . LEU C 1 141 ? -36.297 -19.076 -32.639 1.00 121.61 163 LEU C CA 1
ATOM 5266 C C . LEU C 1 141 ? -35.920 -17.656 -33.064 1.00 121.96 163 LEU C C 1
ATOM 5267 O O . LEU C 1 141 ? -36.542 -16.681 -32.630 1.00 122.03 163 LEU C O 1
ATOM 5272 N N . LYS C 1 142 ? -34.905 -17.550 -33.914 1.00 122.37 164 LYS C N 1
ATOM 5273 C CA . LYS C 1 142 ? -34.539 -16.277 -34.491 1.00 122.87 164 LYS C CA 1
ATOM 5274 C C . LYS C 1 142 ? -35.477 -15.948 -35.633 1.00 122.83 164 LYS C C 1
ATOM 5275 O O . LYS C 1 142 ? -35.704 -14.771 -35.937 1.00 122.85 164 LYS C O 1
ATOM 5281 N N . SER C 1 143 ? -36.026 -16.997 -36.256 1.00 122.93 165 SER C N 1
ATOM 5282 C CA . SER C 1 143 ? -36.858 -16.851 -37.455 1.00 123.00 165 SER C CA 1
ATOM 5283 C C . SER C 1 143 ? -38.320 -17.219 -37.201 1.00 122.87 165 SER C C 1
ATOM 5284 O O . SER C 1 143 ? -39.056 -17.574 -38.125 1.00 122.69 165 SER C O 1
ATOM 5287 N N . SER C 1 144 ? -38.738 -17.133 -35.943 1.00 122.95 166 SER C N 1
ATOM 5288 C CA . SER C 1 144 ? -40.090 -17.541 -35.577 1.00 123.07 166 SER C CA 1
ATOM 5289 C C . SER C 1 144 ? -41.152 -16.801 -36.405 1.00 123.01 166 SER C C 1
ATOM 5290 O O . SER C 1 144 ? -42.062 -17.446 -36.982 1.00 123.07 166 SER C O 1
ATOM 5293 N N . VAL C 1 145 ? -41.009 -15.467 -36.500 1.00 122.81 167 VAL C N 1
ATOM 5294 C CA . VAL C 1 145 ? -41.954 -14.664 -37.276 1.00 122.60 167 VAL C CA 1
ATOM 5295 C C . VAL C 1 145 ? -42.262 -15.413 -38.553 1.00 122.70 167 VAL C C 1
ATOM 5296 O O . VAL C 1 145 ? -43.416 -15.727 -38.825 1.00 122.75 167 VAL C O 1
ATOM 5300 N N . TYR C 1 146 ? -41.210 -15.748 -39.293 1.00 122.93 168 TYR C N 1
ATOM 5301 C CA . TYR C 1 146 ? -41.320 -16.507 -40.533 1.00 123.22 168 TYR C CA 1
ATOM 5302 C C . TYR C 1 146 ? -41.866 -17.921 -40.296 1.00 123.45 168 TYR C C 1
ATOM 5303 O O . TYR C 1 146 ? -42.791 -18.353 -40.983 1.00 123.63 168 TYR C O 1
ATOM 5312 N N . LEU C 1 147 ? -41.313 -18.628 -39.315 1.00 123.66 169 LEU C N 1
ATOM 5313 C CA . LEU C 1 147 ? -41.725 -19.997 -39.031 1.00 123.92 169 LEU C CA 1
ATOM 5314 C C . LEU C 1 147 ? -43.226 -20.130 -38.850 1.00 124.37 169 LEU C C 1
ATOM 5315 O O . LEU C 1 147 ? -43.857 -21.031 -39.412 1.00 124.29 169 LEU C O 1
ATOM 5320 N N . SER C 1 148 ? -43.785 -19.210 -38.068 1.00 125.11 170 SER C N 1
ATOM 5321 C CA . SER C 1 148 ? -45.208 -19.199 -37.744 1.00 125.92 170 SER C CA 1
ATOM 5322 C C . SER C 1 148 ? -46.044 -18.998 -38.998 1.00 126.32 170 SER C C 1
ATOM 5323 O O . SER C 1 148 ? -47.180 -19.477 -39.077 1.00 126.45 170 SER C O 1
ATOM 5326 N N . ARG C 1 149 ? -45.467 -18.284 -39.966 1.00 126.76 171 ARG C N 1
ATOM 5327 C CA . ARG C 1 149 ? -46.093 -18.062 -41.269 1.00 127.13 171 ARG C CA 1
ATOM 5328 C C . ARG C 1 149 ? -46.070 -19.335 -42.082 1.00 126.63 171 ARG C C 1
ATOM 5329 O O . ARG C 1 149 ? -46.977 -19.577 -42.886 1.00 126.73 171 ARG C O 1
ATOM 5337 N N . LEU C 1 150 ? -45.033 -20.146 -41.866 1.00 126.09 172 LEU C N 1
ATOM 5338 C CA . LEU C 1 150 ? -44.927 -21.412 -42.565 1.00 125.57 172 LEU C CA 1
ATOM 5339 C C . LEU C 1 150 ? -45.844 -22.452 -41.961 1.00 125.27 172 LEU C C 1
ATOM 5340 O O . LEU C 1 150 ? -46.288 -23.373 -42.667 1.00 125.32 172 LEU C O 1
ATOM 5345 N N . PHE C 1 151 ? -46.133 -22.316 -40.656 1.00 124.86 173 PHE C N 1
ATOM 5346 C CA . PHE C 1 151 ? -46.978 -23.296 -39.993 1.00 124.60 173 PHE C CA 1
ATOM 5347 C C . PHE C 1 151 ? -47.905 -22.610 -39.004 1.00 124.62 173 PHE C C 1
ATOM 5348 O O . PHE C 1 151 ? -47.556 -22.431 -37.842 1.00 124.77 173 PHE C O 1
ATOM 5356 N N . PRO C 1 152 ? -49.110 -22.239 -39.466 1.00 124.55 174 PRO C N 1
ATOM 5357 C CA . PRO C 1 152 ? -49.982 -21.302 -38.758 1.00 124.43 174 PRO C CA 1
ATOM 5358 C C . PRO C 1 152 ? -50.514 -21.897 -37.469 1.00 124.26 174 PRO C C 1
ATOM 5359 O O . PRO C 1 152 ? -51.163 -21.201 -36.689 1.00 124.28 174 PRO C O 1
ATOM 5363 N N . ASN C 1 153 ? -50.237 -23.177 -37.255 1.00 123.99 175 ASN C N 1
ATOM 5364 C CA . ASN C 1 153 ? -50.651 -23.830 -36.037 1.00 123.83 175 ASN C CA 1
ATOM 5365 C C . ASN C 1 153 ? -49.491 -24.383 -35.241 1.00 123.54 175 ASN C C 1
ATOM 5366 O O . ASN C 1 153 ? -49.673 -25.204 -34.345 1.00 123.56 175 ASN C O 1
ATOM 5371 N N . SER C 1 154 ? -48.293 -23.918 -35.568 1.00 123.21 176 SER C N 1
ATOM 5372 C CA . SER C 1 154 ? -47.121 -24.213 -34.770 1.00 122.77 176 SER C CA 1
ATOM 5373 C C . SER C 1 154 ? -47.092 -23.280 -33.574 1.00 122.57 176 SER C C 1
ATOM 5374 O O . SER C 1 154 ? -47.619 -22.165 -33.633 1.00 122.59 176 SER C O 1
ATOM 5377 N N . LYS C 1 155 ? -46.459 -23.739 -32.500 1.00 122.20 177 LYS C N 1
ATOM 5378 C CA . LYS C 1 155 ? -46.286 -22.939 -31.300 1.00 121.86 177 LYS C CA 1
ATOM 5379 C C . LYS C 1 155 ? -44.801 -22.843 -30.939 1.00 121.23 177 LYS C C 1
ATOM 5380 O O . LYS C 1 155 ? -44.008 -23.713 -31.312 1.00 120.87 177 LYS C O 1
ATOM 5386 N N . PHE C 1 156 ? -44.450 -21.795 -30.186 1.00 120.82 178 PHE C N 1
ATOM 5387 C CA . PHE C 1 156 ? -43.046 -21.448 -29.878 1.00 120.36 178 PHE C CA 1
ATOM 5388 C C . PHE C 1 156 ? -42.637 -21.303 -28.382 1.00 119.96 178 PHE C C 1
ATOM 5389 O O . PHE C 1 156 ? -43.209 -20.510 -27.619 1.00 119.75 178 PHE C O 1
ATOM 5397 N N . LEU C 1 157 ? -41.617 -22.073 -28.002 1.00 119.56 179 LEU C N 1
ATOM 5398 C CA . LEU C 1 157 ? -41.033 -22.029 -26.671 1.00 119.26 179 LEU C CA 1
ATOM 5399 C C . LEU C 1 157 ? -39.576 -21.535 -26.699 1.00 119.16 179 LEU C C 1
ATOM 5400 O O . LEU C 1 157 ? -38.651 -22.262 -27.108 1.00 118.92 179 LEU C O 1
ATOM 5405 N N . LEU C 1 158 ? -39.390 -20.293 -26.252 1.00 119.04 180 LEU C N 1
ATOM 5406 C CA . LEU C 1 158 ? -38.081 -19.644 -26.201 1.00 118.89 180 LEU C CA 1
ATOM 5407 C C . LEU C 1 158 ? -37.500 -19.714 -24.777 1.00 118.97 180 LEU C C 1
ATOM 5408 O O . LEU C 1 158 ? -37.972 -19.010 -23.876 1.00 119.39 180 LEU C O 1
ATOM 5413 N N . MET C 1 159 ? -36.489 -20.564 -24.566 1.00 118.80 181 MET C N 1
ATOM 5414 C CA . MET C 1 159 ? -35.889 -20.741 -23.225 1.00 118.44 181 MET C CA 1
ATOM 5415 C C . MET C 1 159 ? -35.121 -19.504 -22.803 1.00 118.39 181 MET C C 1
ATOM 5416 O O . MET C 1 159 ? -34.280 -19.008 -23.548 1.00 118.52 181 MET C O 1
ATOM 5421 N N . VAL C 1 160 ? -35.418 -19.004 -21.611 1.00 118.36 182 VAL C N 1
ATOM 5422 C CA . VAL C 1 160 ? -34.724 -17.830 -21.082 1.00 118.47 182 VAL C CA 1
ATOM 5423 C C . VAL C 1 160 ? -33.983 -18.148 -19.780 1.00 118.57 182 VAL C C 1
ATOM 5424 O O . VAL C 1 160 ? -34.587 -18.397 -18.730 1.00 118.72 182 VAL C O 1
ATOM 5428 N N . ARG C 1 161 ? -32.659 -18.147 -19.880 1.00 118.56 183 ARG C N 1
ATOM 5429 C CA . ARG C 1 161 ? -31.790 -18.348 -18.744 1.00 118.48 183 ARG C CA 1
ATOM 5430 C C . ARG C 1 161 ? -30.925 -17.116 -18.592 1.00 118.30 183 ARG C C 1
ATOM 5431 O O . ARG C 1 161 ? -30.559 -16.469 -19.574 1.00 118.08 183 ARG C O 1
ATOM 5439 N N . ASP C 1 162 ? -30.608 -16.793 -17.347 1.00 118.37 184 ASP C N 1
ATOM 5440 C CA . ASP C 1 162 ? -29.703 -15.702 -17.054 1.00 118.44 184 ASP C CA 1
ATOM 5441 C C . ASP C 1 162 ? -28.491 -15.865 -17.954 1.00 118.32 184 ASP C C 1
ATOM 5442 O O . ASP C 1 162 ? -27.813 -16.898 -17.917 1.00 118.32 184 ASP C O 1
ATOM 5447 N N . GLY C 1 163 ? -28.243 -14.855 -18.781 1.00 118.27 185 GLY C N 1
ATOM 5448 C CA . GLY C 1 163 ? -27.126 -14.883 -19.731 1.00 118.18 185 GLY C CA 1
ATOM 5449 C C . GLY C 1 163 ? -25.781 -15.145 -19.095 1.00 118.08 185 GLY C C 1
ATOM 5450 O O . GLY C 1 163 ? -24.888 -15.728 -19.716 1.00 118.12 185 GLY C O 1
ATOM 5451 N N . ARG C 1 164 ? -25.653 -14.712 -17.845 1.00 117.96 186 ARG C N 1
ATOM 5452 C CA . ARG C 1 164 ? -24.455 -14.930 -17.067 1.00 117.98 186 ARG C CA 1
ATOM 5453 C C . ARG C 1 164 ? -24.162 -16.427 -16.876 1.00 118.01 186 ARG C C 1
ATOM 5454 O O . ARG C 1 164 ? -22.999 -16.834 -16.952 1.00 118.39 186 ARG C O 1
ATOM 5462 N N . ALA C 1 165 ? -25.204 -17.241 -16.679 1.00 117.73 187 ALA C N 1
ATOM 5463 C CA . ALA C 1 165 ? -25.032 -18.694 -16.498 1.00 117.50 187 ALA C CA 1
ATOM 5464 C C . ALA C 1 165 ? -24.880 -19.451 -17.821 1.00 117.38 187 ALA C C 1
ATOM 5465 O O . ALA C 1 165 ? -24.290 -20.549 -17.855 1.00 117.15 187 ALA C O 1
ATOM 5467 N N . SER C 1 166 ? -25.431 -18.864 -18.892 1.00 117.40 188 SER C N 1
ATOM 5468 C CA . SER C 1 166 ? -25.261 -19.383 -20.252 1.00 117.48 188 SER C CA 1
ATOM 5469 C C . SER C 1 166 ? -23.849 -19.113 -20.747 1.00 117.40 188 SER C C 1
ATOM 5470 O O . SER C 1 166 ? -23.186 -20.017 -21.247 1.00 117.48 188 SER C O 1
ATOM 5473 N N . VAL C 1 167 ? -23.403 -17.864 -20.606 1.00 117.29 189 VAL C N 1
ATOM 5474 C CA . VAL C 1 167 ? -22.084 -17.441 -21.070 1.00 117.18 189 VAL C CA 1
ATOM 5475 C C . VAL C 1 167 ? -20.987 -18.174 -20.317 1.00 117.22 189 VAL C C 1
ATOM 5476 O O . VAL C 1 167 ? -20.035 -18.667 -20.920 1.00 117.00 189 VAL C O 1
ATOM 5480 N N . HIS C 1 168 ? -21.143 -18.248 -19.001 1.00 117.43 190 HIS C N 1
ATOM 5481 C CA . HIS C 1 168 ? -20.282 -19.060 -18.155 1.00 117.97 190 HIS C CA 1
ATOM 5482 C C . HIS C 1 168 ? -20.291 -20.513 -18.621 1.00 117.78 190 HIS C C 1
ATOM 5483 O O . HIS C 1 168 ? -19.238 -21.107 -18.819 1.00 117.83 190 HIS C O 1
ATOM 5490 N N . SER C 1 169 ? -21.482 -21.074 -18.805 1.00 117.80 191 SER C N 1
ATOM 5491 C CA . SER C 1 169 ? -21.608 -22.450 -19.260 1.00 117.79 191 SER C CA 1
ATOM 5492 C C . SER C 1 169 ? -20.869 -22.710 -20.576 1.00 117.97 191 SER C C 1
ATOM 5493 O O . SER C 1 169 ? -20.202 -23.744 -20.708 1.00 117.90 191 SER C O 1
ATOM 5496 N N . MET C 1 170 ? -20.977 -21.773 -21.532 1.00 118.41 192 MET C N 1
ATOM 5497 C CA . MET C 1 170 ? -20.415 -21.966 -22.892 1.00 118.94 192 MET C CA 1
ATOM 5498 C C . MET C 1 170 ? -18.907 -21.726 -22.992 1.00 119.15 192 MET C C 1
ATOM 5499 O O . MET C 1 170 ? -18.235 -22.274 -23.877 1.00 118.99 192 MET C O 1
ATOM 5504 N N . ILE C 1 171 ? -18.402 -20.886 -22.089 1.00 119.63 193 ILE C N 1
ATOM 5505 C CA . ILE C 1 171 ? -16.965 -20.620 -21.932 1.00 119.96 193 ILE C CA 1
ATOM 5506 C C . ILE C 1 171 ? -16.260 -21.806 -21.247 1.00 120.23 193 ILE C C 1
ATOM 5507 O O . ILE C 1 171 ? -15.241 -22.287 -21.738 1.00 120.31 193 ILE C O 1
ATOM 5512 N N . THR C 1 172 ? -16.830 -22.289 -20.143 1.00 120.68 194 THR C N 1
ATOM 5513 C CA . THR C 1 172 ? -16.250 -23.394 -19.369 1.00 121.21 194 THR C CA 1
ATOM 5514 C C . THR C 1 172 ? -16.409 -24.783 -20.004 1.00 121.36 194 THR C C 1
ATOM 5515 O O . THR C 1 172 ? -15.545 -25.656 -19.817 1.00 121.45 194 THR C O 1
ATOM 5519 N N . ARG C 1 173 ? -17.511 -24.979 -20.738 1.00 121.58 195 ARG C N 1
ATOM 5520 C CA . ARG C 1 173 ? -17.820 -26.260 -21.399 1.00 121.71 195 ARG C CA 1
ATOM 5521 C C . ARG C 1 173 ? -17.275 -26.374 -22.815 1.00 121.81 195 ARG C C 1
ATOM 5522 O O . ARG C 1 173 ? -17.550 -27.377 -23.514 1.00 121.80 195 ARG C O 1
ATOM 5530 N N . LYS C 1 174 ? -16.525 -25.332 -23.228 1.00 122.02 196 LYS C N 1
ATOM 5531 C CA . LYS C 1 174 ? -15.759 -25.337 -24.482 1.00 122.04 196 LYS C CA 1
ATOM 5532 C C . LYS C 1 174 ? -16.622 -25.525 -25.745 1.00 122.16 196 LYS C C 1
ATOM 5533 O O . LYS C 1 174 ? -16.338 -26.380 -26.590 1.00 122.23 196 LYS C O 1
ATOM 5539 N N . VAL C 1 175 ? -17.681 -24.714 -25.853 1.00 122.22 197 VAL C N 1
ATOM 5540 C CA . VAL C 1 175 ? -18.550 -24.707 -27.032 1.00 122.38 197 VAL C CA 1
ATOM 5541 C C . VAL C 1 175 ? -18.220 -23.469 -27.886 1.00 122.31 197 VAL C C 1
ATOM 5542 O O . VAL C 1 175 ? -18.150 -22.358 -27.351 1.00 122.46 197 VAL C O 1
ATOM 5546 N N . THR C 1 176 ? -17.983 -23.660 -29.192 1.00 122.14 198 THR C N 1
ATOM 5547 C CA . THR C 1 176 ? -17.928 -22.527 -30.146 1.00 121.89 198 THR C CA 1
ATOM 5548 C C . THR C 1 176 ? -19.228 -22.488 -30.976 1.00 121.78 198 THR C C 1
ATOM 5549 O O . THR C 1 176 ? -19.594 -23.481 -31.620 1.00 121.95 198 THR C O 1
ATOM 5553 N N . ILE C 1 177 ? -19.942 -21.353 -30.931 1.00 121.38 199 ILE C N 1
ATOM 5554 C CA . ILE C 1 177 ? -21.148 -21.161 -31.762 1.00 120.92 199 ILE C CA 1
ATOM 5555 C C . ILE C 1 177 ? -20.838 -20.224 -32.932 1.00 120.90 199 ILE C C 1
ATOM 5556 O O . ILE C 1 177 ? -19.897 -19.422 -32.867 1.00 120.81 199 ILE C O 1
ATOM 5561 N N . SER C 1 184 ? -13.729 -14.467 -24.224 1.00 119.49 206 SER C N 1
ATOM 5562 C CA . SER C 1 184 ? -14.036 -13.252 -23.460 1.00 119.39 206 SER C CA 1
ATOM 5563 C C . SER C 1 184 ? -15.457 -13.306 -22.939 1.00 119.24 206 SER C C 1
ATOM 5564 O O . SER C 1 184 ? -16.377 -13.620 -23.692 1.00 119.30 206 SER C O 1
ATOM 5567 N N . TYR C 1 185 ? -15.632 -12.996 -21.652 1.00 119.10 207 TYR C N 1
ATOM 5568 C CA . TYR C 1 185 ? -16.964 -12.876 -21.062 1.00 118.97 207 TYR C CA 1
ATOM 5569 C C . TYR C 1 185 ? -17.638 -11.628 -21.600 1.00 118.85 207 TYR C C 1
ATOM 5570 O O . TYR C 1 185 ? -18.763 -11.689 -22.093 1.00 118.89 207 TYR C O 1
ATOM 5579 N N . ARG C 1 186 ? -16.932 -10.504 -21.514 1.00 118.71 208 ARG C N 1
ATOM 5580 C CA . ARG C 1 186 ? -17.373 -9.253 -22.115 1.00 118.73 208 ARG C CA 1
ATOM 5581 C C . ARG C 1 186 ? -17.927 -9.435 -23.539 1.00 118.70 208 ARG C C 1
ATOM 5582 O O . ARG C 1 186 ? -18.994 -8.913 -23.875 1.00 118.57 208 ARG C O 1
ATOM 5590 N N . ASP C 1 187 ? -17.185 -10.172 -24.367 1.00 118.76 209 ASP C N 1
ATOM 5591 C CA . ASP C 1 187 ? -17.599 -10.494 -25.734 1.00 118.77 209 ASP C CA 1
ATOM 5592 C C . ASP C 1 187 ? -18.811 -11.434 -25.726 1.00 118.48 209 ASP C C 1
ATOM 5593 O O . ASP C 1 187 ? -19.827 -11.137 -26.361 1.00 118.46 209 ASP C O 1
ATOM 5598 N N . CYS C 1 188 ? -18.703 -12.544 -24.990 1.00 118.21 210 CYS C N 1
ATOM 5599 C CA . CYS C 1 188 ? -19.748 -13.581 -24.955 1.00 118.00 210 CYS C CA 1
ATOM 5600 C C . CYS C 1 188 ? -21.112 -13.085 -24.469 1.00 118.01 210 CYS C C 1
ATOM 5601 O O . CYS C 1 188 ? -22.158 -13.574 -24.915 1.00 117.93 210 CYS C O 1
ATOM 5604 N N . LEU C 1 189 ? -21.088 -12.104 -23.572 1.00 117.99 211 LEU C N 1
ATOM 5605 C CA . LEU C 1 189 ? -22.305 -11.499 -23.058 1.00 118.14 211 LEU C CA 1
ATOM 5606 C C . LEU C 1 189 ? -22.959 -10.480 -23.995 1.00 118.30 211 LEU C C 1
ATOM 5607 O O . LEU C 1 189 ? -24.168 -10.560 -24.238 1.00 118.46 211 LEU C O 1
ATOM 5612 N N . THR C 1 190 ? -22.181 -9.533 -24.524 1.00 118.43 212 THR C N 1
ATOM 5613 C CA . THR C 1 190 ? -22.693 -8.613 -25.554 1.00 118.43 212 THR C CA 1
ATOM 5614 C C . THR C 1 190 ? -23.441 -9.436 -26.599 1.00 118.45 212 THR C C 1
ATOM 5615 O O . THR C 1 190 ? -24.522 -9.053 -27.054 1.00 118.50 212 THR C O 1
ATOM 5619 N N . LYS C 1 191 ? -22.851 -10.586 -26.935 1.00 118.49 213 LYS C N 1
ATOM 5620 C CA . LYS C 1 191 ? -23.355 -11.493 -27.961 1.00 118.55 213 LYS C CA 1
ATOM 5621 C C . LYS C 1 191 ? -24.666 -12.147 -27.540 1.00 118.44 213 LYS C C 1
ATOM 5622 O O . LYS C 1 191 ? -25.660 -12.084 -28.270 1.00 118.32 213 LYS C O 1
ATOM 5628 N N . TRP C 1 192 ? -24.654 -12.769 -26.361 1.00 118.41 214 TRP C N 1
ATOM 5629 C CA . TRP C 1 192 ? -25.864 -13.309 -25.750 1.00 118.50 214 TRP C CA 1
ATOM 5630 C C . TRP C 1 192 ? -26.947 -12.242 -25.740 1.00 118.56 214 TRP C C 1
ATOM 5631 O O . TRP C 1 192 ? -28.102 -12.506 -26.099 1.00 118.62 214 TRP C O 1
ATOM 5642 N N . ASN C 1 193 ? -26.550 -11.040 -25.329 1.00 118.56 215 ASN C N 1
ATOM 5643 C CA . ASN C 1 193 ? -27.439 -9.903 -25.263 1.00 118.76 215 ASN C CA 1
ATOM 5644 C C . ASN C 1 193 ? -28.171 -9.665 -26.570 1.00 119.16 215 ASN C C 1
ATOM 5645 O O . ASN C 1 193 ? -29.396 -9.743 -26.618 1.00 119.19 215 ASN C O 1
ATOM 5650 N N . LYS C 1 194 ? -27.420 -9.378 -27.626 1.00 119.62 216 LYS C N 1
ATOM 5651 C CA . LYS C 1 194 ? -28.025 -9.083 -28.916 1.00 120.31 216 LYS C CA 1
ATOM 5652 C C . LYS C 1 194 ? -28.873 -10.262 -29.423 1.00 120.17 216 LYS C C 1
ATOM 5653 O O . LYS C 1 194 ? -29.989 -10.062 -29.919 1.00 119.97 216 LYS C O 1
ATOM 5659 N N . ALA C 1 195 ? -28.342 -11.478 -29.271 1.00 120.30 217 ALA C N 1
ATOM 5660 C CA . ALA C 1 195 ? -29.004 -12.704 -29.741 1.00 120.46 217 ALA C CA 1
ATOM 5661 C C . ALA C 1 195 ? -30.377 -12.853 -29.109 1.00 120.61 217 ALA C C 1
ATOM 5662 O O . ALA C 1 195 ? -31.389 -12.991 -29.811 1.00 120.69 217 ALA C O 1
ATOM 5664 N N . ILE C 1 196 ? -30.401 -12.810 -27.780 1.00 120.77 218 ILE C N 1
ATOM 5665 C CA . ILE C 1 196 ? -31.642 -12.927 -27.019 1.00 121.06 218 ILE C CA 1
ATOM 5666 C C . ILE C 1 196 ? -32.582 -11.706 -27.219 1.00 121.13 218 ILE C C 1
ATOM 5667 O O . ILE C 1 196 ? -33.804 -11.849 -27.161 1.00 121.05 218 ILE C O 1
ATOM 5672 N N . GLU C 1 197 ? -32.004 -10.529 -27.482 1.00 121.33 219 GLU C N 1
ATOM 5673 C CA . GLU C 1 197 ? -32.760 -9.301 -27.768 1.00 121.57 219 GLU C CA 1
ATOM 5674 C C . GLU C 1 197 ? -33.577 -9.454 -29.055 1.00 121.53 219 GLU C C 1
ATOM 5675 O O . GLU C 1 197 ? -34.723 -8.998 -29.146 1.00 121.66 219 GLU C O 1
ATOM 5681 N N . VAL C 1 198 ? -32.975 -10.100 -30.048 1.00 121.50 220 VAL C N 1
ATOM 5682 C CA . VAL C 1 198 ? -33.670 -10.422 -31.278 1.00 121.60 220 VAL C CA 1
ATOM 5683 C C . VAL C 1 198 ? -34.760 -11.454 -30.976 1.00 121.77 220 VAL C C 1
ATOM 5684 O O . VAL C 1 198 ? -35.943 -11.193 -31.208 1.00 121.78 220 VAL C O 1
ATOM 5688 N N . MET C 1 199 ? -34.357 -12.595 -30.415 1.00 122.07 221 MET C N 1
ATOM 5689 C CA . MET C 1 199 ? -35.265 -13.714 -30.140 1.00 122.63 221 MET C CA 1
ATOM 5690 C C . MET C 1 199 ? -36.530 -13.323 -29.381 1.00 122.81 221 MET C C 1
ATOM 5691 O O . MET C 1 199 ? -37.583 -13.971 -29.526 1.00 122.79 221 MET C O 1
ATOM 5696 N N . TYR C 1 200 ? -36.409 -12.260 -28.577 1.00 123.22 222 TYR C N 1
ATOM 5697 C CA . TYR C 1 200 ? -37.527 -11.748 -27.810 1.00 123.79 222 TYR C CA 1
ATOM 5698 C C . TYR C 1 200 ? -38.438 -10.867 -28.648 1.00 123.88 222 TYR C C 1
ATOM 5699 O O . TYR C 1 200 ? -39.665 -10.988 -28.564 1.00 124.19 222 TYR C O 1
ATOM 5708 N N . ALA C 1 201 ? -37.842 -9.978 -29.442 1.00 123.83 223 ALA C N 1
ATOM 5709 C CA . ALA C 1 201 ? -38.609 -9.102 -30.318 1.00 123.95 223 ALA C CA 1
ATOM 5710 C C . ALA C 1 201 ? -39.537 -9.915 -31.228 1.00 124.12 223 ALA C C 1
ATOM 5711 O O . ALA C 1 201 ? -40.707 -9.562 -31.392 1.00 124.08 223 ALA C O 1
ATOM 5713 N N . GLN C 1 202 ? -39.010 -11.012 -31.781 1.00 124.39 224 GLN C N 1
ATOM 5714 C CA . GLN C 1 202 ? -39.786 -11.971 -32.578 1.00 124.82 224 GLN C CA 1
ATOM 5715 C C . GLN C 1 202 ? -40.914 -12.598 -31.750 1.00 125.21 224 GLN C C 1
ATOM 5716 O O . GLN C 1 202 ? -42.083 -12.527 -32.138 1.00 125.38 224 GLN C O 1
ATOM 5722 N N . CYS C 1 203 ? -40.561 -13.201 -30.612 1.00 125.66 225 CYS C N 1
ATOM 5723 C CA . CYS C 1 203 ? -41.534 -13.821 -29.703 1.00 126.01 225 CYS C CA 1
ATOM 5724 C C . CYS C 1 203 ? -42.610 -12.841 -29.274 1.00 126.38 225 CYS C C 1
ATOM 5725 O O . CYS C 1 203 ? -43.740 -13.238 -28.984 1.00 126.45 225 CYS C O 1
ATOM 5728 N N . MET C 1 204 ? -42.246 -11.562 -29.228 1.00 126.97 226 MET C N 1
ATOM 5729 C CA . MET C 1 204 ? -43.191 -10.513 -28.897 1.00 127.79 226 MET C CA 1
ATOM 5730 C C . MET C 1 204 ? -44.071 -10.124 -30.078 1.00 128.27 226 MET C C 1
ATOM 5731 O O . MET C 1 204 ? -45.274 -9.911 -29.915 1.00 128.48 226 MET C O 1
ATOM 5736 N N . GLU C 1 205 ? -43.477 -10.044 -31.263 1.00 128.80 227 GLU C N 1
ATOM 5737 C CA . GLU C 1 205 ? -44.233 -9.788 -32.487 1.00 129.41 227 GLU C CA 1
ATOM 5738 C C . GLU C 1 205 ? -45.260 -10.901 -32.750 1.00 129.45 227 GLU C C 1
ATOM 5739 O O . GLU C 1 205 ? -46.424 -10.630 -33.060 1.00 129.45 227 GLU C O 1
ATOM 5745 N N . VAL C 1 206 ? -44.813 -12.147 -32.598 1.00 129.59 228 VAL C N 1
ATOM 5746 C CA . VAL C 1 206 ? -45.635 -13.341 -32.814 1.00 129.77 228 VAL C CA 1
ATOM 5747 C C . VAL C 1 206 ? -46.979 -13.324 -32.070 1.00 129.83 228 VAL C C 1
ATOM 5748 O O . VAL C 1 206 ? -47.998 -13.757 -32.614 1.00 129.78 228 VAL C O 1
ATOM 5752 N N . GLY C 1 207 ? -46.977 -12.821 -30.833 1.00 130.09 229 GLY C N 1
ATOM 5753 C CA . GLY C 1 207 ? -48.205 -12.766 -30.048 1.00 130.47 229 GLY C CA 1
ATOM 5754 C C . GLY C 1 207 ? -48.168 -13.792 -28.936 1.00 130.71 229 GLY C C 1
ATOM 5755 O O . GLY C 1 207 ? -47.674 -14.912 -29.127 1.00 130.80 229 GLY C O 1
ATOM 5756 N N . LYS C 1 208 ? -48.707 -13.402 -27.781 1.00 130.83 230 LYS C N 1
ATOM 5757 C CA . LYS C 1 208 ? -48.624 -14.186 -26.538 1.00 131.02 230 LYS C CA 1
ATOM 5758 C C . LYS C 1 208 ? -49.223 -15.573 -26.743 1.00 130.65 230 LYS C C 1
ATOM 5759 O O . LYS C 1 208 ? -48.922 -16.524 -26.016 1.00 130.47 230 LYS C O 1
ATOM 5765 N N . GLU C 1 209 ? -50.049 -15.671 -27.774 1.00 130.37 231 GLU C N 1
ATOM 5766 C CA . GLU C 1 209 ? -50.800 -16.867 -28.070 1.00 130.31 231 GLU C CA 1
ATOM 5767 C C . GLU C 1 209 ? -49.957 -17.917 -28.763 1.00 129.43 231 GLU C C 1
ATOM 5768 O O . GLU C 1 209 ? -50.216 -19.114 -28.631 1.00 129.31 231 GLU C O 1
ATOM 5774 N N . LYS C 1 210 ? -48.962 -17.452 -29.516 1.00 128.51 232 LYS C N 1
ATOM 5775 C CA . LYS C 1 210 ? -48.101 -18.321 -30.307 1.00 127.55 232 LYS C CA 1
ATOM 5776 C C . LYS C 1 210 ? -46.733 -18.541 -29.686 1.00 126.72 232 LYS C C 1
ATOM 5777 O O . LYS C 1 210 ? -46.141 -19.597 -29.886 1.00 126.59 232 LYS C O 1
ATOM 5783 N N . CYS C 1 211 ? -46.223 -17.548 -28.955 1.00 125.80 233 CYS C N 1
ATOM 5784 C CA . CYS C 1 211 ? -44.893 -17.664 -28.344 1.00 124.96 233 CYS C CA 1
ATOM 5785 C C . CYS C 1 211 ? -44.805 -17.388 -26.839 1.00 124.30 233 CYS C C 1
ATOM 5786 O O . CYS C 1 211 ? -45.164 -16.305 -26.354 1.00 124.04 233 CYS C O 1
ATOM 5789 N N . LEU C 1 212 ? -44.269 -18.378 -26.127 1.00 123.64 234 LEU C N 1
ATOM 5790 C CA . LEU C 1 212 ? -44.181 -18.362 -24.673 1.00 123.03 234 LEU C CA 1
ATOM 5791 C C . LEU C 1 212 ? -42.715 -18.272 -24.232 1.00 122.54 234 LEU C C 1
ATOM 5792 O O . LEU C 1 212 ? -41.922 -19.153 -24.589 1.00 122.44 234 LEU C O 1
ATOM 5797 N N . PRO C 1 213 ? -42.346 -17.207 -23.471 1.00 122.02 235 PRO C N 1
ATOM 5798 C CA . PRO C 1 213 ? -41.046 -17.174 -22.782 1.00 121.61 235 PRO C CA 1
ATOM 5799 C C . PRO C 1 213 ? -41.008 -18.171 -21.615 1.00 121.38 235 PRO C C 1
ATOM 5800 O O . PRO C 1 213 ? -41.884 -18.121 -20.752 1.00 121.45 235 PRO C O 1
ATOM 5804 N N . VAL C 1 214 ? -40.016 -19.072 -21.598 1.00 121.17 236 VAL C N 1
ATOM 5805 C CA . VAL C 1 214 ? -39.894 -20.102 -20.545 1.00 121.08 236 VAL C CA 1
ATOM 5806 C C . VAL C 1 214 ? -38.603 -19.918 -19.727 1.00 121.24 236 VAL C C 1
ATOM 5807 O O . VAL C 1 214 ? -37.502 -20.149 -20.233 1.00 121.34 236 VAL C O 1
ATOM 5811 N N . TYR C 1 215 ? -38.745 -19.514 -18.465 1.00 121.29 237 TYR C N 1
ATOM 5812 C CA . TYR C 1 215 ? -37.592 -19.236 -17.616 1.00 121.47 237 TYR C CA 1
ATOM 5813 C C . TYR C 1 215 ? -36.989 -20.496 -17.025 1.00 121.07 237 TYR C C 1
ATOM 5814 O O . TYR C 1 215 ? -37.636 -21.206 -16.246 1.00 120.99 237 TYR C O 1
ATOM 5823 N N . TYR C 1 216 ? -35.739 -20.753 -17.409 1.00 120.74 238 TYR C N 1
ATOM 5824 C CA . TYR C 1 216 ? -35.008 -21.948 -17.001 1.00 120.47 238 TYR C CA 1
ATOM 5825 C C . TYR C 1 216 ? -35.045 -22.105 -15.495 1.00 120.63 238 TYR C C 1
ATOM 5826 O O . TYR C 1 216 ? -35.362 -23.177 -14.970 1.00 120.71 238 TYR C O 1
ATOM 5835 N N . GLU C 1 217 ? -34.713 -21.020 -14.808 1.00 120.70 239 GLU C N 1
ATOM 5836 C CA . GLU C 1 217 ? -34.666 -21.016 -13.354 1.00 120.88 239 GLU C CA 1
ATOM 5837 C C . GLU C 1 217 ? -36.039 -21.326 -12.765 1.00 121.13 239 GLU C C 1
ATOM 5838 O O . GLU C 1 217 ? -36.144 -22.045 -11.774 1.00 121.11 239 GLU C O 1
ATOM 5844 N N . GLN C 1 218 ? -37.088 -20.810 -13.399 1.00 121.40 240 GLN C N 1
ATOM 5845 C CA . GLN C 1 218 ? -38.448 -21.092 -12.969 1.00 121.65 240 GLN C CA 1
ATOM 5846 C C . GLN C 1 218 ? -38.837 -22.523 -13.247 1.00 121.60 240 GLN C C 1
ATOM 5847 O O . GLN C 1 218 ? -39.648 -23.103 -12.527 1.00 121.54 240 GLN C O 1
ATOM 5853 N N . LEU C 1 219 ? -38.235 -23.084 -14.290 1.00 121.71 241 LEU C N 1
ATOM 5854 C CA . LEU C 1 219 ? -38.501 -24.449 -14.695 1.00 121.95 241 LEU C CA 1
ATOM 5855 C C . LEU C 1 219 ? -37.841 -25.449 -13.763 1.00 122.01 241 LEU C C 1
ATOM 5856 O O . LEU C 1 219 ? -38.482 -26.385 -13.297 1.00 121.95 241 LEU C O 1
ATOM 5861 N N . VAL C 1 220 ? -36.556 -25.268 -13.496 1.00 122.18 242 VAL C N 1
ATOM 5862 C CA . VAL C 1 220 ? -35.860 -26.228 -12.654 1.00 122.48 242 VAL C CA 1
ATOM 5863 C C . VAL C 1 220 ? -36.334 -26.123 -11.199 1.00 122.76 242 VAL C C 1
ATOM 5864 O O . VAL C 1 220 ? -36.521 -27.149 -10.541 1.00 122.79 242 VAL C O 1
ATOM 5868 N N . LEU C 1 221 ? -36.534 -24.886 -10.718 1.00 123.07 243 LEU C N 1
ATOM 5869 C CA . LEU C 1 221 ? -37.090 -24.634 -9.381 1.00 123.37 243 LEU C CA 1
ATOM 5870 C C . LEU C 1 221 ? -38.464 -25.257 -9.238 1.00 123.66 243 LEU C C 1
ATOM 5871 O O . LEU C 1 221 ? -38.701 -26.043 -8.324 1.00 123.83 243 LEU C O 1
ATOM 5876 N N . HIS C 1 222 ? -39.367 -24.883 -10.139 1.00 123.96 244 HIS C N 1
ATOM 5877 C CA . HIS C 1 222 ? -40.746 -25.333 -10.078 1.00 124.32 244 HIS C CA 1
ATOM 5878 C C . HIS C 1 222 ? -41.065 -26.179 -11.315 1.00 124.57 244 HIS C C 1
ATOM 5879 O O . HIS C 1 222 ? -41.653 -25.663 -12.286 1.00 124.61 244 HIS C O 1
ATOM 5886 N N . PRO C 1 223 ? -40.682 -27.485 -11.286 1.00 124.79 245 PRO C N 1
ATOM 5887 C CA . PRO C 1 223 ? -40.887 -28.336 -12.460 1.00 125.10 245 PRO C CA 1
ATOM 5888 C C . PRO C 1 223 ? -42.352 -28.664 -12.741 1.00 125.46 245 PRO C C 1
ATOM 5889 O O . PRO C 1 223 ? -42.727 -28.798 -13.907 1.00 125.55 245 PRO C O 1
ATOM 5893 N N . ARG C 1 224 ? -43.167 -28.788 -11.685 1.00 126.05 246 ARG C N 1
ATOM 5894 C CA . ARG C 1 224 ? -44.577 -29.148 -11.850 1.00 126.65 246 ARG C CA 1
ATOM 5895 C C . ARG C 1 224 ? -45.451 -27.963 -12.268 1.00 126.54 246 ARG C C 1
ATOM 5896 O O . ARG C 1 224 ? -46.328 -28.121 -13.115 1.00 126.48 246 ARG C O 1
ATOM 5904 N N . ARG C 1 225 ? -45.203 -26.791 -11.677 1.00 126.63 247 ARG C N 1
ATOM 5905 C CA A ARG C 1 225 ? -45.979 -25.587 -11.984 0.50 126.70 247 ARG C CA 1
ATOM 5906 C CA B ARG C 1 225 ? -45.967 -25.576 -11.979 0.50 126.73 247 ARG C CA 1
ATOM 5907 C C . ARG C 1 225 ? -45.745 -25.110 -13.416 1.00 126.65 247 ARG C C 1
ATOM 5908 O O . ARG C 1 225 ? -46.698 -24.770 -14.121 1.00 126.71 247 ARG C O 1
ATOM 5923 N N . SER C 1 226 ? -44.479 -25.095 -13.839 1.00 126.53 248 SER C N 1
ATOM 5924 C CA . SER C 1 226 ? -44.090 -24.605 -15.173 1.00 126.27 248 SER C CA 1
ATOM 5925 C C . SER C 1 226 ? -44.634 -25.443 -16.346 1.00 126.21 248 SER C C 1
ATOM 5926 O O . SER C 1 226 ? -45.200 -24.887 -17.294 1.00 126.13 248 SER C O 1
ATOM 5929 N N . LEU C 1 227 ? -44.468 -26.768 -16.263 1.00 126.18 249 LEU C N 1
ATOM 5930 C CA . LEU C 1 227 ? -44.983 -27.727 -17.259 1.00 126.20 249 LEU C CA 1
ATOM 5931 C C . LEU C 1 227 ? -46.514 -27.711 -17.408 1.00 126.46 249 LEU C C 1
ATOM 5932 O O . LEU C 1 227 ? -47.041 -27.829 -18.523 1.00 126.38 249 LEU C O 1
ATOM 5937 N N . LYS C 1 228 ? -47.218 -27.583 -16.283 1.00 126.71 250 LYS C N 1
ATOM 5938 C CA . LYS C 1 228 ? -48.658 -27.363 -16.314 1.00 127.01 250 LYS C CA 1
ATOM 5939 C C . LYS C 1 228 ? -48.962 -26.162 -17.203 1.00 126.73 250 LYS C C 1
ATOM 5940 O O . LYS C 1 228 ? -49.657 -26.310 -18.204 1.00 126.81 250 LYS C O 1
ATOM 5946 N N . LEU C 1 229 ? -48.405 -24.994 -16.853 1.00 126.43 251 LEU C N 1
ATOM 5947 C CA . LEU C 1 229 ? -48.612 -23.748 -17.609 1.00 126.22 251 LEU C CA 1
ATOM 5948 C C . LEU C 1 229 ? -48.239 -23.886 -19.069 1.00 125.92 251 LEU C C 1
ATOM 5949 O O . LEU C 1 229 ? -48.796 -23.186 -19.929 1.00 125.88 251 LEU C O 1
ATOM 5954 N N . ILE C 1 230 ? -47.279 -24.779 -19.333 1.00 125.63 252 ILE C N 1
ATOM 5955 C CA . ILE C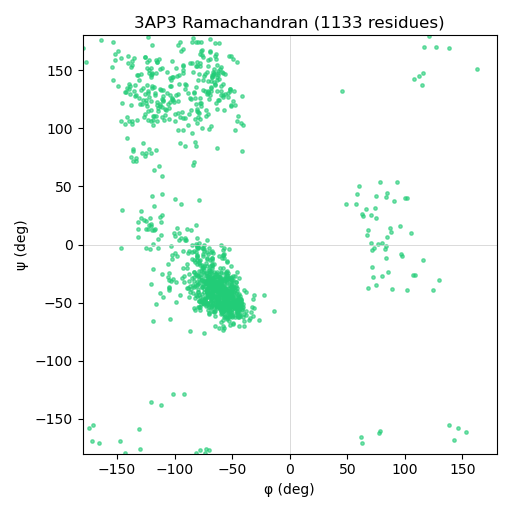 1 230 ? -46.749 -24.962 -20.675 1.00 125.28 252 ILE C CA 1
ATOM 5956 C C . ILE C 1 230 ? -47.658 -25.870 -21.500 1.00 125.36 252 ILE C C 1
ATOM 5957 O O . ILE C 1 230 ? -48.122 -25.458 -22.562 1.00 125.32 252 ILE C O 1
ATOM 5962 N N . LEU C 1 231 ? -47.926 -27.084 -21.006 1.00 125.53 253 LEU C N 1
ATOM 5963 C CA . LEU C 1 231 ? -48.853 -28.031 -21.660 1.00 125.88 253 LEU C CA 1
ATOM 5964 C C . LEU C 1 231 ? -50.247 -27.425 -21.851 1.00 126.28 253 LEU C C 1
ATOM 5965 O O . LEU C 1 231 ? -50.983 -27.764 -22.788 1.00 126.03 253 LEU C O 1
ATOM 5970 N N . ASP C 1 232 ? -50.582 -26.541 -20.914 1.00 126.94 254 ASP C N 1
ATOM 5971 C CA . ASP C 1 232 ? -51.721 -25.636 -20.967 1.00 127.50 254 ASP C CA 1
ATOM 5972 C C . ASP C 1 232 ? -51.623 -24.781 -22.237 1.00 127.20 254 ASP C C 1
ATOM 5973 O O . ASP C 1 232 ? -52.371 -24.993 -23.191 1.00 127.31 254 ASP C O 1
ATOM 5978 N N . PHE C 1 233 ? -50.676 -23.843 -22.248 1.00 126.92 255 PHE C N 1
ATOM 5979 C CA . PHE C 1 233 ? -50.434 -22.934 -23.375 1.00 126.53 255 PHE C CA 1
ATOM 5980 C C . PHE C 1 233 ? -50.378 -23.610 -24.754 1.00 126.55 255 PHE C C 1
ATOM 5981 O O . PHE C 1 233 ? -50.757 -23.011 -25.763 1.00 126.46 255 PHE C O 1
ATOM 5989 N N . LEU C 1 234 ? -49.899 -24.851 -24.790 1.00 126.66 256 LEU C N 1
ATOM 5990 C CA . LEU C 1 234 ? -49.843 -25.615 -26.034 1.00 126.77 256 LEU C CA 1
ATOM 5991 C C . LEU C 1 234 ? -51.177 -26.250 -26.372 1.00 127.09 256 LEU C C 1
ATOM 5992 O O . LEU C 1 234 ? -51.463 -26.516 -27.539 1.00 127.03 256 LEU C O 1
ATOM 5997 N N . GLY C 1 235 ? -51.981 -26.511 -25.342 1.00 127.52 257 GLY C N 1
ATOM 5998 C CA . GLY C 1 235 ? -53.259 -27.183 -25.528 1.00 128.05 257 GLY C CA 1
ATOM 5999 C C . GLY C 1 235 ? -53.056 -28.680 -25.557 1.00 128.41 257 GLY C C 1
ATOM 6000 O O . GLY C 1 235 ? -53.621 -29.381 -26.421 1.00 128.43 257 GLY C O 1
ATOM 6001 N N . ILE C 1 236 ? -52.227 -29.163 -24.615 1.00 128.77 258 ILE C N 1
ATOM 6002 C CA . ILE C 1 236 ? -51.984 -30.590 -24.484 1.00 129.17 258 ILE C CA 1
ATOM 6003 C C . ILE C 1 236 ? -52.320 -31.040 -23.077 1.00 129.36 258 ILE C C 1
ATOM 6004 O O . ILE C 1 236 ? -51.987 -30.368 -22.092 1.00 129.33 258 ILE C O 1
ATOM 6009 N N . ALA C 1 237 ? -52.992 -32.186 -23.013 1.00 129.62 259 ALA C N 1
ATOM 6010 C CA . ALA C 1 237 ? -53.350 -32.838 -21.765 1.00 129.81 259 ALA C CA 1
ATOM 6011 C C . ALA C 1 237 ? -52.098 -33.164 -20.969 1.00 129.94 259 ALA C C 1
ATOM 6012 O O . ALA C 1 237 ? -51.111 -33.647 -21.522 1.00 130.05 259 ALA C O 1
ATOM 6014 N N . TRP C 1 238 ? -52.141 -32.896 -19.667 1.00 130.02 260 TRP C N 1
ATOM 6015 C CA . TRP C 1 238 ? -51.045 -33.267 -18.785 1.00 130.03 260 TRP C CA 1
ATOM 6016 C C . TRP C 1 238 ? -50.765 -34.773 -18.817 1.00 129.84 260 TRP C C 1
ATOM 6017 O O . TRP C 1 238 ? -51.671 -35.593 -19.004 1.00 129.82 260 TRP C O 1
ATOM 6028 N N . SER C 1 239 ? -49.494 -35.117 -18.632 1.00 129.60 261 SER C N 1
ATOM 6029 C CA . SER C 1 239 ? -49.101 -36.470 -18.261 1.00 129.36 261 SER C CA 1
ATOM 6030 C C . SER C 1 239 ? -48.125 -36.355 -17.091 1.00 129.28 261 SER C C 1
ATOM 6031 O O . SER C 1 239 ? -47.370 -35.383 -17.000 1.00 129.30 261 SER C O 1
ATOM 6034 N N . ASP C 1 240 ? -48.162 -37.321 -16.176 1.00 129.11 262 ASP C N 1
ATOM 6035 C CA . ASP C 1 240 ? -47.225 -37.334 -15.053 1.00 129.03 262 ASP C CA 1
ATOM 6036 C C . ASP C 1 240 ? -45.802 -37.700 -15.501 1.00 128.62 262 ASP C C 1
ATOM 6037 O O . ASP C 1 240 ? -44.828 -37.417 -14.787 1.00 128.61 262 ASP C O 1
ATOM 6042 N N . ALA C 1 241 ? -45.689 -38.313 -16.687 1.00 128.17 263 ALA C N 1
ATOM 6043 C CA . ALA C 1 241 ? -44.395 -38.709 -17.256 1.00 127.88 263 ALA C CA 1
ATOM 6044 C C . ALA C 1 241 ? -43.380 -37.558 -17.425 1.00 127.72 263 ALA C C 1
ATOM 6045 O O . ALA C 1 241 ? -42.169 -37.791 -17.372 1.00 127.70 263 ALA C O 1
ATOM 6047 N N . VAL C 1 242 ? -43.886 -36.334 -17.619 1.00 127.52 264 VAL C N 1
ATOM 6048 C CA . VAL C 1 242 ? -43.088 -35.088 -17.745 1.00 127.42 264 VAL C CA 1
ATOM 6049 C C . VAL C 1 242 ? -41.972 -34.840 -16.690 1.00 127.55 264 VAL C C 1
ATOM 6050 O O . VAL C 1 242 ? -40.892 -34.307 -17.003 1.00 127.51 264 VAL C O 1
ATOM 6054 N N . LEU C 1 243 ? -42.234 -35.227 -15.446 1.00 127.62 265 LEU C N 1
ATOM 6055 C CA . LEU C 1 243 ? -41.304 -34.957 -14.361 1.00 127.72 265 LEU C CA 1
ATOM 6056 C C . LEU C 1 243 ? -40.396 -36.160 -14.093 1.00 127.90 265 LEU C C 1
ATOM 6057 O O . LEU C 1 243 ? -39.640 -36.188 -13.091 1.00 128.02 265 LEU C O 1
ATOM 6062 N N . HIS C 1 244 ? -40.464 -37.142 -15.006 1.00 127.97 266 HIS C N 1
ATOM 6063 C CA . HIS C 1 244 ? -39.702 -38.384 -14.865 1.00 128.15 266 HIS C CA 1
ATOM 6064 C C . HIS C 1 244 ? -38.896 -38.735 -16.122 1.00 128.23 266 HIS C C 1
ATOM 6065 O O . HIS C 1 244 ? -38.626 -39.924 -16.391 1.00 128.38 266 HIS C O 1
ATOM 6072 N N . HIS C 1 245 ? -38.492 -37.697 -16.867 1.00 128.22 267 HIS C N 1
ATOM 6073 C CA . HIS C 1 245 ? -37.823 -37.856 -18.169 1.00 128.07 267 HIS C CA 1
ATOM 6074 C C . HIS C 1 245 ? -36.558 -38.701 -18.066 1.00 128.23 267 HIS C C 1
ATOM 6075 O O . HIS C 1 245 ? -36.232 -39.447 -18.984 1.00 128.18 267 HIS C O 1
ATOM 6082 N N . GLU C 1 246 ? -35.849 -38.573 -16.949 1.00 128.52 268 GLU C N 1
ATOM 6083 C CA . GLU C 1 246 ? -34.670 -39.377 -16.692 1.00 129.10 268 GLU C CA 1
ATOM 6084 C C . GLU C 1 246 ? -34.981 -40.867 -16.794 1.00 129.62 268 GLU C C 1
ATOM 6085 O O . GLU C 1 246 ? -34.084 -41.667 -17.048 1.00 129.76 268 GLU C O 1
ATOM 6091 N N . ASP C 1 247 ? -36.254 -41.227 -16.607 1.00 130.28 269 ASP C N 1
ATOM 6092 C CA . ASP C 1 247 ? -36.688 -42.629 -16.622 1.00 131.02 269 ASP C CA 1
ATOM 6093 C C . ASP C 1 247 ? -37.129 -43.155 -17.993 1.00 131.57 269 ASP C C 1
ATOM 6094 O O . ASP C 1 247 ? -37.588 -44.310 -18.100 1.00 131.60 269 ASP C O 1
ATOM 6099 N N . LEU C 1 248 ? -36.988 -42.319 -19.035 1.00 132.34 270 LEU C N 1
ATOM 6100 C CA . LEU C 1 248 ? -37.469 -42.681 -20.380 1.00 133.05 270 LEU C CA 1
ATOM 6101 C C . LEU C 1 248 ? -36.435 -42.509 -21.514 1.00 133.55 270 LEU C C 1
ATOM 6102 O O . LEU C 1 248 ? -36.800 -42.386 -22.694 1.00 133.62 270 LEU C O 1
ATOM 6107 N N . ILE C 1 249 ? -35.152 -42.516 -21.154 1.00 134.15 271 ILE C N 1
ATOM 6108 C CA . ILE C 1 249 ? -34.080 -42.312 -22.132 1.00 134.75 271 ILE C CA 1
ATOM 6109 C C . ILE C 1 249 ? -33.813 -43.573 -22.957 1.00 135.15 271 ILE C C 1
ATOM 6110 O O . ILE C 1 249 ? -33.511 -44.643 -22.413 1.00 135.22 271 ILE C O 1
ATOM 6115 N N . GLY C 1 250 ? -33.939 -43.430 -24.275 1.00 135.58 272 GLY C N 1
ATOM 6116 C CA . GLY C 1 250 ? -33.758 -44.541 -25.196 1.00 136.06 272 GLY C CA 1
ATOM 6117 C C . GLY C 1 250 ? -35.017 -45.376 -25.348 1.00 136.33 272 GLY C C 1
ATOM 6118 O O . GLY C 1 250 ? -35.098 -46.227 -26.252 1.00 136.36 272 GLY C O 1
ATOM 6119 N N . LYS C 1 251 ? -35.998 -45.128 -24.470 1.00 136.62 273 LYS C N 1
ATOM 6120 C CA . LYS C 1 251 ? -37.253 -45.891 -24.457 1.00 136.97 273 LYS C CA 1
ATOM 6121 C C . LYS C 1 251 ? -38.256 -45.332 -25.472 1.00 136.85 273 LYS C C 1
ATOM 6122 O O . LYS C 1 251 ? -38.267 -44.117 -25.718 1.00 136.91 273 LYS C O 1
ATOM 6128 N N . PRO C 1 252 ? -39.109 -46.213 -26.057 1.00 136.69 274 PRO C N 1
ATOM 6129 C CA . PRO C 1 252 ? -40.094 -45.804 -27.079 1.00 136.29 274 PRO C CA 1
ATOM 6130 C C . PRO C 1 252 ? -41.113 -44.798 -26.538 1.00 135.66 274 PRO C C 1
ATOM 6131 O O . PRO C 1 252 ? -41.477 -44.864 -25.350 1.00 135.64 274 PRO C O 1
ATOM 6135 N N . GLY C 1 253 ? -41.544 -43.870 -27.408 1.00 134.82 275 GLY C N 1
ATOM 6136 C CA . GLY C 1 253 ? -42.507 -42.819 -27.042 1.00 133.54 275 GLY C CA 1
ATOM 6137 C C . GLY C 1 253 ? -41.927 -41.757 -26.128 1.00 132.64 275 GLY C C 1
ATOM 6138 O O . GLY C 1 253 ? -42.589 -40.757 -25.818 1.00 132.37 275 GLY C O 1
ATOM 6139 N N . GLY C 1 254 ? -40.680 -41.987 -25.711 1.00 131.85 276 GLY C N 1
ATOM 6140 C CA . GLY C 1 254 ? -39.979 -41.116 -24.789 1.00 130.83 276 GLY C CA 1
ATOM 6141 C C . GLY C 1 254 ? -38.811 -40.383 -25.431 1.00 130.15 276 GLY C C 1
ATOM 6142 O O . GLY C 1 254 ? -38.908 -39.914 -26.572 1.00 129.97 276 GLY C O 1
ATOM 6143 N N . VAL C 1 255 ? -37.700 -40.313 -24.695 1.00 129.60 277 VAL C N 1
ATOM 6144 C CA . VAL C 1 255 ? -36.589 -39.395 -25.002 1.00 128.92 277 VAL C CA 1
ATOM 6145 C C . VAL C 1 255 ? -35.440 -40.065 -25.758 1.00 128.67 277 VAL C C 1
ATOM 6146 O O . VAL C 1 255 ? -34.918 -41.115 -25.326 1.00 128.51 277 VAL C O 1
ATOM 6150 N N . SER C 1 256 ? -35.056 -39.427 -26.881 1.00 128.47 278 SER C N 1
ATOM 6151 C CA . SER C 1 256 ? -33.943 -39.881 -27.723 1.00 128.33 278 SER C CA 1
ATOM 6152 C C . SER C 1 256 ? -32.834 -38.819 -27.744 1.00 128.16 278 SER C C 1
ATOM 6153 O O . SER C 1 256 ? -33.110 -37.637 -27.982 1.00 128.23 278 SER C O 1
ATOM 6156 N N . LEU C 1 257 ? -31.587 -39.243 -27.501 1.00 127.92 279 LEU C N 1
ATOM 6157 C CA . LEU C 1 257 ? -30.457 -38.311 -27.328 1.00 127.70 279 LEU C CA 1
ATOM 6158 C C . LEU C 1 257 ? -29.254 -38.603 -28.214 1.00 127.66 279 LEU C C 1
ATOM 6159 O O . LEU C 1 257 ? -28.808 -39.770 -28.323 1.00 127.63 279 LEU C O 1
ATOM 6164 N N . SER C 1 258 ? -28.717 -37.532 -28.825 1.00 127.65 280 SER C N 1
ATOM 6165 C CA . SER C 1 258 ? -27.444 -37.640 -29.523 1.00 127.77 280 SER C CA 1
ATOM 6166 C C . SER C 1 258 ? -26.354 -37.790 -28.470 1.00 127.88 280 SER C C 1
ATOM 6167 O O . SER C 1 258 ? -26.293 -37.013 -27.514 1.00 127.79 280 SER C O 1
ATOM 6170 N N . LYS C 1 259 ? -25.504 -38.798 -28.634 1.00 128.02 281 LYS C N 1
ATOM 6171 C CA . LYS C 1 259 ? -24.472 -39.060 -27.643 1.00 128.19 281 LYS C CA 1
ATOM 6172 C C . LYS C 1 259 ? -23.317 -38.056 -27.736 1.00 127.76 281 LYS C C 1
ATOM 6173 O O . LYS C 1 259 ? -22.451 -38.020 -26.856 1.00 127.76 281 LYS C O 1
ATOM 6179 N N . ILE C 1 260 ? -23.331 -37.230 -28.787 1.00 127.27 282 ILE C N 1
ATOM 6180 C CA . ILE C 1 260 ? -22.281 -36.218 -29.023 1.00 126.74 282 ILE C CA 1
ATOM 6181 C C . ILE C 1 260 ? -22.741 -34.748 -28.934 1.00 126.40 282 ILE C C 1
ATOM 6182 O O . ILE C 1 260 ? -21.921 -33.827 -29.067 1.00 126.22 282 ILE C O 1
ATOM 6187 N N . GLU C 1 261 ? -24.045 -34.538 -28.721 1.00 126.04 283 GLU C N 1
ATOM 6188 C CA . GLU C 1 261 ? -24.581 -33.215 -28.376 1.00 125.60 283 GLU C CA 1
ATOM 6189 C C . GLU C 1 261 ? -23.985 -32.803 -27.038 1.00 125.54 283 GLU C C 1
ATOM 6190 O O . GLU C 1 261 ? -23.582 -33.658 -26.242 1.00 125.37 283 GLU C O 1
ATOM 6196 N N . ARG C 1 262 ? -23.910 -31.500 -26.791 1.00 125.58 284 ARG C N 1
ATOM 6197 C CA . ARG C 1 262 ? -23.176 -31.010 -25.621 1.00 125.88 284 ARG C CA 1
ATOM 6198 C C . ARG C 1 262 ? -23.987 -31.024 -24.302 1.00 125.96 284 ARG C C 1
ATOM 6199 O O . ARG C 1 262 ? -23.413 -30.899 -23.203 1.00 125.86 284 ARG C O 1
ATOM 6207 N N . SER C 1 263 ? -25.308 -31.202 -24.411 1.00 126.38 285 SER C N 1
ATOM 6208 C CA . SER C 1 263 ? -26.176 -31.389 -23.235 1.00 126.55 285 SER C CA 1
ATOM 6209 C C . SER C 1 263 ? -26.514 -32.866 -22.984 1.00 126.79 285 SER C C 1
ATOM 6210 O O . SER C 1 263 ? -27.326 -33.183 -22.107 1.00 126.94 285 SER C O 1
ATOM 6213 N N . THR C 1 264 ? -25.866 -33.749 -23.748 1.00 126.98 286 THR C N 1
ATOM 6214 C CA . THR C 1 264 ? -26.069 -35.206 -23.707 1.00 127.03 286 THR C CA 1
ATOM 6215 C C . THR C 1 264 ? -26.153 -35.842 -22.308 1.00 127.04 286 THR C C 1
ATOM 6216 O O . THR C 1 264 ? -26.826 -36.865 -22.155 1.00 127.06 286 THR C O 1
ATOM 6220 N N . ASP C 1 265 ? -25.502 -35.251 -21.297 1.00 126.99 287 ASP C N 1
ATOM 6221 C CA . ASP C 1 265 ? -25.454 -35.896 -19.964 1.00 126.88 287 ASP C CA 1
ATOM 6222 C C . ASP C 1 265 ? -25.469 -35.062 -18.659 1.00 126.66 287 ASP C C 1
ATOM 6223 O O . ASP C 1 265 ? -24.898 -35.487 -17.643 1.00 126.70 287 ASP C O 1
ATOM 6228 N N . GLN C 1 266 ? -26.103 -33.882 -18.690 1.00 126.33 288 GLN C N 1
ATOM 6229 C CA . GLN C 1 266 ? -26.641 -33.245 -17.466 1.00 125.78 288 GLN C CA 1
ATOM 6230 C C . GLN C 1 266 ? -28.148 -33.450 -17.541 1.00 125.53 288 GLN C C 1
ATOM 6231 O O . GLN C 1 266 ? -28.868 -33.446 -16.532 1.00 125.36 288 GLN C O 1
ATOM 6237 N N . VAL C 1 267 ? -28.597 -33.625 -18.778 1.00 125.08 289 VAL C N 1
ATOM 6238 C CA . VAL C 1 267 ? -29.972 -33.940 -19.097 1.00 124.99 289 VAL C CA 1
ATOM 6239 C C . VAL C 1 267 ? -30.365 -35.342 -18.582 1.00 124.93 289 VAL C C 1
ATOM 6240 O O . VAL C 1 267 ? -31.474 -35.520 -18.054 1.00 124.78 289 VAL C O 1
ATOM 6244 N N . ILE C 1 268 ? -29.454 -36.320 -18.712 1.00 124.92 290 ILE C N 1
ATOM 6245 C CA . ILE C 1 268 ? -29.722 -37.699 -18.248 1.00 125.00 290 ILE C CA 1
ATOM 6246 C C . ILE C 1 268 ? -30.172 -37.771 -16.782 1.00 125.02 290 ILE C C 1
ATOM 6247 O O . ILE C 1 268 ? -30.921 -38.680 -16.400 1.00 125.14 290 ILE C O 1
ATOM 6252 N N . LYS C 1 269 ? -29.704 -36.809 -15.977 1.00 124.92 291 LYS C N 1
ATOM 6253 C CA . LYS C 1 269 ? -30.075 -36.696 -14.568 1.00 124.85 291 LYS C CA 1
ATOM 6254 C C . LYS C 1 269 ? -31.416 -36.004 -14.455 1.00 124.36 291 LYS C C 1
ATOM 6255 O O . LYS C 1 269 ? -31.765 -35.221 -15.338 1.00 124.49 291 LYS C O 1
ATOM 6261 N N . PRO C 1 270 ? -32.169 -36.277 -13.370 1.00 123.90 292 PRO C N 1
ATOM 6262 C CA . PRO C 1 270 ? -33.434 -35.573 -13.157 1.00 123.63 292 PRO C CA 1
ATOM 6263 C C . PRO C 1 270 ? -33.230 -34.073 -12.926 1.00 123.26 292 PRO C C 1
ATOM 6264 O O . PRO C 1 270 ? -32.108 -33.638 -12.634 1.00 122.92 292 PRO C O 1
ATOM 6268 N N . VAL C 1 271 ? -34.312 -33.305 -13.087 1.00 122.97 293 VAL C N 1
ATOM 6269 C CA . VAL C 1 271 ? -34.310 -31.858 -12.869 1.00 122.75 293 VAL C CA 1
ATOM 6270 C C . VAL C 1 271 ? -33.523 -31.544 -11.613 1.00 122.71 293 VAL C C 1
ATOM 6271 O O . VAL C 1 271 ? -34.006 -31.787 -10.505 1.00 122.86 293 VAL C O 1
ATOM 6275 N N . ASN C 1 272 ? -32.309 -31.028 -11.777 1.00 122.60 294 ASN C N 1
ATOM 6276 C CA . ASN C 1 272 ? -31.473 -30.721 -10.613 1.00 122.73 294 ASN C CA 1
ATOM 6277 C C . ASN C 1 272 ? -31.012 -29.270 -10.500 1.00 122.84 294 ASN C C 1
ATOM 6278 O O . ASN C 1 272 ? -30.839 -28.577 -11.519 1.00 122.74 294 ASN C O 1
ATOM 6283 N N . LEU C 1 273 ? -30.818 -28.830 -9.240 1.00 123.03 295 LEU C N 1
ATOM 6284 C CA . LEU C 1 273 ? -30.588 -27.422 -8.921 1.00 123.21 295 LEU C CA 1
ATOM 6285 C C . LEU C 1 273 ? -29.143 -26.989 -9.158 1.00 123.40 295 LEU C C 1
ATOM 6286 O O . LEU C 1 273 ? -28.818 -25.798 -9.099 1.00 123.41 295 LEU C O 1
ATOM 6291 N N . GLU C 1 274 ? -28.278 -27.959 -9.434 1.00 123.57 296 GLU C N 1
ATOM 6292 C CA . GLU C 1 274 ? -26.841 -27.729 -9.359 1.00 123.95 296 GLU C CA 1
ATOM 6293 C C . GLU C 1 274 ? -26.334 -26.631 -10.285 1.00 123.57 296 GLU C C 1
ATOM 6294 O O . GLU C 1 274 ? -25.409 -25.896 -9.938 1.00 123.57 296 GLU C O 1
ATOM 6300 N N . ALA C 1 275 ? -26.965 -26.497 -11.443 1.00 123.27 297 ALA C N 1
ATOM 6301 C CA . ALA C 1 275 ? -26.477 -25.570 -12.450 1.00 123.16 297 ALA C CA 1
ATOM 6302 C C . ALA C 1 275 ? -26.854 -24.114 -12.174 1.00 123.06 297 ALA C C 1
ATOM 6303 O O . ALA C 1 275 ? -26.255 -23.195 -12.738 1.00 123.15 297 ALA C O 1
ATOM 6305 N N . LEU C 1 276 ? -27.821 -23.914 -11.285 1.00 122.96 298 LEU C N 1
ATOM 6306 C CA . LEU C 1 276 ? -28.480 -22.613 -11.114 1.00 122.99 298 LEU C CA 1
ATOM 6307 C C . LEU C 1 276 ? -27.553 -21.401 -11.065 1.00 122.96 298 LEU C C 1
ATOM 6308 O O . LEU C 1 276 ? -27.626 -20.508 -11.920 1.00 122.90 298 LEU C O 1
ATOM 6313 N N . SER C 1 277 ? -26.682 -21.382 -10.063 1.00 123.02 299 SER C N 1
ATOM 6314 C CA . SER C 1 277 ? -25.913 -20.183 -9.747 1.00 123.07 299 SER C CA 1
ATOM 6315 C C . SER C 1 277 ? -24.395 -20.411 -9.718 1.00 122.95 299 SER C C 1
ATOM 6316 O O . SER C 1 277 ? -23.654 -19.549 -9.243 1.00 123.11 299 SER C O 1
ATOM 6319 N N . LYS C 1 278 ? -23.931 -21.550 -10.237 1.00 122.68 300 LYS C N 1
ATOM 6320 C CA . LYS C 1 278 ? -22.504 -21.907 -10.155 1.00 122.29 300 LYS C CA 1
ATOM 6321 C C . LYS C 1 278 ? -21.614 -20.884 -10.855 1.00 122.03 300 LYS C C 1
ATOM 6322 O O . LYS C 1 278 ? -20.419 -20.786 -10.571 1.00 121.94 300 LYS C O 1
ATOM 6328 N N . TRP C 1 279 ? -22.235 -20.122 -11.752 1.00 121.78 301 TRP C N 1
ATOM 6329 C CA . TRP C 1 279 ? -21.588 -19.052 -12.492 1.00 121.61 301 TRP C CA 1
ATOM 6330 C C . TRP C 1 279 ? -20.969 -17.971 -11.605 1.00 121.88 301 TRP C C 1
ATOM 6331 O O . TRP C 1 279 ? -19.890 -17.468 -11.913 1.00 122.07 301 TRP C O 1
ATOM 6342 N N . THR C 1 280 ? -21.647 -17.606 -10.519 1.00 122.13 302 THR C N 1
ATOM 6343 C CA . THR C 1 280 ? -21.250 -16.427 -9.742 1.00 122.42 302 THR C CA 1
ATOM 6344 C C . THR C 1 280 ? -19.881 -16.561 -9.073 1.00 122.52 302 THR C C 1
ATOM 6345 O O . THR C 1 280 ? -19.528 -17.627 -8.554 1.00 122.50 302 THR C O 1
ATOM 6349 N N . GLY C 1 281 ? -19.115 -15.472 -9.124 1.00 122.70 303 GLY C N 1
ATOM 6350 C CA . GLY C 1 281 ? -17.767 -15.441 -8.579 1.00 122.92 303 GLY C CA 1
ATOM 6351 C C . GLY C 1 281 ? -16.693 -15.555 -9.642 1.00 123.12 303 GLY C C 1
ATOM 6352 O O . GLY C 1 281 ? -15.642 -14.871 -9.550 1.00 123.32 303 GLY C O 1
ATOM 6353 N N . HIS C 1 282 ? -16.949 -16.412 -10.663 1.00 123.20 304 HIS C N 1
ATOM 6354 C CA . HIS C 1 282 ? -15.929 -16.655 -11.667 1.00 123.30 304 HIS C CA 1
ATOM 6355 C C . HIS C 1 282 ? -15.880 -15.521 -12.677 1.00 122.99 304 HIS C C 1
ATOM 6356 O O . HIS C 1 282 ? -15.089 -15.554 -13.625 1.00 123.14 304 HIS C O 1
ATOM 6363 N N . ILE C 1 283 ? -16.721 -14.513 -12.473 1.00 122.48 305 ILE C N 1
ATOM 6364 C CA . ILE C 1 283 ? -16.793 -13.405 -13.409 1.00 122.01 305 ILE C CA 1
ATOM 6365 C C . ILE C 1 283 ? -15.693 -12.395 -13.119 1.00 121.54 305 ILE C C 1
ATOM 6366 O O . ILE C 1 283 ? -15.570 -11.923 -11.987 1.00 121.33 305 ILE C O 1
ATOM 6371 N N . PRO C 1 284 ? -14.885 -12.071 -14.147 1.00 121.14 306 PRO C N 1
ATOM 6372 C CA . PRO C 1 284 ? -13.953 -10.958 -14.057 1.00 120.83 306 PRO C CA 1
ATOM 6373 C C . PRO C 1 284 ? -14.675 -9.715 -13.536 1.00 120.64 306 PRO C C 1
ATOM 6374 O O . PRO C 1 284 ? -15.684 -9.294 -14.113 1.00 120.63 306 PRO C O 1
ATOM 6378 N N . GLY C 1 285 ? -14.158 -9.155 -12.441 1.00 120.54 307 GLY C N 1
ATOM 6379 C CA . GLY C 1 285 ? -14.732 -7.971 -11.789 1.00 120.37 307 GLY C CA 1
ATOM 6380 C C . GLY C 1 285 ? -15.172 -6.832 -12.699 1.00 120.31 307 GLY C C 1
ATOM 6381 O O . GLY C 1 285 ? -16.235 -6.253 -12.488 1.00 120.28 307 GLY C O 1
ATOM 6382 N N . ASP C 1 286 ? -14.356 -6.511 -13.705 1.00 120.27 308 ASP C N 1
ATOM 6383 C CA . ASP C 1 286 ? -14.636 -5.412 -14.633 1.00 120.32 308 ASP C CA 1
ATOM 6384 C C . ASP C 1 286 ? -15.874 -5.691 -15.470 1.00 120.16 308 ASP C C 1
ATOM 6385 O O . ASP C 1 286 ? -16.544 -4.759 -15.930 1.00 120.12 308 ASP C O 1
ATOM 6390 N N . VAL C 1 287 ? -16.147 -6.978 -15.688 1.00 120.09 309 VAL C N 1
ATOM 6391 C CA . VAL C 1 287 ? -17.349 -7.415 -16.397 1.00 120.11 309 VAL C CA 1
ATOM 6392 C C . VAL C 1 287 ? -18.560 -7.349 -15.444 1.00 120.07 309 VAL C C 1
ATOM 6393 O O . VAL C 1 287 ? -19.627 -6.869 -15.821 1.00 119.91 309 VAL C O 1
ATOM 6397 N N . VAL C 1 288 ? -18.369 -7.800 -14.206 1.00 120.27 310 VAL C N 1
ATOM 6398 C CA . VAL C 1 288 ? -19.361 -7.642 -13.135 1.00 120.61 310 VAL C CA 1
ATOM 6399 C C . VAL C 1 288 ? -19.767 -6.165 -12.960 1.00 120.95 310 VAL C C 1
ATOM 6400 O O . VAL C 1 288 ? -20.903 -5.842 -12.608 1.00 120.86 310 VAL C O 1
ATOM 6404 N N . ARG C 1 289 ? -18.810 -5.287 -13.227 1.00 121.57 311 ARG C N 1
ATOM 6405 C CA . ARG C 1 289 ? -18.914 -3.847 -13.015 1.00 122.12 311 ARG C CA 1
ATOM 6406 C C . ARG C 1 289 ? -19.631 -3.115 -14.162 1.00 122.14 311 ARG C C 1
ATOM 6407 O O . ARG C 1 289 ? -20.359 -2.130 -13.931 1.00 122.25 311 ARG C O 1
ATOM 6415 N N . ASP C 1 290 ? -19.408 -3.591 -15.391 1.00 122.15 312 ASP C N 1
ATOM 6416 C CA . ASP C 1 290 ? -20.015 -2.991 -16.588 1.00 122.30 312 ASP C CA 1
ATOM 6417 C C . ASP C 1 290 ? -21.293 -3.744 -17.045 1.00 122.29 312 ASP C C 1
ATOM 6418 O O . ASP C 1 290 ? -21.802 -3.539 -18.162 1.00 122.19 312 ASP C O 1
ATOM 6423 N N . MET C 1 291 ? -21.814 -4.592 -16.154 1.00 122.25 313 MET C N 1
ATOM 6424 C CA . MET C 1 291 ? -22.903 -5.520 -16.464 1.00 122.06 313 MET C CA 1
ATOM 6425 C C . MET C 1 291 ? -24.036 -4.857 -17.230 1.00 122.20 313 MET C C 1
ATOM 6426 O O . MET C 1 291 ? -24.449 -5.354 -18.285 1.00 122.20 313 MET C O 1
ATOM 6431 N N . ALA C 1 292 ? -24.501 -3.721 -16.711 1.00 122.43 314 ALA C N 1
ATOM 6432 C CA . ALA C 1 292 ? -25.704 -3.057 -17.217 1.00 122.77 314 ALA C CA 1
ATOM 6433 C C . ALA C 1 292 ? -25.592 -2.547 -18.647 1.00 122.94 314 ALA C C 1
ATOM 6434 O O . ALA C 1 292 ? -26.602 -2.397 -19.331 1.00 123.02 314 ALA C O 1
ATOM 6436 N N . GLN C 1 293 ? -24.369 -2.272 -19.086 1.00 123.22 315 GLN C N 1
ATOM 6437 C CA . GLN C 1 293 ? -24.120 -1.758 -20.433 1.00 123.61 315 GLN C CA 1
ATOM 6438 C C . GLN C 1 293 ? -23.925 -2.928 -21.375 1.00 123.55 315 GLN C C 1
ATOM 6439 O O . GLN C 1 293 ? -24.365 -2.887 -22.536 1.00 123.42 315 GLN C O 1
ATOM 6445 N N . ILE C 1 294 ? -23.259 -3.966 -20.852 1.00 123.51 316 ILE C N 1
ATOM 6446 C CA . ILE C 1 294 ? -22.983 -5.195 -21.597 1.00 123.35 316 ILE C CA 1
ATOM 6447 C C . ILE C 1 294 ? -24.268 -5.954 -21.891 1.00 123.38 316 ILE C C 1
ATOM 6448 O O . ILE C 1 294 ? -24.469 -6.420 -23.019 1.00 123.49 316 ILE C O 1
ATOM 6453 N N . ALA C 1 295 ? -25.129 -6.068 -20.876 1.00 123.29 317 ALA C N 1
ATOM 6454 C CA . ALA C 1 295 ? -26.397 -6.786 -21.007 1.00 123.17 317 ALA C CA 1
ATOM 6455 C C . ALA C 1 295 ? -27.599 -6.020 -20.431 1.00 123.09 317 ALA C C 1
ATOM 6456 O O . ALA C 1 295 ? -28.142 -6.416 -19.393 1.00 123.09 317 ALA C O 1
ATOM 6458 N N . PRO C 1 296 ? -28.036 -4.930 -21.110 1.00 123.00 318 PRO C N 1
ATOM 6459 C CA . PRO C 1 296 ? -29.224 -4.245 -20.604 1.00 122.95 318 PRO C CA 1
ATOM 6460 C C . PRO C 1 296 ? -30.396 -5.210 -20.600 1.00 123.04 318 PRO C C 1
ATOM 6461 O O . PRO C 1 296 ? -31.346 -5.023 -19.829 1.00 122.96 318 PRO C O 1
ATOM 6465 N N . MET C 1 297 ? -30.295 -6.237 -21.455 1.00 123.25 319 MET C N 1
ATOM 6466 C CA . MET C 1 297 ? -31.325 -7.271 -21.604 1.00 123.52 319 MET C CA 1
ATOM 6467 C C . MET C 1 297 ? -31.598 -8.045 -20.314 1.00 123.55 319 MET C C 1
ATOM 6468 O O . MET C 1 297 ? -32.757 -8.370 -20.013 1.00 123.73 319 MET C O 1
ATOM 6473 N N . LEU C 1 298 ? -30.551 -8.338 -19.551 1.00 123.42 320 LEU C N 1
ATOM 6474 C CA . LEU C 1 298 ? -30.760 -8.979 -18.262 1.00 123.48 320 LEU C CA 1
ATOM 6475 C C . LEU C 1 298 ? -31.836 -8.211 -17.494 1.00 123.75 320 LEU C C 1
ATOM 6476 O O . LEU C 1 298 ? -32.792 -8.813 -17.000 1.00 123.67 320 LEU C O 1
ATOM 6481 N N . ALA C 1 299 ? -31.694 -6.881 -17.451 1.00 124.21 321 ALA C N 1
ATOM 6482 C CA . ALA C 1 299 ? -32.625 -5.990 -16.748 1.00 124.79 321 ALA C CA 1
ATOM 6483 C C . ALA C 1 299 ? -34.075 -6.147 -17.214 1.00 125.28 321 ALA C C 1
ATOM 6484 O O . ALA C 1 299 ? -34.977 -6.358 -16.399 1.00 125.30 321 ALA C O 1
ATOM 6486 N N . GLN C 1 300 ? -34.289 -6.057 -18.526 1.00 125.85 322 GLN C N 1
ATOM 6487 C CA . GLN C 1 300 ? -35.632 -6.129 -19.102 1.00 126.44 322 GLN C CA 1
ATOM 6488 C C . GLN C 1 300 ? -36.261 -7.516 -18.970 1.00 126.10 322 GLN C C 1
ATOM 6489 O O . GLN C 1 300 ? -37.472 -7.625 -18.774 1.00 126.18 322 GLN C O 1
ATOM 6495 N N . LEU C 1 301 ? -35.437 -8.565 -19.069 1.00 125.80 323 LEU C N 1
ATOM 6496 C CA . LEU C 1 301 ? -35.908 -9.942 -18.912 1.00 125.52 323 LEU C CA 1
ATOM 6497 C C . LEU C 1 301 ? -36.279 -10.258 -17.472 1.00 125.42 323 LEU C C 1
ATOM 6498 O O . LEU C 1 301 ? -36.834 -11.321 -17.187 1.00 125.37 323 LEU C O 1
ATOM 6503 N N . GLY C 1 302 ? -35.965 -9.334 -16.569 1.00 125.34 324 GLY C N 1
ATOM 6504 C CA . GLY C 1 302 ? -36.249 -9.512 -15.149 1.00 125.29 324 GLY C CA 1
ATOM 6505 C C . GLY C 1 302 ? -35.061 -10.049 -14.373 1.00 125.19 324 GLY C C 1
ATOM 6506 O O . GLY C 1 302 ? -35.213 -10.539 -13.250 1.00 125.32 324 GLY C O 1
ATOM 6507 N N . TYR C 1 303 ? -33.875 -9.964 -14.971 1.00 124.98 325 TYR C N 1
ATOM 6508 C CA . TYR C 1 303 ? -32.658 -10.358 -14.287 1.00 124.81 325 TYR C CA 1
ATOM 6509 C C . TYR C 1 303 ? -31.922 -9.126 -13.766 1.00 125.16 325 TYR C C 1
ATOM 6510 O O . TYR C 1 303 ? -31.591 -8.228 -14.550 1.00 125.16 325 TYR C O 1
ATOM 6519 N N . ASP C 1 304 ? -31.688 -9.088 -12.444 1.00 125.39 326 ASP C N 1
ATOM 6520 C CA . ASP C 1 304 ? -30.953 -7.987 -11.789 1.00 125.53 326 ASP C CA 1
ATOM 6521 C C . ASP C 1 304 ? -29.469 -8.056 -12.146 1.00 125.63 326 ASP C C 1
ATOM 6522 O O . ASP C 1 304 ? -28.775 -8.997 -11.734 1.00 125.55 326 ASP C O 1
ATOM 6527 N N . PRO C 1 305 ? -28.977 -7.056 -12.915 1.00 125.80 327 PRO C N 1
ATOM 6528 C CA . PRO C 1 305 ? -27.584 -7.100 -13.367 1.00 126.02 327 PRO C CA 1
ATOM 6529 C C . PRO C 1 305 ? -26.630 -6.912 -12.198 1.00 126.28 327 PRO C C 1
ATOM 6530 O O . PRO C 1 305 ? -25.486 -7.369 -12.253 1.00 126.41 327 PRO C O 1
ATOM 6534 N N . TYR C 1 306 ? -27.127 -6.265 -11.144 1.00 126.56 328 TYR C N 1
ATOM 6535 C CA . TYR C 1 306 ? -26.317 -5.867 -10.003 1.00 126.96 328 TYR C CA 1
ATOM 6536 C C . TYR C 1 306 ? -26.393 -6.828 -8.816 1.00 126.83 328 TYR C C 1
ATOM 6537 O O . TYR C 1 306 ? -25.612 -6.721 -7.871 1.00 126.89 328 TYR C O 1
ATOM 6546 N N . ALA C 1 307 ? -27.316 -7.782 -8.879 1.00 126.73 329 ALA C N 1
ATOM 6547 C CA . ALA C 1 307 ? -27.355 -8.869 -7.908 1.00 126.58 329 ALA C CA 1
ATOM 6548 C C . ALA C 1 307 ? -26.471 -10.018 -8.403 1.00 126.60 329 ALA C C 1
ATOM 6549 O O . ALA C 1 307 ? -26.583 -10.444 -9.560 1.00 126.58 329 ALA C O 1
ATOM 6551 N N . ASN C 1 308 ? -25.591 -10.507 -7.529 1.00 126.64 330 ASN C N 1
ATOM 6552 C CA . ASN C 1 308 ? -24.597 -11.523 -7.902 1.00 126.80 330 ASN C CA 1
ATOM 6553 C C . ASN C 1 308 ? -24.562 -12.759 -6.991 1.00 126.68 330 ASN C C 1
ATOM 6554 O O . ASN C 1 308 ? -23.661 -12.867 -6.161 1.00 126.88 330 ASN C O 1
ATOM 6559 N N . PRO C 1 309 ? -25.513 -13.711 -7.154 1.00 126.45 331 PRO C N 1
ATOM 6560 C CA . PRO C 1 309 ? -26.582 -13.762 -8.141 1.00 126.19 331 PRO C CA 1
ATOM 6561 C C . PRO C 1 309 ? -27.785 -12.957 -7.671 1.00 125.91 331 PRO C C 1
ATOM 6562 O O . PRO C 1 309 ? -27.744 -12.397 -6.575 1.00 125.94 331 PRO C O 1
ATOM 6566 N N . PRO C 1 310 ? -28.838 -12.866 -8.505 1.00 125.63 332 PRO C N 1
ATOM 6567 C CA . PRO C 1 310 ? -30.137 -12.480 -7.956 1.00 125.37 332 PRO C CA 1
ATOM 6568 C C . PRO C 1 310 ? -30.691 -13.607 -7.078 1.00 125.05 332 PRO C C 1
ATOM 6569 O O . PRO C 1 310 ? -30.057 -14.669 -6.967 1.00 125.02 332 PRO C O 1
ATOM 6573 N N . ASN C 1 311 ? -31.845 -13.374 -6.444 1.00 124.63 333 ASN C N 1
ATOM 6574 C CA . ASN C 1 311 ? -32.538 -14.447 -5.735 1.00 124.27 333 ASN C CA 1
ATOM 6575 C C . ASN C 1 311 ? -33.627 -15.030 -6.617 1.00 124.18 333 ASN C C 1
ATOM 6576 O O . ASN C 1 311 ? -34.727 -14.477 -6.719 1.00 124.09 333 ASN C O 1
ATOM 6581 N N . TYR C 1 312 ? -33.303 -16.156 -7.249 1.00 124.14 334 TYR C N 1
ATOM 6582 C CA . TYR C 1 312 ? -34.187 -16.780 -8.231 1.00 124.06 334 TYR C CA 1
ATOM 6583 C C . TYR C 1 312 ? -35.512 -17.278 -7.625 1.00 124.01 334 TYR C C 1
ATOM 6584 O O . TYR C 1 312 ? -36.534 -17.264 -8.299 1.00 123.89 334 TYR C O 1
ATOM 6593 N N . GLY C 1 313 ? -35.493 -17.709 -6.361 1.00 124.12 335 GLY C N 1
ATOM 6594 C CA . GLY C 1 313 ? -36.693 -18.253 -5.723 1.00 124.37 335 GLY C CA 1
ATOM 6595 C C . GLY C 1 313 ? -36.395 -19.476 -4.880 1.00 124.65 335 GLY C C 1
ATOM 6596 O O . GLY C 1 313 ? -35.255 -19.648 -4.424 1.00 124.82 335 GLY C O 1
ATOM 6597 N N . ASN C 1 314 ? -37.411 -20.337 -4.684 1.00 124.84 336 ASN C N 1
ATOM 6598 C CA . ASN C 1 314 ? -37.274 -21.457 -3.748 1.00 125.20 336 ASN C CA 1
ATOM 6599 C C . ASN C 1 314 ? -37.671 -22.807 -4.338 1.00 125.12 336 ASN C C 1
ATOM 6600 O O . ASN C 1 314 ? -38.729 -22.916 -4.952 1.00 125.03 336 ASN C O 1
ATOM 6605 N N . PRO C 1 315 ? -36.825 -23.844 -4.134 1.00 125.25 337 PRO C N 1
ATOM 6606 C CA . PRO C 1 315 ? -37.034 -25.120 -4.807 1.00 125.39 337 PRO C CA 1
ATOM 6607 C C . PRO C 1 315 ? -38.175 -25.910 -4.220 1.00 125.54 337 PRO C C 1
ATOM 6608 O O . PRO C 1 315 ? -38.402 -25.860 -3.015 1.00 125.39 337 PRO C O 1
ATOM 6612 N N . ASP C 1 316 ? -38.886 -26.622 -5.091 1.00 125.91 338 ASP C N 1
ATOM 6613 C CA . ASP C 1 316 ? -39.880 -27.609 -4.682 1.00 126.25 338 ASP C CA 1
ATOM 6614 C C . ASP C 1 316 ? -39.116 -28.746 -4.025 1.00 126.39 338 ASP C C 1
ATOM 6615 O O . ASP C 1 316 ? -38.002 -29.063 -4.468 1.00 126.36 338 ASP C O 1
ATOM 6620 N N . PRO C 1 317 ? -39.703 -29.362 -2.971 1.00 126.55 339 PRO C N 1
ATOM 6621 C CA . PRO C 1 317 ? -39.122 -30.565 -2.348 1.00 126.53 339 PRO C CA 1
ATOM 6622 C C . PRO C 1 317 ? -38.848 -31.683 -3.370 1.00 126.53 339 PRO C C 1
ATOM 6623 O O . PRO C 1 317 ? -37.971 -32.536 -3.130 1.00 126.52 339 PRO C O 1
ATOM 6627 N N . PHE C 1 318 ? -39.588 -31.661 -4.493 1.00 126.49 340 PHE C N 1
ATOM 6628 C CA . PHE C 1 318 ? -39.364 -32.582 -5.616 1.00 126.51 340 PHE C CA 1
ATOM 6629 C C . PHE C 1 318 ? -37.988 -32.384 -6.273 1.00 126.38 340 PHE C C 1
ATOM 6630 O O . PHE C 1 318 ? -37.320 -33.364 -6.640 1.00 126.42 340 PHE C O 1
ATOM 6638 N N . VAL C 1 319 ? -37.568 -31.125 -6.405 1.00 126.14 341 VAL C N 1
ATOM 6639 C CA . VAL C 1 319 ? -36.290 -30.805 -7.042 1.00 125.96 341 VAL C CA 1
ATOM 6640 C C . VAL C 1 319 ? -35.105 -31.003 -6.090 1.00 125.89 341 VAL C C 1
ATOM 6641 O O . VAL C 1 319 ? -34.030 -31.449 -6.510 1.00 125.95 341 VAL C O 1
ATOM 6645 N N . ILE C 1 320 ? -35.306 -30.651 -4.820 1.00 125.65 342 ILE C N 1
ATOM 6646 C CA . ILE C 1 320 ? -34.314 -30.871 -3.774 1.00 125.42 342 ILE C CA 1
ATOM 6647 C C . ILE C 1 320 ? -33.984 -32.366 -3.655 1.00 125.55 342 ILE C C 1
ATOM 6648 O O . ILE C 1 320 ? -32.815 -32.747 -3.708 1.00 125.63 342 ILE C O 1
ATOM 6653 N N . ASN C 1 321 ? -35.016 -33.201 -3.518 1.00 125.70 343 ASN C N 1
ATOM 6654 C CA . ASN C 1 321 ? -34.863 -34.665 -3.412 1.00 125.92 343 ASN C CA 1
ATOM 6655 C C . ASN C 1 321 ? -34.220 -35.320 -4.635 1.00 125.66 343 ASN C C 1
ATOM 6656 O O . ASN C 1 321 ? -33.520 -36.335 -4.514 1.00 125.63 343 ASN C O 1
ATOM 6661 N N . ASN C 1 322 ? -34.481 -34.747 -5.810 1.00 125.37 344 ASN C N 1
ATOM 6662 C CA . ASN C 1 322 ? -33.759 -35.117 -7.020 1.00 125.09 344 ASN C CA 1
ATOM 6663 C C . ASN C 1 322 ? -32.275 -34.789 -6.876 1.00 124.99 344 ASN C C 1
ATOM 6664 O O . ASN C 1 322 ? -31.427 -35.676 -7.043 1.00 125.07 344 ASN C O 1
ATOM 6669 N N . THR C 1 323 ? -31.980 -33.524 -6.540 1.00 124.78 345 THR C N 1
ATOM 6670 C CA . THR C 1 323 ? -30.603 -33.035 -6.383 1.00 124.63 345 THR C CA 1
ATOM 6671 C C . THR C 1 323 ? -29.790 -33.975 -5.496 1.00 124.79 345 THR C C 1
ATOM 6672 O O . THR C 1 323 ? -28.605 -34.230 -5.760 1.00 124.66 345 THR C O 1
ATOM 6676 N N . GLN C 1 324 ? -30.466 -34.502 -4.468 1.00 125.06 346 GLN C N 1
ATOM 6677 C CA . GLN C 1 324 ? -29.901 -35.480 -3.541 1.00 125.49 346 GLN C CA 1
ATOM 6678 C C . GLN C 1 324 ? -29.575 -36.825 -4.207 1.00 125.74 346 GLN C C 1
ATOM 6679 O O . GLN C 1 324 ? -28.439 -37.305 -4.107 1.00 125.78 346 GLN C O 1
ATOM 6685 N N . ARG C 1 325 ? -30.564 -37.427 -4.877 1.00 126.09 347 ARG C N 1
ATOM 6686 C CA . ARG C 1 325 ? -30.375 -38.718 -5.548 1.00 126.55 347 ARG C CA 1
ATOM 6687 C C . ARG C 1 325 ? -29.175 -38.663 -6.474 1.00 126.78 347 ARG C C 1
ATOM 6688 O O . ARG C 1 325 ? -28.440 -39.643 -6.619 1.00 126.64 347 ARG C O 1
ATOM 6696 N N . VAL C 1 326 ? -29.000 -37.496 -7.092 1.00 127.33 348 VAL C N 1
ATOM 6697 C CA . VAL C 1 326 ? -27.924 -37.226 -8.046 1.00 127.96 348 VAL C CA 1
ATOM 6698 C C . VAL C 1 326 ? -26.555 -37.145 -7.352 1.00 128.42 348 VAL C C 1
ATOM 6699 O O . VAL C 1 326 ? -25.562 -37.679 -7.861 1.00 128.25 348 VAL C O 1
ATOM 6703 N N . LEU C 1 327 ? -26.515 -36.487 -6.193 1.00 129.19 349 LEU C N 1
ATOM 6704 C CA . LEU C 1 327 ? -25.290 -36.397 -5.391 1.00 130.03 349 LEU C CA 1
ATOM 6705 C C . LEU C 1 327 ? -24.928 -37.732 -4.726 1.00 131.22 349 LEU C C 1
ATOM 6706 O O . LEU C 1 327 ? -23.800 -37.894 -4.207 1.00 131.16 349 LEU C O 1
ATOM 6711 N N . LYS C 1 328 ? -25.882 -38.682 -4.752 1.00 132.97 350 LYS C N 1
ATOM 6712 C CA . LYS C 1 328 ? -25.630 -40.054 -4.285 1.00 134.69 350 LYS C CA 1
ATOM 6713 C C . LYS C 1 328 ? -25.183 -40.984 -5.421 1.00 135.75 350 LYS C C 1
ATOM 6714 O O . LYS C 1 328 ? -24.588 -42.043 -5.162 1.00 135.93 350 LYS C O 1
ATOM 6720 N N . GLY C 1 329 ? -25.481 -40.589 -6.669 1.00 136.93 351 GLY C N 1
ATOM 6721 C CA . GLY C 1 329 ? -25.015 -41.314 -7.857 1.00 138.37 351 GLY C CA 1
ATOM 6722 C C . GLY C 1 329 ? -26.040 -42.236 -8.498 1.00 139.39 351 GLY C C 1
ATOM 6723 O O . GLY C 1 329 ? -25.698 -43.337 -8.945 1.00 139.47 351 GLY C O 1
ATOM 6724 N N . ASP C 1 330 ? -27.293 -41.781 -8.549 1.00 140.29 352 ASP C N 1
ATOM 6725 C CA . ASP C 1 330 ? -28.378 -42.557 -9.141 1.00 141.16 352 ASP C CA 1
ATOM 6726 C C . ASP C 1 330 ? -28.391 -42.426 -10.664 1.00 141.27 352 ASP C C 1
ATOM 6727 O O . ASP C 1 330 ? -28.381 -43.468 -11.374 1.00 141.44 352 ASP C O 1
ATOM 6732 N 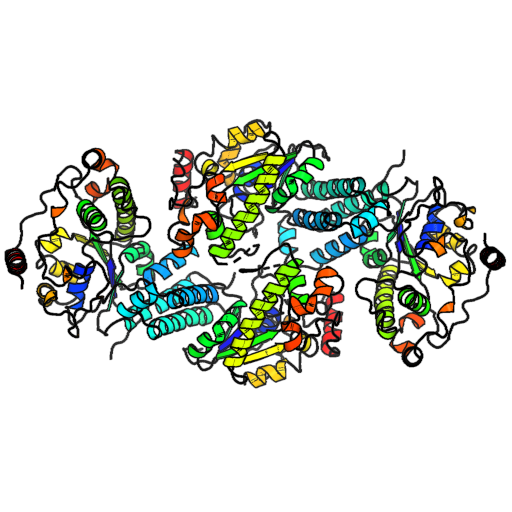N . VAL D 1 39 ? -56.334 -31.609 -63.320 1.00 145.44 61 VAL D N 1
ATOM 6733 C CA . VAL D 1 39 ? -55.746 -32.196 -62.074 1.00 145.39 61 VAL D CA 1
ATOM 6734 C C . VAL D 1 39 ? -54.502 -33.018 -62.423 1.00 145.21 61 VAL D C 1
ATOM 6735 O O . VAL D 1 39 ? -54.602 -34.150 -62.921 1.00 145.24 61 VAL D O 1
ATOM 6739 N N . TYR D 1 40 ? -53.333 -32.427 -62.162 1.00 144.97 62 TYR D N 1
ATOM 6740 C CA . TYR D 1 40 ? -52.044 -33.081 -62.417 1.00 144.62 62 TYR D CA 1
ATOM 6741 C C . TYR D 1 40 ? -51.331 -33.512 -61.137 1.00 144.11 62 TYR D C 1
ATOM 6742 O O . TYR D 1 40 ? -50.930 -32.656 -60.287 1.00 144.09 62 TYR D O 1
ATOM 6751 N N . ARG D 1 41 ? -51.185 -34.851 -61.022 1.00 143.35 63 ARG D N 1
ATOM 6752 C CA . ARG D 1 41 ? -50.476 -35.470 -59.905 1.00 142.55 63 ARG D CA 1
ATOM 6753 C C . ARG D 1 41 ? -48.971 -35.394 -60.114 1.00 141.62 63 ARG D C 1
ATOM 6754 O O . ARG D 1 41 ? -48.480 -35.538 -61.242 1.00 141.66 63 ARG D O 1
ATOM 6762 N N . TYR D 1 42 ? -48.242 -35.152 -59.020 1.00 140.34 64 TYR D N 1
ATOM 6763 C CA . TYR D 1 42 ? -46.790 -35.144 -59.070 1.00 138.90 64 TYR D CA 1
ATOM 6764 C C . TYR D 1 42 ? -46.219 -35.924 -57.915 1.00 137.99 64 TYR D C 1
ATOM 6765 O O . TYR D 1 42 ? -46.712 -35.841 -56.789 1.00 137.87 64 TYR D O 1
ATOM 6774 N N . GLY D 1 43 ? -45.197 -36.716 -58.223 1.00 136.99 65 GLY D N 1
ATOM 6775 C CA . GLY D 1 43 ? -44.566 -37.547 -57.230 1.00 135.88 65 GLY D CA 1
ATOM 6776 C C . GLY D 1 43 ? -43.113 -37.815 -57.544 1.00 135.10 65 GLY D C 1
ATOM 6777 O O . GLY D 1 43 ? -42.645 -37.600 -58.666 1.00 135.05 65 GLY D O 1
ATOM 6778 N N . LYS D 1 44 ? -42.409 -38.279 -56.520 1.00 134.27 66 LYS D N 1
ATOM 6779 C CA . LYS D 1 44 ? -41.067 -38.813 -56.626 1.00 133.52 66 LYS D CA 1
ATOM 6780 C C . LYS D 1 44 ? -40.785 -39.518 -57.963 1.00 132.68 66 LYS D C 1
ATOM 6781 O O . LYS D 1 44 ? -39.760 -39.265 -58.598 1.00 132.61 66 LYS D O 1
ATOM 6787 N N . ALA D 1 45 ? -41.708 -40.378 -58.395 1.00 131.69 67 ALA D N 1
ATOM 6788 C CA . ALA D 1 45 ? -41.445 -41.320 -59.492 1.00 130.66 67 ALA D CA 1
ATOM 6789 C C . ALA D 1 45 ? -41.866 -40.862 -60.892 1.00 130.03 67 ALA D C 1
ATOM 6790 O O . ALA D 1 45 ? -41.769 -41.635 -61.849 1.00 129.94 67 ALA D O 1
ATOM 6792 N N . MET D 1 46 ? -42.321 -39.617 -61.020 1.00 129.27 68 MET D N 1
ATOM 6793 C CA . MET D 1 46 ? -42.811 -39.115 -62.310 1.00 128.52 68 MET D CA 1
ATOM 6794 C C . MET D 1 46 ? -41.680 -38.891 -63.331 1.00 127.95 68 MET D C 1
ATOM 6795 O O . MET D 1 46 ? -40.515 -38.743 -62.952 1.00 127.87 68 MET D O 1
ATOM 6800 N N . PRO D 1 47 ? -42.022 -38.864 -64.632 1.00 127.40 69 PRO D N 1
ATOM 6801 C CA . PRO D 1 47 ? -40.976 -38.643 -65.617 1.00 126.94 69 PRO D CA 1
ATOM 6802 C C . PRO D 1 47 ? -40.600 -37.165 -65.665 1.00 126.36 69 PRO D C 1
ATOM 6803 O O . PRO D 1 47 ? -41.377 -36.310 -66.155 1.00 126.35 69 PRO D O 1
ATOM 6807 N N . LEU D 1 48 ? -39.413 -36.878 -65.131 1.00 125.59 70 LEU D N 1
ATOM 6808 C CA . LEU D 1 48 ? -38.901 -35.523 -65.135 1.00 124.80 70 LEU D CA 1
ATOM 6809 C C . LEU D 1 48 ? -37.854 -35.343 -66.213 1.00 124.05 70 LEU D C 1
ATOM 6810 O O . LEU D 1 48 ? -37.251 -36.314 -66.673 1.00 123.96 70 LEU D O 1
ATOM 6815 N N . ILE D 1 49 ? -37.654 -34.095 -66.621 1.00 123.12 71 ILE D N 1
ATOM 6816 C CA . ILE D 1 49 ? -36.605 -33.760 -67.571 1.00 122.24 71 ILE D CA 1
ATOM 6817 C C . ILE D 1 49 ? -35.667 -32.736 -66.959 1.00 121.65 71 ILE D C 1
ATOM 6818 O O . ILE D 1 49 ? -36.096 -31.689 -66.472 1.00 121.44 71 ILE D O 1
ATOM 6823 N N . PHE D 1 50 ? -34.379 -33.051 -66.984 1.00 121.01 72 PHE D N 1
ATOM 6824 C CA . PHE D 1 50 ? -33.375 -32.095 -66.577 1.00 120.52 72 PHE D CA 1
ATOM 6825 C C . PHE D 1 50 ? -32.496 -31.699 -67.743 1.00 120.23 72 PHE D C 1
ATOM 6826 O O . PHE D 1 50 ? -31.764 -32.514 -68.322 1.00 119.91 72 PHE D O 1
ATOM 6834 N N . VAL D 1 51 ? -32.612 -30.426 -68.091 1.00 120.03 73 VAL D N 1
ATOM 6835 C CA . VAL D 1 51 ? -31.782 -29.830 -69.104 1.00 120.03 73 VAL D CA 1
ATOM 6836 C C . VAL D 1 51 ? -30.749 -29.025 -68.342 1.00 120.06 73 VAL D C 1
ATOM 6837 O O . VAL D 1 51 ? -31.064 -28.419 -67.306 1.00 120.09 73 VAL D O 1
ATOM 6841 N N . GLY D 1 52 ? -29.516 -29.043 -68.852 1.00 120.03 74 GLY D N 1
ATOM 6842 C CA . GLY D 1 52 ? -28.403 -28.297 -68.264 1.00 119.84 74 GLY D CA 1
ATOM 6843 C C . GLY D 1 52 ? -27.141 -28.376 -69.104 1.00 119.62 74 GLY D C 1
ATOM 6844 O O . GLY D 1 52 ? -27.201 -28.652 -70.306 1.00 119.78 74 GLY D O 1
ATOM 6845 N N . GLY D 1 53 ? -25.998 -28.145 -68.461 1.00 119.29 75 GLY D N 1
ATOM 6846 C CA . GLY D 1 53 ? -24.718 -28.027 -69.156 1.00 119.02 75 GLY D CA 1
ATOM 6847 C C . GLY D 1 53 ? -24.192 -26.612 -68.953 1.00 118.76 75 GLY D C 1
ATOM 6848 O O . GLY D 1 53 ? -24.924 -25.732 -68.451 1.00 118.79 75 GLY D O 1
ATOM 6849 N N . VAL D 1 54 ? -22.932 -26.385 -69.336 1.00 118.47 76 VAL D N 1
ATOM 6850 C CA . VAL D 1 54 ? -22.328 -25.054 -69.193 1.00 118.13 76 VAL D CA 1
ATOM 6851 C C . VAL D 1 54 ? -23.237 -24.005 -69.833 1.00 117.97 76 VAL D C 1
ATOM 6852 O O . VAL D 1 54 ? -23.713 -24.198 -70.951 1.00 117.86 76 VAL D O 1
ATOM 6856 N N . PRO D 1 55 ? -23.506 -22.905 -69.108 1.00 117.82 77 PRO D N 1
ATOM 6857 C CA . PRO D 1 55 ? -24.299 -21.816 -69.645 1.00 117.68 77 PRO D CA 1
ATOM 6858 C C . PRO D 1 55 ? -23.810 -21.398 -71.007 1.00 117.49 77 PRO D C 1
ATOM 6859 O O . PRO D 1 55 ? -22.679 -21.678 -71.374 1.00 117.55 77 PRO D O 1
ATOM 6863 N N . ARG D 1 56 ? -24.676 -20.728 -71.748 1.00 117.38 78 ARG D N 1
ATOM 6864 C CA . ARG D 1 56 ? -24.378 -20.314 -73.098 1.00 117.50 78 ARG D CA 1
ATOM 6865 C C . ARG D 1 56 ? -24.234 -21.513 -74.045 1.00 117.54 78 ARG D C 1
ATOM 6866 O O . ARG D 1 56 ? -23.840 -21.336 -75.215 1.00 117.75 78 ARG D O 1
ATOM 6874 N N . SER D 1 57 ? -24.574 -22.725 -73.544 1.00 117.47 79 SER D N 1
ATOM 6875 C CA . SER D 1 57 ? -24.577 -23.921 -74.394 1.00 117.49 79 SER D CA 1
ATOM 6876 C C . SER D 1 57 ? -25.946 -24.217 -74.970 1.00 117.49 79 SER D C 1
ATOM 6877 O O . SER D 1 57 ? -26.321 -25.379 -75.131 1.00 117.36 79 SER D O 1
ATOM 6880 N N . GLY D 1 58 ? -26.690 -23.158 -75.276 1.00 117.55 80 GLY D N 1
ATOM 6881 C CA . GLY D 1 58 ? -28.018 -23.292 -75.840 1.00 117.72 80 GLY D CA 1
ATOM 6882 C C . GLY D 1 58 ? -28.941 -24.104 -74.963 1.00 117.91 80 GLY D C 1
ATOM 6883 O O . GLY D 1 58 ? -29.783 -24.841 -75.464 1.00 118.10 80 GLY D O 1
ATOM 6884 N N . THR D 1 59 ? -28.781 -23.975 -73.650 1.00 118.10 81 THR D N 1
ATOM 6885 C CA . THR D 1 59 ? -29.655 -24.659 -72.702 1.00 118.32 81 THR D CA 1
ATOM 6886 C C . THR D 1 59 ? -31.078 -24.048 -72.647 1.00 118.59 81 THR D C 1
ATOM 6887 O O . THR D 1 59 ? -32.072 -24.778 -72.551 1.00 118.57 81 THR D O 1
ATOM 6891 N N . THR D 1 60 ? -31.166 -22.719 -72.725 1.00 118.84 82 THR D N 1
ATOM 6892 C CA . THR D 1 60 ? -32.451 -22.011 -72.766 1.00 119.05 82 THR D CA 1
ATOM 6893 C C . THR D 1 60 ? -33.253 -22.391 -74.011 1.00 119.14 82 THR D C 1
ATOM 6894 O O . THR D 1 60 ? -34.434 -22.698 -73.921 1.00 119.25 82 THR D O 1
ATOM 6898 N N . LEU D 1 61 ? -32.603 -22.361 -75.173 1.00 119.21 83 LEU D N 1
ATOM 6899 C CA . LEU D 1 61 ? -33.233 -22.782 -76.415 1.00 119.20 83 LEU D CA 1
ATOM 6900 C C . LEU D 1 61 ? -33.809 -24.180 -76.248 1.00 119.27 83 LEU D C 1
ATOM 6901 O O . LEU D 1 61 ? -34.974 -24.400 -76.533 1.00 119.27 83 LEU D O 1
ATOM 6906 N N . MET D 1 62 ? -32.992 -25.108 -75.758 1.00 119.50 84 MET D N 1
ATOM 6907 C CA . MET D 1 62 ? -33.406 -26.492 -75.592 1.00 119.80 84 MET D CA 1
ATOM 6908 C C . MET D 1 62 ? -34.668 -26.593 -74.776 1.00 120.11 84 MET D C 1
ATOM 6909 O O . MET D 1 62 ? -35.656 -27.172 -75.216 1.00 120.11 84 MET D O 1
ATOM 6914 N N . ARG D 1 63 ? -34.623 -26.040 -73.570 1.00 120.55 85 ARG D N 1
ATOM 6915 C CA . ARG D 1 63 ? -35.782 -26.074 -72.712 1.00 120.98 85 ARG D CA 1
ATOM 6916 C C . ARG D 1 63 ? -36.918 -25.323 -73.376 1.00 121.43 85 ARG D C 1
ATOM 6917 O O . ARG D 1 63 ? -38.046 -25.790 -73.342 1.00 121.69 85 ARG D O 1
ATOM 6925 N N . ALA D 1 64 ? -36.618 -24.187 -74.011 1.00 121.99 86 ALA D N 1
ATOM 6926 C CA . ALA D 1 64 ? -37.654 -23.353 -74.637 1.00 122.52 86 ALA D CA 1
ATOM 6927 C C . ALA D 1 64 ? -38.462 -24.158 -75.642 1.00 122.91 86 ALA D C 1
ATOM 6928 O O . ALA D 1 64 ? -39.680 -23.996 -75.745 1.00 122.91 86 ALA D O 1
ATOM 6930 N N . MET D 1 65 ? -37.770 -25.040 -76.362 1.00 123.47 87 MET D N 1
ATOM 6931 C CA . MET D 1 65 ? -38.404 -25.943 -77.311 1.00 123.99 87 MET D CA 1
ATOM 6932 C C . MET D 1 65 ? -39.200 -27.037 -76.604 1.00 124.20 87 MET D C 1
ATOM 6933 O O . MET D 1 65 ? -40.141 -27.584 -77.170 1.00 124.42 87 MET D O 1
ATOM 6938 N N . LEU D 1 66 ? -38.845 -27.348 -75.365 1.00 124.49 88 LEU D N 1
ATOM 6939 C CA . LEU D 1 66 ? -39.603 -28.351 -74.631 1.00 124.89 88 LEU D CA 1
ATOM 6940 C C . LEU D 1 66 ? -40.875 -27.782 -73.955 1.00 125.33 88 LEU D C 1
ATOM 6941 O O . LEU D 1 66 ? -41.834 -28.531 -73.711 1.00 125.49 88 LEU D O 1
ATOM 6946 N N . ASP D 1 67 ? -40.886 -26.464 -73.686 1.00 125.80 89 ASP D N 1
ATOM 6947 C CA . ASP D 1 67 ? -42.051 -25.748 -73.102 1.00 126.25 89 ASP D CA 1
ATOM 6948 C C . ASP D 1 67 ? -43.243 -25.660 -74.058 1.00 126.57 89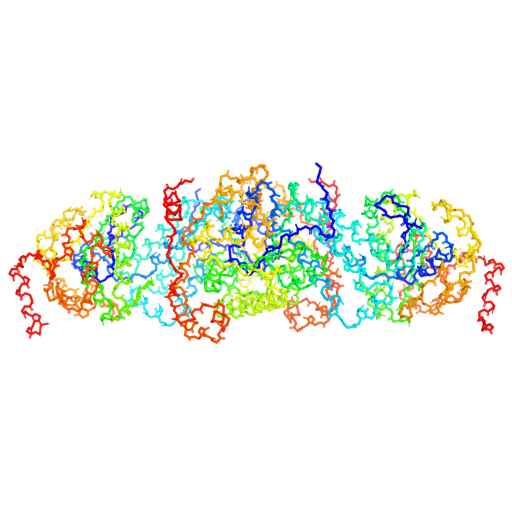 ASP D C 1
ATOM 6949 O O . ASP D 1 67 ? -44.407 -25.782 -73.639 1.00 126.48 89 ASP D O 1
ATOM 6954 N N . ALA D 1 68 ? -42.922 -25.428 -75.335 1.00 126.98 90 ALA D N 1
ATOM 6955 C CA . ALA D 1 68 ? -43.893 -25.314 -76.429 1.00 127.36 90 ALA D CA 1
ATOM 6956 C C . ALA D 1 68 ? -44.697 -26.592 -76.634 1.00 127.61 90 ALA D C 1
ATOM 6957 O O . ALA D 1 68 ? -45.857 -26.536 -77.053 1.00 127.71 90 ALA D O 1
ATOM 6959 N N . HIS D 1 69 ? -44.078 -27.737 -76.352 1.00 127.97 91 HIS D N 1
ATOM 6960 C CA . HIS D 1 69 ? -44.804 -28.987 -76.295 1.00 128.47 91 HIS D CA 1
ATOM 6961 C C . HIS D 1 69 ? -45.933 -28.827 -75.285 1.00 128.95 91 HIS D C 1
ATOM 6962 O O . HIS D 1 69 ? -45.713 -28.356 -74.160 1.00 128.98 91 HIS D O 1
ATOM 6969 N N . PRO D 1 70 ? -47.156 -29.194 -75.693 1.00 129.36 92 PRO D N 1
ATOM 6970 C CA . PRO D 1 70 ? -48.328 -29.016 -74.853 1.00 129.67 92 PRO D CA 1
ATOM 6971 C C . PRO D 1 70 ? -48.206 -29.808 -73.564 1.00 129.97 92 PRO D C 1
ATOM 6972 O O . PRO D 1 70 ? -48.600 -29.326 -72.503 1.00 130.06 92 PRO D O 1
ATOM 6976 N N . GLU D 1 71 ? -47.641 -31.008 -73.671 1.00 130.24 93 GLU D N 1
ATOM 6977 C CA . GLU D 1 71 ? -47.517 -31.930 -72.546 1.00 130.53 93 GLU D CA 1
ATOM 6978 C C . GLU D 1 71 ? -46.418 -31.545 -71.560 1.00 129.80 93 GLU D C 1
ATOM 6979 O O . GLU D 1 71 ? -46.305 -32.145 -70.482 1.00 129.83 93 GLU D O 1
ATOM 6985 N N . VAL D 1 72 ? -45.592 -30.568 -71.934 1.00 128.88 94 VAL D N 1
ATOM 6986 C CA . VAL D 1 72 ? -44.361 -30.330 -71.190 1.00 127.76 94 VAL D CA 1
ATOM 6987 C C . VAL D 1 72 ? -44.124 -28.872 -70.807 1.00 126.94 94 VAL D C 1
ATOM 6988 O O . VAL D 1 72 ? -44.417 -27.937 -71.583 1.00 126.70 94 VAL D O 1
ATOM 6992 N N . ARG D 1 73 ? -43.594 -28.710 -69.593 1.00 125.93 95 ARG D N 1
ATOM 6993 C CA . ARG D 1 73 ? -43.159 -27.417 -69.074 1.00 125.14 95 ARG D CA 1
ATOM 6994 C C . ARG D 1 73 ? -41.764 -27.527 -68.415 1.00 124.68 95 ARG D C 1
ATOM 6995 O O . ARG D 1 73 ? -41.537 -28.410 -67.582 1.00 124.59 95 ARG D O 1
ATOM 7003 N N . CYS D 1 74 ? -40.838 -26.647 -68.821 1.00 124.04 96 CYS D N 1
ATOM 7004 C CA . CYS D 1 74 ? -39.531 -26.476 -68.163 1.00 123.52 96 CYS D CA 1
ATOM 7005 C C . CYS D 1 74 ? -39.481 -25.146 -67.452 1.00 123.11 96 CYS D C 1
ATOM 7006 O O . CYS D 1 74 ? -38.994 -25.057 -66.320 1.00 123.30 96 CYS D O 1
ATOM 7009 N N . GLY D 1 75 ? -39.946 -24.107 -68.149 1.00 122.54 97 GLY D N 1
ATOM 7010 C CA . GLY D 1 75 ? -39.881 -22.739 -67.654 1.00 121.97 97 GLY D CA 1
ATOM 7011 C C . GLY D 1 75 ? -38.453 -22.275 -67.433 1.00 121.62 97 GLY D C 1
ATOM 7012 O O . GLY D 1 75 ? -37.494 -22.914 -67.883 1.00 121.52 97 GLY D O 1
ATOM 7013 N N . GLU D 1 76 ? -38.327 -21.172 -66.704 1.00 121.33 98 GLU D N 1
ATOM 7014 C CA . GLU D 1 76 ? -37.052 -20.491 -66.480 1.00 121.14 98 GLU D CA 1
ATOM 7015 C C . GLU D 1 76 ? -36.099 -21.231 -65.524 1.00 120.80 98 GLU D C 1
ATOM 7016 O O . GLU D 1 76 ? -36.383 -22.353 -65.076 1.00 120.68 98 GLU D O 1
ATOM 7022 N N . GLU D 1 77 ? -34.961 -20.587 -65.231 1.00 120.48 99 GLU D N 1
ATOM 7023 C CA . GLU D 1 77 ? -33.996 -21.102 -64.270 1.00 120.24 99 GLU D CA 1
ATOM 7024 C C . GLU D 1 77 ? -34.435 -20.766 -62.857 1.00 120.18 99 GLU D C 1
ATOM 7025 O O . GLU D 1 77 ? -34.823 -19.631 -62.585 1.00 120.02 99 GLU D O 1
ATOM 7031 N N . THR D 1 78 ? -34.342 -21.749 -61.961 1.00 120.24 100 THR D N 1
ATOM 7032 C CA . THR D 1 78 ? -34.720 -21.572 -60.553 1.00 120.30 100 THR D CA 1
ATOM 7033 C C . THR D 1 78 ? -33.642 -20.860 -59.735 1.00 120.42 100 THR D C 1
ATOM 7034 O O . THR D 1 78 ? -33.964 -20.104 -58.817 1.00 120.53 100 THR D O 1
ATOM 7038 N N . ARG D 1 79 ? -32.373 -21.104 -60.064 1.00 120.54 101 ARG D N 1
ATOM 7039 C CA . ARG D 1 79 ? -31.240 -20.577 -59.296 1.00 120.85 101 ARG D CA 1
ATOM 7040 C C . ARG D 1 79 ? -31.130 -21.302 -57.967 1.00 120.70 101 ARG D C 1
ATOM 7041 O O . ARG D 1 79 ? -30.047 -21.427 -57.389 1.00 120.75 101 ARG D O 1
ATOM 7049 N N . ILE D 1 80 ? -32.278 -21.772 -57.492 1.00 120.56 102 ILE D N 1
ATOM 7050 C CA . ILE D 1 80 ? -32.399 -22.276 -56.147 1.00 120.59 102 ILE D CA 1
ATOM 7051 C C . ILE D 1 80 ? -32.026 -23.751 -56.027 1.00 120.32 102 ILE D C 1
ATOM 7052 O O . ILE D 1 80 ? -31.359 -24.156 -55.070 1.00 120.32 102 ILE D O 1
ATOM 7057 N N . ILE D 1 81 ? -32.448 -24.549 -57.004 1.00 120.08 103 ILE D N 1
ATOM 7058 C CA . ILE D 1 81 ? -32.209 -25.983 -56.967 1.00 119.93 103 ILE D CA 1
ATOM 7059 C C . ILE D 1 81 ? -30.709 -26.274 -56.910 1.00 119.98 103 ILE D C 1
ATOM 7060 O O . ILE D 1 81 ? -30.252 -27.018 -56.038 1.00 119.87 103 ILE D O 1
ATOM 7065 N N . PRO D 1 82 ? -29.931 -25.654 -57.812 1.00 120.02 104 PRO D N 1
ATOM 7066 C CA . PRO D 1 82 ? -28.506 -25.889 -57.755 1.00 120.13 104 PRO D CA 1
ATOM 7067 C C . PRO D 1 82 ? -27.997 -25.549 -56.373 1.00 120.31 104 PRO D C 1
ATOM 7068 O O . PRO D 1 82 ? -27.317 -26.358 -55.735 1.00 120.40 104 PRO D O 1
ATOM 7072 N N . ARG D 1 83 ? -28.369 -24.353 -55.918 1.00 120.49 105 ARG D N 1
ATOM 7073 C CA . ARG D 1 83 ? -27.906 -23.808 -54.670 1.00 120.71 105 ARG D CA 1
ATOM 7074 C C . ARG D 1 83 ? -28.076 -24.797 -53.533 1.00 120.38 105 ARG D C 1
ATOM 7075 O O . ARG D 1 83 ? -27.160 -24.975 -52.735 1.00 120.40 105 ARG D O 1
ATOM 7083 N N . VAL D 1 84 ? -29.232 -25.458 -53.480 1.00 120.17 106 VAL D N 1
ATOM 7084 C CA . VAL D 1 84 ? -29.511 -26.417 -52.409 1.00 120.06 106 VAL D CA 1
ATOM 7085 C C . VAL D 1 84 ? -28.822 -27.752 -52.616 1.00 119.90 106 VAL D C 1
ATOM 7086 O O . VAL D 1 84 ? -28.561 -28.480 -51.657 1.00 119.82 106 VAL D O 1
ATOM 7090 N N . LEU D 1 85 ? -28.542 -28.078 -53.869 1.00 119.78 107 LEU D N 1
ATOM 7091 C CA . LEU D 1 85 ? -27.764 -29.261 -54.178 1.00 119.76 107 LEU D CA 1
ATOM 7092 C C . LEU D 1 85 ? -26.333 -29.062 -53.712 1.00 120.07 107 LEU D C 1
ATOM 7093 O O . LEU D 1 85 ? -25.729 -29.969 -53.132 1.00 120.01 107 LEU D O 1
ATOM 7098 N N . ALA D 1 86 ? -25.813 -27.855 -53.967 1.00 120.54 108 ALA D N 1
ATOM 7099 C CA . ALA D 1 86 ? -24.451 -27.470 -53.600 1.00 121.06 108 ALA D CA 1
ATOM 7100 C C . ALA D 1 86 ? -24.192 -27.612 -52.106 1.00 121.40 108 ALA D C 1
ATOM 7101 O O . ALA D 1 86 ? -23.145 -28.118 -51.690 1.00 121.41 108 ALA D O 1
ATOM 7103 N N . MET D 1 87 ? -25.147 -27.158 -51.308 1.00 121.95 109 MET D N 1
ATOM 7104 C CA . MET D 1 87 ? -25.084 -27.352 -49.875 1.00 122.80 109 MET D CA 1
ATOM 7105 C C . MET D 1 87 ? -25.281 -28.815 -49.534 1.00 123.18 109 MET D C 1
ATOM 7106 O O . MET D 1 87 ? -24.578 -29.343 -48.682 1.00 123.14 109 MET D O 1
ATOM 7111 N N . ARG D 1 88 ? -26.250 -29.460 -50.183 1.00 123.96 110 ARG D N 1
ATOM 7112 C CA . ARG D 1 88 ? -26.495 -30.882 -49.954 1.00 124.98 110 ARG D CA 1
ATOM 7113 C C . ARG D 1 88 ? -25.194 -31.648 -50.120 1.00 125.58 110 ARG D C 1
ATOM 7114 O O . ARG D 1 88 ? -24.795 -32.419 -49.246 1.00 125.68 110 ARG D O 1
ATOM 7122 N N . GLN D 1 89 ? -24.546 -31.426 -51.258 1.00 126.44 111 GLN D N 1
ATOM 7123 C CA . GLN D 1 89 ? -23.210 -31.930 -51.516 1.00 127.35 111 GLN D CA 1
ATOM 7124 C C . GLN D 1 89 ? -22.316 -31.738 -50.288 1.00 127.47 111 GLN D C 1
ATOM 7125 O O . GLN D 1 89 ? -21.850 -32.715 -49.692 1.00 127.42 111 GLN D O 1
ATOM 7131 N N . ALA D 1 90 ? -22.129 -30.470 -49.910 1.00 127.78 112 ALA D N 1
ATOM 7132 C CA . ALA D 1 90 ? -21.242 -30.037 -48.820 1.00 128.03 112 ALA D CA 1
ATOM 7133 C C . ALA D 1 90 ? -21.345 -30.791 -47.493 1.00 128.22 112 ALA D C 1
ATOM 7134 O O . ALA D 1 90 ? -20.326 -31.043 -46.843 1.00 128.11 112 ALA D O 1
ATOM 7136 N N . TRP D 1 91 ? -22.566 -31.138 -47.090 1.00 128.70 113 TRP D N 1
ATOM 7137 C CA . TRP D 1 91 ? -22.782 -31.868 -45.834 1.00 129.24 113 TRP D CA 1
ATOM 7138 C C . TRP D 1 91 ? -22.379 -33.334 -45.932 1.00 129.80 113 TRP D C 1
ATOM 7139 O O . TRP D 1 91 ? -21.857 -33.894 -44.966 1.00 129.84 113 TRP D O 1
ATOM 7150 N N . SER D 1 92 ? -22.646 -33.957 -47.083 1.00 130.48 114 SER D N 1
ATOM 7151 C CA . SER D 1 92 ? -22.121 -35.295 -47.366 1.00 131.06 114 SER D CA 1
ATOM 7152 C C . SER D 1 92 ? -20.654 -35.226 -47.753 1.00 131.29 114 SER D C 1
ATOM 7153 O O . SER D 1 92 ? -19.917 -36.222 -47.594 1.00 131.47 114 SER D O 1
ATOM 7156 N N . LYS D 1 93 ? -20.235 -34.038 -48.233 1.00 131.49 115 LYS D N 1
ATOM 7157 C CA . LYS D 1 93 ? -18.816 -33.724 -48.408 1.00 131.79 115 LYS D CA 1
ATOM 7158 C C . LYS D 1 93 ? -18.118 -33.521 -47.050 1.00 131.97 115 LYS D C 1
ATOM 7159 O O . LYS D 1 93 ? -16.936 -33.166 -46.997 1.00 132.06 115 LYS D O 1
ATOM 7165 N N . SER D 1 94 ? -18.859 -33.740 -45.960 1.00 132.14 116 SER D N 1
ATOM 7166 C CA . SER D 1 94 ? -18.304 -33.755 -44.600 1.00 132.14 116 SER D CA 1
ATOM 7167 C C . SER D 1 94 ? -18.398 -35.174 -44.017 1.00 132.14 116 SER D C 1
ATOM 7168 O O . SER D 1 94 ? -19.190 -36.013 -44.501 1.00 132.08 116 SER D O 1
ATOM 7171 N N . GLY D 1 95 ? -17.573 -35.438 -42.992 1.00 132.17 117 GLY D N 1
ATOM 7172 C CA . GLY D 1 95 ? -17.536 -36.748 -42.343 1.00 132.14 117 GLY D CA 1
ATOM 7173 C C . GLY D 1 95 ? -17.225 -36.612 -40.867 1.00 132.10 117 GLY D C 1
ATOM 7174 O O . GLY D 1 95 ? -17.184 -37.601 -40.134 1.00 132.06 117 GLY D O 1
ATOM 7175 N N . ARG D 1 96 ? -16.980 -35.373 -40.449 1.00 132.20 118 ARG D N 1
ATOM 7176 C CA . ARG D 1 96 ? -16.847 -35.026 -39.038 1.00 132.38 118 ARG D CA 1
ATOM 7177 C C . ARG D 1 96 ? -18.001 -34.097 -38.636 1.00 132.42 118 ARG D C 1
ATOM 7178 O O . ARG D 1 96 ? -18.050 -33.600 -37.506 1.00 132.34 118 ARG D O 1
ATOM 7186 N N . GLU D 1 97 ? -18.917 -33.877 -39.584 1.00 132.46 119 GLU D N 1
ATOM 7187 C CA . GLU D 1 97 ? -20.156 -33.110 -39.375 1.00 132.46 119 GLU D CA 1
ATOM 7188 C C . GLU D 1 97 ? -21.394 -33.977 -39.676 1.00 132.35 119 GLU D C 1
ATOM 7189 O O . GL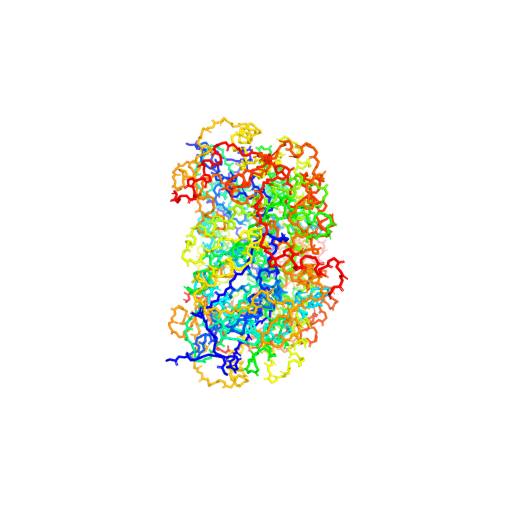U D 1 97 ? -22.448 -33.832 -39.038 1.00 132.26 119 GLU D O 1
ATOM 7195 N N . LYS D 1 98 ? -21.245 -34.875 -40.650 1.00 132.18 120 LYS D N 1
ATOM 7196 C CA . LYS D 1 98 ? -22.269 -35.862 -40.983 1.00 131.95 120 LYS D CA 1
ATOM 7197 C C . LYS D 1 98 ? -22.264 -36.960 -39.921 1.00 131.97 120 LYS D C 1
ATOM 7198 O O . LYS D 1 98 ? -23.308 -37.525 -39.595 1.00 131.97 120 LYS D O 1
ATOM 7204 N N . LEU D 1 99 ? -21.071 -37.253 -39.399 1.00 131.89 121 LEU D N 1
ATOM 7205 C CA . LEU D 1 99 ? -20.897 -38.034 -38.175 1.00 131.84 121 LEU D CA 1
ATOM 7206 C C . LEU D 1 99 ? -21.974 -37.606 -37.174 1.00 131.85 121 LEU D C 1
ATOM 7207 O O . LEU D 1 99 ? -22.820 -38.413 -36.767 1.00 131.76 121 LEU D O 1
ATOM 7212 N N . ARG D 1 100 ? -21.950 -36.315 -36.838 1.00 131.86 122 ARG D N 1
ATOM 7213 C CA . ARG D 1 100 ? -22.875 -35.681 -35.897 1.00 131.85 122 ARG D CA 1
ATOM 7214 C C . ARG D 1 100 ? -24.325 -35.716 -36.352 1.00 131.58 122 ARG D C 1
ATOM 7215 O O . ARG D 1 100 ? -25.235 -35.623 -35.529 1.00 131.61 122 ARG D O 1
ATOM 7223 N N . LEU D 1 101 ? -24.534 -35.841 -37.659 1.00 131.24 123 LEU D N 1
ATOM 7224 C CA . LEU D 1 101 ? -25.879 -35.909 -38.213 1.00 131.03 123 LEU D CA 1
ATOM 7225 C C . LEU D 1 101 ? -26.369 -37.344 -38.334 1.00 130.86 123 LEU D C 1
ATOM 7226 O O . LEU D 1 101 ? -27.568 -37.601 -38.201 1.00 130.68 123 LEU D O 1
ATOM 7231 N N . ASP D 1 102 ? -25.439 -38.269 -38.595 1.00 130.65 124 ASP D N 1
ATOM 7232 C CA . ASP D 1 102 ? -25.711 -39.707 -38.515 1.00 130.43 124 ASP D CA 1
ATOM 7233 C C . ASP D 1 102 ? -26.132 -40.031 -37.093 1.00 130.15 124 ASP D C 1
ATOM 7234 O O . ASP D 1 102 ? -26.938 -40.939 -36.852 1.00 130.07 124 ASP D O 1
ATOM 7239 N N . GLU D 1 103 ? -25.565 -39.255 -36.170 1.00 129.63 125 GLU D N 1
ATOM 7240 C CA . GLU D 1 103 ? -25.893 -39.271 -34.750 1.00 129.40 125 GLU D CA 1
ATOM 7241 C C . GLU D 1 103 ? -27.207 -38.565 -34.404 1.00 128.79 125 GLU D C 1
ATOM 7242 O O . GLU D 1 103 ? -27.882 -38.931 -33.433 1.00 128.60 125 GLU D O 1
ATOM 7248 N N . ALA D 1 104 ? -27.551 -37.546 -35.196 1.00 128.22 126 ALA D N 1
ATOM 7249 C CA . ALA D 1 104 ? -28.765 -36.757 -34.983 1.00 127.62 126 ALA D CA 1
ATOM 7250 C C . ALA D 1 104 ? -30.032 -37.465 -35.481 1.00 127.24 126 ALA D C 1
ATOM 7251 O O . ALA D 1 104 ? -31.158 -37.047 -35.148 1.00 127.05 126 ALA D O 1
ATOM 7253 N N . GLY D 1 105 ? -29.841 -38.533 -36.273 1.00 126.87 127 GLY D N 1
ATOM 7254 C CA . GLY D 1 105 ? -30.955 -39.200 -36.961 1.00 126.51 127 GLY D CA 1
ATOM 7255 C C . GLY D 1 105 ? -31.105 -38.720 -38.403 1.00 126.34 127 GLY D C 1
ATOM 7256 O O . GLY D 1 105 ? -31.889 -39.286 -39.184 1.00 126.25 127 GLY D O 1
ATOM 7257 N N . VAL D 1 106 ? -30.347 -37.674 -38.749 1.00 126.15 128 VAL D N 1
ATOM 7258 C CA . VAL D 1 106 ? -30.350 -37.087 -40.094 1.00 125.76 128 VAL D CA 1
ATOM 7259 C C . VAL D 1 106 ? -29.438 -37.936 -40.991 1.00 125.81 128 VAL D C 1
ATOM 7260 O O . VAL D 1 106 ? -28.234 -37.634 -41.158 1.00 125.82 128 VAL D O 1
ATOM 7264 N N . THR D 1 107 ? -30.017 -39.016 -41.534 1.00 125.75 129 THR D N 1
ATOM 7265 C CA . THR D 1 107 ? -29.290 -39.953 -42.403 1.00 125.74 129 THR D CA 1
ATOM 7266 C C . THR D 1 107 ? -29.443 -39.578 -43.878 1.00 126.00 129 THR D C 1
ATOM 7267 O O . THR D 1 107 ? -30.269 -38.724 -44.228 1.00 125.77 129 THR D O 1
ATOM 7271 N N . ASP D 1 108 ? -28.634 -40.210 -44.731 1.00 126.39 130 ASP D N 1
ATOM 7272 C CA . ASP D 1 108 ? -28.775 -40.079 -46.188 1.00 126.90 130 ASP D CA 1
ATOM 7273 C C . ASP D 1 108 ? -30.261 -40.145 -46.640 1.00 126.71 130 ASP D C 1
ATOM 7274 O O . ASP D 1 108 ? -30.757 -39.225 -47.292 1.00 126.73 130 ASP D O 1
ATOM 7279 N N . GLU D 1 109 ? -30.959 -41.216 -46.259 1.00 126.51 131 GLU D N 1
ATOM 7280 C CA . GLU D 1 109 ? -32.359 -41.448 -46.629 1.00 126.40 131 GLU D CA 1
ATOM 7281 C C . GLU D 1 109 ? -33.228 -40.210 -46.445 1.00 125.78 131 GLU D C 1
ATOM 7282 O O . GLU D 1 109 ? -33.845 -39.720 -47.412 1.00 125.69 131 GLU D O 1
ATOM 7288 N N . VAL D 1 110 ? -33.257 -39.711 -45.198 1.00 125.28 132 VAL D N 1
ATOM 7289 C CA . VAL D 1 110 ? -34.035 -38.521 -44.834 1.00 124.66 132 VAL D CA 1
ATOM 7290 C C . VAL D 1 110 ? -33.613 -37.322 -45.681 1.00 124.39 132 VAL D C 1
ATOM 7291 O O . VAL D 1 110 ? -34.449 -36.724 -46.360 1.00 124.23 132 VAL D O 1
ATOM 7295 N N . LEU D 1 111 ? -32.320 -36.978 -45.641 1.00 124.04 133 LEU D N 1
ATOM 7296 C CA . LEU D 1 111 ? -31.794 -35.910 -46.484 1.00 123.73 133 LEU D CA 1
ATOM 7297 C C . LEU D 1 111 ? -32.431 -36.025 -47.869 1.00 123.56 133 LEU D C 1
ATOM 7298 O O . LEU D 1 111 ? -33.035 -35.073 -48.370 1.00 123.51 133 LEU D O 1
ATOM 7303 N N . ASP D 1 112 ? -32.323 -37.218 -48.451 1.00 123.35 134 ASP D N 1
ATOM 7304 C CA . ASP D 1 112 ? -32.800 -37.485 -49.797 1.00 123.15 134 ASP D CA 1
ATOM 7305 C C . ASP D 1 112 ? -34.298 -37.272 -49.909 1.00 122.76 134 ASP D C 1
ATOM 7306 O O . ASP D 1 112 ? -34.763 -36.575 -50.807 1.00 122.75 134 ASP D O 1
ATOM 7311 N N . ALA D 1 113 ? -35.049 -37.841 -48.977 1.00 122.36 135 ALA D N 1
ATOM 7312 C CA . ALA D 1 113 ? -36.479 -37.601 -48.944 1.00 122.08 135 ALA D CA 1
ATOM 7313 C C . ALA D 1 113 ? -36.780 -36.101 -48.926 1.00 121.89 135 ALA D C 1
ATOM 7314 O O . ALA D 1 113 ? -37.606 -35.636 -49.700 1.00 121.81 135 ALA D O 1
ATOM 7316 N N . ALA D 1 114 ? -36.086 -35.351 -48.071 1.00 121.74 136 ALA D N 1
ATOM 7317 C CA . ALA D 1 114 ? -36.305 -33.908 -47.938 1.00 121.66 136 ALA D CA 1
ATOM 7318 C C . ALA D 1 114 ? -35.966 -33.174 -49.218 1.00 121.75 136 ALA D C 1
ATOM 7319 O O . ALA D 1 114 ? -36.690 -32.271 -49.634 1.00 121.66 136 ALA D O 1
ATOM 7321 N N . MET D 1 115 ? -34.852 -33.561 -49.832 1.00 121.95 137 MET D N 1
ATOM 7322 C CA . MET D 1 115 ? -34.438 -32.988 -51.104 1.00 122.03 137 MET D CA 1
ATOM 7323 C C . MET D 1 115 ? -35.561 -33.186 -52.102 1.00 122.07 137 MET D C 1
ATOM 7324 O O . MET D 1 115 ? -36.128 -32.209 -52.602 1.00 122.00 137 MET D O 1
ATOM 7329 N N . GLN D 1 116 ? -35.886 -34.460 -52.357 1.00 122.16 138 GLN D N 1
ATOM 7330 C CA . GLN D 1 116 ? -36.979 -34.841 -53.245 1.00 122.24 138 GLN D CA 1
ATOM 7331 C C . GLN D 1 116 ? -38.062 -33.826 -53.073 1.00 121.87 138 GLN D C 1
ATOM 7332 O O . GLN D 1 116 ? -38.362 -33.057 -53.979 1.00 121.75 138 GLN D O 1
ATOM 7338 N N . ALA D 1 117 ? -38.614 -33.814 -51.867 1.00 121.76 139 ALA D N 1
ATOM 7339 C CA . ALA D 1 117 ? -39.671 -32.896 -51.491 1.00 121.67 139 ALA D CA 1
ATOM 7340 C C . ALA D 1 117 ? -39.319 -31.465 -51.864 1.00 121.51 139 ALA D C 1
ATOM 7341 O O . ALA D 1 117 ? -40.118 -30.782 -52.505 1.00 121.54 139 ALA D O 1
ATOM 7343 N N . PHE D 1 118 ? -38.125 -31.018 -51.481 1.00 121.22 140 PHE D N 1
ATOM 7344 C CA . PHE D 1 118 ? -37.780 -29.630 -51.686 1.00 120.97 140 PHE D CA 1
ATOM 7345 C C . PHE D 1 118 ? -37.829 -29.302 -53.149 1.00 120.89 140 PHE D C 1
ATOM 7346 O O . PHE D 1 118 ? -38.514 -28.361 -53.578 1.00 120.87 140 PHE D O 1
ATOM 7354 N N . ILE D 1 119 ? -37.077 -30.092 -53.907 1.00 120.87 141 ILE D N 1
ATOM 7355 C CA . ILE D 1 119 ? -36.952 -29.868 -55.318 1.00 120.96 141 ILE D CA 1
ATOM 7356 C C . ILE D 1 119 ? -38.313 -29.943 -56.005 1.00 121.04 141 ILE D C 1
ATOM 7357 O O . ILE D 1 119 ? -38.815 -28.912 -56.492 1.00 120.98 141 ILE D O 1
ATOM 7362 N N . LEU D 1 120 ? -38.923 -31.149 -56.009 1.00 121.27 142 LEU D N 1
ATOM 7363 C CA . LEU D 1 120 ? -40.232 -31.336 -56.639 1.00 121.52 142 LEU D CA 1
ATOM 7364 C C . LEU D 1 120 ? -41.074 -30.074 -56.556 1.00 121.59 142 LEU D C 1
ATOM 7365 O O . LEU D 1 120 ? -41.516 -29.560 -57.579 1.00 121.60 142 LEU D O 1
ATOM 7370 N N . GLU D 1 121 ? -41.260 -29.564 -55.338 1.00 121.86 143 GLU D N 1
ATOM 7371 C CA . GLU D 1 121 ? -42.106 -28.393 -55.090 1.00 122.09 143 GLU D CA 1
ATOM 7372 C C . GLU D 1 121 ? -41.738 -27.207 -55.973 1.00 121.78 143 GLU D C 1
ATOM 7373 O O . GLU D 1 121 ? -42.615 -26.555 -56.553 1.00 121.81 143 GLU D O 1
ATOM 7379 N N . VAL D 1 122 ? -40.441 -26.936 -56.080 1.00 121.54 144 VAL D N 1
ATOM 7380 C CA . VAL D 1 122 ? -39.986 -25.805 -56.866 1.00 121.31 144 VAL D CA 1
ATOM 7381 C C . VAL D 1 122 ? -40.419 -25.989 -58.312 1.00 121.33 144 VAL D C 1
ATOM 7382 O O . VAL D 1 122 ? -41.039 -25.099 -58.903 1.00 121.36 144 VAL D O 1
ATOM 7386 N N . ILE D 1 123 ? -40.110 -27.160 -58.867 1.00 121.37 145 ILE D N 1
ATOM 7387 C CA . ILE D 1 123 ? -40.442 -27.476 -60.252 1.00 121.47 145 ILE D CA 1
ATOM 7388 C C . ILE D 1 123 ? -41.940 -27.372 -60.493 1.00 121.76 145 ILE D C 1
ATOM 7389 O O . ILE D 1 123 ? -42.388 -26.609 -61.362 1.00 121.83 145 ILE D O 1
ATOM 7394 N N . ALA D 1 124 ? -42.706 -28.129 -59.703 1.00 122.08 146 ALA D N 1
ATOM 7395 C CA . ALA D 1 124 ? -44.153 -28.125 -59.818 1.00 122.34 146 ALA D CA 1
ATOM 7396 C C . ALA D 1 124 ? -44.693 -26.705 -59.806 1.00 122.67 146 ALA D C 1
ATOM 7397 O O . ALA D 1 124 ? -45.356 -26.288 -60.761 1.00 122.80 146 ALA D O 1
ATOM 7399 N N . LYS D 1 125 ? -44.359 -25.949 -58.756 1.00 123.20 147 LYS D N 1
ATOM 7400 C CA . LYS D 1 125 ? -45.072 -24.709 -58.470 1.00 123.89 147 LYS D CA 1
ATOM 7401 C C . LYS D 1 125 ? -44.590 -23.463 -59.199 1.00 124.04 147 LYS D C 1
ATOM 7402 O O . LYS D 1 125 ? -45.373 -22.546 -59.438 1.00 124.03 147 LYS D O 1
ATOM 7408 N N . HIS D 1 126 ? -43.313 -23.411 -59.548 1.00 124.47 148 HIS D N 1
ATOM 7409 C CA . HIS D 1 126 ? -42.752 -22.150 -60.011 1.00 124.89 148 HIS D CA 1
ATOM 7410 C C . HIS D 1 126 ? -43.241 -21.778 -61.408 1.00 125.69 148 HIS D C 1
ATOM 7411 O O . HIS D 1 126 ? -43.109 -20.628 -61.821 1.00 125.78 148 HIS D O 1
ATOM 7418 N N . GLY D 1 127 ? -43.812 -22.752 -62.125 1.00 126.63 149 GLY D N 1
ATOM 7419 C CA . GLY D 1 127 ? -44.391 -22.496 -63.443 1.00 127.97 149 GLY D CA 1
ATOM 7420 C C . GLY D 1 127 ? -45.795 -23.057 -63.560 1.00 128.92 149 GLY D C 1
ATOM 7421 O O . GLY D 1 127 ? -46.343 -23.563 -62.580 1.00 128.92 149 GLY D O 1
ATOM 7422 N N . GLU D 1 128 ? -46.378 -22.954 -64.757 1.00 129.93 150 GLU D N 1
ATOM 7423 C CA . GLU D 1 128 ? -47.686 -23.555 -65.060 1.00 130.97 150 GLU D CA 1
ATOM 7424 C C . GLU D 1 128 ? -47.587 -25.085 -65.013 1.00 131.07 150 GLU D C 1
ATOM 7425 O O . GLU D 1 128 ? -46.525 -25.647 -65.286 1.00 131.21 150 GLU D O 1
ATOM 7431 N N . PRO D 1 129 ? -48.691 -25.773 -64.670 1.00 131.17 151 PRO D N 1
ATOM 7432 C CA . PRO D 1 129 ? -48.572 -27.236 -64.606 1.00 131.14 151 PRO D CA 1
ATOM 7433 C C . PRO D 1 129 ? -48.380 -27.859 -65.988 1.00 131.00 151 PRO D C 1
ATOM 7434 O O . PRO D 1 129 ? -48.683 -27.226 -67.000 1.00 131.01 151 PRO D O 1
ATOM 7438 N N . ALA D 1 130 ? -47.847 -29.075 -66.015 1.00 130.85 152 ALA D N 1
ATOM 7439 C CA . ALA D 1 130 ? -47.713 -29.854 -67.243 1.00 130.85 152 ALA D CA 1
ATOM 7440 C C . ALA D 1 130 ? -47.745 -31.339 -66.901 1.00 130.92 152 ALA D C 1
ATOM 7441 O O . ALA D 1 130 ? -47.486 -31.706 -65.759 1.00 130.99 152 ALA D O 1
ATOM 7443 N N . ARG D 1 131 ? -48.077 -32.186 -67.884 1.00 131.00 153 ARG D N 1
ATOM 7444 C CA . ARG D 1 131 ? -48.112 -33.642 -67.687 1.00 131.07 153 ARG D CA 1
ATOM 7445 C C . ARG D 1 131 ? -46.683 -34.178 -67.522 1.00 130.35 153 ARG D C 1
ATOM 7446 O O . ARG D 1 131 ? -46.430 -35.112 -66.741 1.00 130.27 153 ARG D O 1
ATOM 7454 N N . VAL D 1 132 ? -45.757 -33.568 -68.264 1.00 129.52 154 VAL D N 1
ATOM 7455 C CA . VAL D 1 132 ? -44.337 -33.859 -68.127 1.00 128.55 154 VAL D CA 1
ATOM 7456 C C . VAL D 1 132 ? -43.634 -32.611 -67.601 1.00 127.73 154 VAL D C 1
ATOM 7457 O O . VAL D 1 132 ? -43.639 -31.558 -68.257 1.00 127.54 154 VAL D O 1
ATOM 7461 N N . LEU D 1 133 ? -43.043 -32.738 -66.410 1.00 126.67 155 LEU D N 1
ATOM 7462 C CA . LEU D 1 133 ? -42.313 -31.634 -65.784 1.00 125.64 155 LEU D CA 1
ATOM 7463 C C . LEU D 1 133 ? -40.826 -31.695 -66.038 1.00 124.98 155 LEU D C 1
ATOM 7464 O O . LEU D 1 133 ? -40.206 -32.758 -65.967 1.00 124.78 155 LEU D O 1
ATOM 7469 N N . CYS D 1 134 ? -40.268 -30.525 -66.316 1.00 124.17 156 CYS D N 1
ATOM 7470 C CA . CYS D 1 134 ? -38.871 -30.389 -66.647 1.00 123.45 156 CYS D CA 1
ATOM 7471 C C . CYS D 1 134 ? -38.287 -29.190 -65.937 1.00 123.02 156 CYS D C 1
ATOM 7472 O O . CYS D 1 134 ? -39.013 -28.272 -65.561 1.00 122.99 156 CYS D O 1
ATOM 7475 N N . ASN D 1 135 ? -36.968 -29.201 -65.773 1.00 122.45 157 ASN D N 1
ATOM 7476 C CA . ASN D 1 135 ? -36.256 -28.083 -65.178 1.00 121.90 157 ASN D CA 1
ATOM 7477 C C . ASN D 1 135 ? -34.947 -27.796 -65.872 1.00 121.52 157 ASN D C 1
ATOM 7478 O O . ASN D 1 135 ? -34.180 -28.720 -66.205 1.00 121.51 157 ASN D O 1
ATOM 7483 N N . LYS D 1 136 ? -34.681 -26.502 -66.053 1.00 121.03 158 LYS D N 1
ATOM 7484 C CA . LYS D 1 136 ? -33.425 -26.088 -66.629 1.00 120.53 158 LYS D CA 1
ATOM 7485 C C . LYS D 1 136 ? -32.682 -25.143 -65.704 1.00 120.37 158 LYS D C 1
ATOM 7486 O O . LYS D 1 136 ? -33.069 -23.986 -65.535 1.00 120.24 158 LYS D O 1
ATOM 7492 N N . ASP D 1 137 ? -31.623 -25.672 -65.097 1.00 120.23 159 ASP D N 1
ATOM 7493 C CA . ASP D 1 137 ? -30.609 -24.884 -64.396 1.00 120.14 159 ASP D CA 1
ATOM 7494 C C . ASP D 1 137 ? -29.245 -25.447 -64.774 1.00 119.90 159 ASP D C 1
ATOM 7495 O O . ASP D 1 137 ? -28.847 -26.495 -64.261 1.00 119.96 159 ASP D O 1
ATOM 7500 N N . PRO D 1 138 ? -28.519 -24.747 -65.665 1.00 119.57 160 PRO D N 1
ATOM 7501 C CA . PRO D 1 138 ? -27.300 -25.279 -66.244 1.00 119.38 160 PRO D CA 1
ATOM 7502 C C . PRO D 1 138 ? -26.569 -26.304 -65.355 1.00 119.38 160 PRO D C 1
ATOM 7503 O O . PRO D 1 138 ? -26.506 -27.486 -65.706 1.00 119.26 160 PRO D O 1
ATOM 7507 N N . PHE D 1 139 ? -26.069 -25.870 -64.199 1.00 119.37 161 PHE D N 1
ATOM 7508 C CA . PHE D 1 139 ? -25.106 -26.672 -63.445 1.00 119.53 161 PHE D CA 1
ATOM 7509 C C . PHE D 1 139 ? -25.666 -27.873 -62.711 1.00 119.74 161 PHE D C 1
ATOM 7510 O O . PHE D 1 139 ? -24.924 -28.613 -62.068 1.00 119.62 161 PHE D O 1
ATOM 7518 N N . THR D 1 140 ? -26.974 -28.071 -62.818 1.00 120.20 162 THR D N 1
ATOM 7519 C CA . THR D 1 140 ? -27.628 -29.233 -62.216 1.00 120.64 162 THR D CA 1
ATOM 7520 C C . THR D 1 140 ? -26.966 -30.513 -62.700 1.00 120.91 162 THR D C 1
ATOM 7521 O O . THR D 1 140 ? -26.725 -31.451 -61.932 1.00 120.82 162 THR D O 1
ATOM 7525 N N . LEU D 1 141 ? -26.649 -30.520 -63.985 1.00 121.31 163 LEU D N 1
ATOM 7526 C CA . LEU D 1 141 ? -26.122 -31.692 -64.635 1.00 121.86 163 LEU D CA 1
ATOM 7527 C C . LEU D 1 141 ? -24.838 -32.155 -63.955 1.00 122.14 163 LEU D C 1
ATOM 7528 O O . LEU D 1 141 ? -24.332 -33.245 -64.237 1.00 122.23 163 LEU D O 1
ATOM 7533 N N . LYS D 1 142 ? -24.335 -31.328 -63.038 1.00 122.54 164 LYS D N 1
ATOM 7534 C CA . LYS D 1 142 ? -23.180 -31.687 -62.217 1.00 123.01 164 LYS D CA 1
ATOM 7535 C C . LYS D 1 142 ? -23.537 -32.768 -61.212 1.00 122.91 164 LYS D C 1
ATOM 7536 O O . LYS D 1 142 ? -22.668 -33.483 -60.724 1.00 122.91 164 LYS D O 1
ATOM 7542 N N . SER D 1 143 ? -24.822 -32.878 -60.908 1.00 122.93 165 SER D N 1
ATOM 7543 C CA . SER D 1 143 ? -25.280 -33.729 -59.823 1.00 122.91 165 SER D CA 1
ATOM 7544 C C . SER D 1 143 ? -26.242 -34.785 -60.337 1.00 122.87 165 SER D C 1
ATOM 7545 O O . SER D 1 143 ? -26.972 -35.408 -59.565 1.00 122.72 165 SER D O 1
ATOM 7548 N N . SER D 1 144 ? -26.217 -34.991 -61.649 1.00 122.90 166 SER D N 1
ATOM 7549 C CA . SER D 1 144 ? -27.141 -35.905 -62.316 1.00 122.95 166 SER D CA 1
ATOM 7550 C C . SER D 1 144 ? -27.158 -37.343 -61.766 1.00 122.91 166 SER D C 1
ATOM 7551 O O . SER D 1 144 ? -28.217 -37.960 -61.678 1.00 122.97 166 SER D O 1
ATOM 7554 N N . VAL D 1 145 ? -25.999 -37.873 -61.392 1.00 122.91 167 VAL D N 1
ATOM 7555 C CA . VAL D 1 145 ? -25.933 -39.220 -60.825 1.00 122.89 167 VAL D CA 1
ATOM 7556 C C . VAL D 1 145 ? -26.799 -39.307 -59.572 1.00 122.96 167 VAL D C 1
ATOM 7557 O O . VAL D 1 145 ? -27.557 -40.264 -59.394 1.00 122.99 167 VAL D O 1
ATOM 7561 N N . TYR D 1 146 ? -26.685 -38.291 -58.720 1.00 123.10 168 TYR D N 1
ATOM 7562 C CA . TYR D 1 146 ? -27.487 -38.185 -57.511 1.00 123.30 168 TYR D CA 1
ATOM 7563 C C . TYR D 1 146 ? -28.949 -37.929 -57.861 1.00 123.53 168 TYR D C 1
ATOM 7564 O O . TYR D 1 146 ? -29.838 -38.606 -57.344 1.00 123.60 168 TYR D O 1
ATOM 7573 N N . LEU D 1 147 ? -29.192 -36.962 -58.747 1.00 123.75 169 LEU D N 1
ATOM 7574 C CA . LEU D 1 147 ? -30.545 -36.634 -59.189 1.00 123.84 169 LEU D CA 1
ATOM 7575 C C . LEU D 1 147 ? -31.276 -37.864 -59.675 1.00 124.31 169 LEU D C 1
ATOM 7576 O O . LEU D 1 147 ? -32.421 -38.075 -59.314 1.00 124.39 169 LEU D O 1
ATOM 7581 N N . SER D 1 148 ? -30.593 -38.681 -60.474 1.00 125.07 170 SER D N 1
ATOM 7582 C CA . SER D 1 148 ? -31.162 -39.903 -61.037 1.00 125.92 170 SER D CA 1
ATOM 7583 C C . SER D 1 148 ? -31.550 -40.907 -59.970 1.00 126.32 170 SER D C 1
ATOM 7584 O O . SER D 1 148 ? -32.498 -41.677 -60.148 1.00 126.47 170 SER D O 1
ATOM 7587 N N . ARG D 1 149 ? -30.797 -40.916 -58.877 1.00 126.82 171 ARG D N 1
ATOM 7588 C CA . ARG D 1 149 ? -31.139 -41.747 -57.732 1.00 127.46 171 ARG D CA 1
ATOM 7589 C C . ARG D 1 149 ? -32.361 -41.193 -57.007 1.00 127.00 171 ARG D C 1
ATOM 7590 O O . ARG D 1 149 ? -33.217 -41.956 -56.546 1.00 126.94 171 ARG D O 1
ATOM 7598 N N . LEU D 1 150 ? -32.426 -39.865 -56.912 1.00 126.52 172 LEU D N 1
ATOM 7599 C CA . LEU D 1 150 ? -33.569 -39.189 -56.321 1.00 126.06 172 LEU D CA 1
ATOM 7600 C C . LEU D 1 150 ? -34.837 -39.455 -57.122 1.00 125.84 172 LEU D C 1
ATOM 7601 O O . LEU D 1 150 ? -35.880 -39.776 -56.552 1.00 125.92 172 LEU D O 1
ATOM 7606 N N . PHE D 1 151 ? -34.740 -39.328 -58.441 1.00 125.49 173 PHE D N 1
ATOM 7607 C CA . PHE D 1 151 ? -35.904 -39.451 -59.304 1.00 125.14 173 PHE D CA 1
ATOM 7608 C C . PHE D 1 151 ? 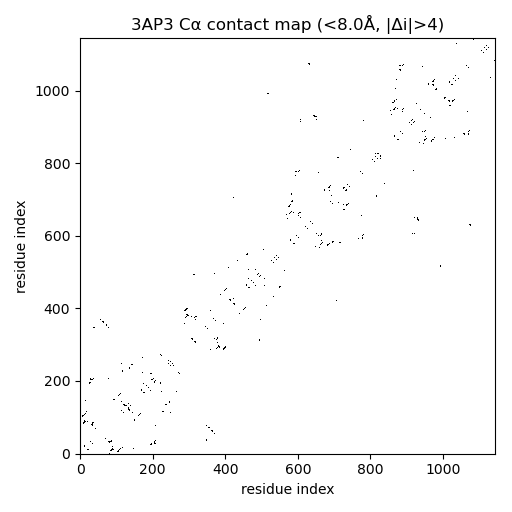-35.682 -40.568 -60.324 1.00 125.18 173 PHE D C 1
ATOM 7609 O O . PHE D 1 151 ? -35.300 -40.298 -61.464 1.00 125.23 173 PHE D O 1
ATOM 7617 N N . PRO D 1 152 ? -35.928 -41.832 -59.912 1.00 125.15 174 PRO D N 1
ATOM 7618 C CA . PRO D 1 152 ? -35.567 -43.040 -60.668 1.00 125.15 174 PRO D CA 1
ATOM 7619 C C . PRO D 1 152 ? -36.150 -43.104 -62.077 1.00 125.05 174 PRO D C 1
ATOM 7620 O O . PRO D 1 152 ? -35.746 -43.960 -62.868 1.00 125.17 174 PRO D O 1
ATOM 7624 N N . ASN D 1 153 ? -37.084 -42.211 -62.384 1.00 124.82 175 ASN D N 1
ATOM 7625 C CA . ASN D 1 153 ? -37.660 -42.137 -63.723 1.00 124.70 175 ASN D CA 1
ATOM 7626 C C . ASN D 1 153 ? -37.391 -40.794 -64.419 1.00 124.29 175 ASN D C 1
ATOM 7627 O O . ASN D 1 153 ? -37.991 -40.485 -65.451 1.00 124.42 175 ASN D O 1
ATOM 7632 N N . SER D 1 154 ? -36.488 -39.998 -63.857 1.00 123.73 176 SER D N 1
ATOM 7633 C CA . SER D 1 154 ? -36.092 -38.757 -64.501 1.00 123.24 176 SER D CA 1
ATOM 7634 C C . SER D 1 154 ? -35.117 -39.053 -65.632 1.00 122.98 176 SER D C 1
ATOM 7635 O O . SER D 1 154 ? -34.453 -40.094 -65.643 1.00 122.82 176 SER D O 1
ATOM 7638 N N . LYS D 1 155 ? -35.061 -38.132 -66.590 1.00 122.72 177 LYS D N 1
ATOM 7639 C CA . LYS D 1 155 ? -34.158 -38.229 -67.732 1.00 122.41 177 LYS D CA 1
ATOM 7640 C C . LYS D 1 155 ? -33.312 -36.952 -67.828 1.00 121.82 177 LYS D C 1
ATOM 7641 O O . LYS D 1 155 ? -33.671 -35.909 -67.253 1.00 121.72 177 LYS D O 1
ATOM 7647 N N . PHE D 1 156 ? -32.195 -37.036 -68.553 1.00 121.16 178 PHE D N 1
ATOM 7648 C CA . PHE D 1 156 ? -31.214 -35.951 -68.583 1.00 120.43 178 PHE D CA 1
ATOM 7649 C C . PHE D 1 156 ? -30.722 -35.621 -69.977 1.00 120.05 178 PHE D C 1
ATOM 7650 O O . PHE D 1 156 ? -30.285 -36.501 -70.723 1.00 119.80 178 PHE D O 1
ATOM 7658 N N . LEU D 1 157 ? -30.800 -34.339 -70.314 1.00 119.74 179 LEU D N 1
ATOM 7659 C CA . LEU D 1 157 ? -30.293 -33.846 -71.586 1.00 119.55 179 LEU D CA 1
ATOM 7660 C C . LEU D 1 157 ? -29.092 -32.943 -71.337 1.00 119.38 179 LEU D C 1
ATOM 7661 O O . LEU D 1 157 ? -29.204 -31.917 -70.653 1.00 119.39 179 LEU D O 1
ATOM 7666 N N . LEU D 1 158 ? -27.947 -33.340 -71.893 1.00 119.08 180 LEU D N 1
ATOM 7667 C CA . LEU D 1 158 ? -26.697 -32.648 -71.644 1.00 118.84 180 LEU D CA 1
ATOM 7668 C C . LEU D 1 158 ? -26.294 -31.799 -72.852 1.00 118.84 180 LEU D C 1
ATOM 7669 O O . LEU D 1 158 ? -25.889 -32.334 -73.884 1.00 118.83 180 LEU D O 1
ATOM 7674 N N . MET D 1 159 ? -26.416 -30.474 -72.709 1.00 118.88 181 MET D N 1
ATOM 7675 C CA . MET D 1 159 ? -26.182 -29.530 -73.817 1.00 118.92 181 MET D CA 1
ATOM 7676 C C . MET D 1 159 ? -24.700 -29.353 -74.057 1.00 118.77 181 MET D C 1
ATOM 7677 O O . MET D 1 159 ? -23.981 -28.889 -73.177 1.00 118.85 181 MET D O 1
ATOM 7682 N N . VAL D 1 160 ? -24.256 -29.711 -75.258 1.00 118.61 182 VAL D N 1
ATOM 7683 C CA . VAL D 1 160 ? -22.840 -29.708 -75.603 1.00 118.33 182 VAL D CA 1
ATOM 7684 C C . VAL D 1 160 ? -22.574 -28.739 -76.746 1.00 118.26 182 VAL D C 1
ATOM 7685 O O . VAL D 1 160 ? -22.926 -29.013 -77.894 1.00 118.44 182 VAL D O 1
ATOM 7689 N N . ARG D 1 161 ? -21.950 -27.611 -76.432 1.00 118.08 183 ARG D N 1
ATOM 7690 C CA . ARG D 1 161 ? -21.628 -26.607 -77.443 1.00 118.14 183 ARG D CA 1
ATOM 7691 C C . ARG D 1 161 ? -20.121 -26.390 -77.511 1.00 118.22 183 ARG D C 1
ATOM 7692 O O . ARG D 1 161 ? -19.449 -26.509 -76.492 1.00 118.43 183 ARG D O 1
ATOM 7700 N N . ASP D 1 162 ? -19.586 -26.078 -78.697 1.00 118.17 184 ASP D N 1
ATOM 7701 C CA . ASP D 1 162 ? -18.160 -25.767 -78.818 1.00 118.10 184 ASP D CA 1
ATOM 7702 C C . ASP D 1 162 ? -17.857 -24.702 -77.768 1.00 117.89 184 ASP D C 1
ATOM 7703 O O . ASP D 1 162 ? -18.453 -23.622 -77.780 1.00 117.80 184 ASP D O 1
ATOM 7708 N N . GLY D 1 163 ? -16.964 -25.039 -76.837 1.00 117.64 185 GLY D N 1
ATOM 7709 C CA . GLY D 1 163 ? -16.641 -24.174 -75.698 1.00 117.38 185 GLY D CA 1
ATOM 7710 C C . GLY D 1 163 ? -16.104 -22.821 -76.098 1.00 117.21 185 GLY D C 1
ATOM 7711 O O . GLY D 1 163 ? -16.281 -21.835 -75.393 1.00 116.96 185 GLY D O 1
ATOM 7712 N N . ARG D 1 164 ? -15.443 -22.793 -77.249 1.00 117.28 186 ARG D N 1
ATOM 7713 C CA . ARG D 1 164 ? -14.934 -21.568 -77.826 1.00 117.36 186 ARG D CA 1
ATOM 7714 C C . ARG D 1 164 ? -16.100 -20.616 -78.029 1.00 117.30 186 ARG D C 1
ATOM 7715 O O . ARG D 1 164 ? -16.010 -19.425 -77.702 1.00 117.20 186 ARG D O 1
ATOM 7723 N N . ALA D 1 165 ? -17.205 -21.171 -78.541 1.00 117.33 187 ALA D N 1
ATOM 7724 C CA . ALA D 1 165 ? -18.427 -20.415 -78.742 1.00 117.33 187 ALA D CA 1
ATOM 7725 C C . ALA D 1 165 ? -19.017 -19.990 -77.407 1.00 117.34 187 ALA D C 1
ATOM 7726 O O . ALA D 1 165 ? -19.377 -18.824 -77.231 1.00 117.42 187 ALA D O 1
ATOM 7728 N N . SER D 1 166 ? -19.109 -20.937 -76.471 1.00 117.27 188 SER D N 1
ATOM 7729 C CA . SER D 1 166 ? -19.628 -20.653 -75.133 1.00 117.12 188 SER D CA 1
ATOM 7730 C C . SER D 1 166 ? -18.788 -19.575 -74.489 1.00 117.13 188 SER D C 1
ATOM 7731 O O . SER D 1 166 ? -19.306 -18.582 -73.983 1.00 117.12 188 SER D O 1
ATOM 7734 N N . VAL D 1 167 ? -17.477 -19.786 -74.530 1.00 117.14 189 VAL D N 1
ATOM 7735 C CA . VAL D 1 167 ? -16.536 -18.947 -73.825 1.00 117.07 189 VAL D CA 1
ATOM 7736 C C . VAL D 1 167 ? -16.528 -17.550 -74.418 1.00 117.19 189 VAL D C 1
ATOM 7737 O O . VAL D 1 167 ? -16.549 -16.559 -73.689 1.00 117.19 189 VAL D O 1
ATOM 7741 N N . HIS D 1 168 ? -16.524 -17.477 -75.742 1.00 117.41 190 HIS D N 1
ATOM 7742 C CA . HIS D 1 168 ? -16.659 -16.200 -76.420 1.00 117.79 190 HIS D CA 1
ATOM 7743 C C . HIS D 1 168 ? -17.904 -15.539 -75.874 1.00 117.50 190 HIS D C 1
ATOM 7744 O O . HIS D 1 168 ? -17.860 -14.429 -75.331 1.00 117.22 190 HIS D O 1
ATOM 7751 N N . SER D 1 169 ? -19.008 -16.266 -75.998 1.00 117.51 191 SER D N 1
ATOM 7752 C CA . SER D 1 169 ? -20.306 -15.776 -75.609 1.00 117.62 191 SER D CA 1
ATOM 7753 C C . SER D 1 169 ? -20.218 -15.098 -74.253 1.00 117.81 191 SER D C 1
ATOM 7754 O O . SER D 1 169 ? -20.509 -13.908 -74.135 1.00 117.83 191 SER D O 1
ATOM 7757 N N . MET D 1 170 ? -19.770 -15.843 -73.246 1.00 118.06 192 MET D N 1
ATOM 7758 C CA . MET D 1 170 ? -19.816 -15.370 -71.864 1.00 118.30 192 MET D CA 1
ATOM 7759 C C . MET D 1 170 ? -18.865 -14.223 -71.578 1.00 118.46 192 MET D C 1
ATOM 7760 O O . MET D 1 170 ? -19.073 -13.452 -70.649 1.00 118.45 192 MET D O 1
ATOM 7765 N N . ILE D 1 171 ? -17.825 -14.107 -72.384 1.00 118.83 193 ILE D N 1
ATOM 7766 C CA . ILE D 1 171 ? -16.867 -13.038 -72.207 1.00 119.23 193 ILE D CA 1
ATOM 7767 C C . ILE D 1 171 ? -17.430 -11.762 -72.807 1.00 119.60 193 ILE D C 1
ATOM 7768 O O . ILE D 1 171 ? -17.532 -10.735 -72.135 1.00 119.38 193 ILE D O 1
ATOM 7773 N N . THR D 1 172 ? -17.820 -11.852 -74.074 1.00 120.29 194 THR D N 1
ATOM 7774 C CA . THR D 1 172 ? -18.289 -10.694 -74.811 1.00 121.06 194 THR D CA 1
ATOM 7775 C C . THR D 1 172 ? -19.609 -10.193 -74.245 1.00 121.24 194 THR D C 1
ATOM 7776 O O . THR D 1 172 ? -19.806 -8.982 -74.102 1.00 121.42 194 THR D O 1
ATOM 7780 N N . ARG D 1 173 ? -20.501 -11.129 -73.906 1.00 121.41 195 ARG D N 1
ATOM 7781 C CA . ARG D 1 173 ? -21.801 -10.774 -73.344 1.00 121.46 195 ARG D CA 1
ATOM 7782 C C . ARG D 1 173 ? -21.713 -10.312 -71.888 1.00 121.48 195 ARG D C 1
ATOM 7783 O O . ARG D 1 173 ? -22.721 -9.913 -71.304 1.00 121.57 195 ARG D O 1
ATOM 7791 N N . LYS D 1 174 ? -20.512 -10.360 -71.312 1.00 121.40 196 LYS D N 1
ATOM 7792 C CA . LYS D 1 174 ? -20.295 -9.931 -69.929 1.00 121.36 196 LYS D CA 1
ATOM 7793 C C . LYS D 1 174 ? -21.145 -10.703 -68.908 1.00 121.17 196 LYS D C 1
ATOM 7794 O O . LYS D 1 174 ? -21.713 -10.111 -67.988 1.00 121.22 196 LYS D O 1
ATOM 7800 N N . VAL D 1 175 ? -21.220 -12.021 -69.070 1.00 120.95 197 VAL D N 1
ATOM 7801 C CA . VAL D 1 175 ? -22.026 -12.861 -68.184 1.00 120.94 197 VAL D CA 1
ATOM 7802 C C . VAL D 1 175 ? -21.157 -13.541 -67.136 1.00 120.84 197 VAL D C 1
ATOM 7803 O O . VAL D 1 175 ? -20.346 -14.411 -67.463 1.00 120.98 197 VAL D O 1
ATOM 7807 N N . THR D 1 176 ? -21.336 -13.153 -65.875 1.00 120.71 198 THR D N 1
ATOM 7808 C CA . THR D 1 176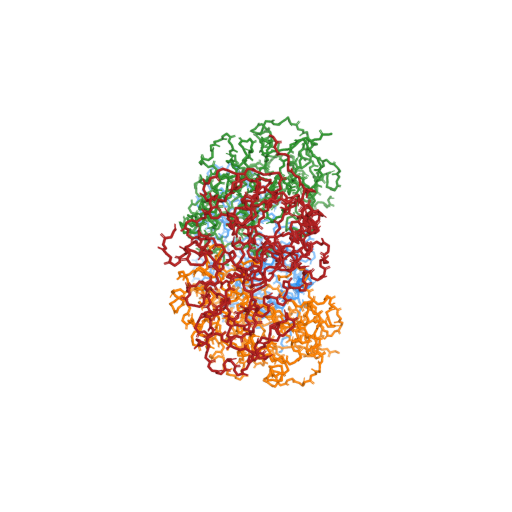 ? -20.484 -13.664 -64.810 1.00 120.73 198 THR D CA 1
ATOM 7809 C C . THR D 1 176 ? -21.008 -14.996 -64.258 1.00 120.86 198 THR D C 1
ATOM 7810 O O . THR D 1 176 ? -22.177 -15.097 -63.856 1.00 120.92 198 THR D O 1
ATOM 7814 N N . ILE D 1 177 ? -20.145 -16.018 -64.262 1.00 120.89 199 ILE D N 1
ATOM 7815 C CA . ILE D 1 177 ? -20.487 -17.337 -63.701 1.00 120.86 199 ILE D CA 1
ATOM 7816 C C . ILE D 1 177 ? -19.602 -17.652 -62.503 1.00 121.09 199 ILE D C 1
ATOM 7817 O O . ILE D 1 177 ? -18.507 -17.099 -62.384 1.00 121.08 199 ILE D O 1
ATOM 7822 N N . ALA D 1 178 ? -20.091 -18.540 -61.630 1.00 121.43 200 ALA D N 1
ATOM 7823 C CA . ALA D 1 178 ? -19.402 -18.949 -60.399 1.00 121.83 200 ALA D CA 1
ATOM 7824 C C . ALA D 1 178 ? -17.877 -19.179 -60.545 1.00 122.14 200 ALA D C 1
ATOM 7825 O O . ALA D 1 178 ? -17.417 -20.320 -60.685 1.00 122.37 200 ALA D O 1
ATOM 7827 N N . GLY D 1 179 ? -17.109 -18.086 -60.519 1.00 122.31 201 GLY D N 1
ATOM 7828 C CA . GLY D 1 179 ? -15.644 -18.134 -60.607 1.00 122.53 201 GLY D CA 1
ATOM 7829 C C . GLY D 1 179 ? -15.029 -18.340 -61.988 1.00 122.68 201 GLY D C 1
ATOM 7830 O O . GLY D 1 179 ? -14.212 -19.253 -62.180 1.00 122.75 201 GLY D O 1
ATOM 7831 N N . PHE D 1 180 ? -15.409 -17.488 -62.944 1.00 122.84 202 PHE D N 1
ATOM 7832 C CA . PHE D 1 180 ? -14.847 -17.509 -64.301 1.00 122.99 202 PHE D CA 1
ATOM 7833 C C . PHE D 1 180 ? -14.280 -16.136 -64.644 1.00 122.89 202 PHE D C 1
ATOM 7834 O O . PHE D 1 180 ? -15.023 -15.144 -64.663 1.00 122.80 202 PHE D O 1
ATOM 7842 N N . ASP D 1 181 ? -12.973 -16.084 -64.923 1.00 122.89 203 ASP D N 1
ATOM 7843 C CA . ASP D 1 181 ? -12.283 -14.817 -65.242 1.00 122.78 203 ASP D CA 1
ATOM 7844 C C . ASP D 1 181 ? -12.496 -14.381 -66.696 1.00 122.71 203 ASP D C 1
ATOM 7845 O O . ASP D 1 181 ? -11.888 -14.930 -67.621 1.00 122.73 203 ASP D O 1
ATOM 7850 N N . LEU D 1 182 ? -13.356 -13.378 -66.873 1.00 122.49 204 LEU D N 1
ATOM 7851 C CA . LEU D 1 182 ? -13.708 -12.857 -68.193 1.00 122.25 204 LEU D CA 1
ATOM 7852 C C . LEU D 1 182 ? -12.535 -12.200 -68.940 1.00 122.01 204 LEU D C 1
ATOM 7853 O O . LEU D 1 182 ? -12.510 -12.203 -70.172 1.00 122.12 204 LEU D O 1
ATOM 7858 N N . SER D 1 183 ? -11.567 -11.650 -68.205 1.00 121.63 205 SER D N 1
ATOM 7859 C CA . SER D 1 183 ? -10.389 -11.016 -68.823 1.00 121.14 205 SER D CA 1
ATOM 7860 C C . SER D 1 183 ? -9.443 -12.010 -69.507 1.00 120.75 205 SER D C 1
ATOM 7861 O O . SER D 1 183 ? -8.624 -11.615 -70.339 1.00 120.70 205 SER D O 1
ATOM 7864 N N . SER D 1 184 ? -9.559 -13.292 -69.153 1.00 120.24 206 SER D N 1
ATOM 7865 C CA . SER D 1 184 ? -8.739 -14.323 -69.766 1.00 119.68 206 SER D CA 1
ATOM 7866 C C . SER D 1 184 ? -9.580 -15.411 -70.396 1.00 119.42 206 SER D C 1
ATOM 7867 O O . SER D 1 184 ? -10.293 -16.144 -69.709 1.00 119.35 206 SER D O 1
ATOM 7870 N N . TYR D 1 185 ? -9.485 -15.509 -71.717 1.00 119.15 207 TYR D N 1
ATOM 7871 C CA . TYR D 1 185 ? -10.056 -16.630 -72.441 1.00 118.98 207 TYR D CA 1
ATOM 7872 C C . TYR D 1 185 ? -9.451 -17.925 -71.888 1.00 118.80 207 TYR D C 1
ATOM 7873 O O . TYR D 1 185 ? -10.169 -18.884 -71.585 1.00 118.65 207 TYR D O 1
ATOM 7882 N N . ARG D 1 186 ? -8.129 -17.916 -71.723 1.00 118.69 208 ARG D N 1
ATOM 7883 C CA . ARG D 1 186 ? -7.383 -19.057 -71.204 1.00 118.61 208 ARG D CA 1
ATOM 7884 C C . ARG D 1 186 ? -8.097 -19.663 -70.003 1.00 118.43 208 ARG D C 1
ATOM 7885 O O . ARG D 1 186 ? -8.430 -20.856 -69.995 1.00 118.22 208 ARG D O 1
ATOM 7893 N N . ASP D 1 187 ? -8.337 -18.810 -69.009 1.00 118.41 209 ASP D N 1
ATOM 7894 C CA . ASP D 1 187 ? -9.003 -19.190 -67.772 1.00 118.53 209 ASP D CA 1
ATOM 7895 C C . ASP D 1 187 ? -10.371 -19.812 -68.055 1.00 118.33 209 ASP D C 1
ATOM 7896 O O . ASP D 1 187 ? -10.620 -20.988 -67.722 1.00 118.33 209 ASP D O 1
ATOM 7901 N N . CYS D 1 188 ? -11.249 -19.018 -68.678 1.00 118.06 210 CYS D N 1
ATOM 7902 C CA . CYS D 1 188 ? -12.602 -19.471 -68.945 1.00 117.79 210 CYS D CA 1
ATOM 7903 C C . CYS D 1 188 ? -12.596 -20.822 -69.640 1.00 117.78 210 CYS D C 1
ATOM 7904 O O . CYS D 1 188 ? -13.469 -21.655 -69.390 1.00 117.79 210 CYS D O 1
ATOM 7907 N N . LEU D 1 189 ? -11.605 -21.029 -70.508 1.00 117.67 211 LEU D N 1
ATOM 7908 C CA . LEU D 1 189 ? -11.516 -22.246 -71.302 1.00 117.70 211 LEU D CA 1
ATOM 7909 C C . LEU D 1 189 ? -11.064 -23.411 -70.457 1.00 117.68 211 LEU D C 1
ATOM 7910 O O . LEU D 1 189 ? -11.666 -24.484 -70.481 1.00 117.62 211 LEU D O 1
ATOM 7915 N N . THR D 1 190 ? -10.003 -23.179 -69.700 1.00 117.84 212 THR D N 1
ATOM 7916 C CA . THR D 1 190 ? -9.562 -24.106 -68.678 1.00 118.03 212 THR D CA 1
ATOM 7917 C C . THR D 1 190 ? -10.755 -24.499 -67.829 1.00 118.11 212 THR D C 1
ATOM 7918 O O . THR D 1 190 ? -10.929 -25.669 -67.470 1.00 118.19 212 THR D O 1
ATOM 7922 N N . LYS D 1 191 ? -11.584 -23.498 -67.547 1.00 118.16 213 LYS D N 1
ATOM 7923 C CA . LYS D 1 191 ? -12.702 -23.615 -66.633 1.00 118.15 213 LYS D CA 1
ATOM 7924 C C . LYS D 1 191 ? -13.854 -24.390 -67.272 1.00 118.03 213 LYS D C 1
ATOM 7925 O O . LYS D 1 191 ? -14.376 -25.347 -66.685 1.00 117.85 213 LYS D O 1
ATOM 7931 N N . TRP D 1 192 ? -14.225 -23.972 -68.482 1.00 118.09 214 TRP D N 1
ATOM 7932 C CA . TRP D 1 192 ? -15.200 -24.677 -69.305 1.00 118.23 214 TRP D CA 1
ATOM 7933 C C . TRP D 1 192 ? -14.885 -26.169 -69.326 1.00 118.25 214 TRP D C 1
ATOM 7934 O O . TRP D 1 192 ? -15.738 -27.018 -69.038 1.00 118.23 214 TRP D O 1
ATOM 7945 N N . ASN D 1 193 ? -13.635 -26.464 -69.662 1.00 118.39 215 ASN D N 1
ATOM 7946 C CA . ASN D 1 193 ? -13.159 -27.822 -69.807 1.00 118.63 215 ASN D CA 1
ATOM 7947 C C . ASN D 1 193 ? -13.485 -28.669 -68.594 1.00 118.90 215 ASN D C 1
ATOM 7948 O O . ASN D 1 193 ? -14.186 -29.675 -68.701 1.00 118.67 215 ASN D O 1
ATOM 7953 N N . LYS D 1 194 ? -12.974 -28.237 -67.444 1.00 119.47 216 LYS D N 1
ATOM 7954 C CA . LYS D 1 194 ? -13.159 -28.950 -66.194 1.00 120.13 216 LYS D CA 1
ATOM 7955 C C . LYS D 1 194 ? -14.641 -29.140 -65.918 1.00 120.01 216 LYS D C 1
ATOM 7956 O O . LYS D 1 194 ? -15.095 -30.246 -65.613 1.00 119.98 216 LYS D O 1
ATOM 7962 N N . ALA D 1 195 ? -15.390 -28.053 -66.048 1.00 119.98 217 ALA D N 1
ATOM 7963 C CA . ALA D 1 195 ? -16.824 -28.105 -65.890 1.00 120.01 217 ALA D CA 1
ATOM 7964 C C . ALA D 1 195 ? -17.402 -29.234 -66.750 1.00 120.10 217 ALA D C 1
ATOM 7965 O O . ALA D 1 195 ? -17.966 -30.202 -66.223 1.00 120.15 217 ALA D O 1
ATOM 7967 N N . ILE D 1 196 ? -17.210 -29.130 -68.063 1.00 120.17 218 ILE D N 1
ATOM 7968 C CA . ILE D 1 196 ? -17.828 -30.056 -69.006 1.00 120.42 218 ILE D CA 1
ATOM 7969 C C . ILE D 1 196 ? -17.368 -31.499 -68.771 1.00 120.48 218 ILE D C 1
ATOM 7970 O O . ILE D 1 196 ? -18.185 -32.451 -68.798 1.00 120.27 218 ILE D O 1
ATOM 7975 N N . GLU D 1 197 ? -16.058 -31.634 -68.506 1.00 120.76 219 GLU D N 1
ATOM 7976 C CA . GLU D 1 197 ? -15.442 -32.928 -68.252 1.00 121.14 219 GLU D CA 1
ATOM 7977 C C . GLU D 1 197 ? -16.221 -33.685 -67.186 1.00 120.95 219 GLU D C 1
ATOM 7978 O O . GLU D 1 197 ? -16.475 -34.887 -67.308 1.00 120.81 219 GLU D O 1
ATOM 7984 N N . VAL D 1 198 ? -16.608 -32.951 -66.151 1.00 120.99 220 VAL D N 1
ATOM 7985 C CA . VAL D 1 198 ? -17.369 -33.505 -65.053 1.00 121.14 220 VAL D CA 1
ATOM 7986 C C . VAL D 1 198 ? -18.739 -33.954 -65.551 1.00 121.33 220 VAL D C 1
ATOM 7987 O O . VAL D 1 198 ? -19.063 -35.142 -65.501 1.00 121.29 220 VAL D O 1
ATOM 7991 N N . MET D 1 199 ? -19.522 -33.001 -66.058 1.00 121.69 221 MET D N 1
ATOM 7992 C CA . MET D 1 199 ? -20.904 -33.257 -66.460 1.00 122.13 221 MET D CA 1
ATOM 7993 C C . MET D 1 199 ? -20.984 -34.481 -67.353 1.00 122.33 221 MET D C 1
ATOM 7994 O O . MET D 1 199 ? -21.949 -35.239 -67.301 1.00 122.18 221 MET D O 1
ATOM 7999 N N . TYR D 1 200 ? -19.948 -34.671 -68.161 1.00 122.82 222 TYR D N 1
ATOM 8000 C CA . TYR D 1 200 ? -19.897 -35.788 -69.078 1.00 123.41 222 TYR D CA 1
ATOM 8001 C C . TYR D 1 200 ? -19.738 -37.085 -68.305 1.00 123.43 222 TYR D C 1
ATOM 8002 O O . TYR D 1 200 ? -20.484 -38.043 -68.518 1.00 123.37 222 TYR D O 1
ATOM 8011 N N . ALA D 1 201 ? -18.764 -37.100 -67.400 1.00 123.67 223 ALA D N 1
ATOM 8012 C CA . ALA D 1 201 ? -18.498 -38.268 -66.572 1.00 123.93 223 ALA D CA 1
ATOM 8013 C C . ALA D 1 201 ? -19.792 -38.745 -65.932 1.00 124.09 223 ALA D C 1
ATOM 8014 O O . ALA D 1 201 ? -20.102 -39.936 -65.957 1.00 124.10 223 ALA D O 1
ATOM 8016 N N . GLN D 1 202 ? -20.544 -37.792 -65.382 1.00 124.38 224 GLN D N 1
ATOM 8017 C CA . GLN D 1 202 ? -21.845 -38.048 -64.773 1.00 124.71 224 GLN D CA 1
ATOM 8018 C C . GLN D 1 202 ? -22.748 -38.748 -65.771 1.00 125.03 224 GLN D C 1
ATOM 8019 O O . GLN D 1 202 ? -23.237 -39.849 -65.522 1.00 124.80 224 GLN D O 1
ATOM 8025 N N . CYS D 1 203 ? -22.940 -38.086 -66.910 1.00 125.67 225 CYS D N 1
ATOM 8026 C CA . CYS D 1 203 ? -23.838 -38.529 -67.971 1.00 126.30 225 CYS D CA 1
ATOM 8027 C C . CYS D 1 203 ? -23.502 -39.942 -68.432 1.00 126.73 225 CYS D C 1
ATOM 8028 O O . CYS D 1 203 ? -24.405 -40.750 -68.699 1.00 126.65 225 CYS D O 1
ATOM 8031 N N . MET D 1 204 ? -22.198 -40.225 -68.507 1.00 127.41 226 MET D N 1
ATOM 8032 C CA . MET D 1 204 ? -21.693 -41.536 -68.907 1.00 128.08 226 MET D CA 1
ATOM 8033 C C . MET D 1 204 ? -21.928 -42.576 -67.827 1.00 128.49 226 MET D C 1
ATOM 8034 O O . MET D 1 204 ? -22.319 -43.707 -68.116 1.00 128.53 226 MET D O 1
ATOM 8039 N N . GLU D 1 205 ? -21.679 -42.186 -66.581 1.00 129.05 227 GLU D N 1
ATOM 8040 C CA . GLU D 1 205 ? -21.947 -43.047 -65.447 1.00 129.69 227 GLU D CA 1
ATOM 8041 C C . GLU D 1 205 ? -23.442 -43.322 -65.396 1.00 129.81 227 GLU D C 1
ATOM 8042 O O . GLU D 1 205 ? -23.871 -44.468 -65.229 1.00 129.86 227 GLU D O 1
ATOM 8048 N N . VAL D 1 206 ? -24.224 -42.258 -65.574 1.00 130.03 228 VAL D N 1
ATOM 8049 C CA . VAL D 1 206 ? -25.679 -42.341 -65.606 1.00 130.26 228 VAL D CA 1
ATOM 8050 C C . VAL D 1 206 ? -26.151 -43.387 -66.608 1.00 130.44 228 VAL D C 1
ATOM 8051 O O . VAL D 1 206 ? -26.932 -44.274 -66.256 1.00 130.52 228 VAL D O 1
ATOM 8055 N N . GLY D 1 207 ? -25.661 -43.291 -67.842 1.00 130.67 229 GLY D N 1
ATOM 8056 C CA . GLY D 1 207 ? -26.026 -44.244 -68.880 1.00 131.04 229 GLY D CA 1
ATOM 8057 C C . GLY D 1 207 ? -26.866 -43.645 -69.993 1.00 131.31 229 GLY D C 1
ATOM 8058 O O . GLY D 1 207 ? -27.704 -42.767 -69.758 1.00 131.19 229 GLY D O 1
ATOM 8059 N N . LYS D 1 208 ? -26.635 -44.151 -71.207 1.00 131.69 230 LYS D N 1
ATOM 8060 C CA . LYS D 1 208 ? -27.296 -43.683 -72.436 1.00 131.97 230 LYS D CA 1
ATOM 8061 C C . LYS D 1 208 ? -28.816 -43.683 -72.269 1.00 131.59 230 LYS D C 1
ATOM 8062 O O . LYS D 1 208 ? -29.514 -42.878 -72.891 1.00 131.55 230 LYS D O 1
ATOM 8068 N N . GLU D 1 209 ? -29.304 -44.587 -71.414 1.00 131.24 231 GLU D N 1
ATOM 8069 C CA . GLU D 1 209 ? -30.728 -44.791 -71.187 1.00 131.04 231 GLU D CA 1
ATOM 8070 C C . GLU D 1 209 ? -31.388 -43.589 -70.520 1.00 130.24 231 GLU D C 1
ATOM 8071 O O . GLU D 1 209 ? -32.528 -43.239 -70.851 1.00 130.18 231 GLU D O 1
ATOM 8077 N N . LYS D 1 210 ? -30.669 -42.973 -69.579 1.00 129.27 232 LYS D N 1
ATOM 8078 C CA . LYS D 1 210 ? -31.189 -41.837 -68.809 1.00 128.23 232 LYS D CA 1
ATOM 8079 C C . LYS D 1 210 ? -30.577 -40.508 -69.250 1.00 127.37 232 LYS D C 1
ATOM 8080 O O . LYS D 1 210 ? -31.202 -39.456 -69.108 1.00 127.11 232 LYS D O 1
ATOM 8086 N N . CYS D 1 211 ? -29.356 -40.555 -69.778 1.00 126.42 233 CYS D N 1
ATOM 8087 C CA . CYS D 1 211 ? -28.698 -39.338 -70.224 1.00 125.59 233 CYS D CA 1
ATOM 8088 C C . CYS D 1 211 ? -28.366 -39.343 -71.703 1.00 124.92 233 CYS D C 1
ATOM 8089 O O . CYS D 1 211 ? -27.852 -40.334 -72.259 1.00 124.69 233 CYS D O 1
ATOM 8092 N N . LEU D 1 212 ? -28.655 -38.196 -72.317 1.00 124.23 234 LEU D N 1
ATOM 8093 C CA . LEU D 1 212 ? -28.411 -37.981 -73.725 1.00 123.56 234 LEU D CA 1
ATOM 8094 C C . LEU D 1 212 ? -27.649 -36.673 -73.903 1.00 122.94 234 LEU D C 1
ATOM 8095 O O . LEU D 1 212 ? -28.116 -35.605 -73.487 1.00 122.90 234 LEU D O 1
ATOM 8100 N N . PRO D 1 213 ? -26.457 -36.753 -74.500 1.00 122.31 235 PRO D N 1
ATOM 8101 C CA . PRO D 1 213 ? -25.748 -35.530 -74.839 1.00 121.84 235 PRO D CA 1
ATOM 8102 C C . PRO D 1 213 ? -26.457 -34.841 -75.990 1.00 121.38 235 PRO D C 1
ATOM 8103 O O . PRO D 1 213 ? -26.945 -35.514 -76.903 1.00 121.17 235 PRO D O 1
ATOM 8107 N N . VAL D 1 214 ? -26.534 -33.514 -75.933 1.00 121.04 236 VAL D N 1
ATOM 8108 C CA . VAL D 1 214 ? -27.214 -32.755 -76.974 1.00 120.99 236 VAL D CA 1
ATOM 8109 C C . VAL D 1 214 ? -26.314 -31.679 -77.568 1.00 120.96 236 VAL D C 1
ATOM 8110 O O . VAL D 1 214 ? -25.985 -30.697 -76.904 1.00 120.69 236 VAL D O 1
ATOM 8114 N N . TYR D 1 215 ? -25.942 -31.869 -78.833 1.00 121.09 237 TYR D N 1
ATOM 8115 C CA . TYR D 1 215 ? -25.011 -30.971 -79.511 1.00 121.35 237 TYR D CA 1
ATOM 8116 C C . TYR D 1 215 ? -25.693 -29.762 -80.135 1.00 120.87 237 TYR D C 1
ATOM 8117 O O . TYR D 1 215 ? -26.491 -29.896 -81.068 1.00 120.76 237 TYR D O 1
ATOM 8126 N N . TYR D 1 216 ? -25.343 -28.585 -79.612 1.00 120.45 238 TYR D N 1
ATOM 8127 C CA . TYR D 1 216 ? -25.944 -27.312 -79.996 1.00 120.21 238 TYR D CA 1
ATOM 8128 C C . TYR D 1 216 ? -25.974 -27.087 -81.488 1.00 120.58 238 TYR D C 1
ATOM 8129 O O . TYR D 1 216 ? -27.012 -26.765 -82.058 1.00 120.77 238 TYR D O 1
ATOM 8138 N N . GLU D 1 217 ? -24.819 -27.238 -82.116 1.00 121.01 239 GLU D N 1
ATOM 8139 C CA . GLU D 1 217 ? -24.686 -26.979 -83.543 1.00 121.31 239 GLU D CA 1
ATOM 8140 C C . GLU D 1 217 ? -25.444 -27.991 -84.391 1.00 121.51 239 GLU D C 1
ATOM 8141 O O . GLU D 1 217 ? -25.969 -27.632 -85.435 1.00 121.45 239 GLU D O 1
ATOM 8147 N N . GLN D 1 218 ? -25.512 -29.240 -83.922 1.00 121.95 240 GLN D N 1
ATOM 8148 C CA . GLN D 1 218 ? -26.326 -30.289 -84.558 1.00 122.49 240 GLN D CA 1
ATOM 8149 C C . GLN D 1 218 ? -27.812 -29.977 -84.460 1.00 122.50 240 GLN D C 1
ATOM 8150 O O . GLN D 1 218 ? -28.601 -30.312 -85.350 1.00 122.53 240 GLN D O 1
ATOM 8156 N N . LEU D 1 219 ? -28.178 -29.342 -83.356 1.00 122.55 241 LEU D N 1
ATOM 8157 C CA . LEU D 1 219 ? -29.546 -28.961 -83.104 1.00 122.71 241 LEU D CA 1
ATOM 8158 C C . LEU D 1 219 ? -29.925 -27.768 -83.974 1.00 122.61 241 LEU D C 1
ATOM 8159 O O . LEU D 1 219 ? -30.950 -27.806 -84.656 1.00 122.67 241 LEU D O 1
ATOM 8164 N N . VAL D 1 220 ? -29.104 -26.714 -83.950 1.00 122.52 242 VAL D N 1
ATOM 8165 C CA . VAL D 1 220 ? -29.402 -25.501 -84.708 1.00 122.60 242 VAL D CA 1
ATOM 8166 C C . VAL D 1 220 ? -29.475 -25.802 -86.207 1.00 122.90 242 VAL D C 1
ATOM 8167 O O . VAL D 1 220 ? -30.276 -25.191 -86.924 1.00 122.96 242 VAL D O 1
ATOM 8171 N N . LEU D 1 221 ? -28.663 -26.772 -86.659 1.00 123.26 243 LEU D N 1
ATOM 8172 C CA . LEU D 1 221 ? -28.634 -27.188 -88.068 1.00 123.43 243 LEU D CA 1
ATOM 8173 C C . LEU D 1 221 ? -29.781 -28.114 -88.462 1.00 123.57 243 LEU D C 1
ATOM 8174 O O . LEU D 1 221 ? -30.478 -27.842 -89.440 1.00 123.60 243 LEU D O 1
ATOM 8179 N N . HIS D 1 222 ? -29.945 -29.218 -87.723 1.00 123.89 244 HIS D N 1
ATOM 8180 C CA . HIS D 1 222 ? -30.983 -30.217 -88.015 1.00 124.28 244 HIS D CA 1
ATOM 8181 C C . HIS D 1 222 ? -32.051 -30.268 -86.914 1.00 124.45 244 HIS D C 1
ATOM 8182 O O . HIS D 1 222 ? -32.176 -31.281 -86.214 1.00 124.34 244 HIS D O 1
ATOM 8189 N N . PRO D 1 223 ? -32.847 -29.187 -86.774 1.00 124.69 245 PRO D N 1
ATOM 8190 C CA . PRO D 1 223 ? -33.718 -29.131 -85.620 1.00 125.02 245 PRO D CA 1
ATOM 8191 C C . PRO D 1 223 ? -34.755 -30.231 -85.682 1.00 125.55 245 PRO D C 1
ATOM 8192 O O . PRO D 1 223 ? -35.193 -30.729 -84.639 1.00 125.64 245 PRO D O 1
ATOM 8196 N N . ARG D 1 224 ? -35.118 -30.628 -86.899 1.00 126.18 246 ARG D N 1
ATOM 8197 C CA . ARG D 1 224 ? -36.101 -31.678 -87.069 1.00 126.96 246 ARG D CA 1
ATOM 8198 C C . ARG D 1 224 ? -35.508 -33.033 -86.692 1.00 126.86 246 ARG D C 1
ATOM 8199 O O . ARG D 1 224 ? -36.090 -33.755 -85.878 1.00 126.98 246 ARG D O 1
ATOM 8207 N N . ARG D 1 225 ? -34.351 -33.362 -87.263 1.00 126.79 247 ARG D N 1
ATOM 8208 C CA A ARG D 1 225 ? -33.693 -34.630 -86.968 0.50 126.76 247 ARG D CA 1
ATOM 8209 C CA B ARG D 1 225 ? -33.679 -34.624 -86.967 0.50 126.79 247 ARG D CA 1
ATOM 8210 C C . ARG D 1 225 ? -33.420 -34.746 -85.472 1.00 126.58 247 ARG D C 1
ATOM 8211 O O . ARG D 1 225 ? -33.689 -35.785 -84.866 1.00 126.43 247 ARG D O 1
ATOM 8226 N N . SER D 1 226 ? -32.901 -33.668 -84.889 1.00 126.35 248 SER D N 1
ATOM 8227 C CA . SER D 1 226 ? -32.532 -33.657 -83.484 1.00 126.14 248 SER D CA 1
ATOM 8228 C C . SER D 1 226 ? -33.727 -33.985 -82.581 1.00 126.05 248 SER D C 1
ATOM 8229 O O . SER D 1 226 ? -33.819 -35.130 -82.044 1.00 126.03 248 SER D O 1
ATOM 8232 N N . LEU D 1 227 ? -34.654 -33.002 -82.444 1.00 125.93 249 LEU D N 1
ATOM 8233 C C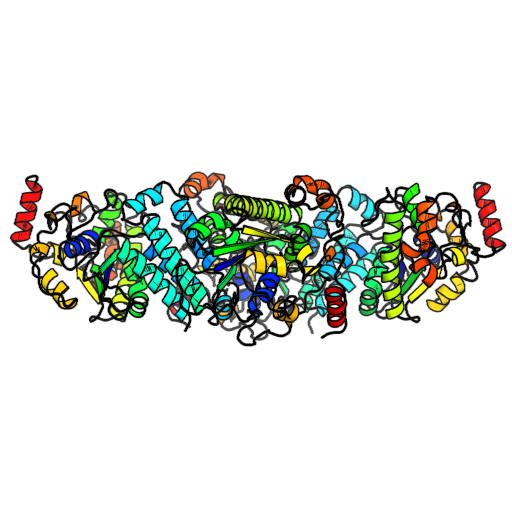A . LEU D 1 227 ? -35.763 -33.144 -81.506 1.00 125.85 249 LEU D CA 1
ATOM 8234 C C . LEU D 1 227 ? -36.440 -34.506 -81.582 1.00 126.11 249 LEU D C 1
ATOM 8235 O O . LEU D 1 227 ? -36.830 -35.057 -80.547 1.00 126.09 249 LEU D O 1
ATOM 8240 N N . LYS D 1 228 ? -36.557 -35.048 -82.802 1.00 126.49 250 LYS D N 1
ATOM 8241 C CA . LYS D 1 228 ? -37.183 -36.359 -83.032 1.00 126.87 250 LYS D CA 1
ATOM 8242 C C . LYS D 1 228 ? -36.493 -37.430 -82.214 1.00 126.63 250 LYS D C 1
ATOM 8243 O O . LYS D 1 228 ? -37.136 -38.183 -81.488 1.00 126.65 250 LYS D O 1
ATOM 8249 N N . LEU D 1 229 ? -35.173 -37.474 -82.324 1.00 126.39 251 LEU D N 1
ATOM 8250 C CA . LEU D 1 229 ? -34.389 -38.400 -81.547 1.00 126.17 251 LEU D CA 1
ATOM 8251 C C . LEU D 1 229 ? -34.583 -38.095 -80.069 1.00 125.84 251 LEU D C 1
ATOM 8252 O O . LEU D 1 229 ? -34.703 -39.018 -79.257 1.00 125.78 251 LEU D O 1
ATOM 8257 N N . ILE D 1 230 ? -34.643 -36.795 -79.743 1.00 125.51 252 ILE D N 1
ATOM 8258 C CA . ILE D 1 230 ? -34.773 -36.312 -78.361 1.00 125.15 252 ILE D CA 1
ATOM 8259 C C . ILE D 1 230 ? -36.023 -36.891 -77.753 1.00 125.26 252 ILE D C 1
ATOM 8260 O O . ILE D 1 230 ? -35.969 -37.676 -76.809 1.00 125.16 252 ILE D O 1
ATOM 8265 N N . LEU D 1 231 ? -37.150 -36.489 -78.319 1.00 125.53 253 LEU D N 1
ATOM 8266 C CA . LEU D 1 231 ? -38.440 -36.875 -77.811 1.00 125.90 253 LEU D CA 1
ATOM 8267 C C . LEU D 1 231 ? -38.565 -38.392 -77.833 1.00 126.22 253 LEU D C 1
ATOM 8268 O O . LEU D 1 231 ? -39.209 -38.980 -76.970 1.00 126.14 253 LEU D O 1
ATOM 8273 N N . ASP D 1 232 ? -37.921 -39.021 -78.808 1.00 126.80 254 ASP D N 1
ATOM 8274 C CA . ASP D 1 232 ? -37.876 -40.470 -78.868 1.00 127.51 254 ASP D CA 1
ATOM 8275 C C . ASP D 1 232 ? -37.246 -40.999 -77.593 1.00 127.32 254 ASP D C 1
ATOM 8276 O O . ASP D 1 232 ? -37.870 -41.767 -76.858 1.00 127.27 254 ASP D O 1
ATOM 8281 N N . PHE D 1 233 ? -36.008 -40.563 -77.350 1.00 127.17 255 PHE D N 1
ATOM 8282 C CA . PHE D 1 233 ? -35.220 -40.928 -76.173 1.00 126.92 255 PHE D CA 1
ATOM 8283 C C . PHE D 1 233 ? -35.990 -40.717 -74.866 1.00 127.10 255 PHE D C 1
ATOM 8284 O O . PHE D 1 233 ? -35.931 -41.553 -73.957 1.00 127.10 255 PHE D O 1
ATOM 8292 N N . LEU D 1 234 ? -36.720 -39.602 -74.792 1.00 127.26 256 LEU D N 1
ATOM 8293 C CA . LEU D 1 234 ? -37.568 -39.283 -73.639 1.00 127.33 256 LEU D CA 1
ATOM 8294 C C . LEU D 1 234 ? -38.783 -40.223 -73.536 1.00 127.69 256 LEU D C 1
ATOM 8295 O O . LEU D 1 234 ? -39.288 -40.484 -72.434 1.00 127.52 256 LEU D O 1
ATOM 8300 N N . GLY D 1 235 ? -39.246 -40.717 -74.690 1.00 128.16 257 GLY D N 1
ATOM 8301 C CA . GLY D 1 235 ? -40.469 -41.517 -74.761 1.00 128.65 257 GLY D CA 1
ATOM 8302 C C . GLY D 1 235 ? -41.741 -40.681 -74.833 1.00 128.95 257 GLY D C 1
ATOM 8303 O O . GLY D 1 235 ? -42.735 -41.028 -74.192 1.00 129.04 257 GLY D O 1
ATOM 8304 N N . ILE D 1 236 ? -41.704 -39.584 -75.611 1.00 129.24 258 ILE D N 1
ATOM 8305 C CA . ILE D 1 236 ? -42.857 -38.686 -75.801 1.00 129.51 258 ILE D CA 1
ATOM 8306 C C . ILE D 1 236 ? -43.283 -38.656 -77.268 1.00 129.67 258 ILE D C 1
ATOM 8307 O O . ILE D 1 236 ? -42.444 -38.560 -78.163 1.00 129.72 258 ILE D O 1
ATOM 8312 N N . ALA D 1 237 ? -44.591 -38.738 -77.507 1.00 129.85 259 ALA D N 1
ATOM 8313 C CA . ALA D 1 237 ? -45.137 -38.642 -78.858 1.00 129.94 259 ALA D CA 1
ATOM 8314 C C . ALA D 1 237 ? -44.689 -37.345 -79.516 1.00 129.98 259 ALA D C 1
ATOM 8315 O O . ALA D 1 237 ? -44.517 -36.317 -78.839 1.00 130.04 259 ALA D O 1
ATOM 8317 N N . TRP D 1 238 ? -44.497 -37.400 -80.833 1.00 129.95 260 TRP D N 1
ATOM 8318 C CA . TRP D 1 238 ? -44.016 -36.239 -81.573 1.00 129.94 260 TRP D CA 1
ATOM 8319 C C . TRP D 1 238 ? -44.966 -35.033 -81.517 1.00 129.69 260 TRP D C 1
ATOM 8320 O O . TRP D 1 238 ? -46.192 -35.194 -81.443 1.00 129.71 260 TRP D O 1
ATOM 8331 N N . SER D 1 239 ? -44.372 -33.834 -81.550 1.00 129.37 261 SER D N 1
ATOM 8332 C CA . SER D 1 239 ? -45.108 -32.584 -81.734 1.00 129.07 261 SER D CA 1
ATOM 8333 C C . SER D 1 239 ? -44.299 -31.620 -82.577 1.00 128.86 261 SER D C 1
ATOM 8334 O O . SER D 1 239 ? -43.131 -31.380 -82.309 1.00 128.77 261 SER D O 1
ATOM 8337 N N . ASP D 1 240 ? -44.942 -31.058 -83.591 1.00 128.83 262 ASP D N 1
ATOM 8338 C CA . ASP D 1 240 ? -44.289 -30.130 -84.497 1.00 128.76 262 ASP D CA 1
ATOM 8339 C C . ASP D 1 240 ? -44.121 -28.743 -83.876 1.00 128.36 262 ASP D C 1
ATOM 8340 O O . ASP D 1 240 ? -43.164 -28.039 -84.216 1.00 128.37 262 ASP D O 1
ATOM 8345 N N . ALA D 1 241 ? -45.047 -28.348 -82.972 1.00 127.89 263 ALA D N 1
ATOM 8346 C CA . ALA D 1 241 ? -44.981 -27.035 -82.322 1.00 127.59 263 ALA D CA 1
ATOM 8347 C C . ALA D 1 241 ? -43.559 -26.784 -81.850 1.00 127.45 263 ALA D C 1
ATOM 8348 O O . ALA D 1 241 ? -43.128 -25.635 -81.678 1.00 127.44 263 ALA D O 1
ATOM 8350 N N . VAL D 1 242 ? -42.851 -27.895 -81.658 1.00 127.28 264 VAL D N 1
ATOM 8351 C CA . VAL D 1 242 ? -41.437 -27.943 -81.318 1.00 127.07 264 VAL D CA 1
ATOM 8352 C C . VAL D 1 242 ? -40.630 -26.904 -82.108 1.00 126.98 264 VAL D C 1
ATOM 8353 O O . VAL D 1 242 ? -39.891 -26.087 -81.536 1.00 126.84 264 VAL D O 1
ATOM 8357 N N . LEU D 1 243 ? -40.816 -26.916 -83.422 1.00 127.03 265 LEU D N 1
ATOM 8358 C CA . LEU D 1 243 ? -40.001 -26.108 -84.310 1.00 127.17 265 LEU D CA 1
ATOM 8359 C C . LEU D 1 243 ? -40.477 -24.666 -84.369 1.00 127.25 265 LEU D C 1
ATOM 8360 O O . LEU D 1 243 ? -39.818 -23.806 -84.965 1.00 127.26 265 LEU D O 1
ATOM 8365 N N . HIS D 1 244 ? -41.616 -24.413 -83.726 1.00 127.39 266 HIS D N 1
ATOM 8366 C CA . HIS D 1 244 ? -42.231 -23.095 -83.722 1.00 127.47 266 HIS D CA 1
ATOM 8367 C C . HIS D 1 244 ? -42.318 -22.588 -82.303 1.00 127.48 266 HIS D C 1
ATOM 8368 O O . HIS D 1 244 ? -43.321 -22.008 -81.880 1.00 127.51 266 HIS D O 1
ATOM 8375 N N . HIS D 1 245 ? -41.248 -22.817 -81.562 1.00 127.57 267 HIS D N 1
ATOM 8376 C CA . HIS D 1 245 ? -41.177 -22.355 -80.199 1.00 127.82 267 HIS D CA 1
ATOM 8377 C C . HIS D 1 245 ? -41.491 -20.860 -80.141 1.00 128.17 267 HIS D C 1
ATOM 8378 O O . HIS D 1 245 ? -42.298 -20.417 -79.313 1.00 128.15 267 HIS D O 1
ATOM 8385 N N . GLU D 1 246 ? -40.873 -20.105 -81.053 1.00 128.60 268 GLU D N 1
ATOM 8386 C CA . GLU D 1 246 ? -40.907 -18.645 -81.055 1.00 129.14 268 GLU D CA 1
ATOM 8387 C C . GLU D 1 246 ? -42.325 -18.097 -81.066 1.00 129.63 268 GLU D C 1
ATOM 8388 O O . GLU D 1 246 ? -42.564 -16.972 -80.622 1.00 129.64 268 GLU D O 1
ATOM 8394 N N . ASP D 1 247 ? -43.255 -18.912 -81.564 1.00 130.37 269 ASP D N 1
ATOM 8395 C CA . ASP D 1 247 ? -44.668 -18.549 -81.655 1.00 131.06 269 ASP D CA 1
ATOM 8396 C C . ASP D 1 247 ? -45.431 -18.818 -80.345 1.00 131.48 269 ASP D C 1
ATOM 8397 O O . ASP D 1 247 ? -46.622 -18.535 -80.256 1.00 131.66 269 ASP D O 1
ATOM 8402 N N . LEU D 1 248 ? -44.744 -19.342 -79.329 1.00 132.03 270 LEU D N 1
ATOM 8403 C CA . LEU D 1 248 ? -45.405 -19.789 -78.097 1.00 132.54 270 LEU D CA 1
ATOM 8404 C C . LEU D 1 248 ? -44.933 -19.100 -76.800 1.00 133.09 270 LEU D C 1
ATOM 8405 O O . LEU D 1 248 ? -45.118 -19.638 -75.697 1.00 133.09 270 LEU D O 1
ATOM 8410 N N . ILE D 1 249 ? -44.359 -17.899 -76.942 1.00 133.84 271 ILE D N 1
ATOM 8411 C CA . ILE D 1 249 ? -43.791 -17.137 -75.813 1.00 134.48 271 ILE D CA 1
ATOM 8412 C C . ILE D 1 249 ? -44.862 -16.382 -75.032 1.00 134.80 271 ILE D C 1
ATOM 8413 O O . ILE D 1 249 ? -45.568 -15.539 -75.589 1.00 134.86 271 ILE D O 1
ATOM 8418 N N . GLY D 1 250 ? -44.963 -16.682 -73.738 1.00 135.26 272 GLY D N 1
ATOM 8419 C CA . GLY D 1 250 ? -45.932 -16.025 -72.862 1.00 135.90 272 GLY D CA 1
ATOM 8420 C C . GLY D 1 250 ? -47.358 -16.528 -73.027 1.00 136.19 272 GLY D C 1
ATOM 8421 O O . GLY D 1 250 ? -48.274 -16.046 -72.361 1.00 136.25 272 GLY D O 1
ATOM 8422 N N . LYS D 1 251 ? -47.549 -17.490 -73.924 1.00 136.44 273 LYS D N 1
ATOM 8423 C CA . LYS D 1 251 ? -48.854 -18.098 -74.126 1.00 136.63 273 LYS D CA 1
ATOM 8424 C C . LYS D 1 251 ? -48.941 -19.336 -73.244 1.00 136.43 273 LYS D C 1
ATOM 8425 O O . LYS D 1 251 ? -47.913 -19.963 -72.955 1.00 136.47 273 LYS D O 1
ATOM 8431 N N . PRO D 1 252 ? -50.167 -19.677 -72.801 1.00 136.21 274 PRO D N 1
ATOM 8432 C CA . PRO D 1 252 ? -50.494 -20.845 -71.966 1.00 135.84 274 PRO D CA 1
ATOM 8433 C C . PRO D 1 252 ? -50.132 -22.205 -72.591 1.00 135.28 274 PRO D C 1
ATOM 8434 O O . PRO D 1 252 ? -50.453 -22.459 -73.760 1.00 135.35 274 PRO D O 1
ATOM 8438 N N . GLY D 1 253 ? -49.474 -23.061 -71.800 1.00 134.48 275 GLY D N 1
ATOM 8439 C CA . GLY D 1 253 ? -49.001 -24.385 -72.248 1.00 133.42 275 GLY D CA 1
ATOM 8440 C C . GLY D 1 253 ? -47.637 -24.361 -72.932 1.00 132.65 275 GLY D C 1
ATOM 8441 O O . GLY D 1 253 ? -46.917 -25.389 -72.975 1.00 132.46 275 GLY D O 1
ATOM 8442 N N . GLY D 1 254 ? -47.295 -23.173 -73.463 1.00 131.89 276 GLY D N 1
ATOM 8443 C CA . GLY D 1 254 ? -46.088 -22.986 -74.242 1.00 130.83 276 GLY D CA 1
ATOM 8444 C C . GLY D 1 254 ? -44.941 -22.547 -73.371 1.00 130.19 276 GLY D C 1
ATOM 8445 O O . GLY D 1 254 ? -44.673 -23.160 -72.340 1.00 130.14 276 GLY D O 1
ATOM 8446 N N . VAL D 1 255 ? -44.285 -21.459 -73.778 1.00 129.60 277 VAL D N 1
ATOM 8447 C CA . VAL D 1 255 ? -42.981 -21.082 -73.226 1.00 128.98 277 VAL D CA 1
ATOM 8448 C C . VAL D 1 255 ? -43.051 -19.869 -72.290 1.00 128.69 277 VAL D C 1
ATOM 8449 O O . VAL D 1 255 ? -43.634 -18.816 -72.644 1.00 128.66 277 VAL D O 1
ATOM 8453 N N . SER D 1 256 ? -42.442 -20.032 -71.101 1.00 128.25 278 SER D N 1
ATOM 8454 C CA . SER D 1 256 ? -42.361 -18.954 -70.122 1.00 128.02 278 SER D CA 1
ATOM 8455 C C . SER D 1 256 ? -40.918 -18.457 -69.959 1.00 127.90 278 SER D C 1
ATOM 8456 O O . SER D 1 256 ? -40.012 -19.247 -69.678 1.00 127.93 278 SER D O 1
ATOM 8459 N N . LEU D 1 257 ? -40.705 -17.153 -70.131 1.00 127.70 279 LEU D N 1
ATOM 8460 C CA . LEU D 1 257 ? -39.353 -16.587 -70.085 1.00 127.54 279 LEU D CA 1
ATOM 8461 C C . LEU D 1 257 ? -39.181 -15.497 -69.037 1.00 127.60 279 LEU D C 1
ATOM 8462 O O . LEU D 1 257 ? -40.115 -14.744 -68.752 1.00 127.74 279 LEU D O 1
ATOM 8467 N N . SER D 1 258 ? -37.973 -15.420 -68.478 1.00 127.50 280 SER D N 1
ATOM 8468 C CA . SER D 1 258 ? -37.600 -14.368 -67.541 1.00 127.45 280 SER D CA 1
ATOM 8469 C C . SER D 1 258 ? -37.005 -13.205 -68.327 1.00 127.43 280 SER D C 1
ATOM 8470 O O . SER D 1 258 ? -36.173 -13.427 -69.199 1.00 127.47 280 SER D O 1
ATOM 8473 N N . LYS D 1 259 ? -37.418 -11.973 -68.025 1.00 127.49 281 LYS D N 1
ATOM 8474 C CA . LYS D 1 259 ? -37.033 -10.824 -68.859 1.00 127.77 281 LYS D CA 1
ATOM 8475 C C . LYS D 1 259 ? -35.621 -10.322 -68.581 1.00 127.39 281 LYS D C 1
ATOM 8476 O O . LYS D 1 259 ? -35.140 -9.379 -69.228 1.00 127.53 281 LYS D O 1
ATOM 8482 N N . ILE D 1 260 ? -34.961 -10.945 -67.611 1.00 126.89 282 ILE D N 1
ATOM 8483 C CA . ILE D 1 260 ? -33.613 -10.536 -67.248 1.00 126.32 282 ILE D CA 1
ATOM 8484 C C . ILE D 1 260 ? -32.609 -11.686 -67.304 1.00 125.87 282 ILE D C 1
ATOM 8485 O O . ILE D 1 260 ? -31.424 -11.473 -67.075 1.00 125.94 282 ILE D O 1
ATOM 8490 N N . GLU D 1 261 ? -33.073 -12.899 -67.604 1.00 125.31 283 GLU D N 1
ATOM 8491 C CA . GLU D 1 261 ? -32.152 -13.987 -67.926 1.00 124.98 283 GLU D CA 1
ATOM 8492 C C . GLU D 1 261 ? -31.345 -13.600 -69.165 1.00 124.94 283 GLU D C 1
ATOM 8493 O O . GLU D 1 261 ? -31.827 -12.835 -70.001 1.00 124.99 283 GLU D O 1
ATOM 8499 N N . ARG D 1 262 ? -30.125 -14.115 -69.284 1.00 124.77 284 ARG D N 1
ATOM 8500 C CA . ARG D 1 262 ? -29.188 -13.614 -70.298 1.00 124.76 284 ARG D CA 1
ATOM 8501 C C . ARG D 1 262 ? -29.383 -14.152 -71.709 1.00 124.45 284 ARG D C 1
ATOM 8502 O O . ARG D 1 262 ? -28.767 -13.641 -72.662 1.00 124.37 284 ARG D O 1
ATOM 8510 N N . SER D 1 263 ? -30.229 -15.179 -71.848 1.00 124.26 285 SER D N 1
ATOM 8511 C CA . SER D 1 263 ? -30.503 -15.742 -73.164 1.00 124.03 285 SER D CA 1
ATOM 8512 C C . SER D 1 263 ? -31.936 -15.444 -73.638 1.00 124.06 285 SER D C 1
ATOM 8513 O O . SER D 1 263 ? -32.706 -16.363 -73.934 1.00 123.99 285 SER D O 1
ATOM 8516 N N . THR D 1 264 ? -32.268 -14.152 -73.726 1.00 124.05 286 THR D N 1
ATOM 8517 C CA . THR D 1 264 ? -33.620 -13.689 -74.103 1.00 124.08 286 THR D CA 1
ATOM 8518 C C . THR D 1 264 ? -33.747 -13.153 -75.541 1.00 123.86 286 THR D C 1
ATOM 8519 O O . THR D 1 264 ? -34.468 -13.738 -76.354 1.00 123.79 286 THR D O 1
ATOM 8523 N N . ASP D 1 265 ? -33.065 -12.051 -75.857 1.00 123.67 287 ASP D N 1
ATOM 8524 C CA . ASP D 1 265 ? -33.157 -11.483 -77.199 1.00 123.52 287 ASP D CA 1
ATOM 8525 C C . ASP D 1 265 ? -32.732 -12.502 -78.267 1.00 123.52 287 ASP D C 1
ATOM 8526 O O . ASP D 1 265 ? -32.934 -12.266 -79.455 1.00 123.66 287 ASP D O 1
ATOM 8531 N N . GLN D 1 266 ? -32.176 -13.635 -77.825 1.00 123.46 288 GLN D N 1
ATOM 8532 C CA . GLN D 1 266 ? -31.774 -14.731 -78.714 1.00 123.49 288 GLN D CA 1
ATOM 8533 C C . GLN D 1 266 ? -32.830 -15.831 -78.851 1.00 123.60 288 GLN D C 1
ATOM 8534 O O . GLN D 1 266 ? -33.072 -16.314 -79.954 1.00 123.64 288 GLN D O 1
ATOM 8540 N N . VAL D 1 267 ? -33.440 -16.230 -77.734 1.00 123.79 289 VAL D N 1
ATOM 8541 C CA . VAL D 1 267 ? -34.463 -17.295 -77.720 1.00 124.05 289 VAL D CA 1
ATOM 8542 C C . VAL D 1 267 ? -35.822 -16.860 -78.311 1.00 124.21 289 VAL D C 1
ATOM 8543 O O . VAL D 1 267 ? -36.561 -17.692 -78.850 1.00 124.22 289 VAL D O 1
ATOM 8547 N N . ILE D 1 268 ? -36.142 -15.567 -78.219 1.00 124.38 290 ILE D N 1
ATOM 8548 C CA . ILE D 1 268 ? -37.391 -15.037 -78.788 1.00 124.58 290 ILE D CA 1
ATOM 8549 C C . ILE D 1 268 ? -37.540 -15.331 -80.282 1.00 124.65 290 ILE D C 1
ATOM 8550 O O . ILE D 1 268 ? -38.657 -15.499 -80.786 1.00 124.70 290 ILE D O 1
ATOM 8555 N N . LYS D 1 269 ? -36.404 -15.393 -80.975 1.00 124.60 291 LYS D N 1
ATOM 8556 C CA . LYS D 1 269 ? -36.362 -15.719 -82.392 1.00 124.57 291 LYS D CA 1
ATOM 8557 C C . LYS D 1 269 ? -36.354 -17.238 -82.594 1.00 124.22 291 LYS D C 1
ATOM 8558 O O . LYS D 1 269 ? -35.949 -17.971 -81.691 1.00 124.15 291 LYS D O 1
ATOM 8564 N N . PRO D 1 270 ? -36.808 -17.719 -83.775 1.00 123.96 292 PRO D N 1
ATOM 8565 C CA . PRO D 1 270 ? -36.775 -19.160 -84.075 1.00 123.60 292 PRO D CA 1
ATOM 8566 C C . PRO D 1 270 ? -35.347 -19.673 -84.253 1.00 123.22 292 PRO D C 1
ATOM 8567 O O . PRO D 1 270 ? -34.412 -18.873 -84.391 1.00 123.03 292 PRO D O 1
ATOM 8571 N N . VAL D 1 271 ? -35.197 -20.997 -84.247 1.00 122.87 293 VAL D N 1
ATOM 8572 C CA . VAL D 1 271 ? -33.896 -21.648 -84.389 1.00 122.58 293 VAL D CA 1
ATOM 8573 C C . VAL D 1 271 ? -33.108 -21.013 -85.532 1.00 122.58 293 VAL D C 1
ATOM 8574 O O . VAL D 1 271 ? -33.442 -21.229 -86.696 1.00 122.72 293 VAL D O 1
ATOM 8578 N N . ASN D 1 272 ? -32.091 -20.213 -85.202 1.00 122.53 294 ASN D N 1
ATOM 8579 C CA . ASN D 1 272 ? -31.225 -19.599 -86.227 1.00 122.53 294 ASN D CA 1
ATOM 8580 C C . ASN D 1 272 ? -29.735 -19.983 -86.142 1.00 122.70 294 ASN D C 1
ATOM 8581 O O . ASN D 1 272 ? -29.309 -20.620 -85.173 1.00 122.63 294 ASN D O 1
ATOM 8586 N N . LEU D 1 273 ? -28.961 -19.587 -87.164 1.00 123.01 295 LEU D N 1
ATOM 8587 C CA . LEU D 1 273 ? -27.575 -20.060 -87.370 1.00 123.28 295 LEU D CA 1
ATOM 8588 C C . LEU D 1 273 ? -26.462 -19.084 -86.954 1.00 123.39 295 LEU D C 1
ATOM 8589 O O . LEU D 1 273 ? -25.288 -19.470 -86.876 1.00 123.49 295 LEU D O 1
ATOM 8594 N N . GLU D 1 274 ? -26.826 -17.831 -86.694 1.00 123.51 296 GLU D N 1
ATOM 8595 C CA . GLU D 1 274 ? -25.853 -16.747 -86.514 1.00 123.85 296 GLU D CA 1
ATOM 8596 C C . GLU D 1 274 ? -24.766 -17.019 -85.482 1.00 123.63 296 GLU D C 1
ATOM 8597 O O . GLU D 1 274 ? -23.596 -16.679 -85.696 1.00 123.67 296 GLU D O 1
ATOM 8603 N N . ALA D 1 275 ? -25.161 -17.639 -84.369 1.00 123.46 297 ALA D N 1
ATOM 8604 C CA . ALA D 1 275 ? -24.271 -17.813 -83.231 1.00 123.27 297 ALA D CA 1
ATOM 8605 C C . ALA D 1 275 ? -23.224 -18.899 -83.452 1.00 123.17 297 ALA D C 1
ATOM 8606 O O . ALA D 1 275 ? -22.159 -18.875 -82.815 1.00 123.23 297 ALA D O 1
ATOM 8608 N N . LEU D 1 276 ? -23.520 -19.842 -84.354 1.00 122.95 298 LEU D N 1
ATOM 8609 C CA . LEU D 1 276 ? -22.727 -21.062 -84.463 1.00 122.97 298 LEU D CA 1
ATOM 8610 C C . LEU D 1 276 ? -21.203 -20.858 -84.382 1.00 122.96 298 LEU D C 1
ATOM 8611 O O . LEU D 1 276 ? -20.528 -21.502 -83.577 1.00 122.85 298 LEU D O 1
ATOM 8616 N N . SER D 1 277 ? -20.679 -19.936 -85.191 1.00 122.95 299 SER D N 1
ATOM 8617 C CA . SER D 1 277 ? -19.235 -19.786 -85.352 1.00 122.78 299 SER D CA 1
ATOM 8618 C C . SER D 1 277 ? -18.736 -18.339 -85.236 1.00 122.71 299 SER D C 1
ATOM 8619 O O . SER D 1 277 ? -17.629 -18.030 -85.691 1.00 122.90 299 SER D O 1
ATOM 8622 N N . LYS D 1 278 ? -19.529 -17.455 -84.629 1.00 122.49 300 LYS D N 1
ATOM 8623 C CA . LYS D 1 278 ? -19.151 -16.030 -84.530 1.00 122.29 300 LYS D CA 1
ATOM 8624 C C . LYS D 1 278 ? -17.973 -15.780 -83.569 1.00 122.08 300 LYS D C 1
ATOM 8625 O O . LYS D 1 278 ? -17.483 -14.631 -83.419 1.00 122.01 300 LYS D O 1
ATOM 8631 N N . TRP D 1 279 ? -17.533 -16.873 -82.931 1.00 121.83 301 TRP D N 1
ATOM 8632 C CA . TRP D 1 279 ? -16.371 -16.866 -82.058 1.00 121.54 301 TRP D CA 1
ATOM 8633 C C . TRP D 1 279 ? -15.067 -16.827 -82.849 1.00 121.77 301 TRP D C 1
ATOM 8634 O O . TRP D 1 279 ? -14.100 -16.192 -82.427 1.00 121.66 301 TRP D O 1
ATOM 8645 N N . THR D 1 280 ? -15.045 -17.521 -83.987 1.00 122.17 302 THR D N 1
ATOM 8646 C CA . THR D 1 280 ? -13.822 -17.668 -84.782 1.00 122.76 302 THR D CA 1
ATOM 8647 C C . THR D 1 280 ? -13.241 -16.308 -85.176 1.00 123.06 302 THR D C 1
ATOM 8648 O O . THR D 1 280 ? -13.902 -15.530 -85.890 1.00 123.05 302 THR D O 1
ATOM 8652 N N . GLY D 1 281 ? -12.021 -16.023 -84.669 1.00 123.34 303 GLY D N 1
ATOM 8653 C CA . GLY D 1 281 ? -11.318 -14.792 -85.026 1.00 123.64 303 GLY D CA 1
ATOM 8654 C C . GLY D 1 281 ? -11.087 -13.816 -83.884 1.00 123.81 303 GLY D C 1
ATOM 8655 O O . GLY D 1 281 ? -10.284 -12.867 -84.024 1.00 123.97 303 GLY D O 1
ATOM 8656 N N . HIS D 1 282 ? -11.782 -14.046 -82.757 1.00 123.87 304 HIS D N 1
ATOM 8657 C CA . HIS D 1 282 ? -11.667 -13.179 -81.574 1.00 123.98 304 HIS D CA 1
ATOM 8658 C C . HIS D 1 282 ? -10.792 -13.764 -80.462 1.00 123.35 304 HIS D C 1
ATOM 8659 O O . HIS D 1 282 ? -10.483 -13.074 -79.483 1.00 123.23 304 HIS D O 1
ATOM 8666 N N . ILE D 1 283 ? -10.411 -15.038 -80.628 1.00 122.73 305 ILE D N 1
ATOM 8667 C CA . ILE D 1 283 ? -9.530 -15.761 -79.696 1.00 122.00 305 ILE D CA 1
ATOM 8668 C C . ILE D 1 283 ? -8.079 -15.240 -79.789 1.00 121.56 305 ILE D C 1
ATOM 8669 O O . ILE D 1 283 ? -7.530 -15.114 -80.888 1.00 121.52 305 ILE D O 1
ATOM 8674 N N . PRO D 1 284 ? -7.455 -14.932 -78.637 1.00 121.10 306 PRO D N 1
ATOM 8675 C CA . PRO D 1 284 ? -6.052 -14.540 -78.619 1.00 120.75 306 PRO D CA 1
ATOM 8676 C C . PRO D 1 284 ? -5.203 -15.654 -79.179 1.00 120.49 306 PRO D C 1
ATOM 8677 O O . PRO D 1 284 ? -5.327 -16.808 -78.755 1.00 120.34 306 PRO D O 1
ATOM 8681 N N . GLY D 1 285 ? -4.356 -15.299 -80.137 1.00 120.31 307 GLY D N 1
ATOM 8682 C CA . GLY D 1 285 ? -3.535 -16.268 -80.833 1.00 120.22 307 GLY D CA 1
ATOM 8683 C C . GLY D 1 285 ? -3.026 -17.365 -79.916 1.00 120.23 307 GLY D C 1
ATOM 8684 O O . GLY D 1 285 ? -3.300 -18.558 -80.149 1.00 120.29 307 GLY D O 1
ATOM 8685 N N . ASP D 1 286 ? -2.309 -16.958 -78.860 1.00 120.09 308 ASP D N 1
ATOM 8686 C CA . ASP D 1 286 ? -1.643 -17.899 -77.952 1.00 119.99 308 ASP D CA 1
ATOM 8687 C C . ASP D 1 286 ? -2.577 -18.992 -77.440 1.00 119.79 308 ASP D C 1
ATOM 8688 O O . ASP D 1 286 ? -2.150 -20.118 -77.168 1.00 119.52 308 ASP D O 1
ATOM 8693 N N . VAL D 1 287 ? -3.855 -18.646 -77.321 1.00 119.77 309 VAL D N 1
ATOM 8694 C CA . VAL D 1 287 ? -4.865 -19.575 -76.833 1.00 119.79 309 VAL D CA 1
ATOM 8695 C C . VAL D 1 287 ? -5.224 -20.560 -77.926 1.00 119.80 309 VAL D C 1
ATOM 8696 O O . VAL D 1 287 ? -5.349 -21.764 -77.683 1.00 119.55 309 VAL D O 1
ATOM 8700 N N . VAL D 1 288 ? -5.376 -20.035 -79.135 1.00 120.07 310 VAL D N 1
ATOM 8701 C CA . VAL D 1 288 ? -5.615 -20.868 -80.300 1.00 120.51 310 VAL D CA 1
ATOM 8702 C C . VAL D 1 288 ? -4.444 -21.840 -80.467 1.00 120.86 310 VAL D C 1
ATOM 8703 O O . VAL D 1 288 ? -4.622 -22.952 -80.969 1.00 120.92 310 VAL D O 1
ATOM 8707 N N . ARG D 1 289 ? -3.255 -21.406 -80.038 1.00 121.26 311 ARG D N 1
ATOM 8708 C CA . ARG D 1 289 ? -2.025 -22.188 -80.161 1.00 121.60 311 ARG D CA 1
ATOM 8709 C C . ARG D 1 289 ? -2.022 -23.329 -79.154 1.00 121.61 311 ARG D C 1
ATOM 8710 O O . ARG D 1 289 ? -1.702 -24.469 -79.494 1.00 121.66 311 ARG D O 1
ATOM 8718 N N . ASP D 1 290 ? -2.393 -23.018 -77.917 1.00 121.56 312 ASP D N 1
ATOM 8719 C CA . ASP D 1 290 ? -2.392 -24.007 -76.857 1.00 121.65 312 ASP D CA 1
ATOM 8720 C C . ASP D 1 290 ? -3.714 -24.729 -76.774 1.00 121.61 312 ASP D C 1
ATOM 8721 O O . ASP D 1 290 ? -3.981 -25.436 -75.810 1.00 121.72 312 ASP D O 1
ATOM 8726 N N . MET D 1 291 ? -4.536 -24.562 -77.795 1.00 121.57 313 MET D N 1
ATOM 8727 C CA . MET D 1 291 ? -5.893 -25.063 -77.764 1.00 121.73 313 MET D CA 1
ATOM 8728 C C . MET D 1 291 ? -6.070 -26.490 -77.232 1.00 121.96 313 MET D C 1
ATOM 8729 O O . MET D 1 291 ? -6.955 -26.729 -76.419 1.00 122.30 313 MET D O 1
ATOM 8734 N N . ALA D 1 292 ? -5.240 -27.429 -77.670 1.00 122.20 314 ALA D N 1
ATOM 8735 C CA . ALA D 1 292 ? -5.433 -28.834 -77.294 1.00 122.57 314 ALA D CA 1
ATOM 8736 C C . ALA D 1 292 ? -4.934 -29.186 -75.883 1.00 122.89 314 ALA D C 1
ATOM 8737 O O . ALA D 1 292 ? -5.259 -30.255 -75.350 1.00 123.01 314 ALA D O 1
ATOM 8739 N N . GLN D 1 293 ? -4.139 -28.295 -75.291 1.00 123.18 315 GLN D N 1
ATOM 8740 C CA . GLN D 1 293 ? -3.732 -28.425 -73.890 1.00 123.50 315 GLN D CA 1
ATOM 8741 C C . GLN D 1 293 ? -4.783 -27.768 -73.010 1.00 123.23 315 GLN D C 1
ATOM 8742 O O . GLN D 1 293 ? -5.184 -28.327 -71.989 1.00 123.31 315 GLN D O 1
ATOM 8748 N N . ILE D 1 294 ? -5.216 -26.576 -73.420 1.00 122.89 316 ILE D N 1
ATOM 8749 C CA . ILE D 1 294 ? -6.234 -25.815 -72.707 1.00 122.55 316 ILE D CA 1
ATOM 8750 C C . ILE D 1 294 ? -7.557 -26.558 -72.694 1.00 122.44 316 ILE D C 1
ATOM 8751 O O . ILE D 1 294 ? -8.204 -26.641 -71.657 1.00 122.76 316 ILE D O 1
ATOM 8756 N N . ALA D 1 295 ? -7.950 -27.117 -73.829 1.00 122.16 317 ALA D N 1
ATOM 8757 C CA . ALA D 1 295 ? -9.203 -27.845 -73.888 1.00 122.12 317 ALA D CA 1
ATOM 8758 C C . ALA D 1 295 ? -9.096 -29.199 -74.596 1.00 122.16 317 ALA D C 1
ATOM 8759 O O . ALA D 1 295 ? -9.559 -29.332 -75.733 1.00 122.15 317 ALA D O 1
ATOM 8761 N N . PRO D 1 296 ? -8.495 -30.212 -73.926 1.00 122.19 318 PRO D N 1
ATOM 8762 C CA . PRO D 1 296 ? -8.473 -31.585 -74.460 1.00 122.35 318 PRO D CA 1
ATOM 8763 C C . PRO D 1 296 ? -9.856 -32.275 -74.518 1.00 122.58 318 PRO D C 1
ATOM 8764 O O . PRO D 1 296 ? -9.992 -33.347 -75.146 1.00 122.70 318 PRO D O 1
ATOM 8768 N N . MET D 1 297 ? -10.864 -31.675 -73.875 1.00 122.75 319 MET D N 1
ATOM 8769 C CA . MET D 1 297 ? -12.249 -32.142 -74.018 1.00 122.85 319 MET D CA 1
ATOM 8770 C C . MET D 1 297 ? -12.783 -31.914 -75.435 1.00 122.90 319 MET D C 1
ATOM 8771 O O . MET D 1 297 ? -13.443 -32.798 -75.995 1.00 122.97 319 MET D O 1
ATOM 8776 N N . LEU D 1 298 ? -12.495 -30.740 -76.007 1.00 122.86 320 LEU D N 1
ATOM 8777 C CA . LEU D 1 298 ? -12.882 -30.435 -77.383 1.00 122.76 320 LEU D CA 1
ATOM 8778 C C . LEU D 1 298 ? -12.726 -31.675 -78.231 1.00 123.08 320 LEU D C 1
ATOM 8779 O O . LEU D 1 298 ? -13.695 -32.186 -78.775 1.00 123.02 320 LEU D O 1
ATOM 8784 N N . ALA D 1 299 ? -11.497 -32.170 -78.306 1.00 123.67 321 ALA D N 1
ATOM 8785 C CA . ALA D 1 299 ? -11.184 -33.352 -79.088 1.00 124.36 321 ALA D CA 1
ATOM 8786 C C . ALA D 1 299 ? -12.122 -34.516 -78.778 1.00 124.82 321 ALA D C 1
ATOM 8787 O O . ALA D 1 299 ? -12.828 -35.023 -79.675 1.00 124.71 321 ALA D O 1
ATOM 8789 N N . GLN D 1 300 ? -12.147 -34.916 -77.503 1.00 125.52 322 GLN D N 1
ATOM 8790 C CA . GLN D 1 300 ? -12.896 -36.093 -77.087 1.00 126.37 322 GLN D CA 1
ATOM 8791 C C . GLN D 1 300 ? -14.398 -35.961 -77.356 1.00 126.21 322 GLN D C 1
ATOM 8792 O O . GLN D 1 300 ? -15.081 -36.957 -77.602 1.00 126.27 322 GLN D O 1
ATOM 8798 N N . LEU D 1 301 ? -14.900 -34.729 -77.322 1.00 126.05 323 LEU D N 1
ATOM 8799 C CA . LEU D 1 301 ? -16.295 -34.453 -77.660 1.00 125.94 323 LEU D CA 1
ATOM 8800 C C . LEU D 1 301 ? -16.538 -34.386 -79.172 1.00 125.85 323 LEU D C 1
ATOM 8801 O O . LEU D 1 301 ? -17.671 -34.169 -79.623 1.00 125.82 323 LEU D O 1
ATOM 8806 N N . GLY D 1 302 ? -15.472 -34.556 -79.951 1.00 125.73 324 GLY D N 1
ATOM 8807 C CA . GLY D 1 302 ? -15.580 -34.515 -81.404 1.00 125.53 324 GLY D CA 1
ATOM 8808 C C . GLY D 1 302 ? -15.457 -33.129 -82.016 1.00 125.35 324 GLY D C 1
ATOM 8809 O O . GLY D 1 302 ? -15.802 -32.940 -83.180 1.00 125.38 324 GLY D O 1
ATOM 8810 N N . TYR D 1 303 ? -14.975 -32.162 -81.233 1.00 125.17 325 TYR D N 1
ATOM 8811 C CA . TYR D 1 303 ? -14.622 -30.838 -81.752 1.00 124.89 325 TYR D CA 1
ATOM 8812 C C . TYR D 1 303 ? -13.119 -30.769 -82.022 1.00 125.19 325 TYR D C 1
ATOM 8813 O O . TYR D 1 303 ? -12.313 -30.833 -81.081 1.00 125.34 325 TYR D O 1
ATOM 8822 N N . ASP D 1 304 ? -12.747 -30.650 -83.301 1.00 125.34 326 ASP D N 1
ATOM 8823 C CA . ASP D 1 304 ? -11.341 -30.518 -83.694 1.00 125.57 326 ASP D CA 1
ATOM 8824 C C . ASP D 1 304 ? -10.760 -29.226 -83.115 1.00 125.69 326 ASP D C 1
ATOM 8825 O O . ASP D 1 304 ? -11.211 -28.127 -83.470 1.00 125.71 326 ASP D O 1
ATOM 8830 N N . PRO D 1 305 ? -9.754 -29.359 -82.221 1.00 125.79 327 PRO D N 1
ATOM 8831 C CA . PRO D 1 305 ? -9.208 -28.197 -81.511 1.00 125.91 327 PRO D CA 1
ATOM 8832 C C . PRO D 1 305 ? -8.540 -27.214 -82.472 1.00 126.08 327 PRO D C 1
ATOM 8833 O O . PRO D 1 305 ? -8.610 -25.978 -82.275 1.00 125.95 327 PRO D O 1
ATOM 8837 N N . TYR D 1 306 ? -7.922 -27.776 -83.518 1.00 126.42 328 TYR D N 1
ATOM 8838 C CA . TYR D 1 306 ? -7.134 -26.978 -84.447 1.00 126.79 328 TYR D CA 1
ATOM 8839 C C . TYR D 1 306 ? -7.937 -26.492 -85.654 1.00 126.47 328 TYR D C 1
ATOM 8840 O O . TYR D 1 306 ? -7.427 -25.721 -86.465 1.00 126.55 328 TYR D O 1
ATOM 8849 N N . ALA D 1 307 ? -9.189 -26.935 -85.763 1.00 126.12 329 ALA D N 1
ATOM 8850 C CA . ALA D 1 307 ? -10.102 -26.384 -86.756 1.00 125.93 329 ALA D CA 1
ATOM 8851 C C . ALA D 1 307 ? -10.711 -25.100 -86.206 1.00 125.89 329 ALA D C 1
ATOM 8852 O O . ALA D 1 307 ? -11.197 -25.085 -85.083 1.00 125.97 329 ALA D O 1
ATOM 8854 N N . ASN D 1 308 ? -10.678 -24.025 -86.994 1.00 125.95 330 ASN D N 1
ATOM 8855 C CA . ASN D 1 308 ? -11.041 -22.689 -86.503 1.00 126.08 330 ASN D CA 1
ATOM 8856 C C . ASN D 1 308 ? -11.931 -21.871 -87.447 1.00 125.94 330 ASN D C 1
ATOM 8857 O O . ASN D 1 308 ? -11.430 -20.987 -88.140 1.00 126.05 330 ASN D O 1
ATOM 8862 N N . PRO D 1 309 ? -13.257 -22.132 -87.461 1.00 125.80 331 PRO D N 1
ATOM 8863 C CA . PRO D 1 309 ? -13.991 -23.140 -86.705 1.00 125.68 331 PRO D CA 1
ATOM 8864 C C . PRO D 1 309 ? -13.835 -24.529 -87.324 1.00 125.58 331 PRO D C 1
ATOM 8865 O O . PRO D 1 309 ? -13.062 -24.683 -88.280 1.00 125.75 331 PRO D O 1
ATOM 8869 N N . PRO D 1 310 ? -14.520 -25.550 -86.760 1.00 125.33 332 PRO D N 1
ATOM 8870 C CA . PRO D 1 310 ? -14.578 -26.790 -87.528 1.00 125.00 332 PRO D CA 1
ATOM 8871 C C . PRO D 1 310 ? -15.669 -26.660 -88.553 1.00 124.67 332 PRO D C 1
ATOM 8872 O O . PRO D 1 310 ? -16.402 -25.661 -88.566 1.00 124.57 332 PRO D O 1
ATOM 8876 N N . ASN D 1 311 ? -15.766 -27.659 -89.418 1.00 124.41 333 ASN D N 1
ATOM 8877 C CA . ASN D 1 311 ? -16.909 -27.758 -90.291 1.00 124.17 333 ASN D CA 1
ATOM 8878 C C . ASN D 1 311 ? -18.023 -28.478 -89.525 1.00 123.99 333 ASN D C 1
ATOM 8879 O O . ASN D 1 311 ? -18.040 -29.712 -89.438 1.00 123.78 333 ASN D O 1
ATOM 8884 N N . TYR D 1 312 ? -18.923 -27.691 -88.934 1.00 123.93 334 TYR D N 1
ATOM 8885 C CA . TYR D 1 312 ? -20.027 -28.229 -88.126 1.00 123.99 334 TYR D CA 1
ATOM 8886 C C . TYR D 1 312 ? -21.017 -29.082 -88.941 1.00 124.23 334 TYR D C 1
ATOM 8887 O O . TYR D 1 312 ? -21.519 -30.098 -88.444 1.00 124.19 334 TYR D O 1
ATOM 8896 N N . GLY D 1 313 ? -21.294 -28.664 -90.180 1.00 124.40 335 GLY D N 1
ATOM 8897 C CA . GLY D 1 313 ? -22.220 -29.382 -91.061 1.00 124.66 335 GLY D CA 1
ATOM 8898 C C . GLY D 1 313 ? -22.999 -28.455 -91.976 1.00 124.97 335 GLY D C 1
ATOM 8899 O O . GLY D 1 313 ? -22.567 -27.320 -92.233 1.00 124.98 335 GLY D O 1
ATOM 8900 N N . ASN D 1 314 ? -24.154 -28.938 -92.455 1.00 125.20 336 ASN D N 1
ATOM 8901 C CA . ASN D 1 314 ? -24.974 -28.203 -93.422 1.00 125.46 336 ASN D CA 1
ATOM 8902 C C . ASN D 1 314 ? -26.415 -27.987 -92.975 1.00 125.43 336 ASN D C 1
ATOM 8903 O O . ASN D 1 314 ? -27.135 -28.961 -92.735 1.00 125.38 336 ASN D O 1
ATOM 8908 N N . PRO D 1 315 ? -26.843 -26.704 -92.888 1.00 125.54 337 PRO D N 1
ATOM 8909 C CA . PRO D 1 315 ? -28.173 -26.312 -92.380 1.00 125.66 337 PRO D CA 1
ATOM 8910 C C . PRO D 1 315 ? -29.389 -26.789 -93.176 1.00 125.68 337 PRO D C 1
ATOM 8911 O O . PRO D 1 315 ? -29.366 -26.819 -94.409 1.00 125.62 337 PRO D O 1
ATOM 8915 N N . ASP D 1 316 ? -30.442 -27.153 -92.445 1.00 125.77 338 ASP D N 1
ATOM 8916 C CA . ASP D 1 316 ? -31.743 -27.423 -93.030 1.00 125.80 338 ASP D CA 1
ATOM 8917 C C . ASP D 1 316 ? -32.273 -26.123 -93.618 1.00 125.65 338 ASP D C 1
ATOM 8918 O O . ASP D 1 316 ? -32.143 -25.059 -92.995 1.00 125.47 338 ASP D O 1
ATOM 8923 N N . PRO D 1 317 ? -32.851 -26.203 -94.832 1.00 125.62 339 PRO D N 1
ATOM 8924 C CA . PRO D 1 317 ? -33.505 -25.071 -95.478 1.00 125.65 339 PRO D CA 1
ATOM 8925 C C . PRO D 1 317 ? -34.398 -24.333 -94.494 1.00 125.69 339 PRO D C 1
ATOM 8926 O O . PRO D 1 317 ? -34.375 -23.097 -94.440 1.00 125.55 339 PRO D O 1
ATOM 8930 N N . PHE D 1 318 ? -35.154 -25.107 -93.707 1.00 125.84 340 PHE D N 1
ATOM 8931 C CA . PHE D 1 318 ? -35.938 -24.566 -92.612 1.00 126.11 340 PHE D CA 1
ATOM 8932 C C . PHE D 1 318 ? -35.145 -23.533 -91.804 1.00 126.11 340 PHE D C 1
ATOM 8933 O O . PHE D 1 318 ? -35.647 -22.438 -91.526 1.00 126.19 340 PHE D O 1
ATOM 8941 N N . VAL D 1 319 ? -33.904 -23.880 -91.456 1.00 125.96 341 VAL D N 1
ATOM 8942 C CA . VAL D 1 319 ? -33.080 -23.054 -90.576 1.00 125.67 341 VAL D CA 1
ATOM 8943 C C . VAL D 1 319 ? -32.589 -21.839 -91.316 1.00 125.35 341 VAL D C 1
ATOM 8944 O O . VAL D 1 319 ? -32.659 -20.713 -90.817 1.00 125.15 341 VAL D O 1
ATOM 8948 N N . ILE D 1 320 ? -32.089 -22.085 -92.519 1.00 125.18 342 ILE D N 1
ATOM 8949 C CA . ILE D 1 320 ? -31.669 -21.009 -93.372 1.00 125.13 342 ILE D CA 1
ATOM 8950 C C . ILE D 1 320 ? -32.818 -20.011 -93.452 1.00 125.24 342 ILE D C 1
ATOM 8951 O O . ILE D 1 320 ? -32.638 -18.832 -93.136 1.00 125.27 342 ILE D O 1
ATOM 8956 N N . ASN D 1 321 ? -34.003 -20.502 -93.818 1.00 125.28 343 ASN D N 1
ATOM 8957 C CA . ASN D 1 321 ? -35.175 -19.649 -93.995 1.00 125.45 343 ASN D CA 1
ATOM 8958 C C . ASN D 1 321 ? -35.582 -18.901 -92.743 1.00 125.05 343 ASN D C 1
ATOM 8959 O O . ASN D 1 321 ? -36.024 -17.756 -92.813 1.00 125.09 343 ASN D O 1
ATOM 8964 N N . ASN D 1 322 ? -35.433 -19.550 -91.597 1.00 124.60 344 ASN D N 1
ATOM 8965 C CA . ASN D 1 322 ? -35.677 -18.879 -90.344 1.00 124.19 344 ASN D CA 1
ATOM 8966 C C . ASN D 1 322 ? -34.668 -17.765 -90.186 1.00 124.01 344 ASN D C 1
ATOM 8967 O O . ASN D 1 322 ? -35.024 -16.640 -89.843 1.00 123.83 344 ASN D O 1
ATOM 8972 N N . THR D 1 323 ? -33.412 -18.082 -90.487 1.00 123.97 345 THR D N 1
ATOM 8973 C CA . THR D 1 323 ? -32.316 -17.136 -90.349 1.00 123.96 345 THR D CA 1
ATOM 8974 C C . THR D 1 323 ? -32.628 -15.848 -91.098 1.00 124.24 345 THR D C 1
ATOM 8975 O O . THR D 1 323 ? -32.559 -14.750 -90.522 1.00 124.18 345 THR D O 1
ATOM 8979 N N . GLN D 1 324 ? -32.985 -15.998 -92.382 1.00 124.63 346 GLN D N 1
ATOM 8980 C CA . GLN D 1 324 ? -33.357 -14.857 -93.216 1.00 125.16 346 GLN D CA 1
ATOM 8981 C C . GLN D 1 324 ? -34.426 -14.014 -92.516 1.00 125.42 346 GLN D C 1
ATOM 8982 O O . GLN D 1 324 ? -34.256 -12.788 -92.331 1.00 125.28 346 GLN D O 1
ATOM 8988 N N . ARG D 1 325 ? -35.512 -14.690 -92.115 1.00 125.93 347 ARG D N 1
ATOM 8989 C CA . ARG D 1 325 ? -36.635 -14.042 -91.432 1.00 126.50 347 ARG D CA 1
ATOM 8990 C C . ARG D 1 325 ? -36.149 -13.219 -90.256 1.00 126.71 347 ARG D C 1
ATOM 8991 O O . ARG D 1 325 ? -36.690 -12.147 -89.968 1.00 126.73 347 ARG D O 1
ATOM 8999 N N . VAL D 1 326 ? -35.130 -13.735 -89.576 1.00 127.08 348 VAL D N 1
ATOM 9000 C CA . VAL D 1 326 ? -34.533 -13.036 -88.454 1.00 127.55 348 VAL D CA 1
ATOM 9001 C C . VAL D 1 326 ? -33.828 -11.798 -88.969 1.00 128.02 348 VAL D C 1
ATOM 9002 O O . VAL D 1 326 ? -33.898 -10.730 -88.360 1.00 127.93 348 VAL D O 1
ATOM 9006 N N . LEU D 1 327 ? -33.174 -11.943 -90.113 1.00 128.84 349 LEU D N 1
ATOM 9007 C CA . LEU D 1 327 ? -32.493 -10.821 -90.725 1.00 129.94 349 LEU D CA 1
ATOM 9008 C C . LEU D 1 327 ? -33.483 -9.783 -91.255 1.00 131.17 349 LEU D C 1
ATOM 9009 O O . LEU D 1 327 ? -33.166 -8.591 -91.301 1.00 131.25 349 LEU D O 1
ATOM 9014 N N . LYS D 1 328 ? -34.680 -10.242 -91.628 1.00 132.79 350 LYS D N 1
ATOM 9015 C CA . LYS D 1 328 ? -35.745 -9.364 -92.148 1.00 134.52 350 LYS D CA 1
ATOM 9016 C C . LYS D 1 328 ? -36.452 -8.499 -91.094 1.00 135.53 350 LYS D C 1
ATOM 9017 O O . LYS D 1 328 ? -37.069 -7.473 -91.424 1.00 135.57 350 LYS D O 1
ATOM 9023 N N . GLY D 1 329 ? -36.368 -8.926 -89.836 1.00 136.78 351 GLY D N 1
ATOM 9024 C CA . GLY D 1 329 ? -36.984 -8.205 -88.729 1.00 138.28 351 GLY D CA 1
ATOM 9025 C C . GLY D 1 329 ? -38.384 -8.687 -88.389 1.00 139.30 351 GLY D C 1
ATOM 9026 O O . GLY D 1 329 ? -39.353 -7.827 -88.349 1.00 139.44 351 GLY D O 1
ATOM 9027 N N . ASP D 1 330 ? -38.485 -10.061 -88.149 1.00 140.28 352 ASP D N 1
ATOM 9028 C CA . ASP D 1 330 ? -39.742 -10.681 -87.707 1.00 141.22 352 ASP D CA 1
ATOM 9029 C C . ASP D 1 330 ? -39.788 -10.812 -86.187 1.00 141.33 352 ASP D C 1
ATOM 9030 O O . ASP D 1 330 ? -40.860 -10.733 -85.575 1.00 141.44 352 ASP D O 1
#